Protein AF-A0A7R9Q0Q7-F1 (afdb_monomer_lite)

Structure (mmCIF, N/CA/C/O backbone):
data_AF-A0A7R9Q0Q7-F1
#
_entry.id   AF-A0A7R9Q0Q7-F1
#
loop_
_atom_site.group_PDB
_atom_site.id
_atom_site.type_symbol
_atom_site.label_atom_id
_atom_site.label_alt_id
_atom_site.label_comp_id
_atom_site.label_asym_id
_atom_site.label_entity_id
_atom_site.label_seq_id
_atom_site.pdbx_PDB_ins_code
_atom_site.Cartn_x
_atom_site.Cartn_y
_atom_site.Cartn_z
_atom_site.occupancy
_atom_site.B_iso_or_equiv
_atom_site.auth_seq_id
_atom_site.auth_comp_id
_atom_site.auth_asym_id
_atom_site.auth_atom_id
_atom_site.pdbx_PDB_model_num
ATOM 1 N N . MET A 1 1 ? -32.256 20.666 9.980 1.00 34.41 1 MET A N 1
ATOM 2 C CA . MET A 1 1 ? -31.637 21.398 11.109 1.00 34.41 1 MET A CA 1
ATOM 3 C C . MET A 1 1 ? -31.659 20.410 12.308 1.00 34.41 1 MET A C 1
ATOM 5 O O . MET A 1 1 ? -32.442 19.477 12.265 1.00 34.41 1 MET A O 1
ATOM 9 N N . LEU A 1 2 ? -30.867 20.419 13.379 1.00 43.41 2 LEU A N 1
ATOM 10 C CA . LEU A 1 2 ? -30.816 21.461 14.412 1.00 43.41 2 LEU A CA 1
ATOM 11 C C . LEU A 1 2 ? -32.101 22.320 14.477 1.00 43.41 2 LEU A C 1
ATOM 13 O O . LEU A 1 2 ? -32.026 23.512 14.746 1.00 43.41 2 LEU A O 1
ATOM 17 N N . ILE A 1 3 ? -33.273 21.772 14.085 1.00 30.47 3 ILE A N 1
ATOM 18 C CA . ILE A 1 3 ? -34.508 22.554 13.911 1.00 30.47 3 ILE A CA 1
ATOM 19 C C . ILE A 1 3 ? -34.980 22.833 15.332 1.00 30.47 3 ILE A C 1
ATOM 21 O O . ILE A 1 3 ? -35.586 21.970 15.956 1.00 30.47 3 ILE A O 1
ATOM 25 N N . GLY A 1 4 ? -34.647 24.015 15.841 1.00 35.91 4 GLY A N 1
ATOM 26 C CA . GLY A 1 4 ? -35.104 24.498 17.140 1.00 35.91 4 GLY A CA 1
ATOM 27 C C . GLY A 1 4 ? -34.038 24.625 18.225 1.00 35.91 4 GLY A C 1
ATOM 28 O O . GLY A 1 4 ? -34.411 25.009 19.328 1.00 35.91 4 GLY A O 1
ATOM 29 N N . SER A 1 5 ? -32.758 24.355 17.945 1.00 39.84 5 SER A N 1
ATOM 30 C CA . SER A 1 5 ? -31.684 24.540 18.928 1.00 39.84 5 SER A CA 1
ATOM 31 C C . SER A 1 5 ? -30.570 25.453 18.437 1.00 39.84 5 SER A C 1
ATOM 33 O O . SER A 1 5 ? -29.779 25.050 17.584 1.00 39.84 5 SER A O 1
ATOM 35 N N . ASP A 1 6 ? -30.487 26.653 19.019 1.00 50.09 6 ASP A N 1
ATOM 36 C CA . ASP A 1 6 ? -29.335 27.545 18.866 1.00 50.09 6 ASP A CA 1
ATOM 37 C C . ASP A 1 6 ? -28.090 26.902 19.498 1.00 50.09 6 ASP A C 1
ATOM 39 O O . ASP A 1 6 ? -28.182 26.182 20.501 1.00 50.09 6 ASP A O 1
ATOM 43 N N . MET A 1 7 ? -26.919 27.136 18.904 1.00 55.78 7 MET A N 1
ATOM 44 C CA . MET A 1 7 ? -25.653 26.590 19.389 1.00 55.78 7 MET A CA 1
ATOM 45 C C . MET A 1 7 ? -24.619 27.702 19.551 1.00 55.78 7 MET A C 1
ATOM 47 O O . MET A 1 7 ? -24.373 28.475 18.626 1.00 55.78 7 MET A O 1
ATOM 51 N N . MET A 1 8 ? -24.025 27.795 20.739 1.00 58.91 8 MET A N 1
ATOM 52 C CA . MET A 1 8 ? -23.057 28.840 21.083 1.00 58.91 8 MET A CA 1
ATOM 53 C C . MET A 1 8 ? -21.636 28.282 20.967 1.00 58.91 8 MET A C 1
ATOM 55 O O . MET A 1 8 ? -21.277 27.414 21.754 1.00 58.91 8 MET A O 1
ATOM 59 N N . CYS A 1 9 ? -20.840 28.772 20.012 1.00 61.62 9 CYS A N 1
ATOM 60 C CA . CYS A 1 9 ? -19.417 28.431 19.868 1.00 61.62 9 CYS A CA 1
ATOM 61 C C . CYS A 1 9 ? -18.520 29.568 20.387 1.00 61.62 9 CYS A C 1
ATOM 63 O O . CYS A 1 9 ? -18.939 30.726 20.442 1.00 61.62 9 CYS A O 1
ATOM 65 N N . LEU A 1 10 ? -17.273 29.256 20.749 1.00 59.47 10 LEU A N 1
ATOM 66 C CA . LEU A 1 10 ? -16.295 30.246 21.212 1.00 59.47 10 LEU A CA 1
ATOM 67 C C . LEU A 1 10 ? -15.744 31.099 20.044 1.00 59.47 10 LEU A C 1
ATOM 69 O O . LEU A 1 10 ? -15.176 30.554 19.102 1.00 59.47 10 LEU A O 1
ATOM 73 N N . ASP A 1 11 ? -15.925 32.422 20.177 1.00 54.09 11 ASP A N 1
ATOM 74 C CA . ASP A 1 11 ? -15.346 33.591 19.471 1.00 54.09 11 ASP A CA 1
ATOM 75 C C . ASP A 1 11 ? -15.156 33.545 17.924 1.00 54.09 11 ASP A C 1
ATOM 77 O O . ASP A 1 11 ? -14.146 33.038 17.437 1.00 54.09 11 ASP A O 1
ATOM 81 N N . PRO A 1 12 ? -16.040 34.195 17.134 1.00 49.62 12 PRO A N 1
ATOM 82 C CA . PRO A 1 12 ? -15.914 34.347 15.677 1.00 49.62 12 PRO A CA 1
ATOM 83 C C . PRO A 1 12 ? -14.917 35.431 15.207 1.00 49.62 12 PRO A C 1
ATOM 85 O O . PRO A 1 12 ? -14.795 35.654 14.003 1.00 49.62 12 PRO A O 1
ATOM 88 N N . THR A 1 13 ? -14.216 36.138 16.105 1.00 47.34 13 THR A N 1
ATOM 89 C CA . THR A 1 13 ? -13.236 37.182 15.724 1.00 47.34 13 THR A CA 1
ATOM 90 C C . THR A 1 13 ? -11.850 36.630 15.363 1.00 47.34 13 THR A C 1
ATOM 92 O O . THR A 1 13 ? -11.001 37.356 14.840 1.00 47.34 13 THR A O 1
ATOM 95 N N . ARG A 1 14 ? -11.609 35.334 15.598 1.00 53.94 14 ARG A N 1
ATOM 96 C CA . ARG A 1 14 ? -10.395 34.607 15.190 1.00 53.94 14 ARG A CA 1
ATOM 97 C C . ARG A 1 14 ? -10.638 33.871 13.867 1.00 53.94 14 ARG A C 1
ATOM 99 O O . ARG A 1 14 ? -11.774 33.640 13.479 1.00 53.94 14 ARG A O 1
ATOM 106 N N . ARG A 1 15 ? -9.571 33.431 13.182 1.00 65.31 15 ARG A N 1
ATOM 107 C CA . ARG A 1 15 ? -9.649 32.582 11.963 1.00 65.31 15 ARG A CA 1
ATOM 108 C C . ARG A 1 15 ? -10.302 31.196 12.190 1.00 65.31 15 ARG A C 1
ATOM 110 O O . ARG A 1 15 ? -10.166 30.337 11.329 1.00 65.31 15 ARG A O 1
ATOM 117 N N . TRP A 1 16 ? -10.904 30.938 13.353 1.00 75.00 16 TRP A N 1
ATOM 118 C CA . TRP A 1 16 ? -11.539 29.674 13.724 1.00 75.00 16 TRP A CA 1
ATOM 119 C C . TRP A 1 16 ? -12.496 29.838 14.912 1.00 75.00 16 TRP A C 1
ATOM 121 O O . TRP A 1 16 ? -12.314 30.734 15.730 1.00 75.00 16 TRP A O 1
ATOM 131 N N . ALA A 1 17 ? -13.469 28.932 15.005 1.00 82.81 17 ALA A N 1
ATOM 132 C CA . ALA A 1 17 ? -14.421 28.736 16.090 1.00 82.81 17 ALA A CA 1
ATOM 133 C C . ALA A 1 17 ? -14.254 27.329 16.691 1.00 82.81 17 ALA A C 1
ATOM 135 O O . ALA A 1 17 ? -13.891 26.381 15.986 1.00 82.81 17 ALA A O 1
ATOM 136 N N . ASN A 1 18 ? -14.536 27.187 17.988 1.00 87.88 18 ASN A N 1
ATOM 137 C CA . ASN A 1 18 ? -14.578 25.895 18.680 1.00 87.88 18 ASN A CA 1
ATOM 138 C C . ASN A 1 18 ? -15.948 25.686 19.331 1.00 87.88 18 ASN A C 1
ATOM 140 O O . ASN A 1 18 ? -16.432 26.555 20.059 1.00 87.88 18 ASN A O 1
ATOM 144 N N . CYS A 1 19 ? -16.546 24.532 19.054 1.00 91.44 19 CYS A N 1
ATOM 145 C CA . CYS A 1 19 ? -17.853 24.096 19.523 1.00 91.44 19 CYS A CA 1
ATOM 146 C C . CYS A 1 19 ? -17.701 22.749 20.268 1.00 91.44 19 CYS A C 1
ATOM 148 O O . CYS A 1 19 ? -17.954 21.686 19.686 1.00 91.44 19 CYS A O 1
ATOM 150 N N . PRO A 1 20 ? -17.193 22.745 21.512 1.00 91.75 20 PRO A N 1
ATOM 151 C CA . PRO A 1 20 ? -17.039 21.531 22.314 1.00 91.75 20 PRO A CA 1
ATOM 152 C C . PRO A 1 20 ? -18.362 21.003 22.889 1.00 91.75 20 PRO A C 1
ATOM 154 O O . PRO A 1 20 ? -19.331 21.740 23.005 1.00 91.75 20 PRO A O 1
ATOM 157 N N . GLY A 1 21 ? -18.386 19.739 23.317 1.00 92.25 21 GLY A N 1
ATOM 158 C CA . GLY A 1 21 ? -19.447 19.211 24.185 1.00 92.25 21 GLY A CA 1
ATOM 159 C C . GLY A 1 21 ? -20.784 18.901 23.503 1.00 92.25 21 GLY A C 1
ATOM 160 O O . GLY A 1 21 ? -21.821 18.897 24.163 1.00 92.25 21 GLY A O 1
ATOM 161 N N . ILE A 1 22 ? -20.790 18.607 22.202 1.00 93.88 22 ILE A N 1
ATOM 162 C CA . ILE A 1 22 ? -22.014 18.313 21.442 1.00 93.88 22 ILE A CA 1
ATOM 163 C C . ILE A 1 22 ? -22.382 16.829 21.612 1.00 93.88 22 ILE A C 1
ATOM 165 O O . ILE A 1 22 ? -21.584 15.973 21.223 1.00 93.88 22 ILE A O 1
ATOM 169 N N . PRO A 1 23 ? -23.556 16.474 22.170 1.00 94.50 23 PRO A N 1
ATOM 170 C CA . PRO A 1 23 ? -23.944 15.073 22.330 1.00 94.50 23 PRO A CA 1
ATOM 171 C C . PRO A 1 23 ? -24.285 14.470 20.968 1.00 94.50 23 PRO A C 1
ATOM 173 O O . PRO A 1 23 ? -25.117 15.036 20.269 1.00 94.50 23 PRO A O 1
ATOM 176 N N . TYR A 1 24 ? -23.692 13.336 20.586 1.00 94.75 24 TYR A N 1
ATOM 177 C CA . TYR A 1 24 ? -23.963 12.691 19.285 1.00 94.75 24 TYR A CA 1
ATOM 178 C C . TYR A 1 24 ? -24.838 11.432 19.384 1.00 94.75 24 TYR A C 1
ATOM 180 O O . TYR A 1 24 ? -25.269 10.887 18.366 1.00 94.75 24 TYR A O 1
ATOM 188 N N . ALA A 1 25 ? -25.103 10.958 20.601 1.00 95.19 25 ALA A N 1
ATOM 189 C CA . ALA A 1 25 ? -25.868 9.750 20.884 1.00 95.19 25 ALA A CA 1
ATOM 190 C C . ALA A 1 25 ? -26.617 9.874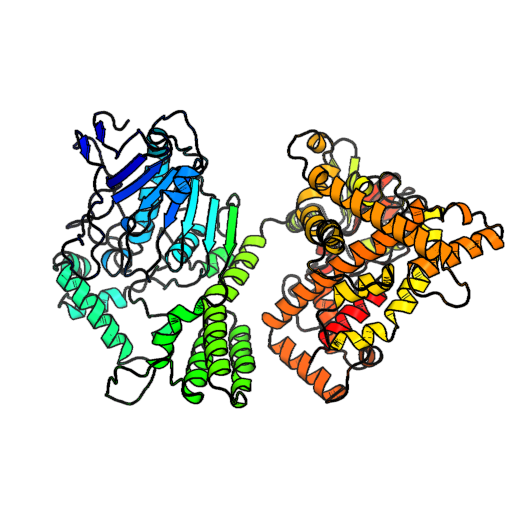 22.216 1.00 95.19 25 ALA A C 1
ATOM 192 O O . ALA A 1 25 ? -26.273 10.706 23.055 1.00 95.19 25 ALA A O 1
ATOM 193 N N . THR A 1 26 ? -27.640 9.041 22.415 1.00 95.00 26 THR A N 1
ATOM 194 C CA . THR A 1 26 ? -28.324 8.938 23.710 1.00 95.00 26 THR A CA 1
ATOM 195 C C . THR A 1 26 ? -27.341 8.451 24.783 1.00 95.00 26 THR A C 1
ATOM 197 O O . THR A 1 26 ? -26.605 7.491 24.520 1.00 95.00 26 THR A O 1
ATOM 200 N N . PRO A 1 27 ? -27.335 9.046 25.994 1.00 94.62 27 PRO A N 1
ATOM 201 C CA . PRO A 1 27 ? -26.468 8.607 27.082 1.00 94.62 27 PRO A CA 1
ATOM 202 C C . PRO A 1 27 ? -26.626 7.102 27.376 1.00 94.62 27 PRO A C 1
ATOM 204 O O . PRO A 1 27 ? -27.754 6.628 27.538 1.00 94.62 27 PRO A O 1
ATOM 207 N N . PRO A 1 28 ? -25.530 6.325 27.473 1.00 95.25 28 PRO A N 1
ATOM 208 C CA . PRO A 1 28 ? -25.562 4.870 27.638 1.00 95.25 28 PRO A CA 1
ATOM 209 C C . PRO A 1 28 ? -25.834 4.448 29.097 1.00 95.25 28 PRO A C 1
ATOM 211 O O . PRO A 1 28 ? -25.118 3.623 29.665 1.00 95.25 28 PRO A O 1
ATOM 214 N N . LEU A 1 29 ? -26.868 5.026 29.710 1.00 94.38 29 LEU A N 1
ATOM 215 C CA . LEU A 1 29 ? -27.227 4.853 31.119 1.00 94.38 29 LEU A CA 1
ATOM 216 C C . LEU A 1 29 ? -28.230 3.708 31.331 1.00 94.38 29 LEU A C 1
ATOM 218 O O . LEU A 1 29 ? -29.013 3.364 30.442 1.00 94.38 29 LEU A O 1
ATOM 222 N N . GLY A 1 30 ? -28.236 3.136 32.539 1.00 92.00 30 GLY A N 1
ATOM 223 C CA . GLY A 1 30 ? -29.208 2.115 32.948 1.00 92.00 30 GLY A CA 1
ATOM 224 C C . GLY A 1 30 ? -29.210 0.899 32.017 1.00 92.00 30 GLY A C 1
ATOM 225 O O . GLY A 1 30 ? -28.176 0.261 31.815 1.00 92.00 30 GLY A O 1
ATOM 226 N N . ASP A 1 31 ? -30.362 0.594 31.416 1.00 91.81 31 ASP A N 1
ATOM 227 C CA . ASP A 1 31 ? -30.509 -0.542 30.498 1.00 91.81 31 ASP A CA 1
ATOM 228 C C . ASP A 1 31 ? -29.702 -0.394 29.199 1.00 91.81 31 ASP A C 1
ATOM 230 O O . ASP A 1 31 ? -29.394 -1.402 28.562 1.00 91.81 31 ASP A O 1
ATOM 234 N N . LEU A 1 32 ? -29.314 0.831 28.816 1.00 94.44 32 LEU A N 1
ATOM 235 C CA . LEU A 1 32 ? -28.445 1.086 27.659 1.00 94.44 32 LEU A CA 1
ATOM 236 C C . LEU A 1 32 ? -26.970 0.779 27.945 1.00 94.44 32 LEU A C 1
ATOM 238 O O . LEU A 1 32 ? -26.162 0.698 27.013 1.00 94.44 32 LEU A O 1
ATOM 242 N N . ARG A 1 33 ? -26.602 0.539 29.208 1.00 94.12 33 ARG A N 1
ATOM 243 C CA . ARG A 1 33 ? -25.245 0.131 29.562 1.00 94.12 33 ARG A CA 1
ATOM 244 C C . ARG A 1 33 ? -24.903 -1.197 28.876 1.00 94.12 33 ARG A C 1
ATOM 246 O O . ARG A 1 33 ? -25.695 -2.146 28.873 1.00 94.12 33 ARG A O 1
ATOM 253 N N . PHE A 1 34 ? -23.716 -1.236 28.267 1.00 93.56 34 PHE A N 1
ATOM 254 C CA . PHE A 1 34 ? -23.186 -2.327 27.428 1.00 93.56 34 PHE A CA 1
ATOM 255 C C . PHE A 1 34 ? -23.947 -2.607 26.122 1.00 93.56 34 PHE A C 1
ATOM 257 O O . PHE A 1 34 ? -23.527 -3.469 25.350 1.00 93.56 34 PHE A O 1
ATOM 264 N N . ARG A 1 35 ? -25.041 -1.887 25.840 1.00 93.38 35 ARG A N 1
ATOM 265 C CA . ARG A 1 35 ? -25.763 -2.012 24.570 1.00 93.38 35 ARG A CA 1
ATOM 266 C C . ARG A 1 35 ? -25.058 -1.240 23.463 1.00 93.38 35 ARG A C 1
ATOM 268 O O . ARG A 1 35 ? -24.217 -0.367 23.703 1.00 93.38 35 ARG A O 1
ATOM 275 N N . ARG A 1 36 ? -25.457 -1.536 22.229 1.00 92.12 36 ARG A N 1
ATOM 276 C CA . ARG A 1 36 ? -25.112 -0.721 21.062 1.00 92.12 36 ARG A CA 1
ATOM 277 C C . ARG A 1 36 ? -25.597 0.714 21.247 1.00 92.12 36 ARG A C 1
ATOM 279 O O . ARG A 1 36 ? -26.580 0.968 21.940 1.00 92.12 36 ARG A O 1
ATOM 286 N N . THR A 1 37 ? -24.881 1.631 20.620 1.00 92.62 37 THR A N 1
ATOM 287 C CA . THR A 1 37 ? -25.165 3.064 20.655 1.00 92.62 37 THR A CA 1
ATOM 288 C C . THR A 1 37 ? -26.523 3.356 20.036 1.00 92.62 37 THR A C 1
ATOM 290 O O . THR A 1 37 ? -26.848 2.835 18.968 1.00 92.62 37 THR A O 1
ATOM 293 N N . VAL A 1 38 ? -27.309 4.201 20.699 1.00 93.31 38 VAL A N 1
ATOM 294 C CA . VAL A 1 38 ? -28.635 4.617 20.234 1.00 93.31 38 VAL A CA 1
ATOM 295 C C . VAL A 1 38 ? -28.549 6.059 19.715 1.00 93.31 38 VAL A C 1
ATOM 297 O O . VAL A 1 38 ? -27.923 6.890 20.380 1.00 93.31 38 VAL A O 1
ATOM 300 N N . PRO A 1 39 ? -29.131 6.374 18.541 1.00 90.81 39 PRO A N 1
ATOM 301 C CA . PRO A 1 39 ? -29.164 7.739 18.025 1.00 90.81 39 PRO A CA 1
ATOM 302 C C . PRO A 1 39 ? -29.850 8.706 18.992 1.00 90.81 39 PRO A C 1
ATOM 304 O O . PRO A 1 39 ? -30.889 8.380 19.565 1.00 90.81 39 PRO A O 1
ATOM 307 N N . ILE A 1 40 ? -29.300 9.913 19.122 1.00 88.81 40 ILE A N 1
ATOM 308 C CA . ILE A 1 40 ? -29.931 10.996 19.879 1.00 88.81 40 ILE A CA 1
ATOM 309 C C . ILE A 1 40 ? -31.099 11.613 19.098 1.00 88.81 40 ILE A C 1
ATOM 311 O O . ILE A 1 40 ? -31.011 11.819 17.887 1.00 88.81 40 ILE A O 1
ATOM 315 N N . TYR A 1 41 ? -32.178 11.959 19.803 1.00 83.12 41 TYR A N 1
ATOM 316 C CA . TYR A 1 41 ? -33.299 12.725 19.260 1.00 83.12 41 TYR A CA 1
ATOM 317 C C . TYR A 1 41 ? -33.283 14.141 19.840 1.00 83.12 41 TYR A C 1
ATOM 319 O O . TYR A 1 41 ? -33.488 14.334 21.035 1.00 83.12 41 TYR A O 1
ATOM 327 N N . TYR A 1 42 ? -33.058 15.147 18.992 1.00 79.00 42 TYR A N 1
ATOM 328 C CA . TYR A 1 42 ? -32.878 16.533 19.442 1.00 79.00 42 TYR A CA 1
ATOM 329 C C . TYR A 1 42 ? -34.160 17.279 19.819 1.00 79.00 42 TYR A C 1
ATOM 331 O O . TYR A 1 42 ? -34.076 18.408 20.286 1.00 79.00 42 TYR A O 1
ATOM 339 N N . ASN A 1 43 ? -35.337 16.670 19.666 1.00 70.12 43 ASN A N 1
ATOM 340 C CA . ASN A 1 43 ? -36.623 17.334 19.912 1.00 70.12 43 ASN A CA 1
ATOM 341 C C . ASN A 1 43 ? -36.782 17.845 21.361 1.00 70.12 43 ASN A C 1
ATOM 343 O O . ASN A 1 43 ? -37.596 18.729 21.613 1.00 70.12 43 ASN A O 1
ATOM 347 N N . GLU A 1 44 ? -36.007 17.300 22.301 1.00 62.88 44 GLU A N 1
ATOM 348 C CA . GLU A 1 44 ? -35.993 17.694 23.715 1.00 62.88 44 GLU A CA 1
ATOM 349 C C . GLU A 1 44 ? -34.996 18.830 24.023 1.00 62.88 44 GLU A C 1
ATOM 351 O O . GLU A 1 44 ? -35.067 19.450 25.085 1.00 62.88 44 GLU A O 1
ATOM 356 N N . TYR A 1 45 ? -34.094 19.156 23.091 1.00 65.06 45 TYR A N 1
ATOM 357 C CA . TYR A 1 45 ? -33.082 20.197 23.253 1.00 65.06 45 TYR A CA 1
ATOM 358 C C . TYR A 1 45 ? -33.527 21.480 22.544 1.00 65.06 45 TYR A C 1
ATOM 360 O O . TYR A 1 45 ? -33.575 21.541 21.321 1.00 65.06 45 TYR A O 1
ATOM 368 N N . LYS A 1 46 ? -33.809 22.541 23.311 1.00 62.66 46 LYS A N 1
ATOM 369 C CA . LYS A 1 46 ? -34.069 23.889 22.760 1.00 62.66 46 LYS A CA 1
ATOM 370 C C . LYS A 1 46 ? -32.801 24.687 22.452 1.00 62.66 46 LYS A C 1
ATOM 372 O O . LYS A 1 46 ? -32.859 25.694 21.763 1.00 62.66 46 LYS A O 1
ATOM 377 N N . THR A 1 47 ? -31.659 24.314 23.021 1.00 71.69 47 THR A N 1
ATOM 378 C CA . THR A 1 47 ? -30.355 24.974 22.828 1.00 71.69 47 THR A CA 1
ATOM 379 C C . THR A 1 47 ? -29.282 23.991 23.278 1.00 71.69 47 THR A C 1
ATOM 381 O O . THR A 1 47 ? -29.442 23.361 24.325 1.00 71.69 47 THR A O 1
ATOM 384 N N . ILE A 1 48 ? -28.201 23.851 22.513 1.00 82.88 48 ILE A N 1
ATOM 385 C CA . ILE A 1 48 ? -27.040 23.048 22.919 1.00 82.88 48 ILE A CA 1
ATOM 386 C C . ILE A 1 48 ? -25.928 24.020 23.304 1.00 82.88 48 ILE A C 1
ATOM 388 O O . ILE A 1 48 ? -25.452 24.801 22.478 1.00 82.88 48 ILE A O 1
ATOM 392 N N . ASN A 1 49 ? -25.520 23.992 24.573 1.00 82.12 49 ASN A N 1
ATOM 393 C CA . ASN A 1 49 ? -24.400 24.804 25.029 1.00 82.12 49 ASN A CA 1
ATOM 394 C C . ASN A 1 49 ? -23.082 24.146 24.605 1.00 82.12 49 ASN A C 1
ATOM 396 O O . ASN A 1 49 ? -22.597 23.246 25.284 1.00 82.12 49 ASN A O 1
ATOM 400 N N . ALA A 1 50 ? -22.509 24.626 23.502 1.00 87.88 50 ALA A N 1
ATOM 401 C CA . ALA A 1 50 ? -21.251 24.134 22.960 1.00 87.88 50 ALA A CA 1
ATOM 402 C C . ALA A 1 50 ? -20.072 25.072 23.276 1.00 87.88 50 ALA A C 1
ATOM 404 O O . ALA A 1 50 ? -19.246 25.342 22.411 1.00 87.88 50 ALA A O 1
ATOM 405 N N . THR A 1 51 ? -20.011 25.628 24.493 1.00 84.31 51 THR A N 1
ATOM 406 C CA . THR A 1 51 ? -18.938 26.560 24.912 1.00 84.31 51 THR A CA 1
ATOM 407 C C . THR A 1 51 ? -17.914 25.938 25.859 1.00 84.31 51 THR A C 1
ATOM 409 O O . THR A 1 51 ? -16.829 26.488 26.041 1.00 84.31 51 THR A O 1
ATOM 412 N N . THR A 1 52 ? -18.219 24.776 26.439 1.00 88.19 52 THR A N 1
ATOM 413 C CA . THR A 1 52 ? -17.331 24.046 27.349 1.00 88.19 52 THR A CA 1
ATOM 414 C C . THR A 1 52 ? -17.269 22.573 26.975 1.00 88.19 52 THR A C 1
ATOM 416 O O . THR A 1 52 ? -18.251 22.004 26.506 1.00 88.19 52 THR A O 1
ATOM 419 N N . PHE A 1 53 ? -16.126 21.932 27.214 1.00 91.38 53 PHE A N 1
ATOM 420 C CA . PHE A 1 53 ? -16.017 20.482 27.064 1.00 91.38 53 PHE A CA 1
ATOM 421 C C . PHE A 1 53 ? -16.936 19.761 28.058 1.00 91.38 53 PHE A C 1
ATOM 423 O O . PHE A 1 53 ? -16.979 20.120 29.235 1.00 91.38 53 PHE A O 1
ATOM 430 N N . SER A 1 54 ? -17.654 18.747 27.572 1.00 92.81 54 SER A N 1
ATOM 431 C CA . SER A 1 54 ? -18.499 17.871 28.394 1.00 92.81 54 SER A CA 1
ATOM 432 C C . SER A 1 54 ? -17.679 16.771 29.078 1.00 92.81 54 SER A C 1
ATOM 434 O O . SER A 1 54 ? -16.474 16.635 28.852 1.00 92.81 54 SER A O 1
ATOM 436 N N . ASN A 1 55 ? -18.349 15.969 29.911 1.00 94.75 55 ASN A N 1
ATOM 437 C CA . ASN A 1 55 ? -17.742 14.855 30.638 1.00 94.75 55 ASN A CA 1
ATOM 438 C C . ASN A 1 55 ? -17.010 13.885 29.701 1.00 94.75 55 ASN A C 1
ATOM 440 O O . ASN A 1 55 ? -17.484 13.561 28.606 1.00 94.75 55 ASN A O 1
ATOM 444 N N . ILE A 1 56 ? -15.873 13.373 30.170 1.00 95.56 56 ILE A N 1
ATOM 445 C CA . ILE A 1 56 ? -15.168 12.280 29.500 1.00 95.56 56 ILE A CA 1
ATOM 446 C C . ILE A 1 56 ? -15.757 10.939 29.947 1.00 95.56 56 ILE A C 1
ATOM 448 O O . ILE A 1 56 ? -16.398 10.850 30.995 1.00 95.56 56 ILE A O 1
ATOM 452 N N . CYS A 1 57 ? -15.546 9.881 29.164 1.00 95.81 57 CYS A N 1
ATOM 453 C CA . CYS A 1 57 ? -16.063 8.565 29.533 1.00 95.81 57 CYS A CA 1
ATOM 454 C C . CYS A 1 57 ? -15.406 8.023 30.801 1.00 95.81 57 CYS A C 1
ATOM 456 O O . CYS A 1 57 ? -14.226 8.266 31.044 1.00 95.81 57 CYS A O 1
ATOM 458 N N . LEU A 1 58 ? -16.182 7.268 31.577 1.00 93.50 58 LEU A N 1
ATOM 459 C CA . LEU A 1 58 ? -15.777 6.689 32.853 1.00 93.50 58 LEU A CA 1
ATOM 460 C C . LEU A 1 58 ? -14.592 5.708 32.720 1.00 93.50 58 LEU A C 1
ATOM 462 O O . LEU A 1 58 ? -14.681 4.734 31.972 1.00 93.50 58 LEU A O 1
ATOM 466 N N . GLN A 1 59 ? -13.483 5.977 33.429 1.00 89.19 59 GLN A N 1
ATOM 467 C CA . GLN A 1 59 ? -12.192 5.270 33.291 1.00 89.19 59 GLN A CA 1
ATOM 468 C C . GLN A 1 59 ? -11.540 4.910 34.641 1.00 89.19 59 GLN A C 1
ATOM 470 O O . GLN A 1 59 ? -11.191 3.752 34.865 1.00 89.19 59 GLN A O 1
ATOM 475 N N . HIS A 1 60 ? -11.390 5.883 35.543 1.00 83.12 60 HIS A N 1
ATOM 476 C CA . HIS A 1 60 ? -10.746 5.791 36.861 1.00 83.12 60 HIS A CA 1
ATOM 477 C C . HIS A 1 60 ? -11.672 6.187 38.024 1.00 83.12 60 HIS A C 1
ATOM 479 O O . HIS A 1 60 ? -11.385 5.851 39.176 1.00 83.12 60 HIS A O 1
ATOM 485 N N . GLY A 1 61 ? -12.770 6.894 37.745 1.00 75.12 61 GLY A N 1
ATOM 486 C CA . GLY A 1 61 ? -13.665 7.440 38.766 1.00 75.12 61 GLY A CA 1
ATOM 487 C C . GLY A 1 61 ? -13.380 8.871 39.185 1.00 75.12 61 GLY A C 1
ATOM 488 O O . GLY A 1 61 ? -13.722 9.254 40.303 1.00 75.12 61 GLY A O 1
ATOM 489 N N . ASN A 1 62 ? -12.702 9.643 38.338 1.00 81.81 62 ASN A N 1
ATOM 490 C CA . ASN A 1 62 ? -12.406 11.044 38.624 1.00 81.81 62 ASN A CA 1
ATOM 491 C C . ASN A 1 62 ? -13.654 11.926 38.458 1.00 81.81 62 ASN A C 1
ATOM 493 O O . ASN A 1 62 ? -14.608 11.559 37.781 1.00 81.81 62 ASN A O 1
ATOM 497 N N . ALA A 1 63 ? -13.642 13.127 39.043 1.00 77.00 63 ALA A N 1
ATOM 498 C CA . ALA A 1 63 ? -14.810 14.015 39.063 1.00 77.00 63 ALA A CA 1
ATOM 499 C C . ALA A 1 63 ? -15.309 14.467 37.670 1.00 77.00 63 ALA A C 1
ATOM 501 O O . ALA A 1 63 ? -16.472 14.832 37.535 1.00 77.00 63 ALA A O 1
ATOM 502 N N . ASN A 1 64 ? -14.451 14.453 36.645 1.00 83.88 64 ASN A N 1
ATOM 503 C CA . ASN A 1 64 ? -14.775 14.82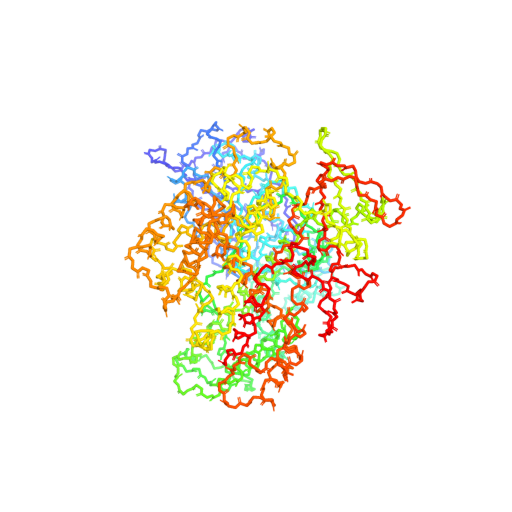2 35.259 1.00 83.88 64 ASN A CA 1
ATOM 504 C C . ASN A 1 64 ? -15.182 13.625 34.376 1.00 83.88 64 ASN A C 1
ATOM 506 O O . ASN A 1 64 ? -15.386 13.786 33.170 1.00 83.88 64 ASN A O 1
ATOM 510 N N . GLU A 1 65 ? -15.276 12.432 34.961 1.00 92.12 65 GLU A N 1
ATOM 511 C CA . GLU A 1 65 ? -15.598 11.185 34.282 1.00 92.12 65 GLU A CA 1
ATOM 512 C C . GLU A 1 65 ? -17.052 10.765 34.548 1.00 92.12 65 GLU A C 1
ATOM 514 O O . GLU A 1 65 ? -17.506 10.723 35.692 1.00 92.12 65 GLU A O 1
ATOM 519 N N . ASN A 1 66 ? -17.794 10.423 33.494 1.00 94.19 66 ASN A N 1
ATOM 520 C CA . ASN A 1 66 ? -19.194 10.011 33.594 1.00 94.19 66 ASN A CA 1
ATOM 521 C C . ASN A 1 66 ? -19.533 8.930 32.552 1.00 94.19 66 ASN A C 1
ATOM 523 O O . ASN A 1 66 ? -18.808 8.730 31.580 1.00 94.19 66 ASN A O 1
ATOM 527 N N . GLU A 1 67 ? -20.629 8.203 32.752 1.00 94.81 67 GLU A N 1
ATOM 528 C CA . GLU A 1 67 ? -21.172 7.293 31.735 1.00 94.81 67 GLU A CA 1
ATOM 529 C C . GLU A 1 67 ? -21.985 8.043 30.677 1.00 94.81 67 GLU A C 1
ATOM 531 O O . GLU A 1 67 ? -22.003 7.638 29.517 1.00 94.81 67 GLU A O 1
ATOM 536 N N . ASP A 1 68 ? -22.596 9.172 31.042 1.00 95.00 68 ASP A N 1
ATOM 537 C CA . ASP A 1 68 ? -23.064 10.164 30.082 1.00 95.00 68 ASP A CA 1
ATOM 538 C C . ASP A 1 68 ? -21.851 10.914 29.514 1.00 95.00 68 ASP A C 1
ATOM 540 O O . ASP A 1 68 ? -21.388 11.910 30.076 1.00 95.00 68 ASP A O 1
ATOM 544 N N . CYS A 1 69 ? -21.282 10.359 28.441 1.00 95.75 69 CYS A N 1
ATOM 545 C CA . CYS A 1 69 ? -20.008 10.808 27.884 1.00 95.75 69 CYS A CA 1
ATOM 546 C C . CYS A 1 69 ? -19.925 10.827 26.353 1.00 95.75 69 CYS A C 1
ATOM 548 O O . CYS A 1 69 ? -18.858 11.134 25.820 1.00 95.75 69 CYS A O 1
ATOM 550 N N . LEU A 1 70 ? -21.003 10.507 25.629 1.00 97.25 70 LEU A N 1
ATOM 551 C CA . LEU A 1 70 ? -21.003 10.395 24.162 1.00 97.25 70 LEU A CA 1
ATOM 552 C C . LEU A 1 70 ? -21.115 11.772 23.485 1.00 97.25 70 LEU A C 1
ATOM 554 O O . LEU A 1 70 ? -22.112 12.108 22.843 1.00 97.25 70 LEU A O 1
ATOM 558 N N . TYR A 1 71 ? -20.055 12.563 23.652 1.00 96.25 71 TYR A N 1
ATOM 559 C CA . TYR A 1 71 ? -19.918 13.926 23.146 1.00 96.25 71 TYR A CA 1
ATOM 560 C C . TYR A 1 71 ? -18.793 14.036 22.112 1.00 96.25 71 TYR A C 1
ATOM 562 O O . TYR A 1 71 ? -17.790 13.319 22.179 1.00 96.25 71 TYR A O 1
ATOM 570 N N . LEU A 1 72 ? -18.942 14.969 21.176 1.00 96.69 72 LEU A N 1
ATOM 571 C CA . LEU A 1 72 ? -17.914 15.378 20.225 1.00 96.69 72 LEU A CA 1
ATOM 572 C C . LEU A 1 72 ? -17.637 16.877 20.314 1.00 96.69 72 LEU A C 1
ATOM 574 O O . LEU A 1 72 ? -18.419 17.646 20.872 1.00 96.69 72 LEU A O 1
ATOM 578 N N . ASN A 1 73 ? -16.501 17.280 19.765 1.00 96.06 73 ASN A N 1
ATOM 579 C CA . ASN A 1 73 ? -16.022 18.652 19.741 1.00 96.06 73 ASN A CA 1
ATOM 580 C C . ASN A 1 73 ? -15.632 19.005 18.311 1.00 96.06 73 ASN A C 1
ATOM 582 O O . ASN A 1 73 ? -15.051 18.169 17.613 1.00 96.06 73 ASN A O 1
ATOM 586 N N . ILE A 1 74 ? -15.942 20.229 17.887 1.00 95.69 74 ILE A N 1
ATOM 587 C CA . ILE A 1 74 ? -15.696 20.685 16.519 1.00 95.69 74 ILE A CA 1
ATOM 588 C C . ILE A 1 74 ? -14.864 21.959 16.535 1.00 95.69 74 ILE A C 1
ATOM 590 O O . ILE A 1 74 ? -15.270 22.954 17.128 1.00 95.69 74 ILE A O 1
ATOM 594 N N . TRP A 1 75 ? -13.750 21.950 15.810 1.00 93.94 75 TRP A N 1
ATOM 595 C CA . TRP A 1 75 ? -12.994 23.148 15.460 1.00 93.94 75 TRP A CA 1
ATOM 596 C C . TRP A 1 75 ? -13.200 23.419 13.978 1.00 93.94 75 TRP A C 1
ATOM 598 O O . TRP A 1 75 ? -13.026 22.526 13.151 1.00 93.94 75 TRP A O 1
ATOM 608 N N . THR A 1 76 ? -13.565 24.643 13.625 1.00 92.44 76 THR A N 1
ATOM 609 C CA . THR A 1 76 ? -13.822 25.016 12.231 1.00 92.44 76 THR A CA 1
ATOM 610 C C . THR A 1 76 ? -13.334 26.433 11.958 1.00 92.44 76 THR A C 1
ATOM 612 O O . THR A 1 76 ? -13.499 27.290 12.822 1.00 92.44 76 THR A O 1
ATOM 615 N N . PRO A 1 77 ? -12.742 26.738 10.792 1.00 88.06 77 PRO A N 1
ATOM 616 C CA . PRO A 1 77 ? -12.346 28.104 10.447 1.00 88.06 77 PRO A CA 1
ATOM 617 C C . PRO A 1 77 ? -13.549 29.040 10.236 1.00 88.06 77 PRO A C 1
ATOM 619 O O . PRO A 1 77 ? -13.417 30.258 10.343 1.00 88.06 77 PRO A O 1
ATOM 622 N N . THR A 1 78 ? -14.735 28.492 9.939 1.00 85.12 78 THR A N 1
ATOM 623 C CA . THR A 1 78 ? -15.947 29.274 9.683 1.00 85.12 78 THR A CA 1
ATOM 624 C C . THR A 1 78 ? -17.216 28.503 10.031 1.00 85.12 78 THR A C 1
ATOM 626 O O . THR A 1 78 ? -17.317 27.300 9.821 1.00 85.12 78 THR A O 1
ATOM 629 N N . LEU A 1 79 ? -18.228 29.220 10.517 1.00 85.06 79 LEU A N 1
ATOM 630 C CA . LEU A 1 79 ? -19.578 28.689 10.726 1.00 85.06 79 LEU A CA 1
ATOM 631 C C . LEU A 1 79 ? -20.486 28.878 9.499 1.00 85.06 79 LEU A C 1
ATOM 633 O O . LEU A 1 79 ? -21.690 28.672 9.593 1.00 85.06 79 LEU A O 1
ATOM 637 N N . ASN A 1 80 ? -19.938 29.289 8.350 1.00 86.62 80 ASN A N 1
ATOM 638 C CA . ASN A 1 80 ? -20.698 29.399 7.109 1.00 86.62 80 ASN A CA 1
ATOM 639 C C . ASN A 1 80 ? -21.010 28.001 6.547 1.00 86.62 80 ASN A C 1
ATOM 641 O O . ASN A 1 80 ? -20.083 27.331 6.081 1.00 86.62 80 ASN A O 1
ATOM 645 N N . PRO A 1 81 ? -22.289 27.586 6.461 1.00 87.31 81 PRO A N 1
ATOM 646 C CA . PRO A 1 81 ? -22.623 26.252 5.979 1.00 87.31 81 PRO A CA 1
ATOM 647 C C . PRO A 1 81 ? -22.263 25.984 4.514 1.00 87.31 81 PRO A C 1
ATOM 649 O O . PRO A 1 81 ? -22.186 24.835 4.088 1.00 87.31 81 PRO A O 1
ATOM 652 N N . SER A 1 82 ? -22.026 27.043 3.736 1.00 90.81 82 SER A N 1
ATOM 653 C CA . SER A 1 82 ? -21.659 26.951 2.319 1.00 90.81 82 SER A CA 1
ATOM 654 C C . SER A 1 82 ? -20.150 26.806 2.081 1.00 90.81 82 SER A C 1
ATOM 656 O O . SER A 1 82 ? -19.735 26.735 0.928 1.00 90.81 82 SER A O 1
ATOM 658 N N . ALA A 1 83 ? -19.317 26.785 3.130 1.00 90.44 83 ALA A N 1
ATOM 659 C CA . ALA A 1 83 ? -17.857 26.736 2.992 1.00 90.44 83 ALA A CA 1
ATOM 660 C C . ALA A 1 83 ? -17.335 25.424 2.372 1.00 90.44 83 ALA A C 1
ATOM 662 O O . ALA A 1 83 ? -16.324 25.445 1.676 1.00 90.44 83 ALA A O 1
ATOM 663 N N . ASN A 1 84 ? -18.050 24.308 2.575 1.00 94.31 84 ASN A N 1
ATOM 664 C CA . ASN A 1 84 ? -17.799 23.009 1.941 1.00 94.31 84 ASN A CA 1
ATOM 665 C C . ASN A 1 84 ? -16.347 22.490 2.085 1.00 94.31 84 ASN A C 1
ATOM 667 O O . ASN A 1 84 ? -15.748 22.004 1.125 1.00 94.31 84 ASN A O 1
ATOM 671 N N . MET A 1 85 ? -15.776 22.597 3.285 1.00 94.00 85 MET A N 1
ATOM 672 C CA . MET A 1 85 ? -14.372 22.271 3.570 1.00 94.00 85 MET A CA 1
ATOM 673 C C . MET A 1 85 ? -14.148 20.786 3.894 1.00 94.00 85 MET A C 1
ATOM 675 O O . MET A 1 85 ? -15.056 20.142 4.421 1.00 94.00 85 MET A O 1
ATOM 679 N N . PRO A 1 86 ? -12.941 20.237 3.671 1.00 94.06 86 PRO A N 1
ATOM 680 C CA . PRO A 1 86 ? -12.591 18.894 4.129 1.00 94.06 86 PRO A CA 1
ATOM 681 C C . PRO A 1 86 ? -12.807 18.729 5.638 1.00 94.06 86 PRO A C 1
ATOM 683 O O . PRO A 1 86 ? -12.587 19.661 6.417 1.00 94.06 86 PRO A O 1
ATOM 686 N N . VAL A 1 87 ? -13.213 17.532 6.056 1.00 94.56 87 VAL A N 1
ATOM 687 C CA . VAL A 1 87 ? -13.476 17.201 7.462 1.00 94.56 87 VAL A CA 1
ATOM 688 C C . VAL A 1 87 ? -12.483 16.146 7.930 1.00 94.56 87 VAL A C 1
ATOM 690 O O . VAL A 1 87 ? -12.317 15.118 7.284 1.00 94.56 87 VAL A O 1
ATOM 693 N N . MET A 1 88 ? -11.846 16.360 9.076 1.00 93.31 88 MET A N 1
ATOM 694 C CA . MET A 1 88 ? -10.921 15.424 9.706 1.00 93.31 88 MET A CA 1
ATOM 695 C C . MET A 1 88 ? -11.460 14.962 11.061 1.00 93.31 88 MET A C 1
ATOM 697 O O . MET A 1 88 ? -11.645 15.767 11.967 1.00 93.31 88 MET A O 1
ATOM 701 N N . ILE A 1 89 ? -11.676 13.658 11.218 1.00 92.94 89 ILE A N 1
ATOM 702 C CA . ILE A 1 89 ? -12.159 13.037 12.452 1.00 92.94 89 ILE A CA 1
ATOM 703 C C . ILE A 1 89 ? -10.999 12.336 13.166 1.00 92.94 89 ILE A C 1
ATOM 705 O O . ILE A 1 89 ? -10.399 11.409 12.620 1.00 92.94 89 ILE A O 1
ATOM 709 N N . TRP A 1 90 ? -10.717 12.750 14.399 1.00 91.88 90 TRP A N 1
ATOM 710 C CA . TRP A 1 90 ? -9.653 12.198 15.233 1.00 91.88 90 TRP A CA 1
ATOM 711 C C . TRP A 1 90 ? -10.160 11.118 16.192 1.00 91.88 90 TRP A C 1
ATOM 713 O O . TRP A 1 90 ? -11.060 11.360 17.003 1.00 91.88 90 TRP A O 1
ATOM 723 N N . LEU A 1 91 ? -9.511 9.951 16.158 1.00 89.50 91 LEU A N 1
ATOM 724 C CA . LEU A 1 91 ? -9.676 8.883 17.141 1.00 89.50 91 LEU A CA 1
ATOM 725 C C . LEU A 1 91 ? -8.431 8.771 18.025 1.00 89.50 91 LEU A C 1
ATOM 727 O O . LEU A 1 91 ? -7.348 8.390 17.570 1.00 89.50 91 LEU A O 1
ATOM 731 N N . TYR A 1 92 ? -8.598 9.066 19.312 1.00 90.75 92 TYR A N 1
ATOM 732 C CA . TYR A 1 92 ? -7.509 9.003 20.282 1.00 90.75 92 TYR A CA 1
ATOM 733 C C . TYR A 1 92 ? -7.059 7.567 20.585 1.00 90.75 92 TYR A C 1
ATOM 735 O O . TYR A 1 92 ? -7.837 6.626 20.459 1.00 90.75 92 TYR A O 1
ATOM 743 N N . GLY A 1 93 ? -5.801 7.399 21.001 1.00 84.94 93 GLY A N 1
ATOM 744 C CA . GLY A 1 93 ? -5.278 6.155 21.573 1.00 84.94 93 GLY A CA 1
ATOM 745 C C . GLY A 1 93 ? -5.487 6.062 23.089 1.00 84.94 93 GLY A C 1
ATOM 746 O O . GLY A 1 93 ? -6.148 6.900 23.685 1.00 84.94 93 GLY A O 1
ATOM 747 N N . GLY A 1 94 ? -4.883 5.058 23.731 1.00 80.56 94 GLY A N 1
ATOM 748 C CA . GLY A 1 94 ? -4.993 4.871 25.190 1.00 80.56 94 GLY A CA 1
ATOM 749 C C . GLY A 1 94 ? -5.403 3.464 25.618 1.00 80.56 94 GLY A C 1
ATOM 750 O O . GLY A 1 94 ? -6.060 3.279 26.638 1.00 80.56 94 GLY A O 1
ATOM 751 N N . GLY A 1 95 ? -5.044 2.446 24.831 1.00 77.56 95 GLY A N 1
ATOM 752 C CA . GLY A 1 95 ? -5.201 1.062 25.272 1.00 77.56 95 GLY A CA 1
ATOM 753 C C . GLY A 1 95 ? -6.639 0.562 25.346 1.00 77.56 95 GLY A C 1
ATOM 754 O O . GLY A 1 95 ? -6.886 -0.420 26.029 1.00 77.56 95 GLY A O 1
ATOM 755 N N . PHE A 1 96 ? -7.597 1.248 24.715 1.00 82.75 96 PHE A N 1
ATOM 756 C CA . PHE A 1 96 ? -9.035 1.022 24.916 1.00 82.75 96 PHE A CA 1
ATOM 757 C C . PHE A 1 96 ? -9.529 1.299 26.342 1.00 82.75 96 PHE A C 1
ATOM 759 O O . PHE A 1 96 ? -10.707 1.089 26.603 1.00 82.75 96 PHE A O 1
ATOM 766 N N . THR A 1 97 ? -8.679 1.763 27.261 1.00 81.00 97 THR A N 1
ATOM 767 C CA . THR A 1 97 ? -9.017 1.934 28.682 1.00 81.00 97 THR A CA 1
ATOM 768 C C . THR A 1 97 ? -8.988 3.379 29.131 1.00 81.00 97 THR A C 1
ATOM 770 O O . THR A 1 97 ? -9.693 3.698 30.080 1.00 81.00 97 THR A O 1
ATOM 773 N N . ILE A 1 98 ? -8.186 4.230 28.483 1.00 85.94 98 ILE A N 1
ATOM 774 C CA . ILE A 1 98 ? -8.060 5.642 28.840 1.00 85.94 98 ILE A CA 1
ATOM 775 C C . ILE A 1 98 ? -8.105 6.569 27.621 1.00 85.94 98 ILE A C 1
ATOM 777 O O . ILE A 1 98 ? -7.875 6.127 26.497 1.00 85.94 98 ILE A O 1
ATOM 781 N N . GLY A 1 99 ? -8.361 7.855 27.856 1.00 91.06 99 GLY A N 1
ATOM 782 C CA . GLY A 1 99 ? -8.322 8.910 26.841 1.00 91.06 99 GLY A CA 1
ATOM 783 C C . GLY A 1 99 ? -9.636 9.678 26.713 1.00 91.06 99 GLY A C 1
ATOM 784 O O . GLY A 1 99 ? -10.661 9.291 27.268 1.00 91.06 99 GLY A O 1
ATOM 785 N N . ALA A 1 100 ? -9.596 10.798 25.997 1.00 94.25 100 ALA A N 1
ATOM 786 C CA . ALA A 1 100 ? -10.765 11.629 25.736 1.00 94.25 100 ALA A CA 1
ATOM 787 C C . ALA A 1 100 ? -10.564 12.470 24.474 1.00 94.25 100 ALA A C 1
ATOM 789 O O . ALA A 1 100 ? -9.438 12.859 24.149 1.00 94.25 100 ALA A O 1
ATOM 790 N N . GLY A 1 101 ? -11.660 12.813 23.795 1.00 92.62 101 GLY A N 1
ATOM 791 C CA . GLY A 1 101 ? -11.633 13.702 22.633 1.00 92.62 101 GLY A CA 1
ATOM 792 C C . GLY A 1 101 ? -11.186 15.119 23.000 1.00 92.62 101 GLY A C 1
ATOM 793 O O . GLY A 1 101 ? -10.540 15.788 22.198 1.00 92.62 101 GLY A O 1
ATOM 794 N N . SER A 1 102 ? -11.460 15.550 24.233 1.00 93.19 102 SER A N 1
ATOM 795 C CA . SER A 1 102 ? -11.048 16.848 24.779 1.00 93.19 102 SER A CA 1
ATOM 796 C C . SER A 1 102 ? -9.551 16.953 25.092 1.00 93.19 102 SER A C 1
ATOM 798 O O . SER A 1 102 ? -9.074 18.047 25.371 1.00 93.19 102 SER A O 1
ATOM 800 N N . ASN A 1 103 ? -8.791 15.850 25.046 1.00 92.56 103 ASN A N 1
ATOM 801 C CA . ASN A 1 103 ? -7.337 15.882 25.257 1.00 92.56 103 ASN A CA 1
ATOM 802 C C . ASN A 1 103 ? -6.572 16.459 24.054 1.00 92.56 103 ASN A C 1
ATOM 804 O O . ASN A 1 103 ? -5.364 16.667 24.142 1.00 92.56 103 ASN A O 1
ATOM 808 N N . PHE A 1 104 ? -7.250 16.663 22.923 1.00 90.56 104 PHE A N 1
ATOM 809 C CA . PHE A 1 104 ? -6.638 17.053 21.661 1.00 90.56 104 PHE A CA 1
ATOM 810 C C . PHE A 1 104 ? -7.237 18.366 21.178 1.00 90.56 104 PHE A C 1
ATOM 812 O O . PHE A 1 104 ? -8.451 18.477 21.022 1.00 90.56 104 PHE A O 1
ATOM 819 N N . ASP A 1 105 ? -6.371 19.343 20.923 1.00 90.06 105 ASP A N 1
ATOM 820 C CA . ASP A 1 105 ? -6.760 20.637 20.379 1.00 90.06 105 ASP A CA 1
ATOM 821 C C . ASP A 1 105 ? -6.692 20.621 18.845 1.00 90.06 105 ASP A C 1
ATOM 823 O O . ASP A 1 105 ? -5.617 20.541 18.246 1.00 90.06 105 ASP A O 1
ATOM 827 N N . GLY A 1 106 ? -7.859 20.703 18.204 1.00 89.75 106 GLY A N 1
ATOM 828 C CA . GLY A 1 106 ? -7.993 20.748 16.750 1.00 89.75 106 GLY A CA 1
ATOM 829 C C . GLY A 1 106 ? -7.586 22.080 16.114 1.00 89.75 106 GLY A C 1
ATOM 830 O O . GLY A 1 106 ? -7.511 22.157 14.887 1.00 89.75 106 GLY A O 1
ATOM 831 N N . GLN A 1 107 ? -7.289 23.124 16.898 1.00 87.44 107 GLN A N 1
ATOM 832 C CA . GLN A 1 107 ? -7.048 24.479 16.396 1.00 87.44 107 GLN A CA 1
ATOM 833 C C . GLN A 1 107 ? -5.996 24.535 15.279 1.00 87.44 107 GLN A C 1
ATOM 835 O O . GLN A 1 107 ? -6.207 25.191 14.260 1.00 87.44 107 GLN A O 1
ATOM 840 N N . GLN A 1 108 ? -4.857 23.857 15.453 1.00 86.94 108 GLN A N 1
ATOM 841 C CA . GLN A 1 108 ? -3.752 23.919 14.488 1.00 86.94 108 GLN A CA 1
ATOM 842 C C . GLN A 1 108 ? -4.133 23.332 13.125 1.00 86.94 108 GLN A C 1
ATOM 844 O O . GLN A 1 108 ? -3.633 23.778 12.095 1.00 86.94 108 GLN A O 1
ATOM 849 N N . LEU A 1 109 ? -5.016 22.339 13.095 1.00 90.06 109 LEU A N 1
ATOM 850 C CA . LEU A 1 109 ? -5.539 21.795 11.845 1.00 90.06 109 LEU A CA 1
ATOM 851 C C . LEU A 1 109 ? -6.636 22.706 11.278 1.00 90.06 109 LEU A C 1
ATOM 853 O O . LEU A 1 109 ? -6.632 22.973 10.080 1.00 90.06 109 LEU A O 1
ATOM 857 N N . ALA A 1 110 ? -7.498 23.264 12.132 1.00 90.12 110 ALA A N 1
ATOM 858 C CA . ALA A 1 110 ? -8.602 24.117 11.699 1.00 90.12 110 ALA A CA 1
ATOM 859 C C . ALA A 1 110 ? -8.152 25.395 10.974 1.00 90.12 110 ALA A C 1
ATOM 861 O O . ALA A 1 110 ? -8.751 25.781 9.974 1.00 90.12 110 ALA A O 1
ATOM 862 N N . ILE A 1 111 ? -7.045 26.013 11.406 1.00 85.94 111 ILE A N 1
ATOM 863 C CA . ILE A 1 111 ? -6.468 27.198 10.739 1.00 85.94 111 ILE A CA 1
ATOM 864 C C . ILE A 1 111 ? -5.898 26.921 9.335 1.00 85.94 111 ILE A C 1
ATOM 866 O O . ILE A 1 111 ? -5.428 27.854 8.685 1.00 85.94 111 ILE A O 1
ATOM 870 N N . ARG A 1 112 ? -5.894 25.658 8.888 1.00 90.25 112 ARG A N 1
ATOM 871 C CA . ARG A 1 112 ? -5.476 25.219 7.547 1.00 90.25 112 ARG A CA 1
ATOM 872 C C . ARG A 1 112 ? -6.678 24.867 6.658 1.00 90.25 112 ARG A C 1
ATOM 874 O O . ARG A 1 112 ? -6.555 24.010 5.791 1.00 90.25 112 ARG A O 1
ATOM 881 N N . ASP A 1 113 ? -7.819 25.514 6.897 1.00 90.38 113 ASP A N 1
ATOM 882 C CA . ASP A 1 113 ? -9.060 25.372 6.125 1.00 90.38 113 ASP A CA 1
ATOM 883 C C . ASP A 1 113 ? -9.674 23.958 6.161 1.00 90.38 113 ASP A C 1
ATOM 885 O O . ASP A 1 113 ? -10.134 23.420 5.154 1.00 90.38 113 ASP A O 1
ATOM 889 N N . VAL A 1 114 ? -9.686 23.347 7.351 1.00 92.88 114 VAL A N 1
ATOM 890 C CA . VAL A 1 114 ? -10.241 22.006 7.605 1.00 92.88 114 VAL A CA 1
ATOM 891 C C . VAL A 1 114 ? -11.178 22.048 8.810 1.00 92.88 114 VAL A C 1
ATOM 893 O O . VAL A 1 114 ? -10.890 22.709 9.803 1.00 92.88 114 VAL A O 1
ATOM 896 N N . VAL A 1 115 ? -12.286 21.310 8.771 1.00 95.75 115 VAL A N 1
ATOM 897 C CA . VAL A 1 115 ? -13.121 21.092 9.963 1.00 95.75 115 VAL A CA 1
ATOM 898 C C . VAL A 1 115 ? -12.591 19.893 10.732 1.00 95.75 115 VAL A C 1
ATOM 900 O O . VAL A 1 115 ? -12.468 18.808 10.177 1.00 95.75 115 VAL A O 1
ATOM 903 N N . VAL A 1 116 ? -12.292 20.056 12.015 1.00 96.06 116 VAL A N 1
ATOM 904 C CA . VAL A 1 116 ? -11.723 18.998 12.854 1.00 96.06 116 VAL A CA 1
ATOM 905 C C . VAL A 1 116 ? -12.761 18.546 13.862 1.00 96.06 116 VAL A C 1
ATOM 907 O O . VAL A 1 116 ? -13.313 19.367 14.588 1.00 96.06 116 VAL A O 1
ATOM 910 N N . VAL A 1 117 ? -12.994 17.240 13.933 1.00 96.94 117 VAL A N 1
ATOM 911 C CA . VAL A 1 117 ? -13.912 16.613 14.883 1.00 96.94 117 VAL A CA 1
ATOM 912 C C . VAL A 1 117 ? -13.118 15.693 15.800 1.00 96.94 117 VAL A C 1
ATOM 914 O O . VAL A 1 117 ? -12.460 14.764 15.333 1.00 96.94 117 VAL A O 1
ATOM 917 N N . THR A 1 118 ? -13.194 15.909 17.109 1.00 96.44 118 THR A N 1
ATOM 918 C CA . THR A 1 118 ? -12.758 14.918 18.106 1.00 96.44 118 THR A CA 1
ATOM 919 C C . THR A 1 118 ? -13.988 14.376 18.819 1.00 96.44 118 THR A C 1
ATOM 921 O O . THR A 1 118 ? -14.989 15.072 18.948 1.00 96.44 118 THR A O 1
ATOM 924 N N . MET A 1 119 ? -13.950 13.132 19.283 1.00 95.31 119 MET A N 1
ATOM 925 C CA . MET A 1 119 ? -15.100 12.509 19.945 1.00 95.31 119 MET A CA 1
ATOM 926 C C . MET A 1 119 ? -14.658 11.666 21.121 1.00 95.31 119 MET A C 1
ATOM 928 O O . MET A 1 119 ? -13.587 11.070 21.071 1.00 95.31 119 MET A O 1
ATOM 932 N N . ASN A 1 120 ? -15.504 11.582 22.139 1.00 96.56 120 ASN A N 1
ATOM 933 C CA . ASN A 1 120 ? -15.448 10.536 23.148 1.00 96.56 120 ASN A CA 1
ATOM 934 C C . ASN A 1 120 ? -16.119 9.268 22.619 1.00 96.56 120 ASN A C 1
ATOM 936 O O . ASN A 1 120 ? -17.069 9.344 21.846 1.00 96.56 120 ASN A O 1
ATOM 940 N N . TYR A 1 121 ? -15.662 8.109 23.071 1.00 95.19 121 TYR A N 1
ATOM 941 C CA . TYR A 1 121 ? -16.312 6.816 22.856 1.00 95.19 121 TYR A CA 1
ATOM 942 C C . TYR A 1 121 ? -16.084 5.942 24.094 1.00 95.19 121 TYR A C 1
ATOM 944 O O . TYR A 1 121 ? -15.109 6.150 24.823 1.00 95.19 121 TYR A O 1
ATOM 952 N N . ARG A 1 122 ? -16.981 4.986 24.374 1.00 96.12 122 ARG A N 1
ATOM 953 C CA . ARG A 1 122 ? -16.873 4.155 25.584 1.00 96.12 122 ARG A CA 1
ATOM 954 C C . ARG A 1 122 ? -15.583 3.334 25.581 1.00 96.12 122 ARG A C 1
ATOM 956 O O . ARG A 1 122 ? -15.168 2.790 24.559 1.00 96.12 122 ARG A O 1
ATOM 963 N N . LEU A 1 123 ? -14.986 3.211 26.764 1.00 92.00 123 LEU A N 1
ATOM 964 C CA . LEU A 1 123 ? -13.713 2.535 27.025 1.00 92.00 123 LEU A CA 1
ATOM 965 C C . LEU A 1 123 ? -13.899 1.400 28.045 1.00 92.00 123 LEU A C 1
ATOM 967 O O . LEU A 1 123 ? -14.950 1.274 28.676 1.00 92.00 123 LEU A O 1
ATOM 971 N N . GLY A 1 124 ? -12.876 0.561 28.198 1.00 89.56 124 GLY A N 1
ATOM 972 C CA . GLY A 1 124 ? -12.798 -0.505 29.192 1.00 89.56 124 GLY A CA 1
ATOM 973 C C . GLY A 1 124 ? -14.012 -1.430 29.164 1.00 89.56 124 GLY A C 1
ATOM 974 O O . GLY A 1 124 ? -14.533 -1.779 28.104 1.00 89.56 124 GLY A O 1
ATOM 975 N N . VAL A 1 125 ? -14.491 -1.790 30.351 1.00 90.94 125 VAL A N 1
ATOM 976 C CA . VAL A 1 125 ? -15.697 -2.594 30.570 1.00 90.94 125 VAL A CA 1
ATOM 977 C C . VAL A 1 125 ? -16.947 -1.993 29.916 1.00 90.94 125 VAL A C 1
ATOM 979 O O . VAL A 1 125 ? -17.808 -2.732 29.448 1.00 90.94 125 VAL A O 1
ATOM 982 N N . PHE A 1 126 ? -17.056 -0.666 29.817 1.00 94.06 126 PHE A N 1
ATOM 983 C CA . PHE A 1 126 ? -18.236 -0.019 29.233 1.00 94.06 126 PHE A CA 1
ATOM 984 C C . PHE A 1 126 ? -18.254 -0.082 27.702 1.00 94.06 126 PHE A C 1
ATOM 986 O O . PHE A 1 126 ? -19.332 -0.129 27.110 1.00 94.06 126 PHE A O 1
ATOM 993 N N . GLY A 1 127 ? -17.079 -0.073 27.065 1.00 92.56 127 GLY A N 1
ATOM 994 C CA . GLY A 1 127 ? -16.936 -0.036 25.607 1.00 92.56 127 GLY A CA 1
ATOM 995 C C . GLY A 1 127 ? -16.596 -1.372 24.952 1.00 92.56 127 GLY A C 1
ATOM 996 O O . GLY A 1 127 ? -16.984 -1.606 23.810 1.00 92.56 127 GLY A O 1
ATOM 997 N N . PHE A 1 128 ? -15.882 -2.253 25.652 1.00 89.19 128 PHE A N 1
ATOM 998 C CA . PHE A 1 128 ? -15.253 -3.441 25.060 1.00 89.19 128 PHE A CA 1
ATOM 999 C C . PHE A 1 128 ? -15.437 -4.713 25.899 1.00 89.19 128 PHE A C 1
ATOM 1001 O O . PHE A 1 128 ? -14.684 -5.676 25.753 1.00 89.19 128 PHE A O 1
ATOM 1008 N N . MET A 1 129 ? -16.443 -4.752 26.778 1.00 88.81 129 MET A N 1
ATOM 1009 C CA . MET A 1 129 ? -16.870 -5.998 27.415 1.00 88.81 129 MET A CA 1
ATOM 1010 C C . MET A 1 129 ? -17.660 -6.850 26.425 1.00 88.81 129 MET A C 1
ATOM 1012 O O . MET A 1 129 ? -18.843 -6.622 26.193 1.00 88.81 129 MET A O 1
ATOM 1016 N N . CYS A 1 130 ? -16.993 -7.847 25.855 1.00 86.00 130 CYS A N 1
ATOM 1017 C CA . CYS A 1 130 ? -17.617 -8.804 24.954 1.00 86.00 130 CYS A CA 1
ATOM 1018 C C . CYS A 1 130 ? -18.232 -9.957 25.743 1.00 86.00 130 CYS A C 1
ATOM 1020 O O . CYS A 1 130 ? -17.560 -10.592 26.561 1.00 86.00 130 CYS A O 1
ATOM 1022 N N . THR A 1 131 ? -19.519 -10.203 25.512 1.00 87.75 131 THR A N 1
ATOM 1023 C CA . THR A 1 131 ? -20.314 -11.196 26.239 1.00 87.75 131 THR A CA 1
ATOM 1024 C C . THR A 1 131 ? -20.885 -12.233 25.275 1.00 87.75 131 THR A C 1
ATOM 1026 O O . THR A 1 131 ? -20.927 -12.018 24.067 1.00 87.75 131 THR A O 1
ATOM 1029 N N . ASP A 1 132 ? -21.367 -13.351 25.810 1.00 86.06 132 ASP A N 1
ATOM 1030 C CA . ASP A 1 132 ? -22.161 -14.343 25.076 1.00 86.06 132 ASP A CA 1
ATOM 1031 C C . ASP A 1 132 ? -23.666 -13.995 25.050 1.00 86.06 132 ASP A C 1
ATOM 1033 O O . ASP A 1 132 ? -24.512 -14.865 24.833 1.00 86.06 132 ASP A O 1
ATOM 1037 N N . ARG A 1 133 ? -24.021 -12.725 25.300 1.00 87.00 133 ARG A N 1
ATOM 1038 C CA . ARG A 1 133 ? -25.403 -12.240 25.376 1.00 87.00 133 ARG A CA 1
ATOM 1039 C C . ARG A 1 133 ? -25.721 -11.289 24.216 1.00 87.00 133 ARG A C 1
ATOM 1041 O O . ARG A 1 133 ? -24.975 -10.337 23.981 1.00 87.00 133 ARG A O 1
ATOM 1048 N N . PRO A 1 134 ? -26.853 -11.486 23.514 1.00 85.62 134 PRO A N 1
ATOM 1049 C CA . PRO A 1 134 ? -27.204 -10.680 22.343 1.00 85.62 134 PRO A CA 1
ATOM 1050 C C . PRO A 1 134 ? -27.521 -9.219 22.685 1.00 85.62 134 PRO A C 1
ATOM 1052 O O . PRO A 1 134 ? -27.383 -8.347 21.833 1.00 85.62 134 PRO A O 1
ATOM 1055 N N . ASP A 1 135 ? -27.926 -8.934 23.924 1.00 87.31 135 ASP A N 1
ATOM 1056 C CA . ASP A 1 135 ? -28.218 -7.583 24.403 1.00 87.31 135 ASP A CA 1
ATOM 1057 C C . ASP A 1 135 ? -26.979 -6.846 24.947 1.00 87.31 135 ASP A C 1
ATOM 1059 O O . ASP A 1 135 ? -27.087 -5.685 25.329 1.00 87.31 135 ASP A O 1
ATOM 1063 N N . ALA A 1 136 ? -25.803 -7.480 24.967 1.00 90.19 136 ALA A N 1
ATOM 1064 C CA . ALA A 1 136 ? -24.519 -6.848 25.281 1.00 90.19 136 ALA A CA 1
ATOM 1065 C C . ALA A 1 136 ? -23.370 -7.498 24.478 1.00 90.19 136 ALA A C 1
ATOM 1067 O O . ALA A 1 136 ? -22.423 -8.024 25.065 1.00 90.19 136 ALA A O 1
ATOM 1068 N N . PRO A 1 137 ? -23.419 -7.490 23.134 1.00 85.50 137 PRO A N 1
ATOM 1069 C CA . PRO A 1 137 ? -22.528 -8.303 22.297 1.00 85.50 137 PRO A CA 1
ATOM 1070 C C . PRO A 1 137 ? -21.048 -7.873 22.348 1.00 85.50 137 PRO A C 1
ATOM 1072 O O . PRO A 1 137 ? -20.179 -8.595 21.866 1.00 85.50 137 PRO A O 1
ATOM 1075 N N . GLY A 1 138 ? -20.742 -6.720 22.950 1.00 87.31 138 GLY A N 1
ATOM 1076 C CA . GLY A 1 138 ? -19.414 -6.110 22.960 1.00 87.31 138 GLY A CA 1
ATOM 1077 C C . GLY A 1 138 ? -19.263 -5.017 21.907 1.00 87.31 138 GLY A C 1
ATOM 1078 O O . GLY A 1 138 ? -20.236 -4.607 21.274 1.00 87.31 138 GLY A O 1
ATOM 1079 N N . ASN A 1 139 ? -18.037 -4.509 21.754 1.00 89.12 139 ASN A N 1
ATOM 1080 C CA . ASN A 1 139 ? -17.680 -3.476 20.771 1.00 89.12 139 ASN A CA 1
ATOM 1081 C C . ASN A 1 139 ? -18.531 -2.192 20.818 1.00 89.12 139 ASN A C 1
ATOM 1083 O O . ASN A 1 139 ? -18.602 -1.457 19.835 1.00 89.12 139 ASN A O 1
ATOM 1087 N N . ALA A 1 140 ? -19.147 -1.882 21.959 1.00 92.75 140 ALA A N 1
ATOM 1088 C CA . ALA A 1 140 ? -19.892 -0.649 22.197 1.00 92.75 140 ALA A CA 1
ATOM 1089 C C . ALA A 1 140 ? -19.102 0.607 21.774 1.00 92.75 140 ALA A C 1
ATOM 1091 O O . ALA A 1 140 ? -19.667 1.484 21.129 1.00 92.75 140 ALA A O 1
ATOM 1092 N N . GLY A 1 141 ? -17.791 0.649 22.036 1.00 92.31 141 GLY A N 1
ATOM 1093 C CA . GLY A 1 141 ? -16.921 1.749 21.604 1.00 92.31 141 GLY A CA 1
ATOM 1094 C C . GLY A 1 141 ? -16.752 1.874 20.079 1.00 92.31 141 GLY A C 1
ATOM 1095 O O . GLY A 1 141 ? -16.563 2.979 19.581 1.00 92.31 141 GLY A O 1
ATOM 1096 N N . LEU A 1 142 ? -16.851 0.779 19.311 1.00 88.81 142 LEU A N 1
ATOM 1097 C CA . LEU A 1 142 ? -16.859 0.837 17.838 1.00 88.81 142 LEU A CA 1
ATOM 1098 C C . LEU A 1 142 ? -18.209 1.336 17.307 1.00 88.81 142 LEU A C 1
ATOM 1100 O O . LEU A 1 142 ? -18.251 2.147 16.382 1.00 88.81 142 LEU A O 1
ATOM 1104 N N . TRP A 1 143 ? -19.310 0.905 17.928 1.00 90.38 143 TRP A N 1
ATOM 1105 C CA . TRP A 1 143 ? -20.645 1.423 17.620 1.00 90.38 143 TRP A CA 1
ATOM 1106 C C . TRP A 1 143 ? -20.766 2.922 17.923 1.00 90.38 143 TRP A C 1
ATOM 1108 O O . TRP A 1 143 ? -21.396 3.648 17.154 1.00 90.38 143 TRP A O 1
ATOM 1118 N N . ASP A 1 144 ? -20.109 3.396 18.985 1.00 94.25 144 ASP A N 1
ATOM 1119 C CA . ASP A 1 144 ? -20.056 4.816 19.341 1.00 94.25 144 ASP A CA 1
ATOM 1120 C C . ASP A 1 144 ? -19.380 5.637 18.231 1.00 94.25 144 ASP A C 1
ATOM 1122 O O . ASP A 1 144 ? -19.918 6.652 17.790 1.00 94.25 144 ASP A O 1
ATOM 1126 N N . GLN A 1 145 ? -18.251 5.154 17.701 1.00 90.62 145 GLN A N 1
ATOM 1127 C CA . GLN A 1 145 ? -17.537 5.801 16.592 1.00 90.62 145 GLN A CA 1
ATOM 1128 C C . GLN A 1 145 ? -18.365 5.838 15.307 1.00 90.62 145 GLN A C 1
ATOM 1130 O O . GLN A 1 145 ? -18.431 6.872 14.639 1.00 90.62 145 GLN A O 1
ATOM 1135 N N . ALA A 1 146 ? -19.027 4.729 14.969 1.00 87.88 146 ALA A N 1
ATOM 1136 C CA . ALA A 1 146 ? -19.912 4.677 13.812 1.00 87.88 146 ALA A CA 1
ATOM 1137 C C . ALA A 1 146 ? -21.088 5.659 13.953 1.00 87.88 146 ALA A C 1
ATOM 1139 O O . ALA A 1 146 ? -21.449 6.330 12.984 1.00 87.88 146 ALA A O 1
ATOM 1140 N N . MET A 1 147 ? -21.651 5.795 15.159 1.00 91.25 147 MET A N 1
ATOM 1141 C CA . MET A 1 147 ? -22.708 6.767 15.442 1.00 91.25 147 MET A CA 1
ATOM 1142 C C . MET A 1 147 ? -22.214 8.208 15.300 1.00 91.25 147 MET A C 1
ATOM 1144 O O . MET A 1 147 ? -22.858 9.008 14.627 1.00 91.25 147 MET A O 1
ATOM 1148 N N . ALA A 1 148 ? -21.058 8.536 15.878 1.00 92.31 148 ALA A N 1
ATOM 1149 C CA . ALA A 1 148 ? -20.471 9.871 15.788 1.00 92.31 148 ALA A CA 1
ATOM 1150 C C . ALA A 1 148 ? -20.134 10.267 14.343 1.00 92.31 148 ALA A C 1
ATOM 1152 O O . ALA A 1 148 ? -20.286 11.426 13.952 1.00 92.31 148 ALA A O 1
ATOM 1153 N N . MET A 1 149 ? -19.711 9.312 13.518 1.00 88.31 149 MET A N 1
ATOM 1154 C CA . MET A 1 149 ? -19.474 9.556 12.100 1.00 88.31 149 MET A CA 1
ATOM 1155 C C . MET A 1 149 ? -20.787 9.753 11.327 1.00 88.31 149 MET A C 1
ATOM 1157 O O . MET A 1 149 ? -20.866 10.694 10.542 1.00 88.31 149 MET A O 1
ATOM 1161 N N . ASN A 1 150 ? -21.825 8.942 11.569 1.00 89.00 150 ASN A N 1
ATOM 1162 C CA . ASN A 1 150 ? -23.150 9.166 10.969 1.00 89.00 150 ASN A CA 1
ATOM 1163 C C . ASN A 1 150 ? -23.697 10.549 11.348 1.00 89.00 150 ASN A C 1
ATOM 1165 O O . ASN A 1 150 ? -24.199 11.283 10.498 1.00 89.00 150 ASN A O 1
ATOM 1169 N N . TRP A 1 151 ? -23.537 10.929 12.617 1.00 92.50 151 TRP A N 1
ATOM 1170 C CA . TRP A 1 151 ? -23.866 12.262 13.102 1.00 92.50 151 TRP A CA 1
ATOM 1171 C C . TRP A 1 151 ? -23.080 13.339 12.344 1.00 92.50 151 TRP A C 1
ATOM 1173 O O . TRP A 1 151 ? -23.662 14.291 11.829 1.00 92.50 151 TRP A O 1
ATOM 1183 N N . THR A 1 152 ? -21.764 13.162 12.207 1.00 92.25 152 THR A N 1
ATOM 1184 C CA . THR A 1 152 ? -20.899 14.108 11.488 1.00 92.25 152 THR A CA 1
ATOM 1185 C C . THR A 1 152 ? -21.371 14.260 10.046 1.00 92.25 152 THR A C 1
ATOM 1187 O O . THR A 1 152 ? -21.630 15.373 9.603 1.00 92.25 152 THR A O 1
ATOM 1190 N N . GLN A 1 153 ? -21.600 13.162 9.329 1.00 88.50 153 GLN A N 1
ATOM 1191 C CA . GLN A 1 153 ? -22.099 13.203 7.956 1.00 88.50 153 GLN A CA 1
ATOM 1192 C C . GLN A 1 153 ? -23.437 13.952 7.837 1.00 88.50 153 GLN A C 1
ATOM 1194 O O . GLN A 1 153 ? -23.657 14.681 6.872 1.00 88.50 153 GLN A O 1
ATOM 1199 N N . GLN A 1 154 ? -24.322 13.808 8.823 1.00 89.88 154 GLN A N 1
ATOM 1200 C CA . GLN A 1 154 ? -25.634 14.448 8.813 1.00 89.88 154 GLN A CA 1
ATOM 1201 C C . GLN A 1 154 ? -25.584 15.951 9.139 1.00 89.88 154 GLN A C 1
ATOM 1203 O O . GLN A 1 154 ? -26.386 16.716 8.596 1.00 89.88 154 GLN A O 1
ATOM 1208 N N . TYR A 1 155 ? -24.677 16.385 10.021 1.00 91.44 155 TYR A N 1
ATOM 1209 C CA . TYR A 1 155 ? -24.731 17.728 10.612 1.00 91.44 155 TYR A CA 1
ATOM 1210 C C . TYR A 1 155 ? -23.527 18.629 10.312 1.00 91.44 155 TYR A C 1
ATOM 1212 O O . TYR A 1 155 ? -23.660 19.843 10.473 1.00 91.44 155 TYR A O 1
ATOM 1220 N N . ILE A 1 156 ? -22.395 18.103 9.827 1.00 93.31 156 ILE A N 1
ATOM 1221 C CA . ILE A 1 156 ? -21.142 18.872 9.681 1.00 93.31 156 ILE A CA 1
ATOM 1222 C C . ILE A 1 156 ? -21.236 20.044 8.698 1.00 93.31 156 ILE A C 1
ATOM 1224 O O . ILE A 1 156 ? -20.477 21.005 8.811 1.00 93.31 156 ILE A O 1
ATOM 1228 N N . THR A 1 157 ? -22.211 20.022 7.786 1.00 93.81 157 THR A N 1
ATOM 1229 C CA . THR A 1 157 ? -22.512 21.161 6.908 1.00 93.81 157 THR A CA 1
ATOM 1230 C C . THR A 1 157 ? -22.810 22.427 7.697 1.00 93.81 157 THR A C 1
ATOM 1232 O O . THR A 1 157 ? -22.382 23.490 7.284 1.00 93.81 157 THR A O 1
ATOM 1235 N N . HIS A 1 158 ? -23.435 22.347 8.876 1.00 90.06 158 HIS A N 1
ATOM 1236 C CA . HIS A 1 158 ? -23.704 23.520 9.725 1.00 90.06 158 HIS A CA 1
ATOM 1237 C C . HIS A 1 158 ? -22.423 24.152 10.299 1.00 90.06 158 HIS A C 1
ATOM 1239 O O . HIS A 1 158 ? -22.453 25.274 10.788 1.00 90.06 158 HIS A O 1
ATOM 1245 N N . PHE A 1 159 ? -21.299 23.443 10.205 1.00 91.69 159 PHE A N 1
ATOM 1246 C CA . PHE A 1 159 ? -19.973 23.866 10.647 1.00 91.69 159 PHE A CA 1
ATOM 1247 C C . PHE A 1 159 ? -19.047 24.182 9.466 1.00 91.69 159 PHE A C 1
ATOM 1249 O O . PHE A 1 159 ? -17.832 24.247 9.635 1.00 91.69 159 PHE A O 1
ATOM 1256 N N . GLY A 1 160 ? -19.611 24.317 8.260 1.00 91.94 160 GLY A N 1
ATOM 1257 C CA . GLY A 1 160 ? -18.874 24.579 7.027 1.00 91.94 160 GLY A CA 1
ATOM 1258 C C . GLY A 1 160 ? -18.142 23.370 6.441 1.00 91.94 160 GLY A C 1
ATOM 1259 O O . GLY A 1 160 ? -17.401 23.530 5.474 1.00 91.94 160 GLY A O 1
ATOM 1260 N N . GLY A 1 161 ? -18.339 22.169 6.991 1.00 94.44 161 GLY A N 1
ATOM 1261 C CA . GLY A 1 161 ? -17.705 20.945 6.505 1.00 94.44 161 GLY A CA 1
ATOM 1262 C C . GLY A 1 161 ? -18.455 20.291 5.345 1.00 94.44 161 GLY A C 1
ATOM 1263 O O . GLY A 1 161 ? -19.676 20.389 5.227 1.00 94.44 161 GLY A O 1
ATOM 1264 N N . ASN A 1 162 ? -17.717 19.579 4.504 1.00 92.81 162 ASN A N 1
ATOM 1265 C CA . ASN A 1 162 ? -18.225 18.780 3.403 1.00 92.81 162 ASN A CA 1
ATOM 1266 C C . ASN A 1 162 ? -18.515 17.345 3.888 1.00 92.81 162 ASN A C 1
ATOM 1268 O O . ASN A 1 162 ? -17.579 16.599 4.185 1.00 92.81 162 ASN A O 1
ATOM 1272 N N . PRO A 1 163 ? -19.785 16.903 3.923 1.00 90.88 163 PRO A N 1
ATOM 1273 C CA . PRO A 1 163 ? -20.146 15.560 4.379 1.00 90.88 163 PRO A CA 1
ATOM 1274 C C . PRO A 1 163 ? -19.687 14.445 3.422 1.00 90.88 163 PRO A C 1
ATOM 1276 O O . PRO A 1 163 ? -19.744 13.270 3.782 1.00 90.88 163 PRO A O 1
ATOM 1279 N N . ASN A 1 164 ? -19.228 14.801 2.216 1.00 87.94 164 ASN A N 1
ATOM 1280 C CA . ASN A 1 164 ? -18.687 13.886 1.211 1.00 87.94 164 ASN A CA 1
ATOM 1281 C C . ASN A 1 164 ? -17.147 13.905 1.133 1.00 87.94 164 ASN A C 1
ATOM 1283 O O . ASN A 1 164 ? -16.581 13.236 0.271 1.00 87.94 164 ASN A O 1
ATOM 1287 N N . ASP A 1 165 ? -16.457 14.661 1.992 1.00 87.69 165 ASP A N 1
ATOM 1288 C CA . ASP A 1 165 ? -14.989 14.671 2.064 1.00 87.69 165 ASP A CA 1
ATOM 1289 C C . ASP A 1 165 ? -14.522 14.579 3.519 1.00 87.69 165 ASP A C 1
ATOM 1291 O O . ASP A 1 165 ? -13.988 15.522 4.103 1.00 87.69 165 ASP A O 1
ATOM 1295 N N . ILE A 1 166 ? -14.787 13.415 4.114 1.00 87.69 166 ILE A N 1
ATOM 1296 C CA . ILE A 1 166 ? -14.429 13.089 5.492 1.00 87.69 166 ILE A CA 1
ATOM 1297 C C . ILE A 1 166 ? -13.182 12.195 5.492 1.00 87.69 166 ILE A C 1
ATOM 1299 O O . ILE A 1 166 ? -13.098 11.201 4.766 1.00 87.69 166 ILE A O 1
ATOM 1303 N N . VAL A 1 167 ? -12.211 12.535 6.335 1.00 87.00 167 VAL A N 1
ATOM 1304 C CA . VAL A 1 167 ? -10.993 11.765 6.582 1.00 87.00 167 VAL A CA 1
ATOM 1305 C C . VAL A 1 167 ? -10.950 11.354 8.047 1.00 87.00 167 VAL A C 1
ATOM 1307 O O . VAL A 1 167 ? -11.023 12.203 8.929 1.00 87.00 167 VAL A O 1
ATOM 1310 N N . MET A 1 168 ? -10.801 10.063 8.330 1.00 85.94 168 MET A N 1
ATOM 1311 C CA . MET A 1 168 ? -10.607 9.567 9.694 1.00 85.94 168 MET A CA 1
ATOM 1312 C C . MET A 1 168 ? -9.137 9.226 9.934 1.00 85.94 168 MET A C 1
ATOM 1314 O O . MET A 1 168 ? -8.496 8.580 9.103 1.00 85.94 168 MET A O 1
ATOM 1318 N N . PHE A 1 169 ? -8.603 9.632 11.081 1.00 85.62 169 PHE A N 1
ATOM 1319 C CA . PHE A 1 169 ? -7.211 9.392 11.454 1.00 85.62 169 PHE A CA 1
ATOM 1320 C C . PHE A 1 169 ? -7.077 9.184 12.965 1.00 85.62 169 PHE A C 1
ATOM 1322 O O . PHE A 1 169 ? -7.928 9.609 13.747 1.00 85.62 169 PHE A O 1
ATOM 1329 N N . GLY A 1 170 ? -6.044 8.458 13.385 1.00 82.31 170 GLY A N 1
ATOM 1330 C CA . GLY A 1 170 ? -5.901 8.065 14.783 1.00 82.31 170 GLY A CA 1
ATOM 1331 C C . GLY A 1 170 ? -4.532 7.495 15.115 1.00 82.31 170 GLY A C 1
ATOM 1332 O O . GLY A 1 170 ? -3.761 7.131 14.225 1.00 82.31 170 GLY A O 1
ATOM 1333 N N . GLN A 1 171 ? -4.253 7.409 16.414 1.00 80.88 171 GLN A N 1
ATOM 1334 C CA . GLN A 1 171 ? -2.975 6.959 16.970 1.00 80.88 171 GLN A CA 1
ATOM 1335 C C . GLN A 1 171 ? -3.170 5.760 17.905 1.00 80.88 171 GLN A C 1
ATOM 1337 O O . GLN A 1 171 ? -4.154 5.681 18.643 1.00 80.88 171 GLN A O 1
ATOM 1342 N N . SER A 1 172 ? -2.216 4.821 17.902 1.00 78.94 172 SER A N 1
ATOM 1343 C CA . SER A 1 172 ? -2.207 3.657 18.801 1.00 78.94 172 SER A CA 1
ATOM 1344 C C . SER A 1 172 ? -3.520 2.857 18.728 1.00 78.94 172 SER A C 1
ATOM 1346 O O . SER A 1 172 ? -3.924 2.426 17.658 1.00 78.94 172 SER A O 1
ATOM 1348 N N . CYS A 1 173 ? -4.243 2.638 19.828 1.00 77.75 173 CYS A N 1
ATOM 1349 C CA . CYS A 1 173 ? -5.524 1.925 19.755 1.00 77.75 173 CYS A CA 1
ATOM 1350 C C . CYS A 1 173 ? -6.573 2.646 18.893 1.00 77.75 173 CYS A C 1
ATOM 1352 O O . CYS A 1 173 ? -7.416 1.965 18.321 1.00 77.75 173 CYS A O 1
ATOM 1354 N N . GLY A 1 174 ? -6.485 3.969 18.719 1.00 80.81 174 GLY A N 1
ATOM 1355 C CA . GLY A 1 174 ? -7.328 4.713 17.784 1.00 80.81 174 GLY A CA 1
ATOM 1356 C C . GLY A 1 174 ? -7.086 4.303 16.329 1.00 80.81 174 GLY A C 1
ATOM 1357 O O . GLY A 1 174 ? -8.046 4.072 15.596 1.00 80.81 174 GLY A O 1
ATOM 1358 N N . SER A 1 175 ? -5.825 4.095 15.922 1.00 76.69 175 SER A N 1
ATOM 1359 C CA . SER A 1 175 ? -5.508 3.554 14.590 1.00 76.69 175 SER A CA 1
ATOM 1360 C C . SER A 1 175 ? -5.925 2.089 14.466 1.00 76.69 175 SER A C 1
ATOM 1362 O O . SER A 1 175 ? -6.505 1.704 13.453 1.00 76.69 175 SER A O 1
ATOM 1364 N N . SER A 1 176 ? -5.751 1.286 15.523 1.00 75.94 176 SER A N 1
ATOM 1365 C CA . SER A 1 176 ? -6.288 -0.078 15.558 1.00 75.94 176 SER A CA 1
ATOM 1366 C C . SER A 1 176 ? -7.806 -0.093 15.371 1.00 75.94 176 SER A C 1
ATOM 1368 O O . SER A 1 176 ? -8.322 -0.963 14.675 1.00 75.94 176 SER A O 1
ATOM 1370 N N . MET A 1 177 ? -8.546 0.849 15.962 1.00 78.44 177 MET A N 1
ATOM 1371 C CA . MET A 1 177 ? -9.998 0.953 15.794 1.00 78.44 177 MET A CA 1
ATOM 1372 C C . MET A 1 177 ? -10.388 1.368 14.379 1.00 78.44 177 MET A C 1
ATOM 1374 O O . MET A 1 177 ? -11.284 0.736 13.822 1.00 78.44 177 MET A O 1
ATOM 1378 N N . LEU A 1 178 ? -9.689 2.324 13.750 1.00 77.00 178 LEU A N 1
ATOM 1379 C CA . LEU A 1 178 ? -9.853 2.587 12.309 1.00 77.00 178 LEU A CA 1
ATOM 1380 C C . LEU A 1 178 ? -9.692 1.301 11.504 1.00 77.00 178 LEU A C 1
ATOM 1382 O O . LEU A 1 178 ? -10.483 1.017 10.608 1.00 77.00 178 LEU A O 1
ATOM 1386 N N . SER A 1 179 ? -8.728 0.473 11.901 1.00 72.25 179 SER A N 1
ATOM 1387 C CA . SER A 1 179 ? -8.469 -0.773 11.206 1.00 72.25 179 SER A CA 1
ATOM 1388 C C . SER A 1 179 ? -9.519 -1.852 11.384 1.00 72.25 179 SER A C 1
ATOM 1390 O O . SER A 1 179 ? -9.802 -2.604 10.455 1.00 72.25 179 SER A O 1
ATOM 1392 N N . ASN A 1 180 ? -10.156 -1.889 12.548 1.00 73.12 180 ASN A N 1
ATOM 1393 C CA . ASN A 1 180 ? -11.321 -2.732 12.777 1.00 73.12 180 ASN A CA 1
ATOM 1394 C C . ASN A 1 180 ? -12.546 -2.223 12.004 1.00 73.12 180 ASN A C 1
ATOM 1396 O O . ASN A 1 180 ? -13.317 -3.042 11.518 1.00 73.12 180 ASN A O 1
ATOM 1400 N N . ASN A 1 181 ? -12.690 -0.905 11.816 1.00 70.62 181 ASN A N 1
ATOM 1401 C CA . ASN A 1 181 ? -13.733 -0.321 10.967 1.00 70.62 181 ASN A CA 1
ATOM 1402 C C . ASN A 1 181 ? -13.564 -0.698 9.474 1.00 70.62 181 ASN A C 1
ATOM 1404 O O . ASN A 1 181 ? -14.561 -0.774 8.763 1.00 70.62 181 ASN A O 1
ATOM 1408 N N . PHE A 1 182 ? -12.346 -1.004 8.989 1.00 62.12 182 PHE A N 1
ATOM 1409 C CA . PHE A 1 182 ? -12.098 -1.377 7.578 1.00 62.12 182 PHE A CA 1
ATOM 1410 C C . PHE A 1 182 ? -12.849 -2.624 7.100 1.00 62.12 182 PHE A C 1
ATOM 1412 O O . PHE A 1 182 ? -13.186 -2.734 5.919 1.00 62.12 182 PHE A O 1
ATOM 1419 N N . GLY A 1 183 ? -13.047 -3.595 7.992 1.00 56.59 183 GLY A N 1
ATOM 1420 C CA . GLY A 1 183 ? -13.586 -4.909 7.647 1.00 56.59 183 GLY A CA 1
ATOM 1421 C C . GLY A 1 183 ? -15.113 -4.994 7.666 1.00 56.59 183 GLY A C 1
ATOM 1422 O O . GLY A 1 183 ? -15.670 -6.051 7.370 1.00 56.59 183 GLY A O 1
ATOM 1423 N N . THR A 1 184 ? -15.806 -3.917 8.039 1.00 60.31 184 THR A N 1
ATOM 1424 C CA . THR A 1 184 ? -17.228 -3.981 8.382 1.00 60.31 184 THR A CA 1
ATOM 1425 C C . THR A 1 184 ? -18.075 -3.399 7.252 1.00 60.31 184 THR A C 1
ATOM 1427 O O . THR A 1 184 ? -17.842 -2.302 6.750 1.00 60.31 184 THR A O 1
ATOM 1430 N N . ARG A 1 185 ? -19.075 -4.165 6.796 1.00 54.38 185 ARG A N 1
ATOM 1431 C CA . ARG A 1 185 ? -20.132 -3.663 5.893 1.00 54.38 185 ARG A CA 1
ATOM 1432 C C . ARG A 1 185 ? -21.309 -3.064 6.671 1.00 54.38 185 ARG A C 1
ATOM 1434 O O . ARG A 1 185 ? -22.239 -2.546 6.062 1.00 54.38 185 ARG A O 1
ATOM 1441 N N . SER A 1 186 ? -21.275 -3.197 7.996 1.00 47.91 186 SER A N 1
ATOM 1442 C CA . SER A 1 186 ? -22.410 -3.034 8.906 1.00 47.91 186 SER A CA 1
ATOM 1443 C C . SER A 1 186 ? -22.665 -1.582 9.309 1.00 47.91 186 SER A C 1
ATOM 1445 O O . SER A 1 186 ? -23.760 -1.256 9.755 1.00 47.91 186 SER A O 1
ATOM 1447 N N . ALA A 1 187 ? -21.692 -0.691 9.124 1.00 47.38 187 ALA A N 1
ATOM 1448 C CA . ALA A 1 187 ? -21.918 0.738 9.256 1.00 47.38 187 ALA A CA 1
ATOM 1449 C C . ALA A 1 187 ? -21.997 1.367 7.860 1.00 47.38 187 ALA A C 1
ATOM 1451 O O . ALA A 1 187 ? -21.216 1.031 6.968 1.00 47.38 187 ALA A O 1
ATOM 1452 N N . ASN A 1 188 ? -22.924 2.312 7.680 1.00 47.72 188 ASN A N 1
ATOM 1453 C CA . ASN A 1 188 ? -22.985 3.223 6.534 1.00 47.72 188 ASN A CA 1
ATOM 1454 C C . ASN A 1 188 ? -21.769 4.183 6.533 1.00 47.72 188 ASN A C 1
ATOM 1456 O O . ASN A 1 188 ? -21.919 5.388 6.386 1.00 47.72 188 ASN A O 1
ATOM 1460 N N . LEU A 1 189 ? -20.549 3.643 6.660 1.00 53.06 189 LEU A N 1
ATOM 1461 C CA . LEU A 1 189 ? -19.230 4.266 6.489 1.00 53.06 189 LEU A CA 1
ATOM 1462 C C . LEU A 1 189 ? -19.010 4.641 5.017 1.00 53.06 189 LEU A C 1
ATOM 1464 O O . LEU A 1 189 ? -17.989 4.310 4.421 1.00 53.06 189 LEU A O 1
ATOM 1468 N N . GLN A 1 190 ? -20.016 5.241 4.375 1.00 44.91 190 GLN A N 1
ATOM 1469 C CA . GLN A 1 190 ? -20.090 5.346 2.922 1.00 44.91 190 GLN A CA 1
ATOM 1470 C C . GLN A 1 190 ? -18.969 6.207 2.341 1.00 44.91 190 GLN A C 1
ATOM 1472 O O . GLN A 1 190 ? -18.650 6.013 1.170 1.00 44.91 190 GLN A O 1
ATOM 1477 N N . ILE A 1 191 ? -18.366 7.100 3.134 1.00 51.97 191 ILE A N 1
ATOM 1478 C CA . ILE A 1 191 ? -17.357 8.047 2.668 1.00 51.97 191 ILE A CA 1
ATOM 1479 C C . ILE A 1 191 ? -16.377 8.371 3.805 1.00 51.97 191 ILE A C 1
ATOM 1481 O O . ILE A 1 191 ? -16.608 9.284 4.591 1.00 51.97 191 ILE A O 1
ATOM 1485 N N . ALA A 1 192 ? -15.273 7.632 3.900 1.00 50.88 192 ALA A N 1
ATOM 1486 C CA . ALA A 1 192 ? -14.126 8.065 4.692 1.00 50.88 192 ALA A CA 1
ATOM 1487 C C . ALA A 1 192 ? -12.816 7.694 3.982 1.00 50.88 192 ALA A C 1
ATOM 1489 O O . ALA A 1 192 ? -12.621 6.550 3.575 1.00 50.88 192 ALA A O 1
ATOM 1490 N N . LYS A 1 193 ? -11.909 8.662 3.812 1.00 54.06 193 LYS A N 1
ATOM 1491 C CA . LYS A 1 193 ? -10.490 8.376 3.537 1.00 54.06 193 LYS A CA 1
ATOM 1492 C C . LYS A 1 193 ? -9.824 8.112 4.888 1.00 54.06 193 LYS A C 1
ATOM 1494 O O . LYS A 1 193 ? -10.130 8.788 5.864 1.00 54.06 193 LYS A O 1
ATOM 1499 N N . PHE A 1 194 ? -8.948 7.126 4.985 1.00 54.09 194 PHE A N 1
ATOM 1500 C CA . PHE A 1 194 ? -8.412 6.680 6.270 1.00 54.09 194 PHE A CA 1
ATOM 1501 C C . PHE A 1 194 ? -6.907 6.901 6.357 1.00 54.09 194 PHE A C 1
ATOM 1503 O O . PHE A 1 194 ? -6.179 6.588 5.419 1.00 54.09 194 PHE A O 1
ATOM 1510 N N . VAL A 1 195 ? -6.427 7.373 7.506 1.00 53.50 195 VAL A N 1
ATOM 1511 C CA . VAL A 1 195 ? -4.999 7.405 7.842 1.00 53.50 195 VAL A CA 1
ATOM 1512 C C . VAL A 1 195 ? -4.769 6.569 9.102 1.00 53.50 195 VAL A C 1
ATOM 1514 O O . VAL A 1 195 ? -5.139 6.980 10.201 1.00 53.50 195 VAL A O 1
ATOM 1517 N N . ALA A 1 196 ? -4.181 5.381 8.959 1.00 56.84 196 ALA A N 1
ATOM 1518 C CA . ALA A 1 196 ? -3.871 4.489 10.074 1.00 56.84 196 ALA A CA 1
ATOM 1519 C C . ALA A 1 196 ? -2.373 4.546 10.407 1.00 56.84 196 ALA A C 1
ATOM 1521 O O . ALA A 1 196 ? -1.541 4.028 9.663 1.00 56.84 196 ALA A O 1
ATOM 1522 N N . ILE A 1 197 ? -2.019 5.137 11.550 1.00 52.62 197 ILE A N 1
ATOM 1523 C CA . ILE A 1 197 ? -0.651 5.067 12.076 1.00 52.62 197 ILE A CA 1
ATOM 1524 C C . ILE A 1 197 ? -0.563 3.850 13.001 1.00 52.62 197 ILE A C 1
ATOM 1526 O O . ILE A 1 197 ? -0.940 3.922 14.168 1.00 52.62 197 ILE A O 1
ATOM 1530 N N . GLY A 1 198 ? -0.122 2.721 12.446 1.00 56.09 198 GLY A N 1
ATOM 1531 C CA . GLY A 1 198 ? 0.463 1.605 13.183 1.00 56.09 198 GLY A CA 1
ATOM 1532 C C . GLY A 1 198 ? -0.439 0.783 14.123 1.00 56.09 198 GLY A C 1
ATOM 1533 O O . GLY A 1 198 ? -0.866 1.258 15.171 1.00 56.09 198 GLY A O 1
ATOM 1534 N N . LYS A 1 199 ? -0.528 -0.523 13.810 1.00 57.00 199 LYS A N 1
ATOM 1535 C CA . LYS A 1 199 ? -1.137 -1.663 14.543 1.00 57.00 199 LYS A CA 1
ATOM 1536 C C . LYS A 1 199 ? -2.589 -1.991 14.172 1.00 57.00 199 LYS A C 1
ATOM 1538 O O . LYS A 1 199 ? -3.526 -1.349 14.632 1.00 57.00 199 LYS A O 1
ATOM 1543 N N . ASN A 1 200 ? -2.776 -3.110 13.468 1.00 54.44 200 ASN A N 1
ATOM 1544 C CA . ASN A 1 200 ? -4.070 -3.553 12.930 1.00 54.44 200 ASN A CA 1
ATOM 1545 C C . ASN A 1 200 ? -4.610 -4.863 13.532 1.00 54.44 200 ASN A C 1
ATOM 1547 O O . ASN A 1 200 ? -5.673 -5.314 13.119 1.00 54.44 200 ASN A O 1
ATOM 1551 N N . LEU A 1 201 ? -3.914 -5.504 14.481 1.00 53.25 201 LEU A N 1
ATOM 1552 C CA . LEU A 1 201 ? -4.144 -6.936 14.748 1.00 53.25 201 LEU A CA 1
ATOM 1553 C C . LEU A 1 201 ? -4.338 -7.321 16.223 1.00 53.25 201 LEU A C 1
ATOM 1555 O O . LEU A 1 201 ? -3.832 -8.349 16.663 1.00 53.25 201 LEU A O 1
ATOM 1559 N N . THR A 1 202 ? -5.077 -6.537 17.011 1.00 53.28 202 THR A N 1
ATOM 1560 C CA . THR A 1 202 ? -5.542 -7.015 18.330 1.00 53.28 202 THR A CA 1
ATOM 1561 C C . THR A 1 202 ? -7.055 -7.034 18.395 1.00 53.28 202 THR A C 1
ATOM 1563 O O . THR A 1 202 ? -7.669 -6.035 18.759 1.00 53.28 202 THR A O 1
ATOM 1566 N N . SER A 1 203 ? -7.629 -8.181 18.039 1.00 57.12 203 SER A N 1
ATOM 1567 C CA . SER A 1 203 ? -9.039 -8.500 18.250 1.00 57.12 203 SER A CA 1
ATOM 1568 C C . SER A 1 203 ? -9.150 -9.904 18.846 1.00 57.12 203 SER A C 1
ATOM 1570 O O . SER A 1 203 ? -8.467 -10.810 18.360 1.00 57.12 203 SER A O 1
ATOM 1572 N N . ARG A 1 204 ? -10.002 -10.113 19.852 1.00 62.72 204 ARG A N 1
ATOM 1573 C CA . ARG A 1 204 ? -10.249 -11.443 20.446 1.00 62.72 204 ARG A CA 1
ATOM 1574 C C . ARG A 1 204 ? -11.539 -12.064 19.925 1.00 62.72 204 ARG A C 1
ATOM 1576 O O . ARG A 1 204 ? -12.460 -11.346 19.567 1.00 62.72 204 ARG A O 1
ATOM 1583 N N . GLN A 1 205 ? -11.633 -13.386 19.897 1.00 60.91 205 GLN A N 1
ATOM 1584 C CA . GLN A 1 205 ? -12.918 -14.022 19.611 1.00 60.91 205 GLN A CA 1
ATOM 1585 C C . GLN A 1 205 ? -13.895 -13.731 20.757 1.00 60.91 205 GLN A C 1
ATOM 1587 O O . GLN A 1 205 ? -13.490 -13.734 21.919 1.00 60.91 205 GLN A O 1
ATOM 1592 N N . VAL A 1 206 ? -15.166 -13.476 20.448 1.00 66.81 206 VAL A N 1
ATOM 1593 C CA . VAL A 1 206 ? -16.218 -13.397 21.471 1.00 66.81 206 VAL A CA 1
ATOM 1594 C C . VAL A 1 206 ? -16.399 -14.780 22.115 1.00 66.81 206 VAL A C 1
ATOM 1596 O O . VAL A 1 206 ? -16.896 -15.698 21.469 1.00 66.81 206 VAL A O 1
ATOM 1599 N N . ASP A 1 207 ? -16.009 -14.929 23.385 1.00 66.81 207 ASP A N 1
ATOM 1600 C CA . ASP A 1 207 ? -16.239 -16.143 24.195 1.00 66.81 207 ASP A CA 1
ATOM 1601 C C . ASP A 1 207 ? -16.940 -15.866 25.547 1.00 66.81 207 ASP A C 1
ATOM 1603 O O . ASP A 1 207 ? -17.330 -16.790 26.267 1.00 66.81 207 ASP A O 1
ATOM 1607 N N . GLY A 1 208 ? -17.115 -14.587 25.906 1.00 73.44 208 GLY A N 1
ATOM 1608 C CA . GLY A 1 208 ? -17.721 -14.139 27.163 1.00 73.44 208 GLY A CA 1
ATOM 1609 C C . GLY A 1 208 ? -16.906 -14.449 28.426 1.00 73.44 208 GLY A C 1
ATOM 1610 O O . GLY A 1 208 ? -17.373 -14.165 29.531 1.00 73.44 208 GLY A O 1
ATOM 1611 N N . LEU A 1 209 ? -15.697 -15.007 28.311 1.00 77.06 209 LEU A N 1
ATOM 1612 C CA . LEU A 1 209 ? -14.916 -15.497 29.449 1.00 77.06 209 LEU A CA 1
ATOM 1613 C C . LEU A 1 209 ? -14.529 -14.363 30.404 1.00 77.06 209 LEU A C 1
ATOM 1615 O O . LEU A 1 209 ? -14.720 -14.468 31.617 1.00 77.06 209 LEU A O 1
ATOM 1619 N N . ILE A 1 210 ? -14.019 -13.258 29.859 1.00 77.75 210 ILE A N 1
ATOM 1620 C CA . ILE A 1 210 ? -13.588 -12.094 30.646 1.00 77.75 210 ILE A CA 1
ATOM 1621 C C . ILE A 1 210 ? -14.793 -11.422 31.316 1.00 77.75 210 ILE A C 1
ATOM 1623 O O . ILE A 1 210 ? -14.724 -11.063 32.492 1.00 77.75 210 ILE A O 1
ATOM 1627 N N . ALA A 1 211 ? -15.923 -11.325 30.610 1.00 85.06 211 ALA A N 1
ATOM 1628 C CA . ALA A 1 211 ? -17.159 -10.777 31.161 1.00 85.06 211 ALA A CA 1
ATOM 1629 C C . ALA A 1 211 ? -17.705 -11.631 32.320 1.00 85.06 211 ALA A C 1
ATOM 1631 O O . ALA A 1 211 ? -18.083 -11.091 33.358 1.00 85.06 211 ALA A O 1
ATOM 1632 N N . LYS A 1 212 ? -17.673 -12.966 32.197 1.00 86.56 212 LYS A N 1
ATOM 1633 C CA . LYS A 1 212 ? -18.069 -13.893 33.272 1.00 86.56 212 LYS A CA 1
ATOM 1634 C C . LYS A 1 212 ? -17.123 -13.834 34.474 1.00 86.56 212 LYS A C 1
ATOM 1636 O O . LYS A 1 212 ? -17.587 -13.885 35.611 1.00 86.56 212 LYS A O 1
ATOM 1641 N N . ARG A 1 213 ? -15.811 -13.677 34.256 1.00 81.31 213 ARG A N 1
ATOM 1642 C CA . ARG A 1 213 ? -14.839 -13.456 35.346 1.00 81.31 213 ARG A CA 1
ATOM 1643 C C . ARG A 1 213 ? -15.146 -12.162 36.096 1.00 81.31 213 ARG A C 1
ATOM 1645 O O . ARG A 1 213 ? -15.264 -12.188 37.319 1.00 81.31 213 ARG A O 1
ATOM 1652 N N . LEU A 1 214 ? -15.346 -11.058 35.372 1.00 86.38 214 LEU A N 1
ATOM 1653 C CA . LEU A 1 214 ? -15.754 -9.780 35.956 1.00 86.38 214 LEU A CA 1
ATOM 1654 C C . LEU A 1 214 ? -17.054 -9.926 36.762 1.00 86.38 214 LEU A C 1
ATOM 1656 O O . LEU A 1 214 ? -17.111 -9.484 37.906 1.00 86.38 214 LEU A O 1
ATOM 1660 N N . ALA A 1 215 ? -18.064 -10.592 36.193 1.00 89.38 215 ALA A N 1
ATOM 1661 C CA . ALA A 1 215 ? -19.328 -10.883 36.862 1.00 89.38 215 ALA A CA 1
ATOM 1662 C C . ALA A 1 215 ? -19.117 -11.645 38.177 1.00 89.38 215 ALA A C 1
ATOM 1664 O O . ALA A 1 215 ? -19.635 -11.228 39.210 1.00 89.38 215 ALA A O 1
ATOM 1665 N N . SER A 1 216 ? -18.296 -12.697 38.174 1.00 86.75 216 SER A N 1
ATOM 1666 C CA . SER A 1 216 ? -17.969 -13.442 39.392 1.00 86.75 216 SER A CA 1
ATOM 1667 C C . SER A 1 216 ? -17.284 -12.569 40.448 1.00 86.75 216 SER A C 1
ATOM 1669 O O . SER A 1 216 ? -17.585 -12.713 41.631 1.00 86.75 216 SER A O 1
ATOM 1671 N N . PHE A 1 217 ? -16.390 -11.656 40.050 1.00 83.94 217 PHE A N 1
ATOM 1672 C CA . PHE A 1 217 ? -15.695 -10.761 40.986 1.00 83.94 217 PHE A CA 1
ATOM 1673 C C . PHE A 1 217 ? -16.633 -9.803 41.717 1.00 83.94 217 PHE A C 1
ATOM 1675 O O . PHE A 1 217 ? -16.370 -9.454 42.867 1.00 83.94 217 PHE A O 1
ATOM 1682 N N . VAL A 1 218 ? -17.715 -9.380 41.065 1.00 88.88 218 VAL A N 1
ATOM 1683 C CA . VAL A 1 218 ? -18.722 -8.497 41.669 1.00 88.88 218 VAL A CA 1
ATOM 1684 C C . VAL A 1 218 ? -19.900 -9.259 42.284 1.00 88.88 218 VAL A C 1
ATOM 1686 O O . VAL A 1 218 ? -20.870 -8.643 42.710 1.00 88.88 218 VAL A O 1
ATOM 1689 N N . GLY A 1 219 ? -19.827 -10.594 42.349 1.00 89.19 219 GLY A N 1
ATOM 1690 C CA . GLY A 1 219 ? -20.870 -11.439 42.938 1.00 89.19 219 GLY A CA 1
ATOM 1691 C C . GLY A 1 219 ? -22.075 -11.706 42.029 1.00 89.19 219 GLY A C 1
ATOM 1692 O O . GLY A 1 219 ? -23.087 -12.232 42.492 1.00 89.19 219 GLY A O 1
ATOM 1693 N N . CYS A 1 220 ? -21.989 -11.386 40.736 1.00 91.94 220 CYS A N 1
ATOM 1694 C CA . CYS A 1 220 ? -23.020 -11.725 39.764 1.00 91.94 220 CYS A CA 1
ATOM 1695 C C . CYS A 1 220 ? -22.975 -13.218 39.407 1.00 91.94 220 CYS A C 1
ATOM 1697 O O . CYS A 1 220 ? -21.921 -13.790 39.125 1.00 91.94 220 CYS A O 1
ATOM 1699 N N . ASN A 1 221 ? -24.146 -13.858 39.375 1.00 90.62 221 ASN A N 1
ATOM 1700 C CA . ASN A 1 221 ? -24.262 -15.272 39.033 1.00 90.62 221 ASN A CA 1
ATOM 1701 C C . ASN A 1 221 ? -24.091 -15.485 37.519 1.00 90.62 221 ASN A C 1
ATOM 1703 O O . ASN A 1 221 ? -24.988 -15.162 36.742 1.00 90.62 221 ASN A O 1
ATOM 1707 N N . ILE A 1 222 ? -22.966 -16.088 37.122 1.00 88.69 222 ILE A N 1
ATOM 1708 C CA . ILE A 1 222 ? -22.597 -16.348 35.719 1.00 88.69 222 ILE A CA 1
ATOM 1709 C C . ILE A 1 222 ? -23.531 -17.324 34.984 1.00 88.69 222 ILE A C 1
ATOM 1711 O O . ILE A 1 222 ? -23.505 -17.375 33.758 1.00 88.69 222 ILE A O 1
ATOM 1715 N N . HIS A 1 223 ? -24.339 -18.102 35.713 1.00 85.81 223 HIS A N 1
ATOM 1716 C CA . HIS A 1 223 ? -25.323 -19.038 35.157 1.00 85.81 223 HIS A CA 1
ATOM 1717 C C . HIS A 1 223 ? -26.718 -18.409 34.990 1.00 85.81 223 HIS A C 1
ATOM 1719 O O . HIS A 1 223 ? -27.617 -19.045 34.443 1.00 85.81 223 HIS A O 1
ATOM 1725 N N . LYS A 1 224 ? -26.916 -17.177 35.476 1.00 85.06 224 LYS A N 1
ATOM 1726 C CA . LYS A 1 224 ? -28.123 -16.363 35.264 1.00 85.06 224 LYS A CA 1
ATOM 1727 C C . LYS A 1 224 ? -27.805 -15.204 34.314 1.00 85.06 224 LYS A C 1
ATOM 1729 O O . LYS A 1 224 ? -26.743 -15.173 33.695 1.00 85.06 224 LYS A O 1
ATOM 1734 N N . ASP A 1 225 ? -28.723 -14.245 34.189 1.00 87.69 225 ASP A N 1
ATOM 1735 C CA . ASP A 1 225 ? -28.467 -13.009 33.449 1.00 87.69 225 ASP A CA 1
ATOM 1736 C C . ASP A 1 225 ? -27.456 -12.118 34.193 1.00 87.69 225 ASP A C 1
ATOM 1738 O O . ASP A 1 225 ? -27.796 -11.193 34.936 1.00 87.69 225 ASP A O 1
ATOM 1742 N N . TYR A 1 226 ? -26.177 -12.458 34.037 1.00 91.62 226 TYR A N 1
ATOM 1743 C CA . TYR A 1 226 ? -25.075 -11.750 34.671 1.00 91.62 226 TYR A CA 1
ATOM 1744 C C . TYR A 1 226 ? -24.899 -10.339 34.101 1.00 91.62 226 TYR A C 1
ATOM 1746 O O . TYR A 1 226 ? -24.413 -9.467 34.815 1.00 91.62 226 TYR A O 1
ATOM 1754 N N . VAL A 1 227 ? -25.334 -10.089 32.860 1.00 93.25 227 VAL A N 1
ATOM 1755 C CA . VAL A 1 227 ? -25.306 -8.755 32.246 1.00 93.25 227 VAL A CA 1
ATOM 1756 C C . VAL A 1 227 ? -26.278 -7.832 32.968 1.00 93.25 227 VAL A C 1
ATOM 1758 O O . VAL A 1 227 ? -25.894 -6.719 33.321 1.00 93.25 227 VAL A O 1
ATOM 1761 N N . GLN A 1 228 ? -27.491 -8.296 33.281 1.00 93.38 228 GLN A N 1
ATOM 1762 C CA . GLN A 1 228 ? -28.441 -7.488 34.045 1.00 93.38 228 GLN A CA 1
ATOM 1763 C C . GLN A 1 228 ? -27.929 -7.165 35.454 1.00 93.38 228 GLN A C 1
ATOM 1765 O O . GLN A 1 228 ? -28.070 -6.036 35.916 1.00 93.38 228 GLN A O 1
ATOM 1770 N N . CYS A 1 229 ? -27.271 -8.120 36.114 1.00 94.12 229 CYS A N 1
ATOM 1771 C CA . CYS A 1 229 ? -26.605 -7.865 37.392 1.00 94.12 229 CYS A CA 1
ATOM 1772 C C . CYS A 1 229 ? -25.468 -6.831 37.252 1.00 94.12 229 CYS A C 1
ATOM 1774 O O . CYS A 1 229 ? -25.402 -5.876 38.023 1.00 94.12 229 CYS A O 1
ATOM 1776 N N . LEU A 1 230 ? -24.624 -6.945 36.219 1.00 93.88 230 LEU A N 1
ATOM 1777 C CA . LEU A 1 230 ? -23.562 -5.971 35.937 1.00 93.88 230 LEU A CA 1
ATOM 1778 C C . LEU A 1 230 ? -24.111 -4.562 35.652 1.00 93.88 230 LEU A C 1
ATOM 1780 O O . LEU A 1 230 ? -23.480 -3.576 36.031 1.00 93.88 230 LEU A O 1
ATOM 1784 N N . ARG A 1 231 ? -25.292 -4.439 35.030 1.00 94.62 231 ARG A N 1
ATOM 1785 C CA . ARG A 1 231 ? -25.963 -3.141 34.826 1.00 94.62 231 ARG A CA 1
ATOM 1786 C C . ARG A 1 231 ? -26.375 -2.467 36.136 1.00 94.62 231 ARG A C 1
ATOM 1788 O O . ARG A 1 231 ? -26.423 -1.244 36.182 1.00 94.62 231 ARG A O 1
ATOM 1795 N N . GLN A 1 232 ? -26.628 -3.233 37.196 1.00 93.50 232 GLN A N 1
ATOM 1796 C CA . GLN A 1 232 ? -27.007 -2.700 38.511 1.00 93.50 232 GLN A CA 1
ATOM 1797 C C . GLN A 1 232 ? -25.806 -2.259 39.358 1.00 93.50 232 GLN A C 1
ATOM 1799 O O . GLN A 1 232 ? -25.977 -1.544 40.345 1.00 93.50 232 GLN A O 1
ATOM 1804 N N . MET A 1 233 ? -24.587 -2.653 38.984 1.00 93.44 233 MET A N 1
ATOM 1805 C CA . MET A 1 233 ? -23.375 -2.243 39.692 1.00 93.44 233 MET A CA 1
ATOM 1806 C C . MET A 1 233 ? -23.097 -0.747 39.507 1.00 93.44 233 MET A C 1
ATOM 1808 O O . MET A 1 233 ? -23.416 -0.157 38.473 1.00 93.44 233 MET A O 1
ATOM 1812 N N . SER A 1 234 ? -22.446 -0.119 40.488 1.00 92.75 234 SER A N 1
ATOM 1813 C CA . SER A 1 234 ? -21.938 1.242 40.304 1.00 92.75 234 SER A CA 1
ATOM 1814 C C . SER A 1 234 ? -20.816 1.252 39.262 1.00 92.75 234 SER A C 1
ATOM 1816 O O . SER A 1 234 ? -20.011 0.317 39.198 1.00 92.75 234 SER A O 1
ATOM 1818 N N . GLY A 1 235 ? -20.723 2.324 38.470 1.00 90.94 235 GLY A N 1
ATOM 1819 C CA . GLY A 1 235 ? -19.657 2.455 37.476 1.00 90.94 235 GLY A CA 1
ATOM 1820 C C . GLY A 1 235 ? -18.259 2.358 38.106 1.00 90.94 235 GLY A C 1
ATOM 1821 O O . GLY A 1 235 ? -17.392 1.649 37.597 1.00 90.94 235 GLY A O 1
ATOM 1822 N N . GLN A 1 236 ? -18.081 2.943 39.297 1.00 87.88 236 GLN A N 1
ATOM 1823 C CA . GLN A 1 236 ? -16.851 2.813 40.083 1.00 87.88 236 GLN A CA 1
ATOM 1824 C C . GLN A 1 236 ? -16.559 1.369 40.503 1.00 87.88 236 GLN A C 1
ATOM 1826 O O . GLN A 1 236 ? -15.414 0.922 40.443 1.00 87.88 236 GLN A O 1
ATOM 1831 N N . GLY A 1 237 ? -17.588 0.617 40.907 1.00 88.69 237 GLY A N 1
ATOM 1832 C CA . GLY A 1 237 ? -17.455 -0.798 41.249 1.00 88.69 237 GLY A CA 1
ATOM 1833 C C . GLY A 1 237 ? -16.978 -1.632 40.060 1.00 88.69 237 GLY A C 1
ATOM 1834 O O . GLY A 1 237 ? -16.112 -2.492 40.222 1.00 88.69 237 GLY A O 1
ATOM 1835 N N . LEU A 1 238 ? -17.475 -1.331 38.858 1.00 89.81 238 LEU A N 1
ATOM 1836 C CA . LEU A 1 238 ? -17.057 -1.989 37.620 1.00 89.81 238 LEU A CA 1
ATOM 1837 C C . LEU A 1 238 ? -15.615 -1.642 37.225 1.00 89.81 238 LEU A C 1
ATOM 1839 O O . LEU A 1 238 ? -14.873 -2.543 36.841 1.00 89.81 238 LEU A O 1
ATOM 1843 N N . ILE A 1 239 ? -15.182 -0.385 37.380 1.00 87.25 239 ILE A N 1
ATOM 1844 C CA . ILE A 1 239 ? -13.775 0.009 37.167 1.00 87.25 239 ILE A CA 1
ATOM 1845 C C . ILE A 1 239 ? -12.849 -0.724 38.143 1.00 87.25 239 ILE A C 1
ATOM 1847 O O . ILE A 1 239 ? -11.826 -1.285 37.746 1.00 87.25 239 ILE A O 1
ATOM 1851 N N . LEU A 1 240 ? -13.202 -0.754 39.431 1.00 83.25 240 LEU A N 1
ATOM 1852 C CA . LEU A 1 240 ? -12.413 -1.456 40.444 1.00 83.25 240 LEU A CA 1
ATOM 1853 C C . LEU A 1 240 ? -12.328 -2.957 40.140 1.00 83.25 240 LEU A C 1
ATOM 1855 O O . LEU A 1 240 ? -11.257 -3.552 40.276 1.00 83.25 240 LEU A O 1
ATOM 1859 N N . ALA A 1 241 ? -13.429 -3.564 39.692 1.00 82.56 241 ALA A N 1
ATOM 1860 C CA . ALA A 1 241 ? -13.463 -4.960 39.272 1.00 82.56 241 ALA A CA 1
ATOM 1861 C C . ALA A 1 241 ? -12.621 -5.209 38.009 1.00 82.56 241 ALA A C 1
ATOM 1863 O O . ALA A 1 241 ? -11.876 -6.186 37.969 1.00 82.56 241 ALA A O 1
ATOM 1864 N N . GLN A 1 242 ? -12.658 -4.307 37.021 1.00 82.62 242 GLN A N 1
ATOM 1865 C CA . GLN A 1 242 ? -11.786 -4.340 35.842 1.00 82.62 242 GLN A CA 1
ATOM 1866 C C . GLN A 1 242 ? -10.307 -4.337 36.253 1.00 82.62 242 GLN A C 1
ATOM 1868 O O . GLN A 1 242 ? -9.543 -5.198 35.815 1.00 82.62 242 GLN A O 1
ATOM 1873 N N . ASN A 1 243 ? -9.908 -3.413 37.129 1.00 73.75 243 ASN A N 1
ATOM 1874 C CA . ASN A 1 243 ? -8.520 -3.279 37.576 1.00 73.75 243 ASN A CA 1
ATOM 1875 C C . ASN A 1 243 ? -8.064 -4.483 38.418 1.00 73.75 243 ASN A C 1
ATOM 1877 O O . ASN A 1 243 ? -6.927 -4.933 38.297 1.00 73.75 243 ASN A O 1
ATOM 1881 N N . LYS A 1 244 ? -8.950 -5.066 39.235 1.00 68.69 244 LYS A N 1
ATOM 1882 C CA . LYS A 1 244 ? -8.656 -6.313 39.962 1.00 68.69 244 LYS A CA 1
ATOM 1883 C C . LYS A 1 244 ? -8.553 -7.523 39.035 1.00 68.69 244 LYS A C 1
ATOM 1885 O O . LYS A 1 244 ? -7.645 -8.333 39.204 1.00 68.69 244 LYS A O 1
ATOM 1890 N N . SER A 1 245 ? -9.433 -7.629 38.040 1.00 63.22 245 SER A N 1
ATOM 1891 C CA . SER A 1 245 ? -9.358 -8.683 37.023 1.00 63.22 245 SER A CA 1
ATOM 1892 C C . SER A 1 245 ? -8.055 -8.600 36.221 1.00 63.22 245 SER A C 1
ATOM 1894 O O . SER A 1 245 ? -7.527 -9.637 35.826 1.00 63.22 245 SER A O 1
ATOM 1896 N N . LEU A 1 246 ? -7.514 -7.392 36.015 1.00 58.03 246 LEU A N 1
ATOM 1897 C CA . LEU A 1 246 ? -6.201 -7.168 35.405 1.00 58.03 246 LEU A CA 1
ATOM 1898 C C . LEU A 1 246 ? -5.069 -7.761 36.262 1.00 58.03 246 LEU A C 1
ATOM 1900 O O . LEU A 1 246 ? -4.263 -8.539 35.761 1.00 58.03 246 LEU A O 1
ATOM 1904 N N . LEU A 1 247 ? -5.034 -7.440 37.562 1.00 52.41 247 LEU A N 1
ATOM 1905 C CA . LEU A 1 247 ? -4.013 -7.929 38.503 1.00 52.41 247 LEU A CA 1
ATOM 1906 C C . LEU A 1 247 ? -4.049 -9.454 38.680 1.00 52.41 247 LEU A C 1
ATOM 1908 O O . LEU A 1 247 ? -3.010 -10.084 38.848 1.00 52.41 247 LEU A O 1
ATOM 1912 N N . TRP A 1 248 ? -5.234 -10.062 38.605 1.00 47.06 248 TRP A N 1
ATOM 1913 C CA . TRP A 1 248 ? -5.380 -11.514 38.709 1.00 47.06 248 TRP A CA 1
ATOM 1914 C C . TRP A 1 248 ? -4.897 -12.250 37.447 1.00 47.06 248 TRP A C 1
ATOM 1916 O O . TRP A 1 248 ? -4.238 -13.281 37.561 1.00 47.06 248 TRP A O 1
ATOM 1926 N N . ASN A 1 249 ? -5.118 -11.682 36.253 1.00 46.44 249 ASN A N 1
ATOM 1927 C CA . ASN A 1 249 ? -4.535 -12.199 35.005 1.00 46.44 249 ASN A CA 1
ATOM 1928 C C . ASN A 1 249 ? -2.993 -12.129 35.010 1.00 46.44 249 ASN A C 1
ATOM 1930 O O . ASN A 1 249 ? -2.341 -12.980 34.413 1.00 46.44 249 ASN A O 1
ATOM 1934 N N . ILE A 1 250 ? -2.407 -11.154 35.716 1.00 47.19 250 ILE A N 1
ATOM 1935 C CA . ILE A 1 250 ? -0.950 -11.028 35.898 1.00 47.19 250 ILE A CA 1
ATOM 1936 C C . ILE A 1 250 ? -0.394 -12.120 36.839 1.00 47.19 250 ILE A C 1
ATOM 1938 O O . ILE A 1 250 ? 0.778 -12.473 36.739 1.00 47.19 250 ILE A O 1
ATOM 1942 N N . GLY A 1 251 ? -1.217 -12.680 37.735 1.00 40.69 251 GLY A N 1
ATOM 1943 C CA . GLY A 1 251 ? -0.768 -13.578 38.804 1.00 40.69 251 GLY A CA 1
ATOM 1944 C C . GLY A 1 251 ? -0.801 -15.086 38.519 1.00 40.69 251 GLY A C 1
ATOM 1945 O O . GLY A 1 251 ? -0.210 -15.829 39.300 1.00 40.69 251 GLY A O 1
ATOM 1946 N N . ILE A 1 252 ? -1.497 -15.570 37.477 1.00 41.19 252 ILE A N 1
ATOM 1947 C CA . ILE A 1 252 ? -1.810 -17.016 37.342 1.00 41.19 252 ILE A CA 1
ATOM 1948 C C . ILE A 1 252 ? -1.492 -17.635 35.964 1.00 41.19 252 ILE A C 1
ATOM 1950 O O . ILE A 1 252 ? -1.294 -18.848 35.899 1.00 41.19 252 ILE A O 1
ATOM 1954 N N . GLU A 1 253 ? -1.352 -16.876 34.871 1.00 37.25 253 GLU A N 1
ATOM 1955 C CA . GLU A 1 253 ? -1.128 -17.464 33.535 1.00 37.25 253 GLU A CA 1
ATOM 1956 C C . GLU A 1 253 ? 0.234 -17.110 32.919 1.00 37.25 253 GLU A C 1
ATOM 1958 O O . GLU A 1 253 ? 0.770 -16.015 33.083 1.00 37.25 253 GLU A O 1
ATOM 1963 N N . LYS A 1 254 ? 0.812 -18.104 32.226 1.00 43.53 254 LYS A N 1
ATOM 1964 C CA . LYS A 1 254 ? 2.124 -18.079 31.566 1.00 43.53 254 LYS A CA 1
ATOM 1965 C C . LYS A 1 254 ? 2.367 -16.744 30.847 1.00 43.53 254 LYS A C 1
ATOM 1967 O O . LYS A 1 254 ? 1.514 -16.289 30.092 1.00 43.53 254 LYS A O 1
ATOM 1972 N N . THR A 1 255 ? 3.588 -16.229 31.011 1.00 42.47 255 THR A N 1
ATOM 1973 C CA . THR A 1 255 ? 4.351 -15.118 30.381 1.00 42.47 255 THR A CA 1
ATOM 1974 C C . THR A 1 255 ? 3.888 -14.588 29.005 1.00 42.47 255 THR A C 1
ATOM 1976 O O . THR A 1 255 ? 4.202 -13.465 28.629 1.00 42.47 255 THR A O 1
ATOM 1979 N N . ILE A 1 256 ? 3.150 -15.387 28.243 1.00 41.50 256 ILE A N 1
ATOM 1980 C CA . ILE A 1 256 ? 2.746 -15.212 26.849 1.00 41.50 256 ILE A CA 1
ATOM 1981 C C . ILE A 1 256 ? 1.472 -14.368 26.697 1.00 41.50 256 ILE A C 1
ATOM 1983 O O . ILE A 1 256 ? 1.423 -13.499 25.828 1.00 41.50 256 ILE A O 1
ATOM 1987 N N . GLN A 1 257 ? 0.459 -14.576 27.544 1.00 41.06 257 GLN A N 1
ATOM 1988 C CA . GLN A 1 257 ? -0.796 -13.815 27.455 1.00 41.06 257 GLN A CA 1
ATOM 1989 C C . GLN A 1 257 ? -0.630 -12.371 27.936 1.00 41.06 257 GLN A C 1
ATOM 1991 O O . GLN A 1 257 ? -1.312 -11.483 27.445 1.00 41.06 257 GLN A O 1
ATOM 1996 N N . LEU A 1 258 ? 0.338 -12.087 28.813 1.00 41.69 258 LEU A N 1
ATOM 1997 C CA . LEU A 1 258 ? 0.519 -10.765 29.424 1.00 41.69 258 LEU A CA 1
ATOM 1998 C C . LEU A 1 258 ? 0.740 -9.613 28.436 1.00 41.69 258 LEU A C 1
ATOM 2000 O O . LEU A 1 258 ? 0.383 -8.480 28.748 1.00 41.69 258 LEU A O 1
ATOM 2004 N N . ILE A 1 259 ? 1.329 -9.865 27.263 1.00 42.91 259 ILE A N 1
ATOM 2005 C CA . ILE A 1 259 ? 1.717 -8.781 26.351 1.00 42.91 259 ILE A CA 1
ATOM 2006 C C . ILE A 1 259 ? 0.685 -8.582 25.225 1.00 42.91 259 ILE A C 1
ATOM 2008 O O . ILE A 1 259 ? 0.512 -7.455 24.743 1.00 42.91 259 ILE A O 1
ATOM 2012 N N . SER A 1 260 ? -0.076 -9.622 24.863 1.00 42.69 260 SER A N 1
ATOM 2013 C CA . SER A 1 260 ? -1.309 -9.485 24.070 1.00 42.69 260 SER A CA 1
ATOM 2014 C C . SER A 1 260 ? -2.479 -8.943 24.903 1.00 42.69 260 SER A C 1
ATOM 2016 O O . SER A 1 260 ? -3.323 -8.231 24.359 1.00 42.69 260 SER A O 1
ATOM 2018 N N . ASP A 1 261 ? -2.476 -9.196 26.219 1.00 46.22 261 ASP A N 1
ATOM 2019 C CA . ASP A 1 261 ? -3.616 -8.990 27.122 1.00 46.22 261 ASP A CA 1
ATOM 2020 C C . ASP A 1 261 ? -3.442 -7.835 28.115 1.00 46.22 261 ASP A C 1
ATOM 2022 O O . ASP A 1 261 ? -4.183 -7.747 29.093 1.00 46.22 261 ASP A O 1
ATOM 2026 N N . ILE A 1 262 ? -2.523 -6.901 27.838 1.00 51.12 262 ILE A N 1
ATOM 2027 C CA . ILE A 1 262 ? -2.350 -5.661 28.626 1.00 51.12 262 ILE A CA 1
ATOM 2028 C C . ILE A 1 262 ? -3.690 -4.918 28.784 1.00 51.12 262 ILE A C 1
ATOM 2030 O O . ILE A 1 262 ? -3.918 -4.237 29.781 1.00 51.12 262 ILE A O 1
ATOM 2034 N N . TYR A 1 263 ? -4.591 -5.084 27.812 1.00 63.28 263 TYR A N 1
ATOM 2035 C CA . TYR A 1 263 ? -5.932 -4.517 27.822 1.00 63.28 263 TYR A CA 1
ATOM 2036 C C . TYR A 1 263 ? -6.955 -5.657 27.981 1.00 63.28 263 TYR A C 1
ATOM 2038 O O . TYR A 1 263 ? -7.183 -6.414 27.029 1.00 63.28 263 TYR A O 1
ATOM 2046 N N . PRO A 1 264 ? -7.551 -5.829 29.178 1.00 60.53 264 PRO A N 1
ATOM 2047 C CA . PRO A 1 264 ? -8.466 -6.933 29.471 1.00 60.53 264 PRO A CA 1
ATOM 2048 C C . PRO A 1 264 ? -9.765 -6.784 28.676 1.00 60.53 264 PRO A C 1
ATOM 2050 O O . PRO A 1 264 ? -10.397 -7.771 28.319 1.00 60.53 264 PRO A O 1
ATOM 2053 N N . PHE A 1 265 ? -10.115 -5.547 28.332 1.00 76.31 265 PHE A N 1
ATOM 2054 C CA . PHE A 1 265 ? -11.208 -5.206 27.441 1.00 76.31 265 PHE A CA 1
ATOM 2055 C C . PHE A 1 265 ? -10.617 -4.613 26.161 1.00 76.31 265 PHE A C 1
ATOM 2057 O O . PHE A 1 265 ? -9.923 -3.600 26.193 1.00 76.31 265 PHE A O 1
ATOM 2064 N N . SER A 1 266 ? -10.842 -5.297 25.044 1.00 76.00 266 SER A N 1
ATOM 2065 C CA . SER A 1 266 ? -10.332 -4.952 23.714 1.00 76.00 266 SER A CA 1
ATOM 2066 C C . SER A 1 266 ? -11.373 -5.341 22.669 1.00 76.00 266 SER A C 1
ATOM 2068 O O . SER A 1 266 ? -12.322 -6.056 22.992 1.00 76.00 266 SER A O 1
ATOM 2070 N N . VAL A 1 267 ? -11.204 -4.883 21.429 1.00 80.50 267 VAL A N 1
ATOM 2071 C CA . VAL A 1 267 ? -12.108 -5.235 20.326 1.00 80.50 267 VAL A CA 1
ATOM 2072 C C . VAL A 1 267 ? -12.260 -6.754 20.217 1.00 80.50 267 VAL A C 1
ATOM 2074 O O . VAL A 1 267 ? -11.275 -7.495 20.299 1.00 80.50 267 VAL A O 1
ATOM 2077 N N . CYS A 1 268 ? -13.484 -7.221 20.000 1.00 81.81 268 CYS A N 1
ATOM 2078 C CA . CYS A 1 268 ? -13.768 -8.624 19.733 1.00 81.81 268 CYS A CA 1
ATOM 2079 C C . CYS A 1 268 ? -14.327 -8.855 18.330 1.00 81.81 268 CYS A C 1
ATOM 2081 O O . CYS A 1 268 ? -14.816 -7.931 17.693 1.00 81.81 268 CYS A O 1
ATOM 2083 N N . TYR A 1 269 ? -14.238 -10.087 17.839 1.00 81.62 269 TYR A N 1
ATOM 2084 C CA . TYR A 1 269 ? -14.817 -10.515 16.570 1.00 81.62 269 TYR A CA 1
ATOM 2085 C C . TYR A 1 269 ? -15.730 -11.733 16.752 1.00 81.62 269 TYR A C 1
ATOM 2087 O O . TYR A 1 269 ? -15.583 -12.494 17.710 1.00 81.62 269 TYR A O 1
ATOM 2095 N N . GLY A 1 270 ? -16.635 -11.944 15.799 1.00 78.19 270 GLY A N 1
ATOM 2096 C CA . GLY A 1 270 ? -17.708 -12.940 15.874 1.00 78.19 270 GLY A CA 1
ATOM 2097 C C . GLY A 1 270 ? -19.082 -12.331 16.165 1.00 78.19 270 GLY A C 1
ATOM 2098 O O . GLY A 1 270 ? -20.012 -13.066 16.479 1.00 78.19 270 GLY A O 1
ATOM 2099 N N . GLU A 1 271 ? -19.216 -11.005 16.064 1.00 79.19 271 GLU A N 1
ATOM 2100 C CA . GLU A 1 271 ? -20.493 -10.289 16.180 1.00 79.19 271 GLU A CA 1
ATOM 2101 C C . GLU A 1 271 ? -20.780 -9.433 14.932 1.00 79.19 271 GLU A C 1
ATOM 2103 O O . GLU A 1 271 ? -20.049 -9.486 13.948 1.00 79.19 271 GLU A O 1
ATOM 2108 N N . GLU A 1 272 ? -21.892 -8.700 14.919 1.00 81.19 272 GLU A N 1
ATOM 2109 C CA . GLU A 1 272 ? -22.405 -8.013 13.726 1.00 81.19 272 GLU A CA 1
ATOM 2110 C C . GLU A 1 272 ? -21.489 -6.905 13.194 1.00 81.19 272 GLU A C 1
ATOM 2112 O O . GLU A 1 272 ? -21.375 -6.746 11.975 1.00 81.19 272 GLU A O 1
ATOM 2117 N N . PHE A 1 273 ? -20.851 -6.127 14.073 1.00 80.38 273 PHE A N 1
ATOM 2118 C CA . PHE A 1 273 ? -19.914 -5.096 13.641 1.00 80.38 273 PHE A CA 1
ATOM 2119 C C . PHE A 1 273 ? -18.680 -5.762 13.036 1.00 80.38 273 PHE A C 1
ATOM 2121 O O . PHE A 1 273 ? -18.357 -5.502 11.883 1.00 80.38 273 PHE A O 1
ATOM 2128 N N . LEU A 1 274 ? -18.040 -6.676 13.768 1.00 80.12 274 LEU A N 1
ATOM 2129 C CA . LEU A 1 274 ? -16.837 -7.382 13.335 1.00 80.12 274 LEU A CA 1
ATOM 2130 C C . LEU A 1 274 ? -17.066 -8.911 13.290 1.00 80.12 274 LEU A C 1
ATOM 2132 O O . LEU A 1 274 ? -16.779 -9.608 14.265 1.00 80.12 274 LEU A O 1
ATOM 2136 N N . PRO A 1 275 ? -17.551 -9.481 12.169 1.00 80.19 275 PRO A N 1
ATOM 2137 C CA . PRO A 1 275 ? -17.949 -10.897 12.104 1.00 80.19 275 PRO A CA 1
ATOM 2138 C C . PRO A 1 275 ? -16.772 -11.878 12.105 1.00 80.19 275 PRO A C 1
ATOM 2140 O O . PRO A 1 275 ? -16.921 -13.035 12.488 1.00 80.19 275 PRO A O 1
ATOM 2143 N N . GLN A 1 276 ? -15.594 -11.431 11.677 1.00 77.12 276 GLN A N 1
ATOM 2144 C CA . GLN A 1 276 ? -14.358 -12.211 11.635 1.00 77.12 276 GLN A CA 1
ATOM 2145 C C . GLN A 1 276 ? -13.191 -11.336 12.081 1.00 77.12 276 GLN A C 1
ATOM 2147 O O . GLN A 1 276 ? -13.307 -10.112 12.105 1.00 77.12 276 GLN A O 1
ATOM 2152 N N . SER A 1 277 ? -12.051 -11.944 12.413 1.00 74.50 277 SER A N 1
ATOM 2153 C CA . SER A 1 277 ? -10.879 -11.147 12.785 1.00 74.50 277 SER A CA 1
ATOM 2154 C C . SER A 1 277 ? -10.449 -10.230 11.623 1.00 74.50 277 SER A C 1
ATOM 2156 O O . SER A 1 277 ? -10.536 -10.640 10.460 1.00 74.50 277 SER A O 1
ATOM 2158 N N . PRO A 1 278 ? -9.923 -9.017 11.886 1.00 72.38 278 PRO A N 1
ATOM 2159 C CA . PRO A 1 278 ? -9.448 -8.111 10.838 1.00 72.38 278 PRO A CA 1
ATOM 2160 C C . PRO A 1 278 ? -8.408 -8.761 9.920 1.00 72.38 278 PRO A C 1
ATOM 2162 O O . PRO A 1 278 ? -8.416 -8.528 8.716 1.00 72.38 278 PRO A O 1
ATOM 2165 N N . VAL A 1 279 ? -7.557 -9.644 10.464 1.00 69.69 279 VAL A N 1
ATOM 2166 C CA . VAL A 1 279 ? -6.601 -10.446 9.680 1.00 69.69 279 VAL A CA 1
ATOM 2167 C C . VAL A 1 279 ? -7.325 -11.294 8.635 1.00 69.69 279 VAL A C 1
ATOM 2169 O O . VAL A 1 279 ? -6.914 -11.327 7.478 1.00 69.69 279 VAL A O 1
ATOM 2172 N N . GLN A 1 280 ? -8.385 -12.003 9.031 1.00 72.31 280 GLN A N 1
ATOM 2173 C CA . GLN A 1 280 ? -9.158 -12.850 8.122 1.00 72.31 280 GLN A CA 1
ATOM 2174 C C . GLN A 1 280 ? -9.893 -12.013 7.077 1.00 72.31 280 GLN A C 1
ATOM 2176 O O . GLN A 1 280 ? -9.853 -12.369 5.903 1.00 72.31 280 GLN A O 1
ATOM 2181 N N . LEU A 1 281 ? -10.477 -10.878 7.470 1.00 72.00 281 LEU A N 1
ATOM 2182 C CA . LEU A 1 281 ? -11.154 -9.962 6.546 1.00 72.00 281 LEU A CA 1
ATOM 2183 C C . LEU A 1 281 ? -10.187 -9.387 5.502 1.00 72.00 281 LEU A C 1
ATOM 2185 O O . LEU A 1 281 ? -10.520 -9.345 4.318 1.00 72.00 281 LEU A O 1
ATOM 2189 N N . LEU A 1 282 ? -8.966 -9.026 5.911 1.00 69.75 282 LEU A N 1
ATOM 2190 C CA . LEU A 1 282 ? -7.899 -8.587 5.008 1.00 69.75 282 LEU A CA 1
ATOM 2191 C C . LEU A 1 282 ? -7.431 -9.718 4.078 1.00 69.75 282 LEU A C 1
ATOM 2193 O O . LEU A 1 282 ? -7.368 -9.518 2.866 1.00 69.75 282 LEU A O 1
ATOM 2197 N N . LYS A 1 283 ? -7.175 -10.923 4.609 1.00 66.69 283 LYS A N 1
ATOM 2198 C CA . LYS A 1 283 ? -6.768 -12.101 3.814 1.00 66.69 283 LYS A CA 1
ATOM 2199 C C . LYS A 1 283 ? -7.823 -12.506 2.782 1.00 66.69 283 LYS A C 1
ATOM 2201 O O . LYS A 1 283 ? -7.487 -12.772 1.633 1.00 66.69 283 LYS A O 1
ATOM 2206 N N . GLN A 1 284 ? -9.093 -12.528 3.183 1.00 69.06 284 GLN A N 1
ATOM 2207 C CA . GLN A 1 284 ? -10.231 -12.850 2.313 1.00 69.06 284 GLN A CA 1
ATOM 2208 C C . GLN A 1 284 ? -10.620 -11.694 1.387 1.00 69.06 284 GLN A C 1
ATOM 2210 O O . GLN A 1 284 ? -11.472 -11.869 0.518 1.00 69.06 284 GLN A O 1
ATOM 2215 N N . ARG A 1 285 ? -10.017 -10.511 1.562 1.00 67.12 285 ARG A N 1
ATOM 2216 C CA . ARG A 1 285 ? -10.327 -9.295 0.800 1.00 67.12 285 ARG A CA 1
ATOM 2217 C C . ARG A 1 285 ? -11.785 -8.856 0.947 1.00 67.12 285 ARG A C 1
ATOM 2219 O O . ARG A 1 285 ? -12.378 -8.294 0.028 1.00 67.12 285 ARG A O 1
ATOM 2226 N N . ASN A 1 286 ? -12.375 -9.121 2.108 1.00 68.31 286 ASN A N 1
ATOM 2227 C CA . ASN A 1 286 ? -13.757 -8.777 2.408 1.00 68.31 286 ASN A CA 1
ATOM 2228 C C . ASN A 1 286 ? -13.840 -7.384 3.053 1.00 68.31 286 ASN A C 1
ATOM 2230 O O . ASN A 1 286 ? -14.261 -7.240 4.195 1.00 68.31 286 ASN A O 1
ATOM 2234 N N . PHE A 1 287 ? -13.406 -6.363 2.313 1.00 68.75 287 PHE A N 1
ATOM 2235 C CA . PHE A 1 287 ? -13.438 -4.953 2.713 1.00 68.75 287 PHE A CA 1
ATOM 2236 C C . PHE A 1 287 ? -13.912 -4.065 1.549 1.00 68.75 287 PHE A C 1
ATOM 2238 O O . PHE A 1 287 ? -14.036 -4.520 0.408 1.00 68.75 287 PHE A O 1
ATOM 2245 N N . ARG A 1 288 ? -14.217 -2.791 1.827 1.00 63.75 288 ARG A N 1
ATOM 2246 C CA . ARG A 1 288 ? -14.690 -1.819 0.822 1.00 63.75 288 ARG A CA 1
ATOM 2247 C C . ARG A 1 288 ? -13.595 -1.503 -0.221 1.00 63.75 288 ARG A C 1
ATOM 2249 O O . ARG A 1 288 ? -12.501 -1.097 0.167 1.00 63.75 288 ARG A O 1
ATOM 2256 N N . PRO A 1 289 ? -13.848 -1.658 -1.537 1.00 57.66 289 PRO A N 1
ATOM 2257 C CA . PRO A 1 289 ? -12.814 -1.499 -2.572 1.00 57.66 289 PRO A CA 1
ATOM 2258 C C . PRO A 1 289 ? -12.442 -0.034 -2.881 1.00 57.66 289 PRO A C 1
ATOM 2260 O O . PRO A 1 289 ? -11.336 0.248 -3.351 1.00 57.66 289 PRO A O 1
ATOM 2263 N N . ASP A 1 290 ? -13.366 0.888 -2.627 1.00 64.19 290 ASP A N 1
ATOM 2264 C CA . ASP A 1 290 ? -13.292 2.327 -2.905 1.00 64.19 290 ASP A CA 1
ATOM 2265 C C . ASP A 1 290 ? -12.559 3.129 -1.823 1.00 64.19 290 ASP A C 1
ATOM 2267 O O . ASP A 1 290 ? -12.287 4.315 -1.999 1.00 64.19 290 ASP A O 1
ATOM 2271 N N . LEU A 1 291 ? -12.178 2.474 -0.728 1.00 69.19 291 LEU A N 1
ATOM 2272 C CA . LEU A 1 291 ? -11.461 3.112 0.359 1.00 69.19 291 LEU A CA 1
ATOM 2273 C C . LEU A 1 291 ? -10.106 3.667 -0.111 1.00 69.19 291 LEU A C 1
ATOM 2275 O O . LEU A 1 291 ? -9.423 3.084 -0.961 1.00 69.19 291 LEU A O 1
ATOM 2279 N N . GLN A 1 292 ? -9.679 4.792 0.450 1.00 71.62 292 GLN A N 1
ATOM 2280 C CA . GLN A 1 292 ? -8.307 5.286 0.327 1.00 71.62 292 GLN A CA 1
ATOM 2281 C C . GLN A 1 292 ? -7.672 5.192 1.704 1.00 71.62 292 GLN A C 1
ATOM 2283 O O . GLN A 1 292 ? -8.276 5.641 2.676 1.00 71.62 292 GLN A O 1
ATOM 2288 N N . VAL A 1 293 ? -6.493 4.575 1.790 1.00 71.94 293 VAL A N 1
ATOM 2289 C CA . VAL A 1 293 ? -5.810 4.372 3.066 1.00 71.94 293 VAL A CA 1
ATOM 2290 C C . VAL A 1 293 ? -4.375 4.860 2.958 1.00 71.94 293 VAL A C 1
ATOM 2292 O O . VAL A 1 293 ? -3.651 4.459 2.050 1.00 71.94 293 VAL A O 1
ATOM 2295 N N . LEU A 1 294 ? -3.975 5.700 3.903 1.00 74.69 294 LEU A N 1
ATOM 2296 C CA . LEU A 1 294 ? -2.593 6.049 4.186 1.00 74.69 294 LEU A CA 1
ATOM 2297 C C . LEU A 1 294 ? -2.179 5.282 5.444 1.00 74.69 294 LEU A C 1
ATOM 2299 O O . LEU A 1 294 ? -2.847 5.382 6.471 1.00 74.69 294 LEU A O 1
ATOM 2303 N N . MET A 1 295 ? -1.113 4.488 5.371 1.00 74.88 295 MET A N 1
ATOM 2304 C CA . MET A 1 295 ? -0.601 3.746 6.526 1.00 74.88 295 MET A CA 1
ATOM 2305 C C . MET A 1 295 ? 0.837 4.156 6.827 1.00 74.88 295 MET A C 1
ATOM 2307 O O . MET A 1 295 ? 1.629 4.335 5.905 1.00 74.88 295 MET A O 1
ATOM 2311 N N . GLY A 1 296 ? 1.175 4.276 8.109 1.00 72.81 296 GLY A N 1
ATOM 2312 C CA . GLY A 1 296 ? 2.512 4.666 8.558 1.00 72.81 296 GLY A CA 1
ATOM 2313 C C . GLY A 1 296 ? 2.853 4.119 9.941 1.00 72.81 296 GLY A C 1
ATOM 2314 O O . GLY A 1 296 ? 2.005 3.533 10.617 1.00 72.81 296 GLY A O 1
ATOM 2315 N N . HIS A 1 297 ? 4.109 4.273 10.339 1.00 74.50 297 HIS A N 1
ATOM 2316 C CA . HIS A 1 297 ? 4.601 4.044 11.698 1.00 74.50 297 HIS A CA 1
ATOM 2317 C C . HIS A 1 297 ? 5.709 5.059 11.983 1.00 74.50 297 HIS A C 1
ATOM 2319 O O . HIS A 1 297 ? 6.323 5.555 11.036 1.00 74.50 297 HIS A O 1
ATOM 2325 N N . GLU A 1 298 ? 5.960 5.350 13.256 1.00 74.94 298 GLU A N 1
ATOM 2326 C CA . GLU A 1 298 ? 7.074 6.205 13.655 1.00 74.94 298 GLU A CA 1
ATOM 2327 C C . GLU A 1 298 ? 8.284 5.353 14.049 1.00 74.94 298 GLU A C 1
ATOM 2329 O O . GLU A 1 298 ? 8.167 4.222 14.541 1.00 74.94 298 GLU A O 1
ATOM 2334 N N . ILE A 1 299 ? 9.478 5.906 13.840 1.00 69.00 299 ILE A N 1
ATOM 2335 C CA . ILE A 1 299 ? 10.715 5.284 14.312 1.00 69.00 299 ILE A CA 1
ATOM 2336 C C . ILE A 1 299 ? 10.659 5.221 15.847 1.00 69.00 299 ILE A C 1
ATOM 2338 O O . ILE A 1 299 ? 10.323 6.202 16.506 1.00 69.00 299 ILE A O 1
ATOM 2342 N N . MET A 1 300 ? 11.012 4.066 16.424 1.00 72.06 300 MET A N 1
ATOM 2343 C CA . MET A 1 300 ? 11.089 3.847 17.877 1.00 72.06 300 MET A CA 1
ATOM 2344 C C . MET A 1 300 ? 9.755 3.916 18.656 1.00 72.06 300 MET A C 1
ATOM 2346 O O . MET A 1 300 ? 9.778 4.067 19.883 1.00 72.06 300 MET A O 1
ATOM 2350 N N . ASP A 1 301 ? 8.601 3.711 18.009 1.00 74.50 301 ASP A N 1
ATOM 2351 C CA . ASP A 1 301 ? 7.282 3.614 18.672 1.00 74.50 301 ASP A CA 1
ATOM 2352 C C . ASP A 1 301 ? 7.242 2.596 19.840 1.00 74.50 301 ASP A C 1
ATOM 2354 O O . ASP A 1 301 ? 6.466 2.716 20.789 1.00 74.50 301 ASP A O 1
ATOM 2358 N N . GLY A 1 302 ? 8.116 1.588 19.819 1.00 71.19 302 GLY A N 1
ATOM 2359 C CA . GLY A 1 302 ? 8.292 0.593 20.876 1.00 71.19 302 GLY A CA 1
ATOM 2360 C C . GLY A 1 302 ? 8.762 1.160 22.218 1.00 71.19 302 GLY A C 1
ATOM 2361 O O . GLY A 1 302 ? 8.594 0.496 23.243 1.00 71.19 302 GLY A O 1
ATOM 2362 N N . THR A 1 303 ? 9.292 2.389 22.245 1.00 74.62 303 THR A N 1
ATOM 2363 C CA . THR A 1 303 ? 9.792 3.050 23.463 1.00 74.62 303 THR A CA 1
ATOM 2364 C C . THR A 1 303 ? 8.727 3.101 24.556 1.00 74.62 303 THR A C 1
ATOM 2366 O O . THR A 1 303 ? 9.021 2.816 25.717 1.00 74.62 303 THR A O 1
ATOM 2369 N N . ILE A 1 304 ? 7.469 3.363 24.189 1.00 68.50 304 ILE A N 1
ATOM 2370 C CA . ILE A 1 304 ? 6.348 3.472 25.136 1.00 68.50 304 ILE A CA 1
ATOM 2371 C C . ILE A 1 304 ? 6.024 2.144 25.848 1.00 68.50 304 ILE A C 1
ATOM 2373 O O . ILE A 1 304 ? 5.435 2.142 26.926 1.00 68.50 304 ILE A O 1
ATOM 2377 N N . PHE A 1 305 ? 6.446 1.005 25.288 1.00 67.56 305 PHE A N 1
ATOM 2378 C CA . PHE A 1 305 ? 6.211 -0.330 25.852 1.00 67.56 305 PHE A CA 1
ATOM 2379 C C . PHE A 1 305 ? 7.399 -0.869 26.657 1.00 67.56 305 PHE A C 1
ATOM 2381 O O . PHE A 1 305 ? 7.299 -1.938 27.261 1.00 67.56 305 PHE A O 1
ATOM 2388 N N . THR A 1 306 ? 8.508 -0.131 26.709 1.00 64.69 306 THR A N 1
ATOM 2389 C CA . THR A 1 306 ? 9.706 -0.548 27.445 1.00 64.69 306 THR A CA 1
ATOM 2390 C C . THR A 1 306 ? 9.521 -0.710 28.958 1.00 64.69 306 THR A C 1
ATOM 2392 O O . THR A 1 306 ? 10.124 -1.637 29.498 1.00 64.69 306 THR A O 1
ATOM 2395 N N . PRO A 1 307 ? 8.680 0.070 29.676 1.00 57.53 307 PRO A N 1
ATOM 2396 C CA . PRO A 1 307 ? 8.489 -0.150 31.109 1.00 57.53 307 PRO A CA 1
ATOM 2397 C C . PRO A 1 307 ? 7.841 -1.507 31.390 1.00 57.53 307 PRO A C 1
ATOM 2399 O O . PRO A 1 307 ? 8.284 -2.220 32.283 1.00 57.53 307 PRO A O 1
ATOM 2402 N N . ILE A 1 308 ? 6.855 -1.901 30.573 1.00 55.00 308 ILE A N 1
ATOM 2403 C CA . ILE A 1 308 ? 6.090 -3.159 30.682 1.00 55.00 308 ILE A CA 1
ATOM 2404 C C . ILE A 1 308 ? 7.006 -4.382 30.519 1.00 55.00 308 ILE A C 1
ATOM 2406 O O . ILE A 1 308 ? 6.790 -5.429 31.123 1.00 55.00 308 ILE A O 1
ATOM 2410 N N . PHE A 1 309 ? 8.080 -4.220 29.751 1.00 52.41 309 PHE A N 1
ATOM 2411 C CA . PHE A 1 309 ? 9.047 -5.259 29.433 1.00 52.41 309 PHE A CA 1
ATOM 2412 C C . PHE A 1 309 ? 9.888 -5.730 30.641 1.00 52.41 309 PHE A C 1
ATOM 2414 O O . PHE A 1 309 ? 10.354 -6.867 30.640 1.00 52.41 309 PHE A O 1
ATOM 2421 N N . ASN A 1 310 ? 10.031 -4.910 31.693 1.00 48.56 310 ASN A N 1
ATOM 2422 C CA . ASN A 1 310 ? 10.745 -5.266 32.932 1.00 48.56 310 ASN A CA 1
ATOM 2423 C C . ASN A 1 310 ? 9.853 -5.920 34.010 1.00 48.56 310 ASN A C 1
ATOM 2425 O O . ASN A 1 310 ? 10.382 -6.443 34.988 1.00 48.56 310 ASN A O 1
ATOM 2429 N N . TYR A 1 311 ? 8.521 -5.917 33.860 1.00 47.16 311 TYR A N 1
ATOM 2430 C CA . TYR A 1 311 ? 7.590 -6.459 34.870 1.00 47.16 311 TYR A CA 1
ATOM 2431 C C . TYR A 1 311 ? 7.422 -7.984 34.817 1.00 47.16 311 TYR A C 1
ATOM 2433 O O . TYR A 1 311 ? 6.734 -8.566 35.653 1.00 47.16 311 TYR A O 1
ATOM 2441 N N . VAL A 1 312 ? 8.042 -8.652 33.846 1.00 44.22 312 VAL A N 1
ATOM 2442 C CA . VAL A 1 312 ? 7.890 -10.091 33.617 1.00 44.22 312 VAL A CA 1
ATOM 2443 C C . VAL A 1 312 ? 8.979 -10.856 34.379 1.00 44.22 312 VAL A C 1
ATOM 2445 O O . VAL A 1 312 ? 9.906 -11.404 33.787 1.00 44.22 312 VAL A O 1
ATOM 2448 N N . ILE A 1 313 ? 8.894 -10.863 35.712 1.00 39.66 313 ILE A N 1
ATOM 2449 C CA . ILE A 1 313 ? 9.703 -11.740 36.572 1.00 39.66 313 ILE A CA 1
ATOM 2450 C C . ILE A 1 313 ? 8.771 -12.799 37.178 1.00 39.66 313 ILE A C 1
ATOM 2452 O O . ILE A 1 313 ? 7.975 -12.472 38.057 1.00 39.66 313 ILE A O 1
ATOM 2456 N N . PRO A 1 314 ? 8.852 -14.078 36.770 1.00 37.47 314 PRO A N 1
ATOM 2457 C CA . PRO A 1 314 ? 8.204 -15.166 37.485 1.00 37.47 314 PRO A CA 1
ATOM 2458 C C . PRO A 1 314 ? 9.086 -15.575 38.673 1.00 37.47 314 PRO A C 1
ATOM 2460 O O . PRO A 1 314 ? 9.698 -16.638 38.678 1.00 37.47 314 PRO A O 1
ATOM 2463 N N . THR A 1 315 ? 9.185 -14.723 39.690 1.00 32.03 315 THR A N 1
ATOM 2464 C CA . THR A 1 315 ? 9.651 -15.147 41.016 1.00 32.03 315 THR A CA 1
ATOM 2465 C C . THR A 1 315 ? 8.427 -15.201 41.899 1.00 32.03 315 THR A C 1
ATOM 2467 O O . THR A 1 315 ? 7.818 -14.168 42.176 1.00 32.03 315 THR A O 1
ATOM 2470 N N . GLY A 1 316 ? 8.026 -16.419 42.265 1.00 34.59 316 GLY A N 1
ATOM 2471 C CA . GLY A 1 316 ? 6.836 -16.681 43.062 1.00 34.59 316 GLY A CA 1
ATOM 2472 C C . GLY A 1 316 ? 6.622 -15.637 44.159 1.00 34.59 316 GLY A C 1
ATOM 2473 O O . GLY A 1 316 ? 7.508 -15.352 44.960 1.00 34.59 316 GLY A O 1
ATOM 2474 N N . SER A 1 317 ? 5.409 -15.094 44.203 1.00 31.61 317 SER A N 1
ATOM 2475 C CA . SER A 1 317 ? 4.815 -14.366 45.332 1.00 31.61 317 SER A CA 1
ATOM 2476 C C . SER A 1 317 ? 5.343 -12.980 45.741 1.00 31.61 317 SER A C 1
ATOM 2478 O O . SER A 1 317 ? 4.808 -12.443 46.708 1.00 31.61 317 SER A O 1
ATOM 2480 N N . GLN A 1 318 ? 6.268 -12.322 45.030 1.00 33.34 318 GLN A N 1
ATOM 2481 C CA . GLN A 1 318 ? 6.638 -10.935 45.379 1.00 33.34 318 GLN A CA 1
ATOM 2482 C C . GLN A 1 318 ? 6.621 -9.975 44.184 1.00 33.34 318 GLN A C 1
ATOM 2484 O O . GLN A 1 318 ? 7.509 -9.972 43.337 1.00 33.34 318 GLN A O 1
ATOM 2489 N N . TYR A 1 319 ? 5.598 -9.114 44.163 1.00 36.31 319 TYR A N 1
ATOM 2490 C CA . TYR A 1 319 ? 5.587 -7.860 43.411 1.00 36.31 319 TYR A CA 1
ATOM 2491 C C . TYR A 1 319 ? 6.758 -6.993 43.898 1.00 36.31 319 TYR A C 1
ATOM 2493 O O . TYR A 1 319 ? 6.718 -6.491 45.020 1.00 36.31 319 TYR A O 1
ATOM 2501 N N . VAL A 1 320 ? 7.783 -6.794 43.068 1.00 35.00 320 VAL A N 1
ATOM 2502 C CA . VAL A 1 320 ? 8.828 -5.790 43.315 1.00 35.00 320 VAL A CA 1
ATOM 2503 C C . VAL A 1 320 ? 8.556 -4.603 42.386 1.00 35.00 320 VAL A C 1
ATOM 2505 O O . VAL A 1 320 ? 8.826 -4.692 41.187 1.00 35.00 320 VAL A O 1
ATOM 2508 N N . PRO A 1 321 ? 7.976 -3.494 42.877 1.00 36.41 321 PRO A N 1
ATOM 2509 C CA . PRO A 1 321 ? 7.897 -2.277 42.090 1.00 36.41 321 PRO A CA 1
ATOM 2510 C C . PRO A 1 321 ? 9.309 -1.692 41.959 1.00 36.41 321 PRO A C 1
ATOM 2512 O O . PRO A 1 321 ? 10.072 -1.721 42.920 1.00 36.41 321 PRO A O 1
ATOM 2515 N N . SER A 1 322 ? 9.623 -1.106 40.800 1.00 38.78 322 SER A N 1
ATOM 2516 C CA . SER A 1 322 ? 10.805 -0.261 40.530 1.00 38.78 322 SER A CA 1
ATOM 2517 C C . SER A 1 322 ? 12.143 -0.942 40.181 1.00 38.78 322 SER A C 1
ATOM 2519 O O . SER A 1 322 ? 13.151 -0.724 40.842 1.00 38.78 322 SER A O 1
ATOM 2521 N N . VAL A 1 323 ? 12.225 -1.647 39.045 1.00 43.50 323 VAL A N 1
ATOM 2522 C CA . VAL A 1 323 ? 13.512 -1.718 38.317 1.00 43.50 323 VAL A CA 1
ATOM 2523 C C . VAL A 1 323 ? 13.488 -0.652 37.216 1.00 43.50 323 VAL A C 1
ATOM 2525 O O . VAL A 1 323 ? 12.765 -0.822 36.230 1.00 43.50 323 VAL A O 1
ATOM 2528 N N . PRO A 1 324 ? 14.227 0.467 37.354 1.00 49.06 324 PRO A N 1
ATOM 2529 C CA . PRO A 1 324 ? 14.320 1.473 36.301 1.00 49.06 324 PRO A CA 1
ATOM 2530 C C . PRO A 1 324 ? 14.785 0.829 34.986 1.00 49.06 324 PRO A C 1
ATOM 2532 O O . PRO A 1 324 ? 15.650 -0.045 35.010 1.00 49.06 324 PRO A O 1
ATOM 2535 N N . PHE A 1 325 ? 14.307 1.302 33.826 1.00 47.84 325 PHE A N 1
ATOM 2536 C CA . PHE A 1 325 ? 14.806 0.887 32.493 1.00 47.84 325 PHE A CA 1
ATOM 2537 C C . PHE A 1 325 ? 16.340 1.037 32.346 1.00 47.84 325 PHE A C 1
ATOM 2539 O O . PHE A 1 325 ? 16.971 0.459 31.459 1.00 47.84 325 PHE A O 1
ATOM 2546 N N . ALA A 1 326 ? 16.971 1.768 33.271 1.00 49.62 326 ALA A N 1
ATOM 2547 C CA . ALA A 1 326 ? 18.413 1.806 33.443 1.00 49.62 326 ALA A CA 1
ATOM 2548 C C . ALA A 1 326 ? 19.059 0.413 33.657 1.00 49.62 326 ALA A C 1
ATOM 2550 O O . ALA A 1 326 ? 20.225 0.238 33.310 1.00 49.62 326 ALA A O 1
ATOM 2551 N N . TYR A 1 327 ? 18.322 -0.594 34.132 1.00 52.88 327 TYR A N 1
ATOM 2552 C CA . TYR A 1 327 ? 18.837 -1.935 34.428 1.00 52.88 327 TYR A CA 1
ATOM 2553 C C . TYR A 1 327 ? 18.093 -3.018 33.628 1.00 52.88 327 TYR A C 1
ATOM 2555 O O . TYR A 1 327 ? 17.339 -3.810 34.186 1.00 52.88 327 TYR A O 1
ATOM 2563 N N . ILE A 1 328 ? 18.288 -3.065 32.303 1.00 59.31 328 ILE A N 1
ATOM 2564 C CA . ILE A 1 328 ? 17.828 -4.208 31.496 1.00 59.31 328 ILE A CA 1
ATOM 2565 C C . ILE A 1 328 ? 18.777 -5.387 31.722 1.00 59.31 328 ILE A C 1
ATOM 2567 O O . ILE A 1 328 ? 19.948 -5.336 31.347 1.00 59.31 328 ILE A O 1
ATOM 2571 N N . ASN A 1 329 ? 18.261 -6.477 32.287 1.00 64.56 329 ASN A N 1
ATOM 2572 C CA . ASN A 1 329 ? 18.977 -7.748 32.332 1.00 64.56 329 ASN A CA 1
ATOM 2573 C C . ASN A 1 329 ? 18.889 -8.438 30.957 1.00 64.56 329 ASN A C 1
ATOM 2575 O O . ASN A 1 329 ? 17.791 -8.715 30.471 1.00 64.56 329 ASN A O 1
ATOM 2579 N N . LYS A 1 330 ? 20.042 -8.747 30.348 1.00 63.81 330 LYS A N 1
ATOM 2580 C CA . LYS A 1 330 ? 20.144 -9.402 29.028 1.00 63.81 330 LYS A CA 1
ATOM 2581 C C . LYS A 1 330 ? 19.328 -10.696 28.929 1.00 63.81 330 LYS A C 1
ATOM 2583 O O . LYS A 1 330 ? 18.639 -10.897 27.933 1.00 63.81 330 LYS A O 1
ATOM 2588 N N . HIS A 1 331 ? 19.345 -11.538 29.965 1.00 61.81 331 HIS A N 1
ATOM 2589 C CA . HIS A 1 331 ? 18.591 -12.796 29.981 1.00 61.81 331 HIS A CA 1
ATOM 2590 C C . HIS A 1 331 ? 17.078 -12.563 29.976 1.00 61.81 331 HIS A C 1
ATOM 2592 O O . HIS A 1 331 ? 16.345 -13.256 29.272 1.00 61.81 331 HIS A O 1
ATOM 2598 N N . ILE A 1 332 ? 16.612 -11.568 30.737 1.00 61.53 332 ILE A N 1
ATOM 2599 C CA . ILE A 1 332 ? 15.188 -11.218 30.818 1.00 61.53 332 ILE A CA 1
ATOM 2600 C C . ILE A 1 332 ? 14.721 -10.647 29.479 1.00 61.53 332 ILE A C 1
ATOM 2602 O O . ILE A 1 332 ? 13.692 -11.072 28.955 1.00 61.53 332 ILE A O 1
ATOM 2606 N N . ALA A 1 333 ? 15.510 -9.749 28.882 1.00 63.03 333 ALA A N 1
ATOM 2607 C CA . ALA A 1 333 ? 15.189 -9.167 27.586 1.00 63.03 333 ALA A CA 1
ATOM 2608 C C . ALA A 1 333 ? 15.080 -10.223 26.483 1.00 63.03 333 ALA A C 1
ATOM 2610 O O . ALA A 1 333 ? 14.090 -10.265 25.752 1.00 63.03 333 ALA A O 1
ATOM 2611 N N . TYR A 1 334 ? 16.059 -11.124 26.422 1.00 63.50 334 TYR A N 1
ATOM 2612 C CA . TYR A 1 334 ? 16.059 -12.244 25.490 1.00 63.50 334 TYR A CA 1
ATOM 2613 C C . TYR A 1 334 ? 14.827 -13.142 25.678 1.00 63.50 334 TYR A C 1
ATOM 2615 O O . TYR A 1 334 ? 14.107 -13.432 24.722 1.00 63.50 334 TYR A O 1
ATOM 2623 N N . SER A 1 335 ? 14.550 -13.558 26.921 1.00 62.53 335 SER A N 1
ATOM 2624 C CA . SER A 1 335 ? 13.417 -14.431 27.249 1.00 62.53 335 SER A CA 1
ATOM 2625 C C . SER A 1 335 ? 12.081 -13.804 26.841 1.00 62.53 335 SER A C 1
ATOM 2627 O O . SER A 1 335 ? 11.241 -14.463 26.222 1.00 62.53 335 SER A O 1
ATOM 2629 N N . ASN A 1 336 ? 11.897 -12.513 27.122 1.00 63.06 336 ASN A N 1
ATOM 2630 C CA . ASN A 1 336 ? 10.663 -11.799 26.812 1.00 63.06 336 ASN A CA 1
ATOM 2631 C C . ASN A 1 336 ? 10.458 -11.623 25.305 1.00 63.06 336 ASN A C 1
ATOM 2633 O O . ASN A 1 336 ? 9.345 -11.822 24.828 1.00 63.06 336 ASN A O 1
ATOM 2637 N N . LEU A 1 337 ? 11.506 -11.325 24.531 1.00 64.25 337 LEU A N 1
ATOM 2638 C CA . LEU A 1 337 ? 11.382 -11.188 23.074 1.00 64.25 337 LEU A CA 1
ATOM 2639 C C . LEU A 1 337 ? 11.149 -12.515 22.375 1.00 64.25 337 LEU A C 1
ATOM 2641 O O . LEU A 1 337 ? 10.254 -12.602 21.539 1.00 64.25 337 LEU A O 1
ATOM 2645 N N . ARG A 1 338 ? 11.871 -13.567 22.769 1.00 61.28 338 ARG A N 1
ATOM 2646 C CA . ARG A 1 338 ? 11.601 -14.925 22.283 1.00 61.28 338 ARG A CA 1
ATOM 2647 C C . ARG A 1 338 ? 10.140 -15.308 22.510 1.00 61.28 338 ARG A C 1
ATOM 2649 O O . ARG A 1 338 ? 9.488 -15.852 21.626 1.00 61.28 338 ARG A O 1
ATOM 2656 N N . THR A 1 339 ? 9.623 -14.993 23.693 1.00 58.31 339 THR A N 1
ATOM 2657 C CA . THR A 1 339 ? 8.232 -15.261 24.069 1.00 58.31 339 THR A CA 1
ATOM 2658 C C . THR A 1 339 ? 7.244 -14.415 23.260 1.00 58.31 339 THR A C 1
ATOM 2660 O O . THR A 1 339 ? 6.233 -14.938 22.793 1.00 58.31 339 THR A O 1
ATOM 2663 N N . LEU A 1 340 ? 7.537 -13.128 23.061 1.00 58.81 340 LEU A N 1
ATOM 2664 C CA . LEU A 1 340 ? 6.733 -12.202 22.263 1.00 58.81 340 LEU A CA 1
ATOM 2665 C C . LEU A 1 340 ? 6.585 -12.671 20.827 1.00 58.81 340 LEU A C 1
ATOM 2667 O O . LEU A 1 340 ? 5.468 -12.812 20.333 1.00 58.81 340 LEU A O 1
ATOM 2671 N N . PHE A 1 341 ? 7.716 -12.928 20.176 1.00 59.12 341 PHE A N 1
ATOM 2672 C CA . PHE A 1 341 ? 7.723 -13.304 18.781 1.00 59.12 341 PHE A CA 1
ATOM 2673 C C . PHE A 1 341 ? 7.113 -14.694 18.594 1.00 59.12 341 PHE A C 1
ATOM 2675 O O . PHE A 1 341 ? 6.206 -14.830 17.784 1.00 59.12 341 PHE A O 1
ATOM 2682 N N . ALA A 1 342 ? 7.446 -15.694 19.418 1.00 54.94 342 ALA A N 1
ATOM 2683 C CA . ALA A 1 342 ? 6.865 -17.041 19.311 1.00 54.94 342 ALA A CA 1
ATOM 2684 C C . ALA A 1 342 ? 5.319 -17.101 19.334 1.00 54.94 342 ALA A C 1
ATOM 2686 O O . ALA A 1 342 ? 4.751 -18.091 18.875 1.00 54.94 342 ALA A O 1
ATOM 2687 N N . ASN A 1 343 ? 4.641 -16.064 19.843 1.00 49.78 343 ASN A N 1
ATOM 2688 C CA . ASN A 1 343 ? 3.182 -16.007 19.983 1.00 49.78 343 ASN A CA 1
ATOM 2689 C C . ASN A 1 343 ? 2.524 -14.879 19.176 1.00 49.78 343 ASN A C 1
ATOM 2691 O O . ASN A 1 343 ? 1.393 -14.481 19.463 1.00 49.78 343 ASN A O 1
ATOM 2695 N N . THR A 1 344 ? 3.212 -14.347 18.164 1.00 53.75 344 THR A N 1
ATOM 2696 C CA . THR A 1 344 ? 2.603 -13.361 17.267 1.00 53.75 344 THR A CA 1
ATOM 2697 C C . THR A 1 344 ? 1.456 -13.973 16.439 1.00 53.75 344 THR A C 1
ATOM 2699 O O . THR A 1 344 ? 1.516 -15.156 16.101 1.00 53.75 344 THR A O 1
ATOM 2702 N N . PRO A 1 345 ? 0.448 -13.181 16.016 1.00 48.69 345 PRO A N 1
ATOM 2703 C CA . PRO A 1 345 ? -0.506 -13.594 14.981 1.00 48.69 345 PRO A CA 1
ATOM 2704 C C . PRO A 1 345 ? 0.112 -13.605 13.567 1.00 48.69 345 PRO A C 1
ATOM 2706 O O . PRO A 1 345 ? -0.588 -13.875 12.588 1.00 48.69 345 PRO A O 1
ATOM 2709 N N . TYR A 1 346 ? 1.400 -13.265 13.444 1.00 52.97 346 TYR A N 1
ATOM 2710 C CA . TYR A 1 346 ? 2.163 -13.362 12.207 1.00 52.97 346 TYR A CA 1
ATOM 2711 C C . TYR A 1 346 ? 2.591 -14.826 11.973 1.00 52.97 346 TYR A C 1
ATOM 2713 O O . TYR A 1 346 ? 2.477 -15.657 12.878 1.00 52.97 346 TYR A O 1
ATOM 2721 N N . PRO A 1 347 ? 3.050 -15.191 10.764 1.00 50.25 347 PRO A N 1
ATOM 2722 C CA . PRO A 1 347 ? 3.563 -16.535 10.504 1.00 50.25 347 PRO A CA 1
ATOM 2723 C C . PRO A 1 347 ? 4.606 -16.955 11.558 1.00 50.25 347 PRO A C 1
ATOM 2725 O O . PRO A 1 347 ? 5.488 -16.168 11.904 1.00 50.25 347 PRO A O 1
ATOM 2728 N N . LYS A 1 348 ? 4.507 -18.191 12.080 1.00 49.44 348 LYS A N 1
ATOM 2729 C CA . LYS A 1 348 ? 5.424 -18.757 13.107 1.00 49.44 348 LYS A CA 1
ATOM 2730 C C . LYS A 1 348 ? 6.900 -18.661 12.712 1.00 49.44 348 LYS A C 1
ATOM 2732 O O . LYS A 1 348 ? 7.787 -18.548 13.547 1.00 49.44 348 LYS A O 1
ATOM 2737 N N . GLU A 1 349 ? 7.109 -18.689 11.418 1.00 47.38 349 GLU A N 1
ATOM 2738 C CA . GLU A 1 349 ? 8.326 -18.411 10.691 1.00 47.38 349 GLU A CA 1
ATOM 2739 C C . GLU A 1 349 ? 8.917 -17.023 11.025 1.00 47.38 349 GLU A C 1
ATOM 2741 O O . GLU A 1 349 ? 9.992 -16.942 11.621 1.00 47.38 349 GLU A O 1
ATOM 2746 N N . LEU A 1 350 ? 8.206 -15.922 10.752 1.00 48.38 350 LEU A N 1
ATOM 2747 C CA . LEU A 1 350 ? 8.646 -14.551 11.077 1.00 48.38 350 LEU A CA 1
ATOM 2748 C C . LEU A 1 350 ? 9.013 -14.408 12.567 1.00 48.38 350 LEU A C 1
ATOM 2750 O O . LEU A 1 350 ? 9.992 -13.766 12.941 1.00 48.38 350 LEU A O 1
ATOM 2754 N N . ALA A 1 351 ? 8.236 -15.065 13.421 1.00 49.69 351 ALA A N 1
ATOM 2755 C CA . ALA A 1 351 ? 8.442 -15.138 14.857 1.00 49.69 351 ALA A CA 1
ATOM 2756 C C . ALA A 1 351 ? 9.752 -15.843 15.273 1.00 49.69 351 ALA A C 1
ATOM 2758 O O . ALA A 1 351 ? 10.488 -15.358 16.140 1.00 49.69 351 ALA A O 1
ATOM 2759 N N . GLN A 1 352 ? 10.063 -16.982 14.654 1.00 51.84 352 GLN A N 1
ATOM 2760 C CA . GLN A 1 352 ? 11.328 -17.691 14.855 1.00 51.84 352 GLN A CA 1
ATOM 2761 C C . GLN A 1 352 ? 12.510 -16.872 14.329 1.00 51.84 352 GLN A C 1
ATOM 2763 O O . GLN A 1 352 ? 13.521 -16.768 15.020 1.00 51.84 352 GLN A O 1
ATOM 2768 N N . LYS A 1 353 ? 12.342 -16.198 13.186 1.00 52.81 353 LYS A N 1
ATOM 2769 C CA . LYS A 1 353 ? 13.360 -15.334 12.578 1.00 52.81 353 LYS A CA 1
ATOM 2770 C C . LYS A 1 353 ? 13.754 -14.167 13.468 1.00 52.81 353 LYS A C 1
ATOM 2772 O O . LYS A 1 353 ? 14.931 -13.974 13.735 1.00 52.81 353 LYS A O 1
ATOM 2777 N N . TYR A 1 354 ? 12.779 -13.427 13.990 1.00 55.66 354 TYR A N 1
ATOM 2778 C CA . TYR A 1 354 ? 13.059 -12.350 14.936 1.00 55.66 354 TYR A CA 1
ATOM 2779 C C . TYR A 1 354 ? 13.682 -12.883 16.220 1.00 55.66 354 TYR A C 1
ATOM 2781 O O . TYR A 1 354 ? 14.643 -12.309 16.713 1.00 55.66 354 TYR A O 1
ATOM 2789 N N . THR A 1 355 ? 13.212 -14.026 16.725 1.00 53.94 355 THR A N 1
ATOM 2790 C CA . THR A 1 355 ? 13.850 -14.686 17.872 1.00 53.94 355 THR A CA 1
ATOM 2791 C C . THR A 1 355 ? 15.323 -15.002 17.592 1.00 53.94 355 THR A C 1
ATOM 2793 O O . THR A 1 355 ? 16.141 -14.807 18.481 1.00 53.94 355 THR A O 1
ATOM 2796 N N . GLN A 1 356 ? 15.671 -15.440 16.377 1.00 55.78 356 GLN A N 1
ATOM 2797 C CA . GLN A 1 356 ? 17.041 -15.756 15.958 1.00 55.78 356 GLN A CA 1
ATOM 2798 C C . GLN A 1 356 ? 17.900 -14.502 15.725 1.00 55.78 356 GLN A C 1
ATOM 2800 O O . GLN A 1 356 ? 18.966 -14.379 16.329 1.00 55.78 356 GLN A O 1
ATOM 2805 N N . THR A 1 357 ? 17.422 -13.526 14.946 1.00 55.25 357 THR A N 1
ATOM 2806 C CA . THR A 1 357 ? 18.073 -12.214 14.755 1.00 55.25 357 THR A CA 1
ATOM 2807 C C . THR A 1 357 ? 18.346 -11.539 16.096 1.00 55.25 357 THR A C 1
ATOM 2809 O O . THR A 1 357 ? 19.404 -10.950 16.307 1.00 55.25 357 THR A O 1
ATOM 2812 N N . PHE A 1 358 ? 17.412 -11.689 17.033 1.00 53.78 358 PHE A N 1
ATOM 2813 C CA . PHE A 1 358 ? 17.517 -11.137 18.373 1.00 53.78 358 PHE A CA 1
ATOM 2814 C C . PHE A 1 358 ? 18.213 -12.061 19.375 1.00 53.78 358 PHE A C 1
ATOM 2816 O O . PHE A 1 358 ? 18.516 -11.662 20.499 1.00 53.78 358 PHE A O 1
ATOM 2823 N N . SER A 1 359 ? 18.543 -13.287 18.963 1.00 51.56 359 SER A N 1
ATOM 2824 C CA . SER A 1 359 ? 19.310 -14.216 19.784 1.00 51.56 359 SER A CA 1
ATOM 2825 C C . SER A 1 359 ? 20.820 -14.004 19.724 1.00 51.56 359 SER A C 1
ATOM 2827 O O . SER A 1 359 ? 21.502 -14.262 20.716 1.00 51.56 359 SER A O 1
ATOM 2829 N N . ASN A 1 360 ? 21.325 -13.415 18.634 1.00 54.09 360 ASN A N 1
ATOM 2830 C CA . ASN A 1 360 ? 22.731 -13.013 18.484 1.00 54.09 360 ASN A CA 1
ATOM 2831 C C . ASN A 1 360 ? 23.143 -11.860 19.425 1.00 54.09 360 ASN A C 1
ATOM 2833 O O . ASN A 1 360 ? 24.315 -11.499 19.523 1.00 54.09 360 ASN A O 1
ATOM 2837 N N . TRP A 1 361 ? 22.193 -11.299 20.177 1.00 57.41 361 TRP A N 1
ATOM 2838 C CA . TRP A 1 361 ? 22.402 -10.200 21.120 1.00 57.41 361 TRP A CA 1
ATOM 2839 C C . TRP A 1 361 ? 23.146 -10.570 22.399 1.00 57.41 361 TRP A C 1
ATOM 2841 O O . TRP A 1 361 ? 23.529 -9.679 23.161 1.00 57.41 361 TRP A O 1
ATOM 2851 N N . TYR A 1 362 ? 23.376 -11.863 22.643 1.00 50.00 362 TYR A N 1
ATOM 2852 C CA . TYR A 1 362 ? 24.228 -12.313 23.746 1.00 50.00 362 TYR A CA 1
ATOM 2853 C C . TYR A 1 362 ? 25.631 -11.676 23.694 1.00 50.00 362 TYR A C 1
ATOM 2855 O O . TYR A 1 362 ? 26.249 -11.479 24.740 1.00 50.00 362 TYR A O 1
ATOM 2863 N N . ASN A 1 363 ? 26.078 -11.269 22.497 1.00 52.31 363 ASN A N 1
ATOM 2864 C CA . ASN A 1 363 ? 27.377 -10.642 22.250 1.00 52.31 363 ASN A CA 1
ATOM 2865 C C . ASN A 1 363 ? 27.394 -9.107 22.399 1.00 52.31 363 ASN A C 1
ATOM 2867 O O . ASN A 1 363 ? 28.469 -8.511 22.355 1.00 52.31 363 ASN A O 1
ATOM 2871 N N . ILE A 1 364 ? 26.250 -8.438 22.603 1.00 57.53 364 ILE A N 1
ATOM 2872 C CA . ILE A 1 364 ? 26.210 -6.975 22.780 1.00 57.53 364 ILE A CA 1
ATOM 2873 C C . ILE A 1 364 ? 26.794 -6.635 24.152 1.00 57.53 364 ILE A C 1
ATOM 2875 O O . ILE A 1 364 ? 26.186 -6.937 25.178 1.00 57.53 364 ILE A O 1
ATOM 2879 N N . SER A 1 365 ? 27.978 -6.024 24.205 1.00 55.03 365 SER A N 1
ATOM 2880 C CA . SER A 1 365 ? 28.676 -5.708 25.460 1.00 55.03 365 SER A CA 1
ATOM 2881 C C . SER A 1 365 ? 28.160 -4.429 26.136 1.00 55.03 365 SER A C 1
ATOM 2883 O O . SER A 1 365 ? 28.179 -4.362 27.366 1.00 55.03 365 SER A O 1
ATOM 2885 N N . GLN A 1 366 ? 27.628 -3.463 25.374 1.00 58.84 366 GLN A N 1
ATOM 2886 C CA . GLN A 1 366 ? 27.181 -2.161 25.883 1.00 58.84 366 GLN A CA 1
ATOM 2887 C C . GLN A 1 366 ? 25.674 -2.106 26.200 1.00 58.84 366 GLN A C 1
ATOM 2889 O O . GLN A 1 366 ? 24.820 -2.520 25.420 1.00 58.84 366 GLN A O 1
ATOM 2894 N N . THR A 1 367 ? 25.322 -1.530 27.353 1.00 57.09 367 THR A N 1
ATOM 2895 C CA . THR A 1 367 ? 23.931 -1.434 27.841 1.00 57.09 367 THR A CA 1
ATOM 2896 C C . THR A 1 367 ? 23.040 -0.519 26.988 1.00 57.09 367 THR A C 1
ATOM 2898 O O . THR A 1 367 ? 21.833 -0.746 26.908 1.00 57.09 367 THR A O 1
ATOM 2901 N N . ASN A 1 368 ? 23.603 0.513 26.350 1.00 58.69 368 ASN A N 1
ATOM 2902 C CA . ASN A 1 368 ? 22.837 1.434 25.499 1.00 58.69 368 ASN A CA 1
ATOM 2903 C C . ASN A 1 368 ? 22.373 0.759 24.201 1.00 58.69 368 ASN A C 1
ATOM 2905 O O . ASN A 1 368 ? 21.213 0.917 23.821 1.00 58.69 368 ASN A O 1
ATOM 2909 N N . ASP A 1 369 ? 23.228 -0.070 23.607 1.00 64.56 369 ASP A N 1
ATOM 2910 C CA . ASP A 1 369 ? 22.911 -0.836 22.402 1.00 64.56 369 ASP A CA 1
ATOM 2911 C C . ASP A 1 369 ? 21.794 -1.846 22.676 1.00 64.56 369 ASP A C 1
ATOM 2913 O O . ASP A 1 369 ? 20.859 -1.962 21.888 1.00 64.56 369 ASP A O 1
ATOM 2917 N N . LEU A 1 370 ? 21.805 -2.497 23.847 1.00 67.75 370 LEU A N 1
ATOM 2918 C CA . LEU A 1 370 ? 20.720 -3.384 24.279 1.00 67.75 370 LEU A CA 1
ATOM 2919 C C . LEU A 1 370 ? 19.374 -2.647 24.402 1.00 67.75 370 LEU A C 1
ATOM 2921 O O . LEU A 1 370 ? 18.343 -3.173 23.990 1.00 67.75 370 LEU A O 1
ATOM 2925 N N . ARG A 1 371 ? 19.362 -1.425 24.954 1.00 68.88 371 ARG A N 1
ATOM 2926 C CA . ARG A 1 371 ? 18.133 -0.623 25.106 1.00 68.88 371 ARG A CA 1
ATOM 2927 C C . ARG A 1 371 ? 17.553 -0.209 23.758 1.00 68.88 371 ARG A C 1
ATOM 2929 O O . ARG A 1 371 ? 16.361 -0.409 23.538 1.00 68.88 371 ARG A O 1
ATOM 2936 N N . ALA A 1 372 ? 18.383 0.344 22.872 1.00 68.50 372 ALA A N 1
ATOM 2937 C CA . ALA A 1 372 ? 17.968 0.739 21.525 1.00 68.50 372 ALA A CA 1
ATOM 2938 C C . ALA A 1 372 ? 17.394 -0.458 20.755 1.00 68.50 372 ALA A C 1
ATOM 2940 O O . ALA A 1 372 ? 16.352 -0.374 20.113 1.00 68.50 372 ALA A O 1
ATOM 2941 N N . THR A 1 373 ? 18.029 -1.608 20.926 1.00 69.06 373 THR A N 1
ATOM 2942 C CA . THR A 1 373 ? 17.658 -2.866 20.294 1.00 69.06 373 THR A CA 1
ATOM 2943 C C . THR A 1 373 ? 16.323 -3.432 20.817 1.00 69.06 373 THR A C 1
ATOM 2945 O O . THR A 1 373 ? 15.470 -3.849 20.027 1.00 69.06 373 THR A O 1
ATOM 2948 N N . VAL A 1 374 ? 16.066 -3.372 22.132 1.00 72.19 374 VAL A N 1
ATOM 2949 C CA . VAL A 1 374 ? 14.751 -3.711 22.720 1.00 72.19 374 VAL A CA 1
ATOM 2950 C C . VAL A 1 374 ? 13.658 -2.770 22.208 1.00 72.19 374 VAL A C 1
ATOM 2952 O O . VAL A 1 374 ? 12.579 -3.230 21.835 1.00 72.19 374 VAL A O 1
ATOM 2955 N N . VAL A 1 375 ? 13.935 -1.463 22.148 1.00 74.19 375 VAL A N 1
ATOM 2956 C CA . VAL A 1 375 ? 13.006 -0.460 21.603 1.00 74.19 375 VAL A CA 1
ATOM 2957 C C . VAL A 1 375 ? 12.673 -0.758 20.144 1.00 74.19 375 VAL A C 1
ATOM 2959 O O . VAL A 1 375 ? 11.494 -0.789 19.786 1.00 74.19 375 VAL A O 1
ATOM 2962 N N . GLN A 1 376 ? 13.682 -1.015 19.313 1.00 73.44 376 GLN A N 1
ATOM 2963 C CA . GLN A 1 376 ? 13.492 -1.336 17.902 1.00 73.44 376 GLN A CA 1
ATOM 2964 C C . GLN A 1 376 ? 12.628 -2.588 17.740 1.00 73.44 376 GLN A C 1
ATOM 2966 O O . GLN A 1 376 ? 11.639 -2.573 17.018 1.00 73.44 376 GLN A O 1
ATOM 2971 N N . SER A 1 377 ? 12.909 -3.632 18.514 1.00 71.38 377 SER A N 1
ATOM 2972 C CA . SER A 1 377 ? 12.173 -4.898 18.431 1.00 71.38 377 SER A CA 1
ATOM 2973 C C . SER A 1 377 ? 10.717 -4.773 18.871 1.00 71.38 377 SER A C 1
ATOM 2975 O O . SER A 1 377 ? 9.824 -5.369 18.270 1.00 71.38 377 SER A O 1
ATOM 2977 N N . LEU A 1 378 ? 10.451 -3.967 19.903 1.00 72.00 378 LEU A N 1
ATOM 2978 C CA . LEU A 1 378 ? 9.086 -3.634 20.310 1.00 72.00 378 LEU A CA 1
ATOM 2979 C C . LEU A 1 378 ? 8.367 -2.804 19.240 1.00 72.00 378 LEU A C 1
ATOM 2981 O O . LEU A 1 378 ? 7.176 -3.025 19.018 1.00 72.00 378 LEU A O 1
ATOM 2985 N N . SER A 1 379 ? 9.081 -1.893 18.571 1.00 76.44 379 SER A N 1
ATOM 2986 C CA . SER A 1 379 ? 8.554 -1.097 17.452 1.00 76.44 379 SER A CA 1
ATOM 2987 C C . SER A 1 379 ? 8.165 -2.008 16.292 1.00 76.44 379 SER A C 1
ATOM 2989 O O . SER A 1 379 ? 7.034 -1.946 15.809 1.00 76.44 379 SER A O 1
ATOM 2991 N N . ASP A 1 380 ? 9.055 -2.932 15.929 1.00 72.56 380 ASP A N 1
ATOM 2992 C CA . ASP A 1 380 ? 8.846 -3.868 14.831 1.00 72.56 380 ASP A CA 1
ATOM 2993 C C . ASP A 1 380 ? 7.682 -4.815 15.098 1.00 72.56 380 ASP A C 1
ATOM 2995 O O . ASP A 1 380 ? 6.803 -4.974 14.246 1.00 72.56 380 ASP A O 1
ATOM 2999 N N . TYR A 1 381 ? 7.627 -5.380 16.307 1.00 71.06 381 TYR A N 1
ATOM 3000 C CA . TYR A 1 381 ? 6.550 -6.268 16.733 1.00 71.06 381 TYR A CA 1
ATOM 3001 C C . TYR A 1 381 ? 5.178 -5.574 16.732 1.00 71.06 381 TYR A C 1
ATOM 3003 O O . TYR A 1 381 ? 4.185 -6.140 16.257 1.00 71.06 381 TYR A O 1
ATOM 3011 N N . ARG A 1 382 ? 5.103 -4.356 17.289 1.00 69.81 382 ARG A N 1
ATOM 3012 C CA . ARG A 1 382 ? 3.832 -3.652 17.523 1.00 69.81 382 ARG A CA 1
ATOM 3013 C C . ARG A 1 382 ? 3.329 -2.892 16.303 1.00 69.81 382 ARG A C 1
ATOM 3015 O O . ARG A 1 382 ? 2.118 -2.889 16.083 1.00 69.81 382 ARG A O 1
ATOM 3022 N N . TYR A 1 383 ? 4.220 -2.260 15.544 1.00 73.00 383 TYR A N 1
ATOM 3023 C CA . TYR A 1 383 ? 3.859 -1.250 14.552 1.00 73.00 383 TYR A CA 1
ATOM 3024 C C . TYR A 1 383 ? 4.411 -1.574 13.166 1.00 73.00 383 TYR A C 1
ATOM 3026 O O . TYR A 1 383 ? 3.602 -1.779 12.261 1.00 73.00 383 TYR A O 1
ATOM 3034 N N . THR A 1 384 ? 5.732 -1.713 12.993 1.00 72.81 384 THR A N 1
ATOM 3035 C CA . THR A 1 384 ? 6.356 -1.864 11.662 1.00 72.81 384 THR A CA 1
ATOM 3036 C C . THR A 1 384 ? 5.803 -3.068 10.897 1.00 72.81 384 THR A C 1
ATOM 3038 O O . THR A 1 384 ? 5.259 -2.915 9.799 1.00 72.81 384 THR A O 1
ATOM 3041 N N . CYS A 1 385 ? 5.846 -4.266 11.497 1.00 68.94 385 CYS A N 1
ATOM 3042 C CA . CYS A 1 385 ? 5.373 -5.492 10.847 1.00 68.94 385 CYS A CA 1
ATOM 3043 C C . CYS A 1 385 ? 3.875 -5.433 10.545 1.00 68.94 385 CYS A C 1
ATOM 3045 O O . CYS A 1 385 ? 3.434 -5.825 9.463 1.00 68.94 385 CYS A O 1
ATOM 3047 N N . SER A 1 386 ? 3.079 -4.923 11.490 1.00 69.25 386 SER A N 1
ATOM 3048 C CA . SER A 1 386 ? 1.630 -4.832 11.322 1.00 69.25 386 SER A CA 1
ATOM 3049 C C . SER A 1 386 ? 1.246 -3.866 10.203 1.00 69.25 386 SER A C 1
ATOM 3051 O O . SER A 1 386 ? 0.313 -4.170 9.455 1.00 69.25 386 SER A O 1
ATOM 3053 N N . THR A 1 387 ? 1.924 -2.721 10.104 1.00 72.56 387 THR A N 1
ATOM 3054 C CA . THR A 1 387 ? 1.713 -1.726 9.047 1.00 72.56 387 THR A CA 1
ATOM 3055 C C . THR A 1 387 ? 2.064 -2.325 7.692 1.00 72.56 387 THR A C 1
ATOM 3057 O O . THR A 1 387 ? 1.234 -2.289 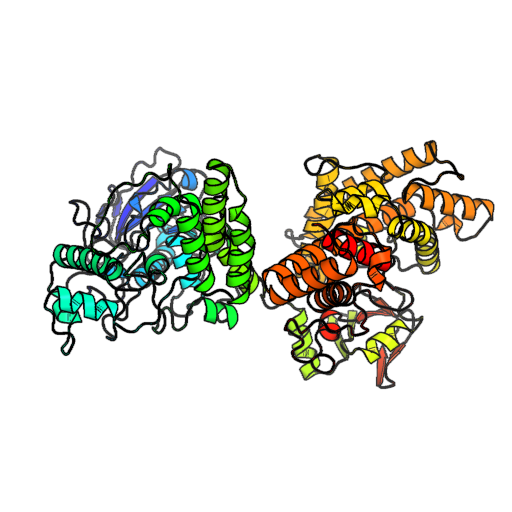6.787 1.00 72.56 387 THR A O 1
ATOM 3060 N N . TYR A 1 388 ? 3.229 -2.968 7.574 1.00 68.81 388 TYR A N 1
ATOM 3061 C CA . TYR A 1 388 ? 3.668 -3.580 6.321 1.00 68.81 388 TYR A CA 1
ATOM 3062 C C . TYR A 1 388 ? 2.740 -4.712 5.865 1.00 68.81 388 TYR A C 1
ATOM 3064 O O . TYR A 1 388 ? 2.278 -4.719 4.727 1.00 68.81 388 TYR A O 1
ATOM 3072 N N . CYS A 1 389 ? 2.392 -5.639 6.764 1.00 64.88 389 CYS A N 1
ATOM 3073 C CA . CYS A 1 389 ? 1.462 -6.726 6.451 1.00 64.88 389 CYS A CA 1
ATOM 3074 C C . CYS A 1 389 ? 0.103 -6.184 5.992 1.00 64.88 389 CYS A C 1
ATOM 3076 O O . CYS A 1 389 ? -0.482 -6.686 5.036 1.00 64.88 389 CYS A O 1
ATOM 3078 N N . SER A 1 390 ? -0.400 -5.138 6.646 1.00 69.44 390 SER A N 1
ATOM 3079 C CA . SER A 1 390 ? -1.683 -4.534 6.280 1.00 69.44 390 SER A CA 1
ATOM 3080 C C . SER A 1 390 ? -1.620 -3.821 4.936 1.00 69.44 390 SER A C 1
ATOM 3082 O O . SER A 1 390 ? -2.530 -3.991 4.130 1.00 69.44 390 SER A O 1
ATOM 3084 N N . ALA A 1 391 ? -0.539 -3.086 4.669 1.00 70.06 391 ALA A N 1
ATOM 3085 C CA . ALA A 1 391 ? -0.293 -2.463 3.375 1.00 70.06 391 ALA A CA 1
ATOM 3086 C C . ALA A 1 391 ? -0.185 -3.515 2.263 1.00 70.06 391 ALA A C 1
ATOM 3088 O O . ALA A 1 391 ? -0.748 -3.324 1.193 1.00 70.06 391 ALA A O 1
ATOM 3089 N N . MET A 1 392 ? 0.442 -4.661 2.533 1.00 66.00 392 MET A N 1
ATOM 3090 C CA . MET A 1 392 ? 0.510 -5.800 1.614 1.00 66.00 392 MET A CA 1
ATOM 3091 C C . MET A 1 392 ? -0.869 -6.397 1.307 1.00 66.00 392 MET A C 1
ATOM 3093 O O . MET A 1 392 ? -1.221 -6.569 0.140 1.00 66.00 392 MET A O 1
ATOM 3097 N N . PHE A 1 393 ? -1.673 -6.696 2.334 1.00 63.69 393 PHE A N 1
ATOM 3098 C CA . PHE A 1 393 ? -3.020 -7.242 2.133 1.00 63.69 393 PHE A CA 1
ATOM 3099 C C . PHE A 1 393 ? -3.961 -6.234 1.458 1.00 63.69 393 PHE A C 1
ATOM 3101 O O . PHE A 1 393 ? -4.793 -6.624 0.640 1.00 63.69 393 PHE A O 1
ATOM 3108 N N . TYR A 1 394 ? -3.814 -4.945 1.769 1.00 62.44 394 TYR A N 1
ATOM 3109 C CA . TYR A 1 394 ? -4.620 -3.868 1.199 1.00 62.44 394 TYR A CA 1
ATOM 3110 C C . TYR A 1 394 ? -4.202 -3.499 -0.233 1.00 62.44 394 TYR A C 1
ATOM 3112 O O . TYR A 1 394 ? -5.051 -3.311 -1.102 1.00 62.44 394 TYR A O 1
ATOM 3120 N N . GLY A 1 395 ? -2.893 -3.428 -0.488 1.00 58.47 395 GLY A N 1
ATOM 3121 C CA . GLY A 1 395 ? -2.277 -3.118 -1.781 1.00 58.47 395 GLY A CA 1
ATOM 3122 C C . GLY A 1 395 ? -2.574 -4.161 -2.856 1.00 58.47 395 GLY A C 1
ATOM 3123 O O . GLY A 1 395 ? -2.572 -3.839 -4.040 1.00 58.47 395 GLY A O 1
ATOM 3124 N N . TYR A 1 396 ? -2.984 -5.368 -2.456 1.00 55.97 396 TYR A N 1
ATOM 3125 C CA . TYR A 1 396 ? -3.612 -6.376 -3.316 1.00 55.97 396 TYR A CA 1
ATOM 3126 C C . TYR A 1 396 ? -5.036 -5.983 -3.782 1.00 55.97 396 TYR A C 1
ATOM 3128 O O . TYR A 1 396 ? -5.924 -6.834 -3.927 1.00 55.97 396 TYR A O 1
ATOM 3136 N N . LYS A 1 397 ? -5.279 -4.687 -4.046 1.00 51.41 397 LYS A N 1
ATOM 3137 C CA . LYS A 1 397 ? -6.455 -4.214 -4.789 1.00 51.41 397 LYS A CA 1
ATOM 3138 C C . LYS A 1 397 ? -6.522 -4.948 -6.127 1.00 51.41 397 LYS A C 1
ATOM 3140 O O . LYS A 1 397 ? -5.507 -5.425 -6.621 1.00 51.41 397 LYS A O 1
ATOM 3145 N N . LYS A 1 398 ? -7.730 -5.060 -6.698 1.00 53.03 398 LYS A N 1
ATOM 3146 C CA . LYS A 1 398 ? -8.026 -5.689 -7.999 1.00 53.03 398 LYS A CA 1
ATOM 3147 C C . LYS A 1 398 ? -7.069 -5.188 -9.091 1.00 53.03 398 LYS A C 1
ATOM 3149 O O . LYS A 1 398 ? -7.388 -4.259 -9.824 1.00 53.03 398 LYS A O 1
ATOM 3154 N N . HIS A 1 399 ? -5.899 -5.809 -9.181 1.00 61.97 399 HIS A N 1
ATOM 3155 C CA . HIS A 1 399 ? -4.906 -5.510 -10.188 1.00 61.97 399 HIS A CA 1
ATOM 3156 C C . HIS A 1 399 ? -5.451 -6.046 -11.506 1.00 61.97 399 HIS A C 1
ATOM 3158 O O . HIS A 1 399 ? -5.963 -7.167 -11.565 1.00 61.97 399 HIS A O 1
ATOM 3164 N N . TRP A 1 400 ? -5.370 -5.256 -12.566 1.00 67.00 400 TRP A N 1
ATOM 3165 C CA . TRP A 1 400 ? -5.931 -5.611 -13.867 1.00 67.00 400 TRP A CA 1
ATOM 3166 C C . TRP A 1 400 ? -5.355 -6.928 -14.424 1.00 67.00 400 TRP A C 1
ATOM 3168 O O . TRP A 1 400 ? -6.077 -7.666 -15.081 1.00 67.00 400 TRP A O 1
ATOM 3178 N N . ASN A 1 401 ? -4.125 -7.303 -14.048 1.00 77.88 401 ASN A N 1
ATOM 3179 C CA . ASN A 1 401 ? -3.574 -8.655 -14.258 1.00 77.88 401 ASN A CA 1
ATOM 3180 C C . ASN A 1 401 ? -4.510 -9.789 -13.787 1.00 77.88 401 ASN A C 1
ATOM 3182 O O . ASN A 1 401 ? -4.700 -10.767 -14.502 1.00 77.88 401 ASN A O 1
ATOM 3186 N N . LEU A 1 402 ? -5.127 -9.662 -12.605 1.00 75.56 402 LEU A N 1
ATOM 3187 C CA . LEU A 1 402 ? -6.080 -10.657 -12.096 1.00 75.56 402 LEU A CA 1
ATOM 3188 C C . LEU A 1 402 ? -7.392 -10.638 -12.889 1.00 75.56 402 LEU A C 1
ATOM 3190 O O . LEU A 1 402 ? -8.010 -11.684 -13.076 1.00 75.56 402 LEU A O 1
ATOM 3194 N N . ALA A 1 403 ? -7.814 -9.464 -13.365 1.00 78.38 403 ALA A N 1
ATOM 3195 C CA . ALA A 1 403 ? -8.979 -9.344 -14.237 1.00 78.38 403 ALA A CA 1
ATOM 3196 C C . ALA A 1 403 ? -8.723 -10.008 -15.602 1.00 78.38 403 ALA A C 1
ATOM 3198 O O . ALA A 1 403 ? -9.568 -10.766 -16.072 1.00 78.38 403 ALA A O 1
ATOM 3199 N N . LEU A 1 404 ? -7.538 -9.812 -16.190 1.00 83.38 404 LEU A N 1
ATOM 3200 C CA . LEU A 1 404 ? -7.100 -10.527 -17.389 1.00 83.38 404 LEU A CA 1
ATOM 3201 C C . LEU A 1 404 ? -7.080 -12.044 -17.167 1.00 83.38 404 LEU A C 1
ATOM 3203 O O . LEU A 1 404 ? -7.634 -12.770 -17.985 1.00 83.38 404 LEU A O 1
ATOM 3207 N N . ASN A 1 405 ? -6.576 -12.528 -16.023 1.00 86.00 405 ASN A N 1
ATOM 3208 C CA . ASN A 1 405 ? -6.638 -13.956 -15.678 1.00 86.00 405 ASN A CA 1
ATOM 3209 C C . ASN A 1 405 ? -8.068 -14.511 -15.694 1.00 86.00 405 ASN A C 1
ATOM 3211 O O . ASN A 1 405 ? -8.300 -15.622 -16.170 1.00 86.00 405 ASN A O 1
ATOM 3215 N N . GLN A 1 406 ? -9.048 -13.746 -15.206 1.00 83.62 406 GLN A N 1
ATOM 3216 C CA . GLN A 1 406 ? -10.456 -14.144 -15.287 1.00 83.62 406 GLN A CA 1
ATOM 3217 C C . GLN A 1 406 ? -10.974 -14.163 -16.731 1.00 83.62 406 GLN A C 1
ATOM 3219 O O . GLN A 1 406 ? -11.767 -15.039 -17.080 1.00 83.62 406 GLN A O 1
ATOM 3224 N N . LEU A 1 407 ? -10.517 -13.238 -17.580 1.00 88.25 407 LEU A N 1
ATOM 3225 C CA . LEU A 1 407 ? -10.856 -13.233 -19.002 1.00 88.25 407 LEU A CA 1
ATOM 3226 C C . LEU A 1 407 ? -10.261 -14.443 -19.726 1.00 88.25 407 LEU A C 1
ATOM 3228 O O . LEU A 1 407 ? -10.994 -15.086 -20.474 1.00 88.25 407 LEU A O 1
ATOM 3232 N N . TYR A 1 408 ? -9.010 -14.829 -19.454 1.00 91.88 408 TYR A N 1
ATOM 3233 C CA . TYR A 1 408 ? -8.420 -16.021 -20.075 1.00 91.88 408 TYR A CA 1
ATOM 3234 C C . TYR A 1 408 ? -9.153 -17.305 -19.685 1.00 91.88 408 TYR A C 1
ATOM 3236 O O . TYR A 1 408 ? -9.388 -18.165 -20.531 1.00 91.88 408 TYR A O 1
ATOM 3244 N N . LYS A 1 409 ? -9.602 -17.415 -18.425 1.00 86.75 409 LYS A N 1
ATOM 3245 C CA . LYS A 1 409 ? -10.432 -18.547 -17.973 1.00 86.75 409 LYS A CA 1
ATOM 3246 C C . LYS A 1 409 ? -11.750 -18.655 -18.747 1.00 86.75 409 LYS A C 1
ATOM 3248 O O . LYS A 1 409 ? -12.273 -19.754 -18.899 1.00 86.75 409 LYS A O 1
ATOM 3253 N N . ARG A 1 410 ? -12.290 -17.533 -19.232 1.00 91.50 410 ARG A N 1
ATOM 3254 C CA . ARG A 1 410 ? -13.560 -17.484 -19.969 1.00 91.50 410 ARG A CA 1
ATOM 3255 C C . ARG A 1 410 ? -13.396 -17.618 -21.484 1.00 91.50 410 ARG A C 1
ATOM 3257 O O . ARG A 1 410 ? -14.219 -18.274 -22.113 1.00 91.50 410 ARG A O 1
ATOM 3264 N N . TYR A 1 411 ? -12.394 -16.963 -22.063 1.00 93.44 411 TYR A N 1
ATOM 3265 C CA . TYR A 1 411 ? -12.252 -16.790 -23.514 1.00 93.44 411 TYR A CA 1
ATOM 3266 C C . TYR A 1 411 ? -11.070 -17.561 -24.117 1.00 93.44 411 TYR A C 1
ATOM 3268 O O . TYR A 1 411 ? -10.963 -17.651 -25.337 1.00 93.44 411 TYR A O 1
ATOM 3276 N N . GLY A 1 412 ? -10.220 -18.164 -23.284 1.00 92.31 412 GLY A N 1
ATOM 3277 C CA . GLY A 1 412 ? -9.021 -18.883 -23.703 1.00 92.31 412 GLY A CA 1
ATOM 3278 C C . GLY A 1 412 ? -7.730 -18.072 -23.523 1.00 92.31 412 GLY A C 1
ATOM 3279 O O . GLY A 1 412 ? -7.770 -16.906 -23.139 1.00 92.31 412 GLY A O 1
ATOM 3280 N N . PRO A 1 413 ? -6.563 -18.688 -23.785 1.00 92.94 413 PRO A N 1
ATOM 3281 C CA . PRO A 1 413 ? -5.248 -18.117 -23.469 1.00 92.94 413 PRO A CA 1
ATOM 3282 C C . PRO A 1 413 ? -4.811 -16.958 -24.373 1.00 92.94 413 PRO A C 1
ATOM 3284 O O . PRO A 1 413 ? -3.816 -16.297 -24.082 1.00 92.94 413 PRO A O 1
ATOM 3287 N N . VAL A 1 414 ? -5.521 -16.736 -25.480 1.00 95.50 414 VAL A N 1
ATOM 3288 C CA . VAL A 1 414 ? -5.300 -15.613 -26.390 1.00 95.50 414 VAL A CA 1
ATOM 3289 C C . VAL A 1 414 ? -6.614 -14.862 -26.506 1.00 95.50 414 VAL A C 1
ATOM 3291 O O . VAL A 1 414 ? -7.619 -15.440 -26.919 1.00 95.50 414 VAL A O 1
ATOM 3294 N N . ILE A 1 415 ? -6.611 -13.587 -26.125 1.00 95.38 415 ILE A N 1
ATOM 3295 C CA . ILE A 1 415 ? -7.789 -12.719 -26.223 1.00 95.38 415 ILE A CA 1
ATOM 3296 C C . ILE A 1 415 ? -7.435 -11.446 -26.975 1.00 95.38 415 ILE A C 1
ATOM 3298 O O . ILE A 1 415 ? -6.314 -10.948 -26.887 1.00 95.38 415 ILE A O 1
ATOM 3302 N N . THR A 1 416 ? -8.419 -10.886 -27.666 1.00 93.88 416 THR A N 1
ATOM 3303 C CA . THR A 1 416 ? -8.313 -9.556 -28.263 1.00 93.88 416 THR A CA 1
ATOM 3304 C C . THR A 1 416 ? -9.223 -8.606 -27.509 1.00 93.88 416 THR A C 1
ATOM 3306 O O . THR A 1 416 ? -10.421 -8.859 -27.376 1.00 93.88 416 THR A O 1
ATOM 3309 N N . ILE A 1 417 ? -8.662 -7.500 -27.033 1.00 89.25 417 ILE A N 1
ATOM 3310 C CA . ILE A 1 417 ? -9.422 -6.389 -26.468 1.00 89.25 417 ILE A CA 1
ATOM 3311 C C . ILE A 1 417 ? -9.383 -5.250 -27.481 1.00 89.25 417 ILE A C 1
ATOM 3313 O O . ILE A 1 417 ? -8.314 -4.779 -27.864 1.00 89.25 417 ILE A O 1
ATOM 3317 N N . TRP A 1 418 ? -10.561 -4.822 -27.918 1.00 85.88 418 TRP A N 1
ATOM 3318 C CA . TRP A 1 418 ? -10.723 -3.691 -28.824 1.00 85.88 418 TRP A CA 1
ATOM 3319 C C . TRP A 1 418 ? -10.959 -2.427 -28.016 1.00 85.88 418 TRP A C 1
ATOM 3321 O O . TRP A 1 418 ? -11.885 -2.374 -27.203 1.00 85.88 418 TRP A O 1
ATOM 3331 N N . ILE A 1 419 ? -10.133 -1.409 -28.241 1.00 76.12 419 ILE A N 1
ATOM 3332 C CA . ILE A 1 419 ? -10.296 -0.109 -27.592 1.00 76.12 419 ILE A CA 1
ATOM 3333 C C . ILE A 1 419 ? -10.387 0.947 -28.684 1.00 76.12 419 ILE A C 1
ATOM 3335 O O . ILE A 1 419 ? -9.399 1.339 -29.305 1.00 76.12 419 ILE A O 1
ATOM 3339 N N . GLY A 1 420 ? -11.627 1.338 -28.983 1.00 75.00 420 GLY A N 1
ATOM 3340 C CA . GLY A 1 420 ? -11.930 2.035 -30.228 1.00 75.00 420 GLY A CA 1
ATOM 3341 C C . GLY A 1 420 ? -11.572 1.153 -31.437 1.00 75.00 420 GLY A C 1
ATOM 3342 O O . GLY A 1 420 ? -11.924 -0.028 -31.437 1.00 75.00 420 GLY A O 1
ATOM 3343 N N . PRO A 1 421 ? -10.880 1.688 -32.459 1.00 79.50 421 PRO A N 1
ATOM 3344 C CA . PRO A 1 421 ? -10.491 0.924 -33.643 1.00 79.50 421 PRO A CA 1
ATOM 3345 C C . PRO A 1 421 ? -9.202 0.104 -33.459 1.00 79.50 421 PRO A C 1
ATOM 3347 O O . PRO A 1 421 ? -8.797 -0.586 -34.388 1.00 79.50 421 PRO A O 1
ATOM 3350 N N . PHE A 1 422 ? -8.533 0.196 -32.305 1.00 81.88 422 PHE A N 1
ATOM 3351 C CA . PHE A 1 422 ? -7.210 -0.394 -32.101 1.00 81.88 422 PHE A CA 1
ATOM 3352 C C . PHE A 1 422 ? -7.312 -1.757 -31.394 1.00 81.88 422 PHE A C 1
ATOM 3354 O O . PHE A 1 422 ? -7.787 -1.811 -30.251 1.00 81.88 422 PHE A O 1
ATOM 3361 N N . PRO A 1 423 ? -6.884 -2.860 -32.040 1.00 88.88 423 PRO A N 1
ATOM 3362 C CA . PRO A 1 423 ? -6.862 -4.177 -31.420 1.00 88.88 423 PRO A CA 1
ATOM 3363 C C . PRO A 1 423 ? -5.608 -4.376 -30.560 1.00 88.88 423 PRO A C 1
ATOM 3365 O O . PRO A 1 423 ? -4.482 -4.120 -30.993 1.00 88.88 423 PRO A O 1
ATOM 3368 N N . PHE A 1 424 ? -5.813 -4.913 -29.358 1.00 89.94 424 PHE A N 1
ATOM 3369 C CA . PHE A 1 424 ? -4.754 -5.381 -28.470 1.00 89.94 424 PHE A CA 1
ATOM 3370 C C . PHE A 1 424 ? -4.898 -6.884 -28.258 1.00 89.94 424 PHE A C 1
ATOM 3372 O O . PHE A 1 424 ? -5.883 -7.340 -27.673 1.00 89.94 424 PHE A O 1
ATOM 3379 N N . VAL A 1 425 ? -3.930 -7.657 -28.740 1.00 94.88 425 VAL A N 1
ATOM 3380 C CA . VAL A 1 425 ? -3.882 -9.110 -28.553 1.00 94.88 425 VAL A CA 1
ATOM 3381 C C . VAL A 1 425 ? -3.061 -9.424 -27.313 1.00 94.88 425 VAL A C 1
ATOM 3383 O O . VAL A 1 425 ? -1.898 -9.046 -27.225 1.00 94.88 425 VAL A O 1
ATOM 3386 N N . PHE A 1 426 ? -3.653 -10.136 -26.364 1.00 94.25 426 PHE A N 1
ATOM 3387 C CA . PHE A 1 426 ? -2.987 -10.599 -25.154 1.00 94.25 426 PHE A CA 1
ATOM 3388 C C . PHE A 1 426 ? -2.752 -12.104 -25.242 1.00 94.25 426 PHE A C 1
ATOM 3390 O O . PHE A 1 426 ? -3.688 -12.855 -25.519 1.00 94.25 426 PHE A O 1
ATOM 3397 N N . ILE A 1 427 ? -1.516 -12.534 -24.991 1.00 94.19 427 ILE A N 1
ATOM 3398 C CA . ILE A 1 427 ? -1.079 -13.934 -24.995 1.00 94.19 427 ILE A CA 1
ATOM 3399 C C . ILE A 1 427 ? -0.675 -14.309 -23.568 1.00 94.19 427 ILE A C 1
ATOM 3401 O O . ILE A 1 427 ? 0.237 -13.702 -23.006 1.00 94.19 427 ILE A O 1
ATOM 3405 N N . ALA A 1 428 ? -1.340 -15.309 -22.993 1.00 92.69 428 ALA A N 1
ATOM 3406 C CA . ALA A 1 428 ? -1.128 -15.774 -21.619 1.00 92.69 428 ALA A CA 1
ATOM 3407 C C . ALA A 1 428 ? -0.752 -17.262 -21.522 1.00 92.69 428 ALA A C 1
ATOM 3409 O O . ALA A 1 428 ? -0.871 -17.857 -20.457 1.00 92.69 428 ALA A O 1
ATOM 3410 N N . ASP A 1 429 ? -0.307 -17.863 -22.627 1.00 90.94 429 ASP A N 1
ATOM 3411 C CA . ASP A 1 429 ? 0.183 -19.243 -22.679 1.00 90.94 429 ASP A CA 1
ATOM 3412 C C . ASP A 1 429 ? 1.682 -19.267 -22.981 1.00 90.94 429 ASP A C 1
ATOM 3414 O O . ASP A 1 429 ? 2.158 -18.536 -23.851 1.00 90.94 429 ASP A O 1
ATOM 3418 N N . THR A 1 430 ? 2.419 -20.098 -22.247 1.00 88.00 430 THR A N 1
ATOM 3419 C CA . THR A 1 430 ? 3.883 -20.168 -22.303 1.00 88.00 430 THR A CA 1
ATOM 3420 C C . THR A 1 430 ? 4.404 -20.590 -23.674 1.00 88.00 430 THR A C 1
ATOM 3422 O O . THR A 1 430 ? 5.359 -19.986 -24.164 1.00 88.00 430 THR A O 1
ATOM 3425 N N . GLU A 1 431 ? 3.802 -21.599 -24.309 1.00 89.00 431 GLU A N 1
ATOM 3426 C CA . GLU A 1 431 ? 4.292 -22.108 -25.595 1.00 89.00 431 GLU A CA 1
ATOM 3427 C C . GLU A 1 431 ? 3.940 -21.150 -26.727 1.00 89.00 431 GLU A C 1
ATOM 3429 O O . GLU A 1 431 ? 4.801 -20.820 -27.543 1.00 89.00 431 GLU A O 1
ATOM 3434 N N . LEU A 1 432 ? 2.720 -20.604 -26.714 1.00 92.75 432 LEU A N 1
ATOM 3435 C CA . LEU A 1 432 ? 2.334 -19.567 -27.672 1.00 92.75 432 LEU A CA 1
ATOM 3436 C C . LEU A 1 432 ? 3.198 -18.310 -27.506 1.00 92.75 432 LEU A C 1
ATOM 3438 O O . LEU A 1 432 ? 3.590 -17.697 -28.489 1.00 92.75 432 LEU A O 1
ATOM 3442 N N . ALA A 1 433 ? 3.558 -17.926 -26.281 1.00 91.38 433 ALA A N 1
ATOM 3443 C CA . ALA A 1 433 ? 4.475 -16.812 -26.056 1.00 91.38 433 ALA A CA 1
ATOM 3444 C C . ALA A 1 433 ? 5.878 -17.080 -26.626 1.00 91.38 433 ALA A C 1
ATOM 3446 O O . ALA A 1 433 ? 6.469 -16.188 -27.237 1.00 91.38 433 ALA A O 1
ATOM 3447 N N . ARG A 1 434 ? 6.416 -18.298 -26.457 1.00 90.31 434 ARG A N 1
ATOM 3448 C CA . ARG A 1 434 ? 7.711 -18.693 -27.042 1.00 90.31 434 ARG A CA 1
ATOM 3449 C C . ARG A 1 434 ? 7.670 -18.677 -28.563 1.00 90.31 434 ARG A C 1
ATOM 3451 O O . ARG A 1 434 ? 8.576 -18.118 -29.176 1.00 90.31 434 ARG A O 1
ATOM 3458 N N . GLU A 1 435 ? 6.625 -19.249 -29.156 1.00 92.81 435 GLU A N 1
ATOM 3459 C CA . GLU A 1 435 ? 6.404 -19.235 -30.603 1.00 92.81 435 GLU A CA 1
ATOM 3460 C C . GLU A 1 435 ? 6.335 -17.792 -31.120 1.00 92.81 435 GLU A C 1
ATOM 3462 O O . GLU A 1 435 ? 7.056 -17.433 -32.047 1.00 92.81 435 GLU A O 1
ATOM 3467 N N . ALA A 1 436 ? 5.557 -16.935 -30.455 1.00 92.75 436 ALA A N 1
ATOM 3468 C CA . ALA A 1 436 ? 5.405 -15.530 -30.813 1.00 92.75 436 ALA A CA 1
ATOM 3469 C C . ALA A 1 436 ? 6.739 -14.759 -30.741 1.00 92.75 436 ALA A C 1
ATOM 3471 O O . ALA A 1 436 ? 7.058 -13.991 -31.644 1.00 92.75 436 ALA A O 1
ATOM 3472 N N . PHE A 1 437 ? 7.556 -14.977 -29.705 1.00 92.00 437 PHE A N 1
ATOM 3473 C CA . PHE A 1 437 ? 8.868 -14.328 -29.579 1.00 92.00 437 PHE A CA 1
ATOM 3474 C C . PHE A 1 437 ? 9.949 -14.882 -30.518 1.00 92.00 437 PHE A C 1
ATOM 3476 O O . PHE A 1 437 ? 10.946 -14.195 -30.768 1.00 92.00 437 PHE A O 1
ATOM 3483 N N . ALA A 1 438 ? 9.790 -16.112 -31.012 1.00 91.31 438 ALA A N 1
ATOM 3484 C CA . ALA A 1 438 ? 10.689 -16.697 -32.003 1.00 91.31 438 ALA A CA 1
ATOM 3485 C C . ALA A 1 438 ? 10.471 -16.103 -33.407 1.00 91.31 438 ALA A C 1
ATOM 3487 O O . ALA A 1 438 ? 11.403 -16.081 -34.215 1.00 91.31 438 ALA A O 1
ATOM 3488 N N . GLN A 1 439 ? 9.269 -15.591 -33.677 1.00 91.44 439 GLN A N 1
ATOM 3489 C CA . GLN A 1 439 ? 8.896 -14.967 -34.944 1.00 91.44 439 GLN A CA 1
ATOM 3490 C C . GLN A 1 439 ? 9.556 -13.589 -35.115 1.00 91.44 439 GLN A C 1
ATOM 3492 O O . GLN A 1 439 ? 9.591 -12.756 -34.204 1.00 91.44 439 GLN A O 1
ATOM 3497 N N . VAL A 1 440 ? 10.112 -13.336 -36.303 1.00 90.81 440 VAL A N 1
ATOM 3498 C CA . VAL A 1 440 ? 10.796 -12.068 -36.633 1.00 90.81 440 VAL A CA 1
ATOM 3499 C C . VAL A 1 440 ? 9.813 -10.912 -36.783 1.00 90.81 440 VAL A C 1
ATOM 3501 O O . VAL A 1 440 ? 10.185 -9.749 -36.668 1.00 90.81 440 VAL A O 1
ATOM 3504 N N . GLU A 1 441 ? 8.554 -11.253 -36.996 1.00 93.19 441 GLU A N 1
ATOM 3505 C CA . GLU A 1 441 ? 7.415 -10.379 -37.167 1.00 93.19 441 GLU A CA 1
ATOM 3506 C C . GLU A 1 441 ? 7.061 -9.657 -35.858 1.00 93.19 441 GLU A C 1
ATOM 3508 O O . GLU A 1 441 ? 6.532 -8.551 -35.897 1.00 93.19 441 GLU A O 1
ATOM 3513 N N . LEU A 1 442 ? 7.405 -10.209 -34.686 1.00 93.00 442 LEU A N 1
ATOM 3514 C CA . LEU A 1 442 ? 7.038 -9.647 -33.379 1.00 93.00 442 LEU A CA 1
ATOM 3515 C C . LEU A 1 442 ? 8.135 -8.778 -32.738 1.00 93.00 442 LEU A C 1
ATOM 3517 O O . LEU A 1 442 ? 8.314 -8.740 -31.516 1.00 93.00 442 LEU A O 1
ATOM 3521 N N . ILE A 1 443 ? 8.911 -8.064 -33.550 1.00 92.75 443 ILE A N 1
ATOM 3522 C CA . ILE A 1 443 ? 9.985 -7.190 -33.052 1.00 92.75 443 ILE A CA 1
ATOM 3523 C C . ILE A 1 443 ? 9.614 -5.708 -33.023 1.00 92.75 443 ILE A C 1
ATOM 3525 O O . ILE A 1 443 ? 10.407 -4.929 -32.494 1.00 92.75 443 ILE A O 1
ATOM 3529 N N . GLY A 1 444 ? 8.458 -5.316 -33.564 1.00 93.31 444 GLY A N 1
ATOM 3530 C CA . GLY A 1 444 ? 8.011 -3.925 -33.588 1.00 93.31 444 GLY A CA 1
ATOM 3531 C C . GLY A 1 444 ? 7.602 -3.397 -32.210 1.00 93.31 444 GLY A C 1
ATOM 3532 O O . GLY A 1 444 ? 7.332 -4.163 -31.279 1.00 93.31 444 GLY A O 1
ATOM 3533 N N . ARG A 1 445 ? 7.533 -2.072 -32.079 1.00 92.06 445 ARG A N 1
ATOM 3534 C CA . ARG A 1 445 ? 7.085 -1.331 -30.897 1.00 92.06 445 ARG A CA 1
ATOM 3535 C C . ARG A 1 445 ? 5.991 -0.327 -31.270 1.00 92.06 445 ARG A C 1
ATOM 3537 O O . ARG A 1 445 ? 6.192 0.498 -32.163 1.00 92.06 445 ARG A O 1
ATOM 3544 N N . PRO A 1 446 ? 4.839 -0.344 -30.580 1.00 88.75 446 PRO A N 1
ATOM 3545 C CA . PRO A 1 446 ? 3.825 0.678 -30.787 1.00 88.75 446 PRO A CA 1
ATOM 3546 C C . PRO A 1 446 ? 4.287 2.036 -30.239 1.00 88.75 446 PRO A C 1
ATOM 3548 O O . PRO A 1 446 ? 4.926 2.131 -29.190 1.00 88.75 446 PRO A O 1
ATOM 3551 N N . GLN A 1 447 ? 3.934 3.104 -30.953 1.00 85.19 447 GLN A N 1
ATOM 3552 C CA . GLN A 1 447 ? 4.360 4.475 -30.661 1.00 85.19 447 GLN A CA 1
ATOM 3553 C C . GLN A 1 447 ? 3.393 5.156 -29.678 1.00 85.19 447 GLN A C 1
ATOM 3555 O O . GLN A 1 447 ? 2.560 5.991 -30.034 1.00 85.19 447 GLN A O 1
ATOM 3560 N N . PHE A 1 448 ? 3.496 4.751 -28.415 1.00 80.06 448 PHE A N 1
ATOM 3561 C CA . PHE A 1 448 ? 2.671 5.205 -27.290 1.00 80.06 448 PHE A CA 1
ATOM 3562 C C . PHE A 1 448 ? 3.180 6.489 -26.633 1.00 80.06 448 PHE A C 1
ATOM 3564 O O . PHE A 1 448 ? 4.377 6.770 -26.674 1.00 80.06 448 PHE A O 1
ATOM 3571 N N . ALA A 1 449 ? 2.296 7.272 -26.003 1.00 74.69 449 ALA A N 1
ATOM 3572 C CA . ALA A 1 449 ? 2.689 8.559 -25.405 1.00 74.69 449 ALA A CA 1
ATOM 3573 C C . ALA A 1 449 ? 3.653 8.389 -24.230 1.00 74.69 449 ALA A C 1
ATOM 3575 O O . ALA A 1 449 ? 4.522 9.229 -24.021 1.00 74.69 449 ALA A O 1
ATOM 3576 N N . LEU A 1 450 ? 3.550 7.276 -23.514 1.00 72.69 450 LEU A N 1
ATOM 3577 C CA . LEU A 1 450 ? 4.508 6.872 -22.501 1.00 72.69 450 LEU A CA 1
ATOM 3578 C C . LEU A 1 450 ? 5.936 6.790 -23.061 1.00 72.69 450 LEU A C 1
ATOM 3580 O O . LEU A 1 450 ? 6.864 7.318 -22.455 1.00 72.69 450 LEU A O 1
ATOM 3584 N N . GLY A 1 451 ? 6.100 6.185 -24.241 1.00 75.12 451 GLY A N 1
ATOM 3585 C CA . GLY A 1 451 ? 7.392 6.126 -24.924 1.00 75.12 451 GLY A CA 1
ATOM 3586 C C . GLY A 1 451 ? 7.875 7.508 -25.373 1.00 75.12 451 GLY A C 1
ATOM 3587 O O . GLY A 1 451 ? 9.065 7.782 -25.302 1.00 75.12 451 GLY A O 1
ATOM 3588 N N . LYS A 1 452 ? 6.971 8.432 -25.737 1.00 78.00 452 LYS A N 1
ATOM 3589 C CA . LYS A 1 452 ? 7.353 9.823 -26.058 1.00 78.00 452 LYS A CA 1
ATOM 3590 C C . LYS A 1 452 ? 8.011 10.525 -24.887 1.00 78.00 452 LYS A C 1
ATOM 3592 O O . LYS A 1 452 ? 9.049 11.152 -25.064 1.00 78.00 452 LYS A O 1
ATOM 3597 N N . LEU A 1 453 ? 7.412 10.395 -23.706 1.00 74.44 453 LEU A N 1
ATOM 3598 C CA . LEU A 1 453 ? 7.928 10.993 -22.481 1.00 74.44 453 LEU A CA 1
ATOM 3599 C C . LEU A 1 453 ? 9.316 10.435 -22.138 1.00 74.44 453 LEU A C 1
ATOM 3601 O O . LEU A 1 453 ? 10.228 11.190 -21.821 1.00 74.44 453 LEU A O 1
ATOM 3605 N N . PHE A 1 454 ? 9.479 9.116 -22.257 1.00 74.50 454 PHE A N 1
ATOM 3606 C CA . PHE A 1 454 ? 10.730 8.429 -21.946 1.00 74.50 454 PHE A CA 1
ATOM 3607 C C . PHE A 1 454 ? 11.847 8.725 -22.960 1.00 74.50 454 PHE A C 1
ATOM 3609 O O . PHE A 1 454 ? 13.010 8.874 -22.591 1.00 74.50 454 PHE A O 1
ATOM 3616 N N . CYS A 1 455 ? 11.497 8.840 -24.243 1.00 73.81 455 CYS A N 1
ATOM 3617 C CA . CYS A 1 455 ? 12.443 8.946 -25.354 1.00 73.81 455 CYS A CA 1
ATOM 3618 C C . CYS A 1 455 ? 12.524 10.352 -25.971 1.00 73.81 455 CYS A C 1
ATOM 3620 O O . CYS A 1 455 ? 13.050 10.491 -27.080 1.00 73.81 455 CYS A O 1
ATOM 3622 N N . ASN A 1 456 ? 11.978 11.374 -25.301 1.00 70.50 456 ASN A N 1
ATOM 3623 C CA . ASN A 1 456 ? 11.925 12.763 -25.772 1.00 70.50 456 ASN A CA 1
ATOM 3624 C C . ASN A 1 456 ? 11.378 12.886 -27.211 1.00 70.50 456 ASN A C 1
ATOM 3626 O O . ASN A 1 456 ? 12.054 13.394 -28.106 1.00 70.50 456 ASN A O 1
ATOM 3630 N N . ASP A 1 457 ? 10.190 12.319 -27.444 1.00 75.94 457 ASP A N 1
ATOM 3631 C CA . ASP A 1 457 ? 9.447 12.263 -28.718 1.00 75.94 457 ASP A CA 1
ATOM 3632 C C . ASP A 1 457 ? 10.112 11.511 -29.887 1.00 75.94 457 ASP A C 1
ATOM 3634 O O . ASP A 1 457 ? 9.459 11.275 -30.907 1.00 75.94 457 ASP A O 1
ATOM 3638 N N . LYS A 1 458 ? 11.383 11.108 -29.769 1.00 79.94 458 LYS A N 1
ATOM 3639 C CA . LYS A 1 458 ? 12.157 10.550 -30.891 1.00 79.94 458 LYS A CA 1
ATOM 3640 C C . LYS A 1 458 ? 12.158 9.027 -30.975 1.00 79.94 458 LYS A C 1
ATOM 3642 O O . LYS A 1 458 ? 12.397 8.508 -32.060 1.00 79.94 458 LYS A O 1
ATOM 3647 N N . TYR A 1 459 ? 11.901 8.320 -29.870 1.00 84.81 459 TYR A N 1
ATOM 3648 C CA . TYR A 1 459 ? 11.932 6.844 -29.800 1.00 84.81 459 TYR A CA 1
ATOM 3649 C C . TYR A 1 459 ? 13.244 6.233 -30.319 1.00 84.81 459 TYR A C 1
ATOM 3651 O O . TYR A 1 459 ? 13.255 5.240 -31.042 1.00 84.81 459 TYR A O 1
ATOM 3659 N N . GLN A 1 460 ? 14.367 6.869 -29.978 1.00 87.38 460 GLN A N 1
ATOM 3660 C CA . GLN A 1 460 ? 15.715 6.468 -30.396 1.00 87.38 460 GLN A CA 1
ATOM 3661 C C . GLN A 1 460 ? 16.494 5.781 -29.260 1.00 87.38 460 GLN A C 1
ATOM 3663 O O . GLN A 1 460 ? 17.703 5.943 -29.134 1.00 87.38 460 GLN A O 1
ATOM 3668 N N . ASP A 1 461 ? 15.790 5.043 -28.407 1.00 89.38 461 ASP A N 1
ATOM 3669 C CA . ASP A 1 461 ? 16.320 4.240 -27.302 1.00 89.38 461 ASP A CA 1
ATOM 3670 C C . ASP A 1 461 ? 16.455 2.749 -27.696 1.00 89.38 461 ASP A C 1
ATOM 3672 O O . ASP A 1 461 ? 16.458 2.408 -28.885 1.00 89.38 461 ASP A O 1
ATOM 3676 N N . ILE A 1 462 ? 16.583 1.838 -26.720 1.00 90.81 462 ILE A N 1
ATOM 3677 C CA . ILE A 1 462 ? 16.596 0.386 -26.968 1.00 90.81 462 ILE A CA 1
ATOM 3678 C C . ILE A 1 462 ? 15.213 -0.231 -26.699 1.00 90.81 462 ILE A C 1
ATOM 3680 O O . ILE A 1 462 ? 14.791 -1.139 -27.430 1.00 90.81 462 ILE A O 1
ATOM 3684 N N . ALA A 1 463 ? 14.501 0.228 -25.668 1.00 88.62 463 ALA A N 1
ATOM 3685 C CA . ALA A 1 463 ? 13.240 -0.361 -25.229 1.00 88.62 463 ALA A CA 1
ATOM 3686 C C . ALA A 1 463 ? 12.062 -0.077 -26.181 1.00 88.62 463 ALA A C 1
ATOM 3688 O O . ALA A 1 463 ? 11.364 -1.023 -26.577 1.00 88.62 463 ALA A O 1
ATOM 3689 N N . PHE A 1 464 ? 11.858 1.186 -26.574 1.00 90.31 464 PHE A N 1
ATOM 3690 C CA . PHE A 1 464 ? 10.683 1.664 -27.320 1.00 90.31 464 PHE A CA 1
ATOM 3691 C C . PHE A 1 464 ? 10.937 1.946 -28.810 1.00 90.31 464 PHE A C 1
ATOM 3693 O O . PHE A 1 464 ? 9.992 2.199 -29.560 1.00 90.31 464 PHE A O 1
ATOM 3700 N N . ASN A 1 465 ? 12.184 1.843 -29.263 1.00 91.00 465 ASN A N 1
ATOM 3701 C CA . ASN A 1 465 ? 12.565 2.055 -30.655 1.00 91.00 465 ASN A CA 1
ATOM 3702 C C . ASN A 1 465 ? 12.008 0.971 -31.589 1.00 91.00 465 ASN A C 1
ATOM 3704 O O . ASN A 1 465 ? 12.285 -0.225 -31.429 1.00 91.00 465 ASN A O 1
ATOM 3708 N N . ASP A 1 466 ? 11.219 1.406 -32.570 1.00 91.81 466 ASP A N 1
ATOM 3709 C CA . ASP A 1 466 ? 10.551 0.568 -33.573 1.00 91.81 466 ASP A CA 1
ATOM 3710 C C . ASP A 1 466 ? 11.355 0.441 -34.878 1.00 91.81 466 ASP A C 1
ATOM 3712 O O . ASP A 1 466 ? 11.163 -0.497 -35.651 1.00 91.81 466 ASP A O 1
ATOM 3716 N N . ASN A 1 467 ? 12.306 1.348 -35.124 1.00 90.56 467 ASN A N 1
ATOM 3717 C CA . ASN A 1 467 ? 13.159 1.274 -36.301 1.00 90.56 467 ASN A CA 1
ATOM 3718 C C . ASN A 1 467 ? 14.193 0.159 -36.109 1.00 90.56 467 ASN A C 1
ATOM 3720 O O . ASN A 1 467 ? 15.141 0.303 -35.340 1.00 90.56 467 ASN A O 1
ATOM 3724 N N . TYR A 1 468 ? 14.021 -0.947 -36.839 1.00 89.44 468 TYR A N 1
ATOM 3725 C CA . TYR A 1 468 ? 14.860 -2.139 -36.707 1.00 89.44 468 TYR A CA 1
ATOM 3726 C C . TYR A 1 468 ? 16.361 -1.844 -36.809 1.00 89.44 468 TYR A C 1
ATOM 3728 O O . TYR A 1 468 ? 17.133 -2.323 -35.980 1.00 89.44 468 TYR A O 1
ATOM 3736 N N . LEU A 1 469 ? 16.777 -1.051 -37.800 1.00 90.56 469 LEU A N 1
ATOM 3737 C CA . LEU A 1 469 ? 18.190 -0.760 -38.027 1.00 90.56 469 LEU A CA 1
ATOM 3738 C C . LEU A 1 469 ? 18.782 0.071 -36.884 1.00 90.56 469 LEU A C 1
ATOM 3740 O O . LEU A 1 469 ? 19.851 -0.263 -36.371 1.00 90.56 469 LEU A O 1
ATOM 3744 N N . SER A 1 470 ? 18.070 1.121 -36.473 1.00 91.56 470 SER A N 1
ATOM 3745 C CA . SER A 1 470 ? 18.465 1.985 -35.361 1.00 91.56 470 SER A CA 1
ATOM 3746 C C . SER A 1 470 ? 18.536 1.200 -34.054 1.00 91.56 470 SER A C 1
ATOM 3748 O O . SER A 1 470 ? 19.588 1.152 -33.417 1.00 91.56 470 SER A O 1
ATOM 3750 N N . TRP A 1 471 ? 17.458 0.493 -33.708 1.00 92.94 471 TRP A N 1
ATOM 3751 C CA . TRP A 1 471 ? 17.382 -0.340 -32.513 1.00 92.94 471 TRP A CA 1
ATOM 3752 C C . TRP A 1 471 ? 18.507 -1.378 -32.462 1.00 92.94 471 TRP A C 1
ATOM 3754 O O . TRP A 1 471 ? 19.185 -1.503 -31.443 1.00 92.94 471 TRP A O 1
ATOM 3764 N N . MET A 1 472 ? 18.729 -2.113 -33.556 1.00 92.06 472 MET A N 1
ATOM 3765 C CA . MET A 1 472 ? 19.743 -3.165 -33.601 1.00 92.06 472 MET A CA 1
ATOM 3766 C C . MET A 1 472 ? 21.155 -2.581 -33.477 1.00 92.06 472 MET A C 1
ATOM 3768 O O . MET A 1 472 ? 21.985 -3.141 -32.761 1.00 92.06 472 MET A O 1
ATOM 3772 N N . SER A 1 473 ? 21.419 -1.437 -34.117 1.00 92.50 473 SER A N 1
ATOM 3773 C CA . SER A 1 473 ? 22.711 -0.744 -34.029 1.00 92.50 473 SER A CA 1
ATOM 3774 C C . SER A 1 473 ? 22.992 -0.263 -32.605 1.00 92.50 473 SER A C 1
ATOM 3776 O O . SER A 1 473 ? 24.059 -0.545 -32.062 1.00 92.50 473 SER A O 1
ATOM 3778 N N . LEU A 1 474 ? 22.017 0.387 -31.962 1.00 92.31 474 LEU A N 1
ATOM 3779 C CA . LEU A 1 474 ? 22.138 0.874 -30.584 1.00 92.31 474 LEU A CA 1
ATOM 3780 C C . LEU A 1 474 ? 22.271 -0.278 -29.584 1.00 92.31 474 LEU A C 1
ATOM 3782 O O . LEU A 1 474 ? 23.165 -0.255 -28.739 1.00 92.31 474 LEU A O 1
ATOM 3786 N N . LYS A 1 475 ? 21.447 -1.327 -29.717 1.00 92.06 475 LYS A N 1
ATOM 3787 C CA . LYS A 1 475 ? 21.531 -2.532 -28.881 1.00 92.06 475 LYS A CA 1
ATOM 3788 C C . LYS A 1 475 ? 22.909 -3.184 -28.992 1.00 92.06 475 LYS A C 1
ATOM 3790 O O . LYS A 1 475 ? 23.514 -3.488 -27.966 1.00 92.06 475 LYS A O 1
ATOM 3795 N N . ASN A 1 476 ? 23.421 -3.376 -30.207 1.00 90.94 476 ASN A N 1
ATOM 3796 C CA . ASN A 1 476 ? 24.733 -3.989 -30.425 1.00 90.94 476 ASN A CA 1
ATOM 3797 C C . ASN A 1 476 ? 25.888 -3.092 -29.964 1.00 90.94 476 ASN A C 1
ATOM 3799 O O . ASN A 1 476 ? 26.884 -3.614 -29.474 1.00 90.94 476 ASN A O 1
ATOM 3803 N N . GLY A 1 477 ? 25.753 -1.767 -30.072 1.00 88.94 477 GLY A N 1
ATOM 3804 C CA . GLY A 1 477 ? 26.734 -0.817 -29.544 1.00 88.94 477 GLY A CA 1
ATOM 3805 C C . GLY A 1 477 ? 26.763 -0.767 -28.012 1.00 88.94 477 GLY A C 1
ATOM 3806 O O . GLY A 1 477 ? 27.832 -0.640 -27.422 1.00 88.94 477 GLY A O 1
ATOM 3807 N N . ALA A 1 478 ? 25.608 -0.912 -27.357 1.00 87.75 478 ALA A N 1
ATOM 3808 C CA . ALA A 1 478 ? 25.482 -0.866 -25.900 1.00 87.75 478 ALA A CA 1
ATOM 3809 C C . ALA A 1 478 ? 25.840 -2.189 -25.203 1.00 87.75 478 ALA A C 1
ATOM 3811 O O . ALA A 1 478 ? 26.381 -2.186 -24.096 1.00 87.75 478 ALA A O 1
ATOM 3812 N N . LEU A 1 479 ? 25.534 -3.335 -25.822 1.00 88.88 479 LEU A N 1
ATOM 3813 C CA . LEU A 1 479 ? 25.663 -4.650 -25.185 1.00 88.88 479 LEU A CA 1
ATOM 3814 C C . LEU A 1 479 ? 27.085 -4.972 -24.675 1.00 88.88 479 LEU A C 1
ATOM 3816 O O . LEU A 1 479 ? 27.188 -5.533 -23.582 1.00 88.88 479 LEU A O 1
ATOM 3820 N N . PRO A 1 480 ? 28.184 -4.615 -25.377 1.00 86.88 480 PRO A N 1
ATOM 3821 C CA . PRO A 1 480 ? 29.536 -4.774 -24.846 1.00 86.88 480 PRO A CA 1
ATOM 3822 C C . PRO A 1 480 ? 29.759 -4.021 -23.532 1.00 86.88 480 PRO A C 1
ATOM 3824 O O . PRO A 1 480 ? 30.425 -4.550 -22.644 1.00 86.88 480 PRO A O 1
ATOM 3827 N N . ALA A 1 481 ? 29.172 -2.828 -23.378 1.00 82.94 481 ALA A N 1
ATOM 3828 C CA . ALA A 1 481 ? 29.268 -2.044 -22.149 1.00 82.94 481 ALA A CA 1
ATOM 3829 C C . ALA A 1 481 ? 28.583 -2.768 -20.987 1.00 82.94 481 ALA A C 1
ATOM 3831 O O . ALA A 1 481 ? 29.189 -2.981 -19.938 1.00 82.94 481 ALA A O 1
ATOM 3832 N N . VAL A 1 482 ? 27.348 -3.228 -21.218 1.00 83.44 482 VAL A N 1
ATOM 3833 C CA . VAL A 1 482 ? 26.557 -3.962 -20.222 1.00 83.44 482 VAL A CA 1
ATOM 3834 C C . VAL A 1 482 ? 27.267 -5.248 -19.798 1.00 83.44 482 VAL A C 1
ATOM 3836 O O . VAL A 1 482 ? 27.374 -5.518 -18.606 1.00 83.44 482 VAL A O 1
ATOM 3839 N N . LYS A 1 483 ? 27.811 -6.014 -20.754 1.00 83.19 483 LYS A N 1
ATOM 3840 C CA . LYS A 1 483 ? 28.558 -7.253 -20.478 1.00 83.19 483 LYS A CA 1
ATOM 3841 C C . LYS A 1 483 ? 29.859 -7.003 -19.725 1.00 83.19 483 LYS A C 1
ATOM 3843 O O . LYS A 1 483 ? 30.162 -7.726 -18.783 1.00 83.19 483 LYS A O 1
ATOM 3848 N N . ARG A 1 484 ? 30.638 -5.998 -20.138 1.00 80.06 484 ARG A N 1
ATOM 3849 C CA . ARG A 1 484 ? 31.889 -5.641 -19.459 1.00 80.06 484 ARG A CA 1
ATOM 3850 C C . ARG A 1 484 ? 31.620 -5.263 -18.012 1.00 80.06 484 ARG A C 1
ATOM 3852 O O . ARG A 1 484 ? 32.332 -5.716 -17.125 1.00 80.06 484 ARG A O 1
ATOM 3859 N N . PHE A 1 485 ? 30.593 -4.453 -17.789 1.00 76.62 485 PHE A N 1
ATOM 3860 C CA . PHE A 1 485 ? 30.250 -4.013 -16.453 1.00 76.62 485 PHE A CA 1
ATOM 3861 C C . PHE A 1 485 ? 29.679 -5.145 -15.611 1.00 76.62 485 PHE A C 1
ATOM 3863 O O . PHE A 1 485 ? 30.109 -5.291 -14.485 1.00 76.62 485 PHE A O 1
ATOM 3870 N N . ALA A 1 486 ? 28.818 -6.009 -16.156 1.00 76.38 486 ALA A N 1
ATOM 3871 C CA . ALA A 1 486 ? 28.294 -7.174 -15.436 1.00 76.38 486 ALA A CA 1
ATOM 3872 C C . ALA A 1 486 ? 29.382 -8.100 -14.857 1.00 76.38 486 ALA A C 1
ATOM 3874 O O . ALA A 1 486 ? 29.102 -8.819 -13.900 1.00 76.38 486 ALA A O 1
ATOM 3875 N N . ASN A 1 487 ? 30.595 -8.069 -15.418 1.00 74.44 487 ASN A N 1
ATOM 3876 C CA . ASN A 1 487 ? 31.742 -8.874 -14.997 1.00 74.44 487 ASN A CA 1
ATOM 3877 C C . ASN A 1 487 ? 32.873 -8.035 -14.364 1.00 74.44 487 ASN A C 1
ATOM 3879 O O . ASN A 1 487 ? 34.004 -8.507 -14.302 1.00 74.44 487 ASN A O 1
ATOM 3883 N N . SER A 1 488 ? 32.625 -6.781 -13.968 1.00 71.75 488 SER A N 1
ATOM 3884 C CA . SER A 1 488 ? 33.665 -5.911 -13.408 1.00 71.75 488 SER A CA 1
ATOM 3885 C C . SER A 1 488 ? 33.903 -6.161 -11.917 1.00 71.75 488 SER A C 1
ATOM 3887 O O . SER A 1 488 ? 32.980 -6.478 -11.164 1.00 71.75 488 SER A O 1
ATOM 3889 N N . ASP A 1 489 ? 35.132 -5.901 -11.460 1.00 65.88 489 ASP A N 1
ATOM 3890 C CA . ASP A 1 489 ? 35.475 -5.926 -10.032 1.00 65.88 489 ASP A CA 1
ATOM 3891 C C . ASP A 1 489 ? 34.681 -4.885 -9.223 1.00 65.88 489 ASP A C 1
ATOM 3893 O O . ASP A 1 489 ? 34.494 -5.045 -8.020 1.00 65.88 489 ASP A O 1
ATOM 3897 N N . GLU A 1 490 ? 34.147 -3.836 -9.855 1.00 63.44 490 GLU A N 1
ATOM 3898 C CA . GLU A 1 490 ? 33.276 -2.861 -9.183 1.00 63.44 490 GLU A CA 1
ATOM 3899 C C . GLU A 1 490 ? 31.989 -3.509 -8.650 1.00 63.44 490 GLU A C 1
ATOM 3901 O O . GLU A 1 490 ? 31.489 -3.091 -7.606 1.00 63.44 490 GLU A O 1
ATOM 3906 N N . LEU A 1 491 ? 31.483 -4.568 -9.300 1.00 62.72 491 LEU A N 1
ATOM 3907 C CA . LEU A 1 491 ? 30.397 -5.378 -8.741 1.00 62.72 491 LEU A CA 1
ATOM 3908 C C . LEU A 1 491 ? 30.839 -6.242 -7.553 1.00 62.72 491 LEU A C 1
ATOM 3910 O O . LEU A 1 491 ? 30.019 -6.569 -6.701 1.00 62.72 491 LEU A O 1
ATOM 3914 N N . SER A 1 492 ? 32.115 -6.614 -7.458 1.00 57.75 492 SER A N 1
ATOM 3915 C CA . SER A 1 492 ? 32.624 -7.349 -6.290 1.00 57.75 492 SER A CA 1
ATOM 3916 C C . SER A 1 492 ? 32.711 -6.460 -5.040 1.00 57.75 492 SER A C 1
ATOM 3918 O O . SER A 1 492 ? 32.513 -6.932 -3.925 1.00 57.75 492 SER A O 1
ATOM 3920 N N . GLN A 1 493 ? 32.877 -5.144 -5.225 1.00 55.66 493 GLN A N 1
ATOM 3921 C CA . GLN A 1 493 ? 32.882 -4.136 -4.152 1.00 55.66 493 GLN A CA 1
ATOM 3922 C C . GLN A 1 493 ? 31.477 -3.814 -3.600 1.00 55.66 493 GLN A C 1
ATOM 3924 O O . GLN A 1 493 ? 31.327 -2.966 -2.719 1.00 55.66 493 GLN A O 1
ATOM 3929 N N . ILE A 1 494 ? 30.432 -4.481 -4.107 1.00 55.59 494 ILE A N 1
ATOM 3930 C CA . ILE A 1 494 ? 29.040 -4.319 -3.661 1.00 55.59 494 ILE A CA 1
ATOM 3931 C C . ILE A 1 494 ? 28.835 -4.754 -2.210 1.00 55.59 494 ILE A C 1
ATOM 3933 O O . ILE A 1 494 ? 27.937 -4.254 -1.536 1.00 55.59 494 ILE A O 1
ATOM 3937 N N . VAL A 1 495 ? 29.673 -5.666 -1.723 1.00 50.09 495 VAL A N 1
ATOM 3938 C CA . VAL A 1 495 ? 29.523 -6.301 -0.410 1.00 50.09 495 VAL A CA 1
ATOM 3939 C C . VAL A 1 495 ? 29.642 -5.299 0.755 1.00 50.09 495 VAL A C 1
ATOM 3941 O O . VAL A 1 495 ? 29.277 -5.649 1.864 1.00 50.09 495 VAL A O 1
ATOM 3944 N N . ASP A 1 496 ? 30.042 -4.038 0.521 1.00 44.75 496 ASP A N 1
ATOM 3945 C CA . ASP A 1 496 ? 30.338 -3.076 1.596 1.00 44.75 496 ASP A CA 1
ATOM 3946 C C . ASP A 1 496 ? 29.430 -1.821 1.672 1.00 44.75 496 ASP A C 1
ATOM 3948 O O . ASP A 1 496 ? 29.639 -0.977 2.544 1.00 44.75 496 ASP A O 1
ATOM 3952 N N . SER A 1 497 ? 28.418 -1.619 0.808 1.00 45.78 497 SER A N 1
ATOM 3953 C CA . SER A 1 497 ? 27.548 -0.418 0.921 1.00 45.78 497 SER A CA 1
ATOM 3954 C C . SER A 1 497 ? 26.096 -0.604 0.420 1.00 45.78 497 SER A C 1
ATOM 3956 O O . SER A 1 497 ? 25.681 -1.677 -0.001 1.00 45.78 497 SER A O 1
ATOM 3958 N N . THR A 1 498 ? 25.271 0.444 0.441 1.00 53.59 498 THR A N 1
ATOM 3959 C CA . THR A 1 498 ? 23.928 0.500 -0.176 1.00 53.59 498 THR A CA 1
ATOM 3960 C C . THR A 1 498 ? 24.037 0.748 -1.695 1.00 53.59 498 THR A C 1
ATOM 3962 O O . THR A 1 498 ? 23.779 1.843 -2.193 1.00 53.59 498 THR A O 1
ATOM 3965 N N . VAL A 1 499 ? 24.532 -0.249 -2.443 1.00 53.88 499 VAL A N 1
ATOM 3966 C CA . VAL A 1 499 ? 25.330 0.004 -3.665 1.00 53.88 499 VAL A CA 1
ATOM 3967 C C . VAL A 1 499 ? 24.557 0.058 -4.993 1.00 53.88 499 VAL A C 1
ATOM 3969 O O . VAL A 1 499 ? 25.041 0.701 -5.916 1.00 53.88 499 VAL A O 1
ATOM 3972 N N . ALA A 1 500 ? 23.370 -0.544 -5.142 1.00 52.12 500 ALA A N 1
ATOM 3973 C CA . ALA A 1 500 ? 22.745 -0.723 -6.470 1.00 52.12 500 ALA A CA 1
ATOM 3974 C C . ALA A 1 500 ? 22.592 0.578 -7.295 1.00 52.12 500 ALA A C 1
ATOM 3976 O O . ALA A 1 500 ? 22.872 0.575 -8.498 1.00 52.12 500 ALA A O 1
ATOM 3977 N N . ASP A 1 501 ? 22.213 1.680 -6.642 1.00 56.81 501 ASP A N 1
ATOM 3978 C CA . ASP A 1 501 ? 22.056 2.994 -7.276 1.00 56.81 501 ASP A CA 1
ATOM 3979 C C . ASP A 1 501 ? 23.424 3.622 -7.572 1.00 56.81 501 ASP A C 1
ATOM 3981 O O . ASP A 1 501 ? 23.714 3.986 -8.708 1.00 56.81 501 ASP A O 1
ATOM 3985 N N . THR A 1 502 ? 24.316 3.640 -6.581 1.00 56.00 502 THR A N 1
ATOM 3986 C CA . THR A 1 502 ? 25.678 4.197 -6.675 1.00 56.00 502 THR A CA 1
ATOM 3987 C C . THR A 1 502 ? 26.546 3.522 -7.750 1.00 56.00 502 THR A C 1
ATOM 3989 O O . THR A 1 502 ? 27.381 4.171 -8.379 1.00 56.00 502 THR A O 1
ATOM 3992 N N . ILE A 1 503 ? 26.356 2.221 -7.988 1.00 58.12 503 ILE A N 1
ATOM 3993 C CA . ILE A 1 503 ? 27.061 1.457 -9.036 1.00 58.12 503 ILE A CA 1
ATOM 3994 C C . ILE A 1 503 ? 26.564 1.852 -10.410 1.00 58.12 503 ILE A C 1
ATOM 3996 O O . ILE A 1 503 ? 27.345 2.015 -11.336 1.00 58.12 503 ILE A O 1
ATOM 4000 N N . LYS A 1 504 ? 25.245 1.956 -10.586 1.00 63.12 504 LYS A N 1
ATOM 4001 C CA . LYS A 1 504 ? 24.688 2.278 -11.901 1.00 63.12 504 LYS A CA 1
ATOM 4002 C C . LYS A 1 504 ? 25.048 3.702 -12.292 1.00 63.12 504 LYS A C 1
ATOM 4004 O O . LYS A 1 504 ? 25.285 3.966 -13.466 1.00 63.12 504 LYS A O 1
ATOM 4009 N N . THR A 1 505 ? 25.192 4.601 -11.320 1.00 60.06 505 THR A N 1
ATOM 4010 C CA . THR A 1 505 ? 25.674 5.959 -11.586 1.00 60.06 505 THR A CA 1
ATOM 4011 C C . THR A 1 505 ? 27.147 5.954 -11.982 1.00 60.06 505 THR A C 1
ATOM 4013 O O . THR A 1 505 ? 27.516 6.664 -12.917 1.00 60.06 505 THR A O 1
ATOM 4016 N N . SER A 1 506 ? 27.987 5.117 -11.354 1.00 62.12 506 SER A N 1
ATOM 4017 C CA . SER A 1 506 ? 29.389 4.981 -11.771 1.00 62.12 506 SER A CA 1
ATOM 4018 C C . SER A 1 506 ? 29.520 4.308 -13.140 1.00 62.12 506 SER A C 1
ATOM 4020 O O . SER A 1 506 ? 30.299 4.779 -13.961 1.00 62.12 506 SER A O 1
ATOM 4022 N N . ALA A 1 507 ? 28.701 3.294 -13.429 1.00 69.62 507 ALA A N 1
ATOM 4023 C CA . ALA A 1 507 ? 28.687 2.556 -14.694 1.00 69.62 507 ALA A CA 1
ATOM 4024 C C . ALA A 1 507 ? 28.292 3.405 -15.905 1.00 69.62 507 ALA A C 1
ATOM 4026 O O . ALA A 1 507 ? 28.772 3.169 -17.013 1.00 69.62 507 ALA A O 1
ATOM 4027 N N . VAL A 1 508 ? 27.357 4.340 -15.710 1.00 72.50 508 VAL A N 1
ATOM 4028 C CA . VAL A 1 508 ? 26.793 5.145 -16.801 1.00 72.50 508 VAL A CA 1
ATOM 4029 C C . VAL A 1 508 ? 27.473 6.507 -16.908 1.00 72.50 508 VAL A C 1
ATOM 4031 O O . VAL A 1 508 ? 27.677 6.993 -18.019 1.00 72.50 508 VAL A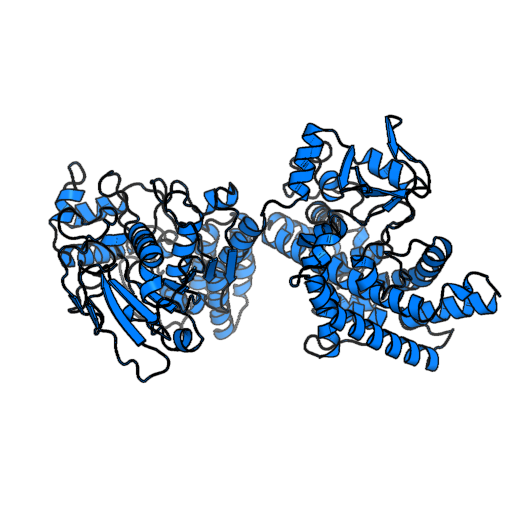 O 1
ATOM 4034 N N . PHE A 1 509 ? 27.826 7.124 -15.776 1.00 77.38 509 PHE A N 1
ATOM 4035 C CA . PHE A 1 509 ? 28.275 8.519 -15.723 1.00 77.38 509 PHE A CA 1
ATOM 4036 C C . PHE A 1 509 ? 29.691 8.708 -15.158 1.00 77.38 509 PHE A C 1
ATOM 4038 O O . PHE A 1 509 ? 30.097 9.852 -14.942 1.00 77.38 509 PHE A O 1
ATOM 4045 N N . SER A 1 510 ? 30.427 7.631 -14.851 1.00 76.69 510 SER A N 1
ATOM 4046 C CA . SER A 1 510 ? 31.730 7.682 -14.161 1.00 76.69 510 SER A CA 1
ATOM 4047 C C . SER A 1 510 ? 31.703 8.486 -12.847 1.00 76.69 510 SER A C 1
ATOM 4049 O O . SER A 1 510 ? 32.717 9.043 -12.420 1.00 76.69 510 SER A O 1
ATOM 4051 N N . LYS A 1 511 ? 30.536 8.582 -12.188 1.00 74.25 511 LYS A N 1
ATOM 4052 C CA . LYS A 1 511 ? 30.331 9.370 -10.962 1.00 74.25 511 LYS A CA 1
ATOM 4053 C C . LYS A 1 511 ? 29.461 8.611 -9.961 1.00 74.25 511 LYS A C 1
ATOM 4055 O O . LYS A 1 511 ? 28.448 8.019 -10.319 1.00 74.25 511 LYS A O 1
ATOM 4060 N N . LYS A 1 512 ? 29.819 8.683 -8.678 1.00 71.50 512 LYS A N 1
ATOM 4061 C CA . LYS A 1 512 ? 28.930 8.299 -7.571 1.00 71.50 512 LYS A CA 1
ATOM 4062 C C . LYS A 1 512 ? 28.058 9.503 -7.211 1.00 71.50 512 LYS A C 1
ATOM 4064 O O . LYS A 1 512 ? 28.600 10.574 -6.931 1.00 71.50 512 LYS A O 1
ATOM 4069 N N . PHE A 1 513 ? 26.736 9.361 -7.270 1.00 70.62 513 PHE A N 1
ATOM 4070 C CA . PHE A 1 513 ? 25.839 10.425 -6.818 1.00 70.62 513 PHE A CA 1
ATOM 4071 C C . PHE A 1 513 ? 25.706 10.436 -5.294 1.00 70.62 513 PHE A C 1
ATOM 4073 O O . PHE A 1 513 ? 25.756 9.391 -4.650 1.00 70.62 513 PHE A O 1
ATOM 4080 N N . ASP A 1 514 ? 25.512 11.628 -4.731 1.00 69.81 514 ASP A N 1
ATOM 4081 C CA . ASP A 1 514 ? 24.944 11.762 -3.393 1.00 69.81 514 ASP A CA 1
ATOM 4082 C C . ASP A 1 514 ? 23.441 11.474 -3.496 1.00 69.81 514 ASP A C 1
ATOM 4084 O O . ASP A 1 514 ? 22.737 12.132 -4.263 1.00 69.81 514 ASP A O 1
ATOM 4088 N N . ILE A 1 515 ? 22.953 10.498 -2.729 1.00 64.06 515 ILE A N 1
ATOM 4089 C CA . ILE A 1 515 ? 21.543 10.085 -2.718 1.00 64.06 515 ILE A CA 1
ATOM 4090 C C . ILE A 1 515 ? 20.593 11.225 -2.311 1.00 64.06 515 ILE A C 1
ATOM 4092 O O . ILE A 1 515 ? 19.425 11.240 -2.704 1.00 64.06 515 ILE A O 1
ATOM 4096 N N . ASN A 1 516 ? 21.093 12.202 -1.550 1.00 66.12 516 ASN A N 1
ATOM 4097 C CA . ASN A 1 516 ? 20.348 13.395 -1.153 1.00 66.12 516 ASN A CA 1
ATOM 4098 C C . ASN A 1 516 ? 20.661 14.609 -2.041 1.00 66.12 516 ASN A C 1
ATOM 4100 O O . ASN A 1 516 ? 20.034 15.658 -1.891 1.00 66.12 516 ASN A O 1
ATOM 4104 N N . GLY A 1 517 ? 21.609 14.473 -2.970 1.00 71.44 517 GLY A N 1
ATOM 4105 C CA . GLY A 1 517 ? 22.022 15.531 -3.879 1.00 71.44 517 GLY A CA 1
ATOM 4106 C C . GLY A 1 517 ? 20.969 15.828 -4.953 1.00 71.44 517 GLY A C 1
ATOM 4107 O O . GLY A 1 517 ? 20.211 14.937 -5.352 1.00 71.44 517 GLY A O 1
ATOM 4108 N N . PRO A 1 518 ? 20.920 17.071 -5.464 1.00 71.25 518 PRO A N 1
ATOM 4109 C CA . PRO A 1 518 ? 19.939 17.481 -6.465 1.00 71.25 518 PRO A CA 1
ATOM 4110 C C . PRO A 1 518 ? 20.067 16.694 -7.776 1.00 71.25 518 PRO A C 1
ATOM 4112 O O . PRO A 1 518 ? 19.054 16.452 -8.428 1.00 71.25 518 PRO A O 1
ATOM 4115 N N . GLU A 1 519 ? 21.269 16.235 -8.147 1.00 71.56 519 GLU A N 1
ATOM 4116 C CA . GLU A 1 519 ? 21.460 15.449 -9.372 1.00 71.56 519 GLU A CA 1
ATOM 4117 C C . GLU A 1 519 ? 20.826 14.055 -9.296 1.00 71.56 519 GLU A C 1
ATOM 4119 O O . GLU A 1 519 ? 20.412 13.530 -10.323 1.00 71.56 519 GLU A O 1
ATOM 4124 N N . PHE A 1 520 ? 20.715 13.453 -8.106 1.00 72.94 520 PHE A N 1
ATOM 4125 C CA . PHE A 1 520 ? 20.069 12.147 -7.953 1.00 72.94 520 PHE A CA 1
ATOM 4126 C C . PHE A 1 520 ? 18.541 12.253 -7.912 1.00 72.94 520 PHE A C 1
ATOM 4128 O O . PHE A 1 520 ? 17.850 11.324 -8.325 1.00 72.94 520 PHE A O 1
ATOM 4135 N N . GLN A 1 521 ? 17.992 13.378 -7.439 1.00 72.88 521 GLN A N 1
ATOM 4136 C CA . GLN A 1 521 ? 16.546 13.525 -7.243 1.00 72.88 521 GLN A CA 1
ATOM 4137 C C . GLN A 1 521 ? 15.750 13.433 -8.551 1.00 72.88 521 GLN A C 1
ATOM 4139 O O . GLN A 1 521 ? 14.719 12.762 -8.569 1.00 72.88 521 GLN A O 1
ATOM 4144 N N . CYS A 1 522 ? 16.218 14.036 -9.651 1.00 76.25 522 CYS A N 1
ATOM 4145 C CA . CYS A 1 522 ? 15.512 13.938 -10.935 1.00 76.25 522 CYS A CA 1
ATOM 4146 C C . CYS A 1 522 ? 15.487 12.488 -11.448 1.00 76.25 522 CYS A C 1
ATOM 4148 O O . CYS A 1 522 ? 14.432 11.975 -11.820 1.00 76.25 522 CYS A O 1
ATOM 4150 N N . PHE A 1 523 ? 16.619 11.787 -11.360 1.00 76.50 523 PHE A N 1
ATOM 4151 C CA . PHE A 1 523 ? 16.729 10.384 -11.737 1.00 76.50 523 PHE A CA 1
ATOM 4152 C C . PHE A 1 523 ? 15.893 9.467 -10.848 1.00 76.50 523 PHE A C 1
ATOM 4154 O O . PHE A 1 523 ? 15.241 8.565 -11.366 1.00 76.50 523 PHE A O 1
ATOM 4161 N N . LYS A 1 524 ? 15.858 9.699 -9.532 1.00 73.62 524 LYS A N 1
ATOM 4162 C CA . LYS A 1 524 ? 14.982 8.982 -8.595 1.00 73.62 524 LYS A CA 1
ATOM 4163 C C . LYS A 1 524 ? 13.513 9.115 -9.003 1.00 73.62 524 LYS A C 1
ATOM 4165 O O . LYS A 1 524 ? 12.791 8.122 -9.025 1.00 73.62 524 LYS A O 1
ATOM 4170 N N . TYR A 1 525 ? 13.100 10.322 -9.384 1.00 73.44 525 TYR A N 1
ATOM 4171 C CA . TYR A 1 525 ? 11.735 10.611 -9.811 1.00 73.44 525 TYR A CA 1
ATOM 4172 C C . TYR A 1 525 ? 11.364 9.911 -11.128 1.00 73.44 525 TYR A C 1
ATOM 4174 O O . TYR A 1 525 ? 10.301 9.301 -11.242 1.00 73.44 525 TYR A O 1
ATOM 4182 N N . CYS A 1 526 ? 12.272 9.940 -12.108 1.00 73.88 526 CYS A N 1
ATOM 4183 C CA . CYS A 1 526 ? 12.106 9.270 -13.403 1.00 73.88 526 CYS A CA 1
ATOM 4184 C C . CYS A 1 526 ? 12.255 7.743 -13.333 1.00 73.88 526 CYS A C 1
ATOM 4186 O O . CYS A 1 526 ? 11.827 7.052 -14.253 1.00 73.88 526 CYS A O 1
ATOM 4188 N N . SER A 1 527 ? 12.866 7.209 -12.271 1.00 72.38 527 SER A N 1
ATOM 4189 C CA . SER A 1 527 ? 13.109 5.774 -12.098 1.00 72.38 527 SER A CA 1
ATOM 4190 C C . SER A 1 527 ? 12.092 5.123 -11.171 1.00 72.38 527 SER A C 1
ATOM 4192 O O . SER A 1 527 ? 11.295 4.312 -11.639 1.00 72.38 527 SER A O 1
ATOM 4194 N N . ILE A 1 528 ? 12.100 5.437 -9.879 1.00 67.25 528 ILE A N 1
ATOM 4195 C CA . ILE A 1 528 ? 11.305 4.729 -8.869 1.00 67.25 528 ILE A CA 1
ATOM 4196 C C . ILE A 1 528 ? 9.843 5.165 -8.945 1.00 67.25 528 ILE A C 1
ATOM 4198 O O . ILE A 1 528 ? 8.950 4.326 -9.083 1.00 67.25 528 ILE A O 1
ATOM 4202 N N . ASP A 1 529 ? 9.604 6.475 -8.898 1.00 67.81 529 ASP A N 1
ATOM 4203 C CA . ASP A 1 529 ? 8.249 7.013 -8.779 1.00 67.81 529 ASP A CA 1
ATOM 4204 C C . ASP A 1 529 ? 7.477 6.841 -10.093 1.00 67.81 529 ASP A C 1
ATOM 4206 O O . ASP A 1 529 ? 6.342 6.370 -10.086 1.00 67.81 529 ASP A O 1
ATOM 4210 N N . TRP A 1 530 ? 8.100 7.153 -11.234 1.00 72.62 530 TRP A N 1
ATOM 4211 C CA . TRP A 1 530 ? 7.464 7.014 -12.546 1.00 72.62 530 TRP A CA 1
ATOM 4212 C C . TRP A 1 530 ? 7.140 5.561 -12.914 1.00 72.62 530 TRP A C 1
ATOM 4214 O O . TRP A 1 530 ? 5.993 5.279 -13.248 1.00 72.62 530 TRP A O 1
ATOM 4224 N N . LEU A 1 531 ? 8.092 4.617 -12.842 1.00 65.69 531 LEU A N 1
ATOM 4225 C CA . LEU A 1 531 ? 7.814 3.220 -13.225 1.00 65.69 531 LEU A CA 1
ATOM 4226 C C . LEU A 1 531 ? 6.767 2.570 -12.309 1.00 65.69 531 LEU A C 1
ATOM 4228 O O . LEU A 1 531 ? 5.923 1.813 -12.796 1.00 65.69 531 LEU A O 1
ATOM 4232 N N . SER A 1 532 ? 6.792 2.884 -11.007 1.00 61.84 532 SER A N 1
ATOM 4233 C CA . SER A 1 532 ? 5.784 2.419 -10.046 1.00 61.84 532 SER A CA 1
ATOM 4234 C C . SER A 1 532 ? 4.384 2.928 -10.400 1.00 61.84 532 SER A C 1
ATOM 4236 O O . SER A 1 532 ? 3.414 2.162 -10.399 1.00 61.84 532 SER A O 1
ATOM 4238 N N . ASP A 1 533 ? 4.278 4.209 -10.747 1.00 63.12 533 ASP A N 1
ATOM 4239 C CA . ASP A 1 533 ? 3.013 4.833 -11.113 1.00 63.12 533 ASP A CA 1
ATOM 4240 C C . ASP A 1 533 ? 2.512 4.289 -12.461 1.00 63.12 533 ASP A C 1
ATOM 4242 O O . ASP A 1 533 ? 1.366 3.831 -12.562 1.00 63.12 533 ASP A O 1
ATOM 4246 N N . VAL A 1 534 ? 3.393 4.208 -13.462 1.00 61.78 534 VAL A N 1
ATOM 4247 C CA . VAL A 1 534 ? 3.089 3.729 -14.816 1.00 61.78 534 VAL A CA 1
ATOM 4248 C C . VAL A 1 534 ? 2.607 2.286 -14.843 1.00 61.78 534 VAL A C 1
ATOM 4250 O O . VAL A 1 534 ? 1.586 1.997 -15.476 1.00 61.78 534 VAL A O 1
ATOM 4253 N N . GLY A 1 535 ? 3.298 1.392 -14.128 1.00 56.94 535 GLY A N 1
ATOM 4254 C CA . GLY A 1 535 ? 2.963 -0.031 -14.067 1.00 56.94 535 GLY A CA 1
ATOM 4255 C C . GLY A 1 535 ? 1.577 -0.315 -13.481 1.00 56.94 535 GLY A C 1
ATOM 4256 O O . GLY A 1 535 ? 0.950 -1.310 -13.853 1.00 56.94 535 GLY A O 1
ATOM 4257 N N . ASN A 1 536 ? 1.068 0.577 -12.623 1.00 53.38 536 ASN A N 1
ATOM 4258 C CA . ASN A 1 536 ? -0.187 0.376 -11.903 1.00 53.38 536 ASN A CA 1
ATOM 4259 C C . ASN A 1 536 ? -1.392 1.118 -12.505 1.00 53.38 536 ASN A C 1
ATOM 4261 O O . ASN A 1 536 ? -2.507 0.616 -12.384 1.00 53.38 536 ASN A O 1
ATOM 4265 N N . ASN A 1 537 ? -1.209 2.276 -13.160 1.00 54.91 537 ASN A N 1
ATOM 4266 C CA . ASN A 1 537 ? -2.344 3.143 -13.526 1.00 54.91 537 ASN A CA 1
ATOM 4267 C C . ASN A 1 537 ? -2.301 3.773 -14.930 1.00 54.91 537 ASN A C 1
ATOM 4269 O O . ASN A 1 537 ? -3.278 4.419 -15.308 1.00 54.91 537 ASN A O 1
ATOM 4273 N N . TYR A 1 538 ? -1.223 3.631 -15.716 1.00 63.16 538 TYR A N 1
ATOM 4274 C CA . TYR A 1 538 ? -1.027 4.533 -16.865 1.00 63.16 538 TYR A CA 1
ATOM 4275 C C . TYR A 1 538 ? -1.381 3.943 -18.219 1.00 63.16 538 TYR A C 1
ATOM 4277 O O . TYR A 1 538 ? -1.718 4.696 -19.132 1.00 63.16 538 TYR A O 1
ATOM 4285 N N . TYR A 1 539 ? -1.396 2.615 -18.349 1.00 66.62 539 TYR A N 1
ATOM 4286 C CA . TYR A 1 539 ? -1.810 1.975 -19.598 1.00 66.62 539 TYR A CA 1
ATOM 4287 C C . TYR A 1 539 ? -3.225 2.383 -20.020 1.00 66.62 539 TYR A C 1
ATOM 4289 O O . TYR A 1 539 ? -3.504 2.449 -21.210 1.00 66.62 539 TYR A O 1
ATOM 4297 N N . ILE A 1 540 ? -4.099 2.768 -19.081 1.00 66.00 540 ILE A N 1
ATOM 4298 C CA . ILE A 1 540 ? -5.428 3.300 -19.413 1.00 66.00 540 ILE A CA 1
ATOM 4299 C C . ILE A 1 540 ? -5.364 4.575 -20.272 1.00 66.00 540 ILE A C 1
ATOM 4301 O O . ILE A 1 540 ? -6.211 4.756 -21.141 1.00 66.00 540 ILE A O 1
ATOM 4305 N N . TYR A 1 541 ? -4.344 5.422 -20.090 1.00 68.62 541 TYR A N 1
ATOM 4306 C CA . TYR A 1 541 ? -4.125 6.611 -20.920 1.00 68.62 541 TYR A CA 1
ATOM 4307 C C . TYR A 1 541 ? -3.505 6.266 -22.278 1.00 68.62 541 TYR A C 1
ATOM 4309 O O . TYR A 1 541 ? -3.585 7.084 -23.191 1.00 68.62 541 TYR A O 1
ATOM 4317 N N . GLU A 1 542 ? -2.884 5.090 -22.431 1.00 73.06 542 GLU A N 1
ATOM 4318 C CA . GLU A 1 542 ? -2.476 4.545 -23.735 1.00 73.06 542 GLU A CA 1
ATOM 4319 C C . GLU A 1 542 ? -3.661 3.964 -24.492 1.00 73.06 542 GLU A C 1
ATOM 4321 O O . GLU A 1 542 ? -3.888 4.294 -25.653 1.00 73.06 542 GLU A O 1
ATOM 4326 N N . PHE A 1 543 ? -4.463 3.169 -23.795 1.00 71.69 543 PHE A N 1
ATOM 4327 C CA . PHE A 1 543 ? -5.667 2.552 -24.318 1.00 71.69 543 PHE A CA 1
ATOM 4328 C C . PHE A 1 543 ? -6.739 3.574 -24.701 1.00 71.69 543 PHE A C 1
ATOM 4330 O O . PHE A 1 543 ? -7.406 3.416 -25.719 1.00 71.69 543 PHE A O 1
ATOM 4337 N N . ILE A 1 544 ? -6.905 4.633 -23.906 1.00 73.44 544 ILE A N 1
ATOM 4338 C CA . ILE A 1 544 ? -7.966 5.628 -24.074 1.00 73.44 544 ILE A CA 1
ATOM 4339 C C . ILE A 1 544 ? -7.329 7.027 -24.182 1.00 73.44 544 ILE A C 1
ATOM 4341 O O . ILE A 1 544 ? -7.324 7.788 -23.210 1.00 73.44 544 ILE A O 1
ATOM 4345 N N . PRO A 1 545 ? -6.803 7.416 -25.364 1.00 72.44 545 PRO A N 1
ATOM 4346 C CA . PRO A 1 545 ? -6.050 8.662 -25.530 1.00 72.44 545 PRO A CA 1
ATOM 4347 C C . PRO A 1 545 ? -6.826 9.932 -25.164 1.00 72.44 545 PRO A C 1
ATOM 4349 O O . PRO A 1 545 ? -6.216 10.917 -24.749 1.00 72.44 545 PRO A O 1
ATOM 4352 N N . ILE A 1 546 ? -8.163 9.922 -25.266 1.00 73.00 546 ILE A N 1
ATOM 4353 C CA . ILE A 1 546 ? -9.005 11.061 -24.865 1.00 73.00 546 ILE A CA 1
ATOM 4354 C C . ILE A 1 546 ? -8.857 11.398 -23.372 1.00 73.00 546 ILE A C 1
ATOM 4356 O O . ILE A 1 546 ? -8.968 12.563 -22.997 1.00 73.00 546 ILE A O 1
ATOM 4360 N N . LEU A 1 547 ? -8.498 10.423 -22.523 1.00 71.44 547 LEU A N 1
ATOM 4361 C CA . LEU A 1 547 ? -8.254 10.663 -21.096 1.00 71.44 547 LEU A CA 1
ATOM 4362 C C . LEU A 1 547 ? -7.054 11.590 -20.839 1.00 71.44 547 LEU A C 1
ATOM 4364 O O . LEU A 1 547 ? -6.975 12.208 -19.780 1.00 71.44 547 LEU A O 1
ATOM 4368 N N . ARG A 1 548 ? -6.142 11.748 -21.807 1.00 69.81 548 ARG A N 1
ATOM 4369 C CA . ARG A 1 548 ? -4.970 12.634 -21.690 1.00 69.81 548 ARG A CA 1
A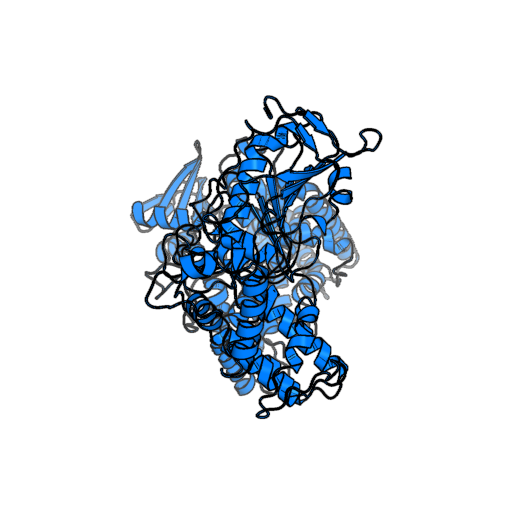TOM 4370 C C . ARG A 1 548 ? -5.326 14.119 -21.699 1.00 69.81 548 ARG A C 1
ATOM 4372 O O . ARG A 1 548 ? -4.518 14.930 -21.259 1.00 69.81 548 ARG A O 1
ATOM 4379 N N . GLN A 1 549 ? -6.502 14.476 -22.218 1.00 68.62 549 GLN A N 1
ATOM 4380 C CA . GLN A 1 549 ? -6.942 15.870 -22.337 1.00 68.62 549 GLN A CA 1
ATOM 4381 C C . GLN A 1 549 ? -7.470 16.444 -21.011 1.00 68.62 549 GLN A C 1
ATOM 4383 O O . GLN A 1 549 ? -7.671 17.652 -20.898 1.00 68.62 549 GLN A O 1
ATOM 4388 N N . PHE A 1 550 ? -7.693 15.607 -19.994 1.00 68.12 550 PHE A N 1
ATOM 4389 C CA . PHE A 1 550 ? -8.189 16.053 -18.694 1.00 68.12 550 PHE A CA 1
ATOM 4390 C C . PHE A 1 550 ? -7.048 16.583 -17.807 1.00 68.12 550 PHE A C 1
ATOM 4392 O O . PHE A 1 550 ? -5.958 16.016 -17.768 1.00 68.12 550 PHE A O 1
ATOM 4399 N N . ARG A 1 551 ? -7.317 17.656 -17.040 1.00 48.25 551 ARG A N 1
ATOM 4400 C CA . ARG A 1 551 ? -6.348 18.367 -16.166 1.00 48.25 551 ARG A CA 1
ATOM 4401 C C . ARG A 1 551 ? -5.619 17.490 -15.138 1.00 48.25 551 ARG A C 1
ATOM 4403 O O . ARG A 1 551 ? -4.605 17.920 -14.605 1.00 48.25 551 ARG A O 1
ATOM 4410 N N . ALA A 1 552 ? -6.125 16.293 -14.859 1.00 56.38 552 ALA A N 1
ATOM 4411 C CA . ALA A 1 552 ? -5.519 15.333 -13.946 1.00 56.38 552 ALA A CA 1
ATOM 4412 C C . ALA A 1 552 ? -4.520 14.380 -14.631 1.00 56.38 552 ALA A C 1
ATOM 4414 O O . ALA A 1 552 ? -4.228 13.345 -14.046 1.00 56.38 552 ALA A O 1
ATOM 4415 N N . ASN A 1 553 ? -4.028 14.682 -15.846 1.00 61.91 553 ASN A N 1
ATOM 4416 C CA . ASN A 1 553 ? -3.066 13.840 -16.563 1.00 61.91 553 ASN A CA 1
ATOM 4417 C C . ASN A 1 553 ? -1.793 13.621 -15.721 1.00 61.91 553 ASN A C 1
ATOM 4419 O O . ASN A 1 553 ? -0.959 14.522 -15.622 1.00 61.91 553 ASN A O 1
ATOM 4423 N N . PRO A 1 554 ? -1.586 12.425 -15.155 1.00 59.41 554 PRO A N 1
ATOM 4424 C CA . PRO A 1 554 ? -0.480 12.200 -14.241 1.00 59.41 554 PRO A CA 1
ATOM 4425 C C . PRO A 1 554 ? 0.886 12.175 -14.952 1.00 59.41 554 PRO A C 1
ATOM 4427 O O . PRO A 1 554 ? 1.917 12.280 -14.293 1.00 59.41 554 PRO A O 1
ATOM 4430 N N . LEU A 1 555 ? 0.919 12.052 -16.291 1.00 64.94 555 LEU A N 1
ATOM 4431 C CA . LEU A 1 555 ? 2.156 12.068 -17.088 1.00 64.94 555 LEU A CA 1
ATOM 4432 C C . LEU A 1 555 ? 2.811 13.452 -17.122 1.00 64.94 555 LEU A C 1
ATOM 4434 O O . LEU A 1 555 ? 4.037 13.539 -17.173 1.00 64.94 555 LEU A O 1
ATOM 4438 N N . SER A 1 556 ? 2.029 14.538 -17.051 1.00 67.56 556 SER A N 1
ATOM 4439 C CA . SER A 1 556 ? 2.589 15.898 -17.101 1.00 67.56 556 SER A CA 1
ATOM 4440 C C . SER A 1 556 ? 3.461 16.214 -15.887 1.00 67.56 556 SER A C 1
ATOM 4442 O O . SER A 1 556 ? 4.333 17.073 -15.970 1.00 67.56 556 SER A O 1
ATOM 4444 N N . ARG A 1 557 ? 3.261 15.496 -14.774 1.00 71.94 557 ARG A N 1
ATOM 4445 C CA . ARG A 1 557 ? 4.061 15.618 -13.550 1.00 71.94 557 ARG A CA 1
ATOM 4446 C C . ARG A 1 557 ? 5.525 15.213 -13.752 1.00 71.94 557 ARG A C 1
ATOM 4448 O O . ARG A 1 557 ? 6.379 15.713 -13.033 1.00 71.94 557 ARG A O 1
ATOM 4455 N N . TYR A 1 558 ? 5.809 14.332 -14.713 1.00 76.38 558 TYR A N 1
ATOM 4456 C CA . TYR A 1 558 ? 7.150 13.782 -14.934 1.00 76.38 558 TYR A CA 1
ATOM 4457 C C . TYR A 1 558 ? 7.916 14.454 -16.071 1.00 76.38 558 TYR A C 1
ATOM 4459 O O . TYR A 1 558 ? 9.133 14.312 -16.126 1.00 76.38 558 TYR A O 1
ATOM 4467 N N . SER A 1 559 ? 7.237 15.189 -16.960 1.00 78.25 559 SER A N 1
ATOM 4468 C CA . SER A 1 559 ? 7.864 15.808 -18.142 1.00 78.25 559 SER A CA 1
ATOM 4469 C C . SER A 1 559 ? 9.088 16.634 -17.776 1.00 78.25 559 SER A C 1
ATOM 4471 O O . SER A 1 559 ? 10.158 16.412 -18.329 1.00 78.25 559 SER A O 1
ATOM 4473 N N . GLN A 1 560 ? 8.956 17.505 -16.772 1.00 81.38 560 GLN A N 1
ATOM 4474 C CA . GLN A 1 560 ? 10.060 18.340 -16.314 1.00 81.38 560 GLN A CA 1
ATOM 4475 C C . GLN A 1 560 ? 11.260 17.501 -15.844 1.00 81.38 560 GLN A C 1
ATOM 4477 O O . GLN A 1 560 ? 12.395 17.787 -16.214 1.00 81.38 560 GLN A O 1
ATOM 4482 N N . SER A 1 561 ? 11.026 16.446 -15.060 1.00 81.88 561 SER A N 1
ATOM 4483 C CA . SER A 1 561 ? 12.104 15.590 -14.557 1.00 81.88 561 SER A CA 1
ATOM 4484 C C . SER A 1 561 ? 12.797 14.812 -15.678 1.00 81.88 561 SER A C 1
ATOM 4486 O O . SER A 1 561 ? 14.020 14.665 -15.645 1.00 81.88 561 SER A O 1
ATOM 4488 N N . PHE A 1 562 ? 12.053 14.343 -16.688 1.00 83.38 562 PHE A N 1
ATOM 4489 C CA . PHE A 1 562 ? 12.638 13.695 -17.867 1.00 83.38 562 PHE A CA 1
ATOM 4490 C C . PHE A 1 562 ? 13.475 14.679 -18.692 1.00 83.38 562 PHE A C 1
ATOM 4492 O O . PHE A 1 562 ? 14.600 14.341 -19.065 1.00 83.38 562 PHE A O 1
ATOM 4499 N N . ASP A 1 563 ? 12.993 15.906 -18.901 1.00 85.25 563 ASP A N 1
ATOM 4500 C CA . ASP A 1 563 ? 13.743 16.963 -19.591 1.00 85.25 563 ASP A CA 1
ATOM 4501 C C . ASP A 1 563 ? 15.057 17.289 -18.863 1.00 85.25 563 ASP A C 1
ATOM 4503 O O . ASP A 1 563 ? 16.122 17.374 -19.486 1.00 85.25 563 ASP A O 1
ATOM 4507 N N . GLU A 1 564 ? 15.010 17.398 -17.532 1.00 86.44 564 GLU A N 1
ATOM 4508 C CA . GLU A 1 564 ? 16.184 17.606 -16.678 1.00 86.44 564 GLU A CA 1
ATOM 4509 C C . GLU A 1 564 ? 17.181 16.435 -16.772 1.00 86.44 564 GLU A C 1
ATOM 4511 O O . GLU A 1 564 ? 18.381 16.665 -16.959 1.00 86.44 564 GLU A O 1
ATOM 4516 N N . CYS A 1 565 ? 16.706 15.183 -16.725 1.00 85.94 565 CYS A N 1
ATOM 4517 C CA . CYS A 1 565 ? 17.550 13.990 -16.889 1.00 85.94 565 CYS A CA 1
ATOM 4518 C C . CYS A 1 565 ? 18.218 13.951 -18.273 1.00 85.94 565 CYS A C 1
ATOM 4520 O O . CYS A 1 565 ? 19.416 13.690 -18.391 1.00 85.94 565 CYS A O 1
ATOM 4522 N N . MET A 1 566 ? 17.472 14.243 -19.342 1.00 87.31 566 MET A N 1
ATOM 4523 C CA . MET A 1 566 ? 18.003 14.298 -20.709 1.00 87.31 566 MET A CA 1
ATOM 4524 C C . MET A 1 566 ? 19.044 15.413 -20.867 1.00 87.31 566 MET A C 1
ATOM 4526 O O . MET A 1 566 ? 20.081 15.212 -21.505 1.00 87.31 566 MET A O 1
ATOM 4530 N N . ALA A 1 567 ? 18.802 16.590 -20.283 1.00 89.81 567 ALA A N 1
ATOM 4531 C CA . ALA A 1 567 ? 19.752 17.698 -20.295 1.00 89.81 567 ALA A CA 1
ATOM 4532 C C . ALA A 1 567 ? 21.050 17.343 -19.553 1.00 89.81 567 ALA A C 1
ATOM 4534 O O . ALA A 1 567 ? 22.144 17.609 -20.065 1.00 89.81 567 ALA A O 1
ATOM 4535 N N . TYR A 1 568 ? 20.935 16.693 -18.392 1.00 88.94 568 TYR A N 1
ATOM 4536 C CA . TYR A 1 568 ? 22.079 16.209 -17.627 1.00 88.94 568 TYR A CA 1
ATOM 4537 C C . TYR A 1 568 ? 22.912 15.206 -18.435 1.00 88.94 568 TYR A C 1
ATOM 4539 O O . TYR A 1 568 ? 24.103 15.431 -18.666 1.00 88.94 568 TYR A O 1
ATOM 4547 N N . THR A 1 569 ? 22.284 14.151 -18.954 1.00 89.94 569 THR A N 1
ATOM 4548 C CA . THR A 1 569 ? 22.966 13.101 -19.725 1.00 89.94 569 THR A CA 1
ATOM 4549 C C . THR A 1 569 ? 23.608 13.654 -20.998 1.00 89.94 569 THR A C 1
ATOM 4551 O O . THR A 1 569 ? 24.730 13.281 -21.345 1.00 89.94 569 THR A O 1
ATOM 4554 N N . ARG A 1 570 ? 22.980 14.637 -21.657 1.00 92.94 570 ARG A N 1
ATOM 4555 C CA . ARG A 1 570 ? 23.582 15.345 -22.799 1.00 92.94 570 ARG A CA 1
ATOM 4556 C C . ARG A 1 570 ? 24.854 16.106 -22.413 1.00 92.94 570 ARG A C 1
ATOM 4558 O O . ARG A 1 570 ? 25.807 16.139 -23.194 1.00 92.94 570 ARG A O 1
ATOM 4565 N N . ASN A 1 571 ? 24.899 16.713 -21.228 1.00 91.88 571 ASN A N 1
ATOM 4566 C CA . ASN A 1 571 ? 26.113 17.363 -20.731 1.00 91.88 571 ASN A CA 1
ATOM 4567 C C . ASN A 1 571 ? 27.217 16.343 -20.430 1.00 91.88 571 ASN A C 1
ATOM 4569 O O . ASN A 1 571 ? 28.369 16.582 -20.799 1.00 91.88 571 ASN A O 1
ATOM 4573 N N . VAL A 1 572 ? 26.870 15.193 -19.848 1.00 89.81 572 VAL A N 1
ATOM 4574 C CA . VAL A 1 572 ? 27.822 14.097 -19.609 1.00 89.81 572 VAL A CA 1
ATOM 4575 C C . VAL A 1 572 ? 28.399 13.567 -20.923 1.00 89.81 572 VAL A C 1
ATOM 4577 O O . VAL A 1 572 ? 29.619 13.442 -21.042 1.00 89.81 572 VAL A O 1
ATOM 4580 N N . LEU A 1 573 ? 27.559 13.341 -21.938 1.00 92.69 573 LEU A N 1
ATOM 4581 C CA . LEU A 1 573 ? 27.992 12.900 -23.268 1.00 92.69 573 LEU A CA 1
ATOM 4582 C C . LEU A 1 573 ? 28.962 13.901 -23.916 1.00 92.69 573 LEU A C 1
ATOM 4584 O O . LEU A 1 573 ? 29.980 13.516 -24.492 1.00 92.69 573 LEU A O 1
ATOM 4588 N N . LYS A 1 574 ? 28.693 15.207 -23.789 1.00 94.12 574 LYS A N 1
ATOM 4589 C CA . LYS A 1 574 ? 29.596 16.266 -24.277 1.00 94.12 574 LYS A CA 1
ATOM 4590 C C . LYS A 1 574 ? 30.951 16.255 -23.568 1.00 94.12 574 LYS A C 1
ATOM 4592 O O . LYS A 1 574 ? 31.967 16.513 -24.211 1.00 94.12 574 LYS A O 1
ATOM 4597 N N . GLN A 1 575 ? 30.977 16.000 -22.261 1.00 91.38 575 GLN A N 1
ATOM 4598 C CA . GLN A 1 575 ? 32.224 15.913 -21.496 1.00 91.38 575 GLN A CA 1
ATOM 4599 C C . GLN A 1 575 ? 33.036 14.682 -21.905 1.00 91.38 575 GLN A C 1
ATOM 4601 O O . GLN A 1 575 ? 34.213 14.826 -22.230 1.00 91.38 575 GLN A O 1
ATOM 4606 N N . HIS A 1 576 ? 32.394 13.517 -22.002 1.00 92.38 576 HIS A N 1
ATOM 4607 C CA . HIS A 1 576 ? 33.048 12.279 -22.425 1.00 92.38 576 HIS A CA 1
ATOM 4608 C C . HIS A 1 576 ? 33.617 12.385 -23.837 1.00 92.38 576 HIS A C 1
ATOM 4610 O O . HIS A 1 576 ? 34.778 12.050 -24.042 1.00 92.38 576 HIS A O 1
ATOM 4616 N N . ASN A 1 577 ? 32.886 12.981 -24.786 1.00 90.81 577 ASN A N 1
ATOM 4617 C CA . ASN A 1 577 ? 33.405 13.225 -26.137 1.00 90.81 577 ASN A CA 1
ATOM 4618 C C . ASN A 1 577 ? 34.715 14.034 -26.152 1.00 90.81 577 ASN A C 1
ATOM 4620 O O . ASN A 1 577 ? 35.584 13.764 -26.980 1.00 90.81 577 ASN A O 1
ATOM 4624 N N . LYS A 1 578 ? 34.885 14.997 -25.233 1.00 92.38 578 LYS A N 1
ATOM 4625 C CA . LYS A 1 578 ? 36.126 15.786 -25.109 1.00 92.38 578 LYS A CA 1
ATOM 4626 C C . LYS A 1 578 ? 37.278 14.981 -24.512 1.00 92.38 578 LYS A C 1
ATOM 4628 O O . LYS A 1 578 ? 38.429 15.230 -24.853 1.00 92.38 578 LYS A O 1
ATOM 4633 N N . THR A 1 579 ? 36.984 14.053 -23.605 1.00 91.44 579 THR A N 1
ATOM 4634 C CA . THR A 1 579 ? 37.994 13.275 -22.869 1.00 91.44 579 THR A CA 1
ATOM 4635 C C . THR A 1 579 ? 38.184 11.851 -23.389 1.00 91.44 579 THR A C 1
ATOM 4637 O O . THR A 1 579 ? 38.955 11.095 -22.795 1.00 91.44 579 THR A O 1
ATOM 4640 N N . PHE A 1 580 ? 37.480 11.481 -24.460 1.00 92.38 580 PHE A N 1
ATOM 4641 C CA . PHE A 1 580 ? 37.412 10.124 -24.987 1.00 92.38 580 PHE A CA 1
ATOM 4642 C C . PHE A 1 580 ? 38.785 9.608 -25.424 1.00 92.38 580 PHE A C 1
ATOM 4644 O O . PHE A 1 580 ? 39.516 10.283 -26.155 1.00 92.38 580 PHE A O 1
ATOM 4651 N N . LYS A 1 581 ? 39.096 8.366 -25.044 1.00 88.81 581 LYS A N 1
ATOM 4652 C CA . LYS A 1 581 ? 40.302 7.649 -25.471 1.00 88.81 581 LYS A CA 1
ATOM 4653 C C . LYS A 1 581 ? 39.921 6.251 -25.949 1.00 88.81 581 LYS A C 1
ATOM 4655 O O . LYS A 1 581 ? 39.421 5.451 -25.166 1.00 88.81 581 LYS A O 1
ATOM 4660 N N . SER A 1 582 ? 40.199 5.935 -27.215 1.00 85.56 582 SER A N 1
ATOM 4661 C CA . SER A 1 582 ? 39.830 4.645 -27.828 1.00 85.56 582 SER A CA 1
ATOM 4662 C C . SER A 1 582 ? 40.467 3.434 -27.142 1.00 85.56 582 SER A C 1
ATOM 4664 O O . SER A 1 582 ? 39.892 2.352 -27.152 1.00 85.56 582 SER A O 1
ATOM 4666 N N . ASN A 1 583 ? 41.629 3.616 -26.513 1.00 86.12 583 ASN A N 1
ATOM 4667 C CA . ASN A 1 583 ? 42.346 2.576 -25.776 1.00 86.12 583 ASN A CA 1
ATOM 4668 C C . ASN A 1 583 ? 41.946 2.460 -24.294 1.00 86.12 583 ASN A C 1
ATOM 4670 O O . ASN A 1 583 ? 42.480 1.603 -23.596 1.00 86.12 583 ASN A O 1
ATOM 4674 N N . ASN A 1 584 ? 41.060 3.323 -23.792 1.00 83.94 584 ASN A N 1
ATOM 4675 C CA . ASN A 1 584 ? 40.629 3.308 -22.398 1.00 83.94 584 ASN A CA 1
ATOM 4676 C C . ASN A 1 584 ? 39.174 3.772 -22.281 1.00 83.94 584 ASN A C 1
ATOM 4678 O O . ASN A 1 584 ? 38.904 4.931 -21.966 1.00 83.94 584 ASN A O 1
ATOM 4682 N N . LEU A 1 585 ? 38.255 2.846 -22.552 1.00 85.12 585 LEU A N 1
ATOM 4683 C CA . LEU A 1 585 ? 36.820 3.063 -22.390 1.00 85.12 585 LEU A CA 1
ATOM 4684 C C . LEU A 1 585 ? 36.471 2.898 -20.908 1.00 85.12 585 LEU A C 1
ATOM 4686 O O . LEU A 1 585 ? 36.703 1.815 -20.361 1.00 85.12 585 LEU A O 1
ATOM 4690 N N . LYS A 1 586 ? 35.954 3.936 -20.253 1.00 81.62 586 LYS A N 1
ATOM 4691 C CA . LYS A 1 586 ? 35.735 3.924 -18.797 1.00 81.62 586 LYS A CA 1
ATOM 4692 C C . LYS A 1 586 ? 34.366 3.389 -18.402 1.00 81.62 586 LYS A C 1
ATOM 4694 O O . LYS A 1 586 ? 34.267 2.617 -17.457 1.00 81.62 586 LYS A O 1
ATOM 4699 N N . ASP A 1 587 ? 33.336 3.778 -19.142 1.00 85.31 587 ASP A N 1
ATOM 4700 C CA . ASP A 1 587 ? 31.937 3.584 -18.772 1.00 85.31 587 ASP A CA 1
ATOM 4701 C C . ASP A 1 587 ? 31.044 3.360 -20.007 1.00 85.31 587 ASP A C 1
ATOM 4703 O O . ASP A 1 587 ? 31.529 3.203 -21.134 1.00 85.31 587 ASP A O 1
ATOM 4707 N N . PHE A 1 588 ? 29.723 3.313 -19.806 1.00 88.12 588 PHE A N 1
ATOM 4708 C CA . PHE A 1 588 ? 28.768 3.107 -20.902 1.00 88.12 588 PHE A CA 1
ATOM 4709 C C . PHE A 1 588 ? 28.818 4.230 -21.942 1.00 88.12 588 PHE A C 1
ATOM 4711 O O . PHE A 1 588 ? 28.615 3.972 -23.130 1.00 88.12 588 PHE A O 1
ATOM 4718 N N . CYS A 1 589 ? 29.111 5.459 -21.514 1.00 90.19 589 CYS A N 1
ATOM 4719 C CA . CYS A 1 589 ? 29.204 6.617 -22.390 1.00 90.19 589 CYS A CA 1
ATOM 4720 C C . CYS A 1 589 ? 30.384 6.473 -23.359 1.00 90.19 589 CYS A C 1
ATOM 4722 O O . CYS A 1 589 ? 30.201 6.579 -24.574 1.00 90.19 589 CYS A O 1
ATOM 4724 N N . ASP A 1 590 ? 31.573 6.136 -22.849 1.00 90.44 590 ASP A N 1
ATOM 4725 C CA . ASP A 1 590 ? 32.755 5.904 -23.682 1.00 90.44 590 ASP A CA 1
ATOM 4726 C C . ASP A 1 590 ? 32.549 4.736 -24.657 1.00 90.44 590 ASP A C 1
ATOM 4728 O O . ASP A 1 590 ? 32.922 4.840 -25.825 1.00 90.44 590 ASP A O 1
ATOM 4732 N N . VAL A 1 591 ? 31.924 3.633 -24.230 1.00 89.50 591 VAL A N 1
ATOM 4733 C CA . VAL A 1 591 ? 31.671 2.493 -25.131 1.00 89.50 591 VAL A CA 1
ATOM 4734 C C . VAL A 1 591 ? 30.760 2.892 -26.295 1.00 89.50 591 VAL A C 1
ATOM 4736 O O . VAL A 1 591 ? 31.057 2.562 -27.444 1.00 89.50 591 VAL A O 1
ATOM 4739 N N . LEU A 1 592 ? 29.698 3.653 -26.029 1.00 90.69 592 LEU A N 1
ATOM 4740 C CA . LEU A 1 592 ? 28.793 4.137 -27.071 1.00 90.69 592 LEU A CA 1
ATOM 4741 C C . LEU A 1 592 ? 29.455 5.154 -28.013 1.00 90.69 592 LEU A C 1
ATOM 4743 O O . LEU A 1 592 ? 29.230 5.103 -29.224 1.00 90.69 592 LEU A O 1
ATOM 4747 N N . ILE A 1 593 ? 30.311 6.041 -27.495 1.00 92.00 593 ILE A N 1
ATOM 4748 C CA . ILE A 1 593 ? 31.128 6.939 -28.329 1.00 92.00 593 ILE A CA 1
ATOM 4749 C C . ILE A 1 593 ? 32.088 6.125 -29.208 1.00 92.00 593 ILE A C 1
ATOM 4751 O O . ILE A 1 593 ? 32.263 6.441 -30.385 1.00 92.00 593 ILE A O 1
ATOM 4755 N N . GLY A 1 594 ? 32.694 5.070 -28.660 1.00 90.81 594 GLY A N 1
ATOM 4756 C CA . GLY A 1 594 ? 33.554 4.153 -29.404 1.00 90.81 594 GLY A CA 1
ATOM 4757 C C . GLY A 1 594 ? 32.808 3.455 -30.540 1.00 90.81 594 GLY A C 1
ATOM 4758 O O . GLY A 1 594 ? 33.285 3.470 -31.672 1.00 90.81 594 GLY A O 1
ATOM 4759 N N . ALA A 1 595 ? 31.611 2.929 -30.266 1.00 90.00 595 ALA A N 1
ATOM 4760 C CA . ALA A 1 595 ? 30.750 2.311 -31.275 1.00 90.00 595 ALA A CA 1
ATOM 4761 C C . ALA A 1 595 ? 30.363 3.299 -32.388 1.00 90.00 595 ALA A C 1
ATOM 4763 O O . ALA A 1 595 ? 30.445 2.960 -33.568 1.00 90.00 595 ALA A O 1
ATOM 4764 N N . LYS A 1 596 ? 30.023 4.545 -32.025 1.00 91.56 596 LYS A N 1
ATOM 4765 C CA . LYS A 1 596 ? 29.768 5.627 -32.988 1.00 91.56 596 LYS A CA 1
ATOM 4766 C C . LYS A 1 596 ? 30.974 5.875 -33.891 1.00 91.56 596 LYS A C 1
ATOM 4768 O O . LYS A 1 596 ? 30.818 5.950 -35.104 1.00 91.56 596 LYS A O 1
ATOM 4773 N N . LYS A 1 597 ? 32.166 6.021 -33.306 1.00 91.19 597 LYS A N 1
ATOM 4774 C CA . LYS A 1 597 ? 33.398 6.294 -34.060 1.00 91.19 597 LYS A CA 1
ATOM 4775 C C . LYS A 1 597 ? 33.759 5.144 -34.993 1.00 91.19 597 LYS A C 1
ATOM 4777 O O . LYS A 1 597 ? 34.000 5.402 -36.160 1.00 91.19 597 LYS A O 1
ATOM 4782 N N . ALA A 1 598 ? 33.679 3.900 -34.521 1.00 88.88 598 ALA A N 1
ATOM 4783 C CA . ALA A 1 598 ? 33.911 2.724 -35.356 1.00 88.88 598 ALA A CA 1
ATOM 4784 C C . ALA A 1 598 ? 32.953 2.674 -36.560 1.00 88.88 598 ALA A C 1
ATOM 4786 O O . ALA A 1 598 ? 33.397 2.493 -37.687 1.00 88.88 598 ALA A O 1
ATOM 4787 N N . ALA A 1 599 ? 31.656 2.928 -36.347 1.00 88.31 599 ALA A N 1
ATOM 4788 C CA . ALA A 1 599 ? 30.680 2.955 -37.438 1.00 88.31 599 ALA A CA 1
ATOM 4789 C C . ALA A 1 599 ? 30.972 4.057 -38.476 1.00 88.31 599 ALA A C 1
ATOM 4791 O O . ALA A 1 599 ? 30.754 3.849 -39.669 1.00 88.31 599 ALA A O 1
ATOM 4792 N N . VAL A 1 600 ? 31.466 5.219 -38.032 1.00 88.56 600 VAL A N 1
ATOM 4793 C CA . VAL A 1 600 ? 31.890 6.318 -38.917 1.00 88.56 600 VAL A CA 1
ATOM 4794 C C . VAL A 1 600 ? 33.164 5.951 -39.682 1.00 88.56 600 VAL A C 1
ATOM 4796 O O . VAL A 1 600 ? 33.215 6.150 -40.893 1.00 88.56 600 VAL A O 1
ATOM 4799 N N . ASP A 1 601 ? 34.166 5.396 -39.000 1.00 87.38 601 ASP A N 1
ATOM 4800 C CA . ASP A 1 601 ? 35.460 5.028 -39.587 1.00 87.38 601 ASP A CA 1
ATOM 4801 C C . ASP A 1 601 ? 35.312 3.915 -40.640 1.00 87.38 601 ASP A C 1
ATOM 4803 O O . ASP A 1 601 ? 35.984 3.931 -41.671 1.00 87.38 601 ASP A O 1
ATOM 4807 N N . GLU A 1 602 ? 34.382 2.981 -40.425 1.00 88.38 602 GLU A N 1
ATOM 4808 C CA . GLU A 1 602 ? 34.026 1.918 -41.374 1.00 88.38 602 GLU A CA 1
ATOM 4809 C C . GLU A 1 602 ? 33.132 2.405 -42.533 1.00 88.38 602 GLU A C 1
ATOM 4811 O O . GLU A 1 602 ? 32.758 1.611 -43.398 1.00 88.38 602 GLU A O 1
ATOM 4816 N N . ASN A 1 603 ? 32.772 3.696 -42.566 1.00 79.31 603 ASN A N 1
ATOM 4817 C CA . ASN A 1 603 ? 31.796 4.282 -43.492 1.00 79.31 603 ASN A CA 1
ATOM 4818 C C . ASN A 1 603 ? 30.483 3.473 -43.549 1.00 79.31 603 ASN A C 1
ATOM 4820 O O . ASN A 1 603 ? 29.873 3.291 -44.607 1.00 79.31 603 ASN A O 1
ATOM 4824 N N . SER A 1 604 ? 30.072 2.942 -42.396 1.00 82.88 604 SER A N 1
ATOM 4825 C CA . SER A 1 604 ? 28.876 2.123 -42.272 1.00 82.88 604 SER A CA 1
ATOM 4826 C C . SER A 1 604 ? 27.629 3.000 -42.322 1.00 82.88 604 SER A C 1
ATOM 4828 O O . SER A 1 604 ? 27.532 4.024 -41.645 1.00 82.88 604 SER A O 1
ATOM 4830 N N . TYR A 1 605 ? 26.602 2.534 -43.031 1.00 81.88 605 TYR A N 1
ATOM 4831 C CA . TYR A 1 605 ? 25.270 3.144 -43.024 1.00 81.88 605 TYR A CA 1
ATOM 4832 C C . TYR A 1 605 ? 24.619 3.151 -41.622 1.00 81.88 605 TYR A C 1
ATOM 4834 O O . TYR A 1 605 ? 23.641 3.857 -41.389 1.00 81.88 605 TYR A O 1
ATOM 4842 N N . THR A 1 606 ? 25.167 2.401 -40.656 1.00 85.81 606 THR A N 1
ATOM 4843 C CA . THR A 1 606 ? 24.740 2.427 -39.247 1.00 85.81 606 THR A CA 1
ATOM 4844 C C . THR A 1 606 ? 25.246 3.647 -38.473 1.00 85.81 606 THR A C 1
ATOM 4846 O O . THR A 1 606 ? 24.740 3.905 -37.382 1.00 85.81 606 THR A O 1
ATOM 4849 N N . ALA A 1 607 ? 26.194 4.428 -39.007 1.00 86.19 607 ALA A N 1
ATOM 4850 C CA . ALA A 1 607 ? 26.740 5.609 -38.333 1.00 86.19 607 ALA A CA 1
ATOM 4851 C C . ALA A 1 607 ? 25.651 6.633 -37.960 1.00 86.19 607 ALA A C 1
ATOM 4853 O O . ALA A 1 607 ? 25.671 7.195 -36.863 1.00 86.19 607 ALA A O 1
ATOM 4854 N N . GLU A 1 608 ? 24.649 6.810 -38.827 1.00 87.00 608 GLU A N 1
ATOM 4855 C CA . GLU A 1 608 ? 23.507 7.706 -38.594 1.00 87.00 608 GLU A CA 1
ATOM 4856 C C . GLU A 1 608 ? 22.632 7.270 -37.408 1.00 87.00 608 GLU A C 1
ATOM 4858 O O . GLU A 1 608 ? 21.962 8.096 -36.786 1.00 87.00 608 GLU A O 1
ATOM 4863 N N . CYS A 1 609 ? 22.670 5.987 -37.033 1.00 89.44 609 CYS A N 1
ATOM 4864 C CA . CYS A 1 609 ? 21.915 5.470 -35.892 1.00 89.44 609 CYS A CA 1
ATOM 4865 C C . CYS A 1 609 ? 22.474 5.981 -34.552 1.00 89.44 609 CYS A C 1
ATOM 4867 O O . CYS A 1 609 ? 21.728 6.090 -33.578 1.00 89.44 609 CYS A O 1
ATOM 4869 N N . PHE A 1 610 ? 23.758 6.357 -34.504 1.00 90.50 610 PHE A N 1
ATOM 4870 C CA . PHE A 1 610 ? 24.458 6.849 -33.310 1.00 90.50 610 PHE A CA 1
ATOM 4871 C C . PHE A 1 610 ? 24.436 8.388 -33.189 1.00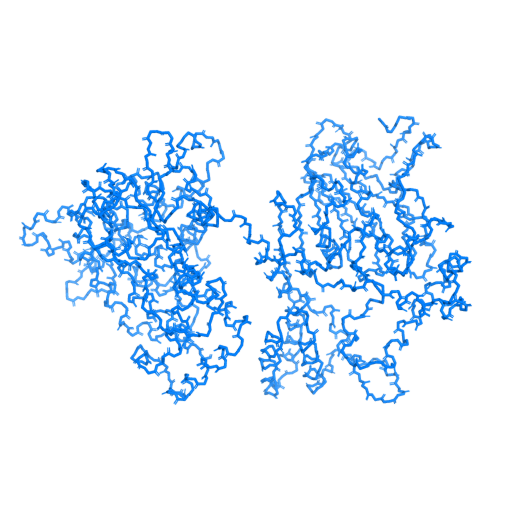 90.50 610 PHE A C 1
ATOM 4873 O O . PHE A 1 610 ? 25.410 9.029 -32.771 1.00 90.50 610 PHE A O 1
ATOM 4880 N N . GLY A 1 611 ? 23.316 9.010 -33.561 1.00 90.00 611 GLY A N 1
ATOM 4881 C CA . GLY A 1 611 ? 23.065 10.428 -33.300 1.00 90.00 611 GLY A CA 1
ATOM 4882 C C . GLY A 1 611 ? 23.135 10.758 -31.804 1.00 90.00 611 GLY A C 1
ATOM 4883 O O . GLY A 1 611 ? 22.872 9.906 -30.958 1.00 90.00 611 GLY A O 1
ATOM 4884 N N . ASP A 1 612 ? 23.489 11.999 -31.460 1.00 90.25 612 ASP A N 1
ATOM 4885 C CA . ASP A 1 612 ? 23.665 12.401 -30.054 1.00 90.25 612 ASP A CA 1
ATOM 4886 C C . ASP A 1 612 ? 22.392 12.187 -29.223 1.00 90.25 612 ASP A C 1
ATOM 4888 O O . ASP A 1 612 ? 22.474 11.755 -28.078 1.00 90.25 612 ASP A O 1
ATOM 4892 N N . ASP A 1 613 ? 21.213 12.422 -29.804 1.00 89.25 613 ASP A N 1
ATOM 4893 C CA . ASP A 1 613 ? 19.944 12.168 -29.118 1.00 89.25 613 ASP A CA 1
ATOM 4894 C C . ASP A 1 613 ? 19.690 10.673 -28.893 1.00 89.25 613 ASP A C 1
ATOM 4896 O O . ASP A 1 613 ? 19.246 10.304 -27.806 1.00 89.25 613 ASP A O 1
ATOM 4900 N N . SER A 1 614 ? 20.046 9.811 -29.854 1.00 91.19 614 SER A N 1
ATOM 4901 C CA . SER A 1 614 ? 19.985 8.353 -29.690 1.00 91.19 614 SER A CA 1
ATOM 4902 C C . SER A 1 614 ? 20.914 7.870 -28.577 1.00 91.19 614 SER A C 1
ATOM 4904 O O . SER A 1 614 ? 20.545 7.012 -27.777 1.00 91.19 614 SER A O 1
ATOM 4906 N N . LEU A 1 615 ? 22.124 8.437 -28.490 1.00 92.38 615 LEU A N 1
ATOM 4907 C CA . LEU A 1 615 ? 23.080 8.099 -27.435 1.00 92.38 615 LEU A CA 1
ATOM 4908 C C . LEU A 1 615 ? 22.576 8.532 -26.055 1.00 92.38 615 LEU A C 1
ATOM 4910 O O . LEU A 1 615 ? 22.636 7.748 -25.112 1.00 92.38 615 LEU A O 1
ATOM 4914 N N . VAL A 1 616 ? 22.046 9.754 -25.937 1.00 91.69 616 VAL A N 1
ATOM 4915 C CA . VAL A 1 616 ? 21.462 10.254 -24.683 1.00 91.69 616 VAL A CA 1
ATOM 4916 C C . VAL A 1 616 ? 20.265 9.401 -24.260 1.00 91.69 616 VAL A C 1
ATOM 4918 O O . VAL A 1 616 ? 20.192 9.000 -23.099 1.00 91.69 616 VAL A O 1
ATOM 4921 N N . ALA A 1 617 ? 19.358 9.086 -25.190 1.00 90.06 617 ALA A N 1
ATOM 4922 C CA . ALA A 1 617 ? 18.202 8.236 -24.920 1.00 90.06 617 ALA A CA 1
ATOM 4923 C C . ALA A 1 617 ? 18.631 6.829 -24.479 1.00 90.06 617 ALA A C 1
ATOM 4925 O O . ALA A 1 617 ? 18.126 6.321 -23.486 1.00 90.06 617 ALA A O 1
ATOM 4926 N N . THR A 1 618 ? 19.621 6.236 -25.151 1.00 90.75 618 THR A N 1
ATOM 4927 C CA . THR A 1 618 ? 20.166 4.916 -24.800 1.00 90.75 618 THR A CA 1
ATOM 4928 C C . THR A 1 618 ? 20.818 4.906 -23.413 1.00 90.75 618 THR A C 1
ATOM 4930 O O . THR A 1 618 ? 20.602 3.976 -22.641 1.00 90.75 618 THR A O 1
ATOM 4933 N N . LEU A 1 619 ? 21.593 5.937 -23.060 1.00 89.75 619 LEU A N 1
ATOM 4934 C CA . LEU A 1 619 ? 22.209 6.048 -21.731 1.00 89.75 619 LEU A CA 1
ATOM 4935 C C . LEU A 1 619 ? 21.155 6.163 -20.623 1.00 89.75 619 LEU A C 1
ATOM 4937 O O . LEU A 1 619 ? 21.270 5.494 -19.596 1.00 89.75 619 LEU A O 1
ATOM 4941 N N . ASN A 1 620 ? 20.113 6.968 -20.845 1.00 87.50 620 ASN A N 1
ATOM 4942 C CA . ASN A 1 620 ? 19.007 7.093 -19.899 1.00 87.50 620 ASN A CA 1
ATOM 4943 C C . ASN A 1 620 ? 18.181 5.806 -19.796 1.00 87.50 620 ASN A C 1
ATOM 4945 O O . ASN A 1 620 ? 17.817 5.432 -18.686 1.00 87.50 620 ASN A O 1
ATOM 4949 N N . ASP A 1 621 ? 17.945 5.101 -20.906 1.00 86.69 621 ASP A N 1
ATOM 4950 C CA . ASP A 1 621 ? 17.263 3.800 -20.927 1.00 86.69 621 ASP A CA 1
ATOM 4951 C C . ASP A 1 621 ? 17.999 2.775 -20.044 1.00 86.69 621 ASP A C 1
ATOM 4953 O O . ASP A 1 621 ? 17.438 2.234 -19.087 1.00 86.69 621 ASP A O 1
ATOM 4957 N N . LEU A 1 622 ? 19.308 2.613 -20.268 1.00 85.44 622 LEU A N 1
ATOM 4958 C CA . LEU A 1 622 ? 20.157 1.710 -19.483 1.00 85.44 622 LEU A CA 1
ATOM 4959 C C . LEU A 1 622 ? 20.221 2.086 -17.996 1.00 85.44 622 LEU A C 1
ATOM 4961 O O . LEU A 1 622 ? 20.271 1.198 -17.141 1.00 85.44 622 LEU A O 1
ATOM 4965 N N . PHE A 1 623 ? 20.221 3.383 -17.678 1.00 83.12 623 PHE A N 1
ATOM 4966 C CA . PHE A 1 623 ? 20.275 3.861 -16.300 1.00 83.12 623 PHE A CA 1
ATOM 4967 C C . PHE A 1 623 ? 18.936 3.684 -15.570 1.00 83.12 623 PHE A C 1
ATOM 4969 O O . PHE A 1 623 ? 18.874 3.002 -14.547 1.00 83.12 623 PHE A O 1
ATOM 4976 N N . ILE A 1 624 ? 17.863 4.275 -16.102 1.00 78.69 624 ILE A N 1
ATOM 4977 C CA . ILE A 1 624 ? 16.550 4.357 -15.450 1.00 78.69 624 ILE A CA 1
ATOM 4978 C C . ILE A 1 624 ? 15.953 2.960 -15.271 1.00 78.69 624 ILE A C 1
ATOM 4980 O O . ILE A 1 624 ? 15.582 2.586 -14.156 1.00 78.69 624 ILE A O 1
ATOM 4984 N N . VAL A 1 625 ? 15.895 2.169 -16.350 1.00 80.62 625 VAL A N 1
ATOM 4985 C CA . VAL A 1 625 ? 15.332 0.811 -16.300 1.00 80.62 625 VAL A CA 1
ATOM 4986 C C . VAL A 1 625 ? 16.218 -0.082 -15.446 1.00 80.62 625 VAL A C 1
ATOM 4988 O O . VAL A 1 625 ? 15.710 -0.817 -14.601 1.00 80.62 625 VAL A O 1
ATOM 4991 N N . GLY A 1 626 ? 17.540 0.038 -15.602 1.00 78.44 626 GLY A N 1
ATOM 4992 C CA . GLY A 1 626 ? 18.504 -0.715 -14.815 1.00 78.44 626 GLY A CA 1
ATOM 4993 C C . GLY A 1 626 ? 18.273 -0.536 -13.318 1.00 78.44 626 GLY A C 1
ATOM 4994 O O . GLY A 1 626 ? 18.153 -1.529 -12.602 1.00 78.44 626 GLY A O 1
ATOM 4995 N N . VAL A 1 627 ? 18.197 0.704 -12.826 1.00 76.81 627 VAL A N 1
ATOM 4996 C CA . VAL A 1 627 ? 18.025 1.018 -11.395 1.00 76.81 627 VAL A CA 1
ATOM 4997 C C . VAL A 1 627 ? 16.746 0.395 -10.840 1.00 76.81 627 VAL A C 1
ATOM 4999 O O . VAL A 1 627 ? 16.818 -0.464 -9.953 1.00 76.81 627 VAL A O 1
ATOM 5002 N N . THR A 1 628 ? 15.589 0.755 -11.396 1.00 75.31 628 THR A N 1
ATOM 5003 C CA . THR A 1 628 ? 14.303 0.400 -10.789 1.00 75.31 628 THR A CA 1
ATOM 5004 C C . THR A 1 628 ? 14.036 -1.095 -10.810 1.00 75.31 628 THR A C 1
ATOM 5006 O O . THR A 1 628 ? 13.612 -1.641 -9.794 1.00 75.31 628 THR A O 1
ATOM 5009 N N . THR A 1 629 ? 14.315 -1.799 -11.916 1.00 81.00 629 THR A N 1
ATOM 5010 C CA . THR A 1 629 ? 13.987 -3.233 -11.999 1.00 81.00 629 THR A CA 1
ATOM 5011 C C . THR A 1 629 ? 14.755 -4.052 -10.966 1.00 81.00 629 THR A C 1
ATOM 5013 O O . THR A 1 629 ? 14.191 -4.959 -10.350 1.00 81.00 629 THR A O 1
ATOM 5016 N N . THR A 1 630 ? 16.029 -3.718 -10.731 1.00 81.62 630 THR A N 1
ATOM 5017 C CA . THR A 1 630 ? 16.845 -4.399 -9.718 1.00 81.62 630 THR A CA 1
ATOM 5018 C C . THR A 1 630 ? 16.375 -4.035 -8.315 1.00 81.62 630 THR A C 1
ATOM 5020 O O . THR A 1 630 ? 16.179 -4.937 -7.508 1.00 81.62 630 THR A O 1
ATOM 5023 N N . LEU A 1 631 ? 16.139 -2.749 -8.026 1.00 75.81 631 LEU A N 1
ATOM 5024 C CA . LEU A 1 631 ? 15.709 -2.305 -6.698 1.00 75.81 631 LEU A CA 1
ATOM 5025 C C . LEU A 1 631 ? 14.360 -2.914 -6.301 1.00 75.81 631 LEU A C 1
ATOM 5027 O O . LEU A 1 631 ? 14.231 -3.453 -5.203 1.00 75.81 631 LEU A O 1
ATOM 5031 N N . THR A 1 632 ? 13.375 -2.890 -7.200 1.00 76.62 632 THR A N 1
ATOM 5032 C CA . THR A 1 632 ? 12.072 -3.519 -6.966 1.00 76.62 632 THR A CA 1
ATOM 5033 C C . THR A 1 632 ? 12.226 -5.014 -6.699 1.00 76.62 632 THR A C 1
ATOM 5035 O O . THR A 1 632 ? 11.629 -5.533 -5.758 1.00 76.62 632 THR A O 1
ATOM 5038 N N . THR A 1 633 ? 13.062 -5.712 -7.475 1.00 83.69 633 THR A N 1
ATOM 5039 C CA . THR A 1 633 ? 13.303 -7.148 -7.267 1.00 83.69 633 THR A CA 1
ATOM 5040 C C . THR A 1 633 ? 13.972 -7.415 -5.914 1.00 83.69 633 THR A C 1
ATOM 5042 O O . THR A 1 633 ? 13.526 -8.299 -5.190 1.00 83.69 633 THR A O 1
ATOM 5045 N N . LEU A 1 634 ? 14.967 -6.614 -5.517 1.00 80.81 634 LEU A N 1
ATOM 5046 C CA . LEU A 1 634 ? 15.624 -6.719 -4.207 1.00 80.81 634 LEU A CA 1
ATOM 5047 C C . LEU A 1 634 ? 14.655 -6.487 -3.048 1.00 80.81 634 LEU A C 1
ATOM 5049 O O . LEU A 1 634 ? 14.675 -7.238 -2.079 1.00 80.81 634 LEU A O 1
ATOM 5053 N N . GLN A 1 635 ? 13.786 -5.478 -3.143 1.00 74.69 635 GLN A N 1
ATOM 5054 C CA . GLN A 1 635 ? 12.764 -5.220 -2.125 1.00 74.69 635 GLN A CA 1
ATOM 5055 C C . GLN A 1 635 ? 11.844 -6.432 -1.944 1.00 74.69 635 GLN A C 1
ATOM 5057 O O . GLN A 1 635 ? 11.555 -6.825 -0.813 1.00 74.69 635 GLN A O 1
ATOM 5062 N N . TRP A 1 636 ? 11.428 -7.064 -3.047 1.00 78.69 636 TRP A N 1
ATOM 5063 C CA . TRP A 1 636 ? 10.641 -8.295 -2.998 1.00 78.69 636 TRP A CA 1
ATOM 5064 C C . TRP A 1 636 ? 11.430 -9.476 -2.443 1.00 78.69 636 TRP A C 1
ATOM 5066 O O . TRP A 1 636 ? 10.888 -10.216 -1.629 1.00 78.69 636 TRP A O 1
ATOM 5076 N N . MET A 1 637 ? 12.694 -9.642 -2.831 1.00 82.38 637 MET A N 1
ATOM 5077 C CA . MET A 1 637 ? 13.569 -10.686 -2.295 1.00 82.38 637 MET A CA 1
ATOM 5078 C C . MET A 1 637 ? 13.722 -10.543 -0.781 1.00 82.38 637 MET A C 1
ATOM 5080 O O . MET A 1 637 ? 13.410 -11.477 -0.052 1.00 82.38 637 MET A O 1
ATOM 5084 N N . LEU A 1 638 ? 14.096 -9.359 -0.288 1.00 77.25 638 LEU A N 1
ATOM 5085 C CA . LEU A 1 638 ? 14.205 -9.077 1.145 1.00 77.25 638 LEU A CA 1
ATOM 5086 C C . LEU A 1 638 ? 12.888 -9.342 1.873 1.00 77.25 638 LEU A C 1
ATOM 5088 O O . LEU A 1 638 ? 12.893 -9.933 2.954 1.00 77.25 638 LEU A O 1
ATOM 5092 N N . LEU A 1 639 ? 11.757 -8.978 1.265 1.00 70.06 639 LEU A N 1
ATOM 5093 C CA . LEU A 1 639 ? 10.451 -9.302 1.817 1.00 70.06 639 LEU A CA 1
ATOM 5094 C C . LEU A 1 639 ? 10.199 -10.815 1.869 1.00 70.06 639 LEU A C 1
ATOM 5096 O O . LEU A 1 639 ? 9.715 -11.307 2.885 1.00 70.06 639 LEU A O 1
ATOM 5100 N N . TYR A 1 640 ? 10.509 -11.561 0.809 1.00 74.94 640 TYR A N 1
ATOM 5101 C CA . TYR A 1 640 ? 10.332 -13.013 0.781 1.00 74.94 640 TYR A CA 1
ATOM 5102 C C . TYR A 1 640 ? 11.236 -13.714 1.791 1.00 74.94 640 TYR A C 1
ATOM 5104 O O . TYR A 1 640 ? 10.766 -14.616 2.473 1.00 74.94 640 TYR A O 1
ATOM 5112 N N . ILE A 1 641 ? 12.481 -13.271 1.961 1.00 75.06 641 ILE A N 1
ATOM 5113 C CA . ILE A 1 641 ? 13.382 -13.790 2.999 1.00 75.06 641 ILE A CA 1
ATOM 5114 C C . ILE A 1 641 ? 12.825 -13.435 4.382 1.00 75.06 641 ILE A C 1
ATOM 5116 O O . ILE A 1 641 ? 12.897 -14.239 5.309 1.00 75.06 641 ILE A O 1
ATOM 5120 N N . ALA A 1 642 ? 12.291 -12.222 4.572 1.00 63.91 642 ALA A N 1
ATOM 5121 C CA . ALA A 1 642 ? 11.647 -11.808 5.822 1.00 63.91 642 ALA A CA 1
ATOM 5122 C C . ALA A 1 642 ? 10.413 -12.658 6.144 1.00 63.91 642 ALA A C 1
ATOM 5124 O O . ALA A 1 642 ? 10.231 -13.047 7.294 1.00 63.91 642 ALA A O 1
ATOM 5125 N N . TYR A 1 643 ? 9.610 -12.973 5.132 1.00 59.84 643 TYR A N 1
ATOM 5126 C CA . TYR A 1 643 ? 8.383 -13.744 5.271 1.00 59.84 643 TYR A CA 1
ATOM 5127 C C . TYR A 1 643 ? 8.628 -15.258 5.412 1.00 59.84 643 TYR A C 1
ATOM 5129 O O . TYR A 1 643 ? 7.873 -15.895 6.138 1.00 59.84 643 TYR A O 1
ATOM 5137 N N . ASN A 1 644 ? 9.685 -15.804 4.789 1.00 69.56 644 ASN A N 1
ATOM 5138 C CA . ASN A 1 644 ? 10.043 -17.234 4.765 1.00 69.56 644 ASN A CA 1
ATOM 5139 C C . ASN A 1 644 ? 11.471 -17.458 5.346 1.00 69.56 644 ASN A C 1
ATOM 5141 O O . ASN A 1 644 ? 12.468 -17.416 4.625 1.00 69.56 644 ASN A O 1
ATOM 5145 N N . PRO A 1 645 ? 11.630 -17.647 6.663 1.00 67.50 645 PRO A N 1
ATOM 5146 C CA . PRO A 1 645 ? 12.912 -17.853 7.332 1.00 67.50 645 PRO A CA 1
ATOM 5147 C C . PRO A 1 645 ? 13.561 -19.199 7.054 1.00 67.50 645 PRO A C 1
ATOM 5149 O O . PRO A 1 645 ? 14.778 -19.271 7.110 1.00 67.50 645 PRO A O 1
ATOM 5152 N N . ASP A 1 646 ? 12.795 -20.241 6.742 1.00 76.50 646 ASP A N 1
ATOM 5153 C CA . ASP A 1 646 ? 13.355 -21.518 6.293 1.00 76.50 646 ASP A CA 1
ATOM 5154 C C . ASP A 1 646 ? 14.154 -21.331 4.991 1.00 76.50 646 ASP A C 1
ATOM 5156 O O . ASP A 1 646 ? 15.188 -21.961 4.781 1.00 76.50 646 ASP A O 1
ATOM 5160 N N . VAL A 1 647 ? 13.715 -20.403 4.134 1.00 79.88 647 VAL A N 1
ATOM 5161 C CA . VAL A 1 647 ? 14.469 -19.957 2.958 1.00 79.88 647 VAL A CA 1
ATOM 5162 C C . VAL A 1 647 ? 15.717 -19.195 3.379 1.00 79.88 647 VAL A C 1
ATOM 5164 O O . VAL A 1 647 ? 16.777 -19.441 2.820 1.00 79.88 647 VAL A O 1
ATOM 5167 N N . CYS A 1 648 ? 15.616 -18.303 4.368 1.00 80.56 648 CYS A N 1
ATOM 5168 C CA . CYS A 1 648 ? 16.766 -17.574 4.909 1.00 80.56 648 CYS A CA 1
ATOM 5169 C C . CYS A 1 648 ? 17.839 -18.519 5.472 1.00 80.56 648 CYS A C 1
ATOM 5171 O O . CYS A 1 648 ? 19.017 -18.307 5.210 1.00 80.56 648 CYS A O 1
ATOM 5173 N N . GLU A 1 649 ? 17.434 -19.548 6.220 1.00 81.25 649 GLU A N 1
ATOM 5174 C CA . GLU A 1 649 ? 18.322 -20.559 6.803 1.00 81.25 649 GLU A CA 1
ATOM 5175 C C . GLU A 1 649 ? 19.002 -21.375 5.703 1.00 81.25 649 GLU A C 1
ATOM 5177 O O . GLU A 1 649 ? 20.220 -21.440 5.671 1.00 81.25 649 GLU A O 1
ATOM 5182 N N . LYS A 1 650 ? 18.254 -21.873 4.712 1.00 85.50 650 LYS A N 1
ATOM 5183 C CA . LYS A 1 650 ? 18.835 -22.614 3.578 1.00 85.50 650 LYS A CA 1
ATOM 5184 C C . LYS A 1 650 ? 19.767 -21.770 2.705 1.00 85.50 650 LYS A C 1
ATOM 5186 O O . LYS A 1 650 ? 20.787 -22.277 2.251 1.00 85.50 650 LYS A O 1
ATOM 5191 N N . LEU A 1 651 ? 19.430 -20.497 2.470 1.00 87.44 651 LEU A N 1
ATOM 5192 C CA . LEU A 1 651 ? 20.325 -19.548 1.798 1.00 87.44 651 LEU A CA 1
ATOM 5193 C C . LEU A 1 651 ? 21.619 -19.394 2.601 1.00 87.44 651 LEU A C 1
ATOM 5195 O O . LEU A 1 651 ? 22.703 -19.510 2.040 1.00 87.44 651 LEU A O 1
ATOM 5199 N N . HIS A 1 652 ? 21.506 -19.164 3.911 1.00 87.62 652 HIS A N 1
ATOM 5200 C CA . HIS A 1 652 ? 22.659 -19.012 4.791 1.00 87.62 652 HIS A CA 1
ATOM 5201 C C . HIS A 1 652 ? 23.518 -20.279 4.838 1.00 87.62 652 HIS A C 1
ATOM 5203 O O . HIS A 1 652 ? 24.728 -20.180 4.667 1.00 87.62 652 HIS A O 1
ATOM 5209 N N . ASP A 1 653 ? 22.908 -21.452 5.007 1.00 89.44 653 ASP A N 1
ATOM 5210 C CA . ASP A 1 653 ? 23.588 -22.746 5.055 1.00 89.44 653 ASP A CA 1
ATOM 5211 C C . ASP A 1 653 ? 24.342 -23.027 3.756 1.00 89.44 653 ASP A C 1
ATOM 5213 O O . ASP A 1 653 ? 25.508 -23.414 3.792 1.00 89.44 653 ASP A O 1
ATOM 5217 N N . GLU A 1 654 ? 23.716 -22.800 2.596 1.00 91.25 654 GLU A N 1
ATOM 5218 C CA . GLU A 1 654 ? 24.380 -23.001 1.309 1.00 91.25 654 GLU A CA 1
ATOM 5219 C C . GLU A 1 654 ? 25.580 -22.058 1.151 1.00 91.25 654 GLU A C 1
ATOM 5221 O O . GLU A 1 654 ? 26.685 -22.507 0.833 1.00 91.25 654 GLU A O 1
ATOM 5226 N N . ILE A 1 655 ? 25.392 -20.767 1.441 1.00 89.25 655 ILE A N 1
ATOM 5227 C CA . ILE A 1 655 ? 26.459 -19.763 1.379 1.00 89.25 655 ILE A CA 1
ATOM 5228 C C . ILE A 1 655 ? 27.593 -20.134 2.343 1.00 89.25 655 ILE A C 1
ATOM 5230 O O . ILE A 1 655 ? 28.762 -20.152 1.955 1.00 89.25 655 ILE A O 1
ATOM 5234 N N . TRP A 1 656 ? 27.270 -20.482 3.587 1.00 88.44 656 TRP A N 1
ATOM 5235 C CA . TRP A 1 656 ? 28.247 -20.837 4.609 1.00 88.44 656 TRP A CA 1
ATOM 5236 C C . TRP A 1 656 ? 29.019 -22.111 4.249 1.00 88.44 656 TRP A C 1
ATOM 5238 O O . TRP A 1 656 ? 30.244 -22.135 4.341 1.00 88.44 656 TRP A O 1
ATOM 5248 N N . CYS A 1 657 ? 28.336 -23.156 3.778 1.00 90.44 657 CYS A N 1
ATOM 5249 C CA . CYS A 1 657 ? 28.969 -24.422 3.414 1.00 90.44 657 CYS A CA 1
ATOM 5250 C C . CYS A 1 657 ? 29.851 -24.328 2.161 1.00 90.44 657 CYS A C 1
ATOM 5252 O O . CYS A 1 657 ? 30.832 -25.065 2.062 1.00 90.44 657 CYS A O 1
ATOM 5254 N N . ARG A 1 658 ? 29.502 -23.477 1.189 1.00 91.00 658 ARG A N 1
ATOM 5255 C CA . ARG A 1 658 ? 30.224 -23.370 -0.094 1.00 91.00 658 ARG A CA 1
ATOM 5256 C C . ARG A 1 658 ? 31.298 -22.288 -0.096 1.00 91.00 658 ARG A C 1
ATOM 5258 O O . ARG A 1 658 ? 32.330 -22.442 -0.746 1.00 91.00 658 ARG A O 1
ATOM 5265 N N . ILE A 1 659 ? 31.068 -21.197 0.628 1.00 89.25 659 ILE A N 1
ATOM 5266 C CA . ILE A 1 659 ? 31.951 -20.025 0.637 1.00 89.25 659 ILE A CA 1
ATOM 5267 C C . ILE A 1 659 ? 32.670 -19.882 1.976 1.00 89.25 659 ILE A C 1
ATOM 5269 O O . ILE A 1 659 ? 33.878 -19.645 1.998 1.00 89.25 659 ILE A O 1
ATOM 5273 N N . GLY A 1 660 ? 31.952 -20.032 3.088 1.00 84.94 660 GLY A N 1
ATOM 5274 C CA . GLY A 1 660 ? 32.485 -19.812 4.431 1.00 84.94 660 GLY A CA 1
ATOM 5275 C C . GLY A 1 660 ? 32.886 -18.353 4.671 1.00 84.94 660 GLY A C 1
ATOM 5276 O O . GLY A 1 660 ? 32.152 -17.414 4.350 1.00 84.94 660 GLY A O 1
ATOM 5277 N N . ASP A 1 661 ? 34.073 -18.140 5.242 1.00 82.25 661 ASP A N 1
ATOM 5278 C CA . ASP A 1 661 ? 34.498 -16.817 5.711 1.00 82.25 661 ASP A CA 1
ATOM 5279 C C . ASP A 1 661 ? 35.037 -15.880 4.622 1.00 82.25 661 ASP A C 1
ATOM 5281 O O . ASP A 1 661 ? 35.067 -14.666 4.836 1.00 82.25 661 ASP A O 1
ATOM 5285 N N . ARG A 1 662 ? 35.385 -16.386 3.433 1.00 85.00 662 ARG A N 1
ATOM 5286 C CA . ARG A 1 662 ? 35.901 -15.530 2.351 1.00 85.00 662 ARG A CA 1
ATOM 5287 C C . ARG A 1 662 ? 34.837 -14.569 1.811 1.00 85.00 662 ARG A C 1
ATOM 5289 O O . ARG A 1 662 ? 33.636 -14.824 1.922 1.00 85.00 662 ARG A O 1
ATOM 5296 N N . THR A 1 663 ? 35.289 -13.488 1.181 1.00 75.75 663 THR A N 1
ATOM 5297 C CA . THR A 1 663 ? 34.415 -12.576 0.436 1.00 75.75 663 THR A CA 1
ATOM 5298 C C . THR A 1 663 ? 33.846 -13.289 -0.802 1.00 75.75 663 THR A C 1
ATOM 5300 O O . THR A 1 663 ? 34.625 -13.869 -1.570 1.00 75.75 663 THR A O 1
ATOM 5303 N N . PRO A 1 664 ? 32.516 -13.278 -0.998 1.00 77.69 664 PRO A N 1
ATOM 5304 C CA . PRO A 1 664 ? 31.873 -13.814 -2.196 1.00 77.69 664 PRO A CA 1
ATOM 5305 C C . PRO A 1 664 ? 32.248 -13.045 -3.469 1.00 77.69 664 PRO A C 1
ATOM 5307 O O . PRO A 1 664 ? 32.474 -11.836 -3.426 1.00 77.69 664 PRO A O 1
ATOM 5310 N N . ASN A 1 665 ? 32.277 -13.728 -4.610 1.00 76.19 665 ASN A N 1
ATOM 5311 C CA . ASN A 1 665 ? 32.498 -13.140 -5.930 1.00 76.19 665 ASN A CA 1
ATOM 5312 C C . ASN A 1 665 ? 31.535 -13.738 -6.974 1.00 76.19 665 ASN A C 1
ATOM 5314 O O . ASN A 1 665 ? 30.817 -14.694 -6.698 1.00 76.19 665 ASN A O 1
ATOM 5318 N N . ALA A 1 666 ? 31.511 -13.174 -8.183 1.00 74.69 666 ALA A N 1
ATOM 5319 C CA . ALA A 1 666 ? 30.554 -13.570 -9.218 1.00 74.69 666 ALA A CA 1
ATOM 5320 C C . ALA A 1 666 ? 30.709 -15.027 -9.707 1.00 74.69 666 ALA A C 1
ATOM 5322 O O . ALA A 1 666 ? 29.726 -15.604 -10.170 1.00 74.69 666 ALA A O 1
ATOM 5323 N N . GLU A 1 667 ? 31.899 -15.630 -9.594 1.00 81.31 667 GLU A N 1
ATOM 5324 C CA . GLU A 1 667 ? 32.153 -17.029 -9.985 1.00 81.31 667 GLU A CA 1
ATOM 5325 C C . GLU A 1 667 ? 31.494 -18.023 -9.015 1.00 81.31 667 GLU A C 1
ATOM 5327 O O . GLU A 1 667 ? 31.220 -19.165 -9.373 1.00 81.31 667 GLU A O 1
ATOM 5332 N N . ASP A 1 668 ? 31.141 -17.577 -7.806 1.00 85.56 668 ASP A N 1
ATOM 5333 C CA . ASP A 1 668 ? 30.470 -18.411 -6.803 1.00 85.56 668 ASP A CA 1
ATOM 5334 C C . ASP A 1 668 ? 29.044 -18.797 -7.175 1.00 85.56 668 ASP A C 1
ATOM 5336 O O . ASP A 1 668 ? 28.440 -19.667 -6.549 1.00 85.56 668 ASP A O 1
ATOM 5340 N N . ARG A 1 669 ? 28.497 -18.156 -8.202 1.00 84.69 669 ARG A N 1
ATOM 5341 C CA . ARG A 1 669 ? 27.160 -18.424 -8.707 1.00 84.69 669 ARG A CA 1
ATOM 5342 C C . ARG A 1 669 ? 26.958 -19.893 -9.078 1.00 84.69 669 ARG A C 1
ATOM 5344 O O . ARG A 1 669 ? 25.891 -20.438 -8.811 1.00 84.69 669 ARG A O 1
ATOM 5351 N N . ASP A 1 670 ? 27.984 -20.523 -9.647 1.00 84.62 670 ASP A N 1
ATOM 5352 C CA . ASP A 1 670 ? 27.916 -21.891 -10.174 1.00 84.62 670 ASP A CA 1
ATOM 5353 C C . ASP A 1 670 ? 27.890 -22.966 -9.072 1.00 84.62 670 ASP A C 1
ATOM 5355 O O . ASP A 1 670 ? 27.668 -24.140 -9.358 1.00 84.62 670 ASP A O 1
ATOM 5359 N N . GLN A 1 671 ? 28.113 -22.580 -7.812 1.00 88.06 671 GLN A N 1
ATOM 5360 C CA . GLN A 1 671 ? 28.100 -23.482 -6.654 1.00 88.06 671 GLN A CA 1
ATOM 5361 C C . GLN A 1 671 ? 26.971 -23.191 -5.651 1.00 88.06 671 GLN A C 1
ATOM 5363 O O . GLN A 1 671 ? 26.903 -23.858 -4.616 1.00 88.06 671 GLN A O 1
ATOM 5368 N N . LEU A 1 672 ? 26.108 -22.209 -5.940 1.00 90.06 672 LEU A N 1
ATOM 5369 C CA . LEU A 1 672 ? 25.020 -21.747 -5.071 1.00 90.06 672 LEU A CA 1
ATOM 5370 C C . LEU A 1 672 ? 23.646 -21.938 -5.737 1.00 90.06 672 LEU A C 1
ATOM 5372 O O . LEU A 1 672 ? 22.952 -20.979 -6.098 1.00 90.06 672 LEU A O 1
ATOM 5376 N N . ASP A 1 673 ? 23.265 -23.201 -5.923 1.00 88.06 673 ASP A N 1
ATOM 5377 C CA . ASP A 1 673 ? 22.031 -23.599 -6.606 1.00 88.06 673 ASP A CA 1
ATOM 5378 C C . ASP A 1 673 ? 20.775 -23.031 -5.922 1.00 88.06 673 ASP A C 1
ATOM 5380 O O . ASP A 1 673 ? 19.852 -22.552 -6.591 1.00 88.06 673 ASP A O 1
ATOM 5384 N N . TYR A 1 674 ? 20.734 -23.050 -4.588 1.00 88.19 674 TYR A N 1
ATOM 5385 C CA . TYR A 1 674 ? 19.607 -22.580 -3.789 1.00 88.19 674 TYR A CA 1
ATOM 5386 C C . TYR A 1 674 ? 19.468 -21.057 -3.844 1.00 88.19 674 TYR A C 1
ATOM 5388 O O . TYR A 1 674 ? 18.358 -20.555 -4.041 1.00 88.19 674 TYR A O 1
ATOM 5396 N N . VAL A 1 675 ? 20.573 -20.307 -3.746 1.00 89.00 675 VAL A N 1
ATOM 5397 C CA . VAL A 1 675 ? 20.568 -18.844 -3.947 1.00 89.00 675 VAL A CA 1
ATOM 5398 C C . VAL A 1 675 ? 20.023 -18.495 -5.327 1.00 89.00 675 VAL A C 1
ATOM 5400 O O . VAL A 1 675 ? 19.145 -17.636 -5.460 1.00 89.00 675 VAL A O 1
ATOM 5403 N N . MET A 1 676 ? 20.491 -19.188 -6.362 1.00 88.12 676 MET A N 1
ATOM 5404 C CA . MET A 1 676 ? 20.069 -18.907 -7.729 1.00 88.12 676 MET A CA 1
ATOM 5405 C C . MET A 1 676 ? 18.603 -19.228 -7.978 1.00 88.12 676 MET A C 1
ATOM 5407 O O . MET A 1 676 ? 17.889 -18.440 -8.607 1.00 88.12 676 MET A O 1
ATOM 5411 N N . ALA A 1 677 ? 18.126 -20.346 -7.452 1.00 87.06 677 ALA A N 1
ATOM 5412 C CA . ALA A 1 677 ? 16.732 -20.713 -7.575 1.00 87.06 677 ALA A CA 1
ATOM 5413 C C . ALA A 1 677 ? 15.816 -19.818 -6.708 1.00 87.06 677 ALA A C 1
ATOM 5415 O O . ALA A 1 677 ? 14.678 -19.561 -7.098 1.00 87.06 677 ALA A O 1
ATOM 5416 N N . PHE A 1 678 ? 16.301 -19.258 -5.591 1.00 88.31 678 PHE A N 1
ATOM 5417 C CA . PHE A 1 678 ? 15.576 -18.241 -4.821 1.00 88.31 678 PHE A CA 1
ATOM 5418 C C . PHE A 1 678 ? 15.402 -16.931 -5.605 1.00 88.31 678 PHE A C 1
ATOM 5420 O O . PHE A 1 678 ? 14.293 -16.391 -5.670 1.00 88.31 678 PHE A O 1
ATOM 5427 N N . ILE A 1 679 ? 16.480 -16.431 -6.224 1.00 88.00 679 ILE A N 1
ATOM 5428 C CA . ILE A 1 679 ? 16.437 -15.237 -7.085 1.00 88.00 679 ILE A CA 1
ATOM 5429 C C . ILE A 1 679 ? 15.440 -15.458 -8.223 1.00 88.00 679 ILE A C 1
ATOM 5431 O O . ILE A 1 679 ? 14.610 -14.588 -8.504 1.00 88.00 679 ILE A O 1
ATOM 5435 N N . ALA A 1 680 ? 15.493 -16.638 -8.844 1.00 86.75 680 ALA A N 1
ATOM 5436 C CA . ALA A 1 680 ? 14.546 -17.029 -9.868 1.00 86.75 680 ALA A CA 1
ATOM 5437 C C . ALA A 1 680 ? 13.108 -16.939 -9.320 1.00 86.75 680 ALA A C 1
ATOM 5439 O O . ALA A 1 680 ? 12.302 -16.171 -9.860 1.00 86.75 680 ALA A O 1
ATOM 5440 N N . GLU A 1 681 ? 12.775 -17.649 -8.241 1.00 86.38 681 GLU A N 1
ATOM 5441 C CA . GLU A 1 681 ? 11.407 -17.706 -7.705 1.00 86.38 681 GLU A CA 1
ATOM 5442 C C . GLU A 1 681 ? 10.846 -16.311 -7.368 1.00 86.38 681 GLU A C 1
ATOM 5444 O O . GLU A 1 681 ? 9.677 -16.015 -7.634 1.00 86.38 681 GLU A O 1
ATOM 5449 N N . CYS A 1 682 ? 11.695 -15.397 -6.889 1.00 86.50 682 CYS A N 1
ATOM 5450 C CA . CYS A 1 682 ? 11.310 -14.000 -6.681 1.00 86.50 682 CYS A CA 1
ATOM 5451 C C . CYS A 1 682 ? 10.941 -13.292 -7.994 1.00 86.50 682 CYS A C 1
ATOM 5453 O O . CYS A 1 682 ? 9.901 -12.634 -8.062 1.00 86.50 682 CYS A O 1
ATOM 5455 N N . LEU A 1 683 ? 11.740 -13.460 -9.052 1.00 86.56 683 LEU A N 1
ATOM 5456 C CA . LEU A 1 683 ? 11.452 -12.923 -10.389 1.00 86.56 683 LEU A CA 1
ATOM 5457 C C . LEU A 1 683 ? 10.210 -13.555 -11.041 1.00 86.56 683 LEU A C 1
ATOM 5459 O O . LEU A 1 683 ? 9.573 -12.910 -11.877 1.00 86.56 683 LEU A O 1
ATOM 5463 N N . ARG A 1 684 ? 9.852 -14.793 -10.675 1.00 86.88 684 ARG A N 1
ATOM 5464 C CA . ARG A 1 684 ? 8.607 -15.442 -11.112 1.00 86.88 684 ARG A CA 1
ATOM 5465 C C . ARG A 1 684 ? 7.398 -14.796 -10.446 1.00 86.88 684 ARG A C 1
ATOM 5467 O O . ARG A 1 684 ? 6.495 -14.308 -11.121 1.00 86.88 684 ARG A O 1
ATOM 5474 N N . LEU A 1 685 ? 7.394 -14.778 -9.115 1.00 81.75 685 LEU A N 1
ATOM 5475 C CA . LEU A 1 685 ? 6.261 -14.308 -8.321 1.00 81.75 685 LEU A CA 1
ATOM 5476 C C . LEU A 1 685 ? 6.052 -12.801 -8.424 1.00 81.75 685 LEU A C 1
ATOM 5478 O O . LEU A 1 685 ? 4.917 -12.319 -8.366 1.00 81.75 685 LEU A O 1
ATOM 5482 N N . ARG A 1 686 ? 7.146 -12.043 -8.501 1.00 82.94 686 ARG A N 1
ATOM 5483 C CA . ARG A 1 686 ? 7.163 -10.579 -8.478 1.00 82.94 686 ARG A CA 1
ATOM 5484 C C . ARG A 1 686 ? 8.043 -10.052 -9.597 1.00 82.94 686 ARG A C 1
ATOM 5486 O O . ARG A 1 686 ? 8.989 -9.302 -9.378 1.00 82.94 686 ARG A O 1
ATOM 5493 N N . ASN A 1 687 ? 7.683 -10.448 -10.814 1.00 84.69 687 ASN A N 1
ATOM 5494 C CA . ASN A 1 687 ? 8.310 -9.924 -12.014 1.00 84.69 687 ASN A CA 1
ATOM 5495 C C . ASN A 1 687 ? 8.172 -8.387 -12.052 1.00 84.69 687 ASN A C 1
ATOM 5497 O O . ASN A 1 687 ? 7.046 -7.893 -11.927 1.00 84.69 687 ASN A O 1
ATOM 5501 N N . PRO A 1 688 ? 9.266 -7.626 -12.241 1.00 80.12 688 PRO A N 1
ATOM 5502 C CA . PRO A 1 688 ? 9.216 -6.162 -12.284 1.00 80.12 688 PRO A CA 1
ATOM 5503 C C . PRO A 1 688 ? 8.443 -5.626 -13.501 1.00 80.12 688 PRO A C 1
ATOM 5505 O O . PRO A 1 688 ? 8.005 -4.480 -13.504 1.00 80.12 688 PRO A O 1
ATOM 5508 N N . THR A 1 689 ? 8.231 -6.458 -14.523 1.00 81.44 689 THR A N 1
ATOM 5509 C CA . THR A 1 689 ? 7.471 -6.151 -15.740 1.00 81.44 689 THR A CA 1
ATOM 5510 C C . THR A 1 689 ? 6.341 -7.169 -15.943 1.00 81.44 689 THR A C 1
ATOM 5512 O O . THR A 1 689 ? 6.364 -7.943 -16.902 1.00 81.44 689 THR A O 1
ATOM 5515 N N . PRO A 1 690 ? 5.308 -7.192 -15.079 1.00 80.50 690 PRO A N 1
ATOM 5516 C CA . PRO A 1 690 ? 4.288 -8.250 -15.068 1.00 80.50 690 PRO A CA 1
ATOM 5517 C C . PRO A 1 690 ? 3.427 -8.307 -16.343 1.00 80.50 690 PRO A C 1
ATOM 5519 O O . PRO A 1 690 ? 2.671 -9.247 -16.552 1.00 80.50 690 PRO A O 1
ATOM 5522 N N . VAL A 1 691 ? 3.516 -7.301 -17.205 1.00 79.31 691 VAL A N 1
ATOM 5523 C CA . VAL A 1 691 ? 2.763 -7.184 -18.464 1.00 79.31 691 VAL A CA 1
ATOM 5524 C C . VAL A 1 691 ? 3.706 -7.268 -19.667 1.00 79.31 691 VAL A C 1
ATOM 5526 O O . VAL A 1 691 ? 3.262 -7.336 -20.806 1.00 79.31 691 VAL A O 1
ATOM 5529 N N . GLY A 1 692 ? 5.017 -7.306 -19.419 1.00 80.81 692 GLY A N 1
ATOM 5530 C CA . GLY A 1 692 ? 6.026 -7.093 -20.443 1.00 80.81 692 GLY A CA 1
ATOM 5531 C C . GLY A 1 692 ? 5.932 -5.700 -21.074 1.00 80.81 692 GLY A C 1
ATOM 5532 O O . GLY A 1 692 ? 5.178 -4.830 -20.634 1.00 80.81 692 GLY A O 1
ATOM 5533 N N . LEU A 1 693 ? 6.726 -5.497 -22.123 1.00 84.75 693 LEU A N 1
ATOM 5534 C CA . LEU A 1 693 ? 6.582 -4.357 -23.023 1.00 84.75 693 LEU A CA 1
ATOM 5535 C C . LEU A 1 693 ? 5.671 -4.735 -24.187 1.00 84.75 693 LEU A C 1
ATOM 5537 O O . LEU A 1 693 ? 5.570 -5.901 -24.560 1.00 84.75 693 LEU A O 1
ATOM 5541 N N . PHE A 1 694 ? 5.036 -3.736 -24.789 1.00 88.50 694 PHE A N 1
ATOM 5542 C CA . PHE A 1 694 ? 4.121 -3.948 -25.900 1.00 88.50 694 PHE A CA 1
ATOM 5543 C C . PHE A 1 694 ? 4.916 -4.205 -27.177 1.00 88.50 694 PHE A C 1
ATOM 5545 O O . PHE A 1 694 ? 5.905 -3.526 -27.465 1.00 88.50 694 PHE A O 1
ATOM 5552 N N . HIS A 1 695 ? 4.483 -5.192 -27.945 1.00 93.50 695 HIS A N 1
ATOM 5553 C CA . HIS A 1 695 ? 5.016 -5.513 -29.259 1.00 93.50 695 HIS A CA 1
ATOM 5554 C C . HIS A 1 695 ? 4.042 -5.041 -30.334 1.00 93.50 695 HIS A C 1
ATOM 5556 O O . HIS A 1 695 ? 2.848 -4.898 -30.080 1.00 93.50 695 HIS A O 1
ATOM 5562 N N . ARG A 1 696 ? 4.551 -4.802 -31.537 1.00 93.69 696 ARG A N 1
ATOM 5563 C CA . ARG A 1 696 ? 3.751 -4.551 -32.735 1.00 93.69 696 ARG A CA 1
ATOM 5564 C C . ARG A 1 696 ? 4.102 -5.611 -33.769 1.00 93.69 696 ARG A C 1
ATOM 5566 O O . ARG A 1 696 ? 5.286 -5.851 -34.012 1.00 93.69 696 ARG A O 1
ATOM 5573 N N . ALA A 1 697 ? 3.085 -6.254 -34.332 1.00 95.38 697 ALA A N 1
ATOM 5574 C CA . ALA A 1 697 ? 3.262 -7.200 -35.424 1.00 95.38 697 ALA A CA 1
ATOM 5575 C C . ALA A 1 697 ? 3.700 -6.440 -36.687 1.00 95.38 697 ALA A C 1
ATOM 5577 O O . ALA A 1 697 ? 2.971 -5.589 -37.185 1.00 95.38 697 ALA A O 1
ATOM 5578 N N . MET A 1 698 ? 4.900 -6.719 -37.190 1.00 94.50 698 MET A N 1
ATOM 5579 C CA . MET A 1 698 ? 5.459 -6.092 -38.396 1.00 94.50 698 MET A CA 1
ATOM 5580 C C . MET A 1 698 ? 4.805 -6.618 -39.681 1.00 94.50 698 MET A C 1
ATOM 5582 O O . MET A 1 698 ? 4.811 -5.942 -40.705 1.00 94.50 698 MET A O 1
ATOM 5586 N N . SER A 1 699 ? 4.253 -7.826 -39.620 1.00 95.44 699 SER A N 1
ATOM 5587 C CA . SER A 1 699 ? 3.450 -8.472 -40.657 1.00 95.44 699 SER A CA 1
ATOM 5588 C C . SER A 1 699 ? 2.494 -9.467 -39.997 1.00 95.44 699 SER A C 1
ATOM 5590 O O . SER A 1 699 ? 2.539 -9.644 -38.777 1.00 95.44 699 SER A O 1
ATOM 5592 N N . ASP A 1 700 ? 1.631 -10.106 -40.786 1.00 96.19 700 ASP A N 1
ATOM 5593 C CA . ASP A 1 700 ? 0.693 -11.106 -40.275 1.00 96.19 700 ASP A CA 1
ATOM 5594 C C . ASP A 1 700 ? 1.432 -12.256 -39.574 1.00 96.19 700 ASP A C 1
ATOM 5596 O O . ASP A 1 700 ? 2.391 -12.819 -40.104 1.00 96.19 700 ASP A O 1
ATOM 5600 N N . ILE A 1 701 ? 0.958 -12.607 -38.380 1.00 95.62 701 ILE A N 1
ATOM 5601 C CA . ILE A 1 701 ? 1.492 -13.669 -37.527 1.00 95.62 701 ILE A CA 1
ATOM 5602 C C . ILE A 1 701 ? 0.462 -14.793 -37.447 1.00 95.62 701 ILE A C 1
ATOM 5604 O O . ILE A 1 701 ? -0.697 -14.573 -37.087 1.00 95.62 701 ILE A O 1
ATOM 5608 N N . ASN A 1 702 ? 0.903 -16.016 -37.734 1.00 94.69 702 ASN A N 1
ATOM 5609 C CA . ASN A 1 702 ? 0.150 -17.227 -37.427 1.00 94.69 702 ASN A CA 1
ATOM 5610 C C . ASN A 1 702 ? 0.705 -17.814 -36.131 1.00 94.69 702 ASN A C 1
ATOM 5612 O O . ASN A 1 702 ? 1.914 -18.006 -36.017 1.00 94.69 702 ASN A O 1
ATOM 5616 N N . LEU A 1 703 ? -0.171 -18.087 -35.166 1.00 94.00 703 LEU A N 1
ATOM 5617 C CA . LEU A 1 703 ? 0.218 -18.557 -33.841 1.00 94.00 703 LEU A CA 1
ATOM 5618 C C . LEU A 1 703 ? -0.544 -19.828 -33.457 1.00 94.00 703 LEU A C 1
ATOM 5620 O O . LEU A 1 703 ? -1.782 -19.864 -33.490 1.00 94.00 703 LEU A O 1
ATOM 5624 N N . GLY A 1 704 ? 0.189 -20.884 -33.100 1.00 88.75 704 GLY A N 1
ATOM 5625 C CA . GLY A 1 704 ? -0.363 -22.163 -32.651 1.00 88.75 704 GLY A CA 1
ATOM 5626 C C . GLY A 1 704 ? -1.292 -22.834 -33.668 1.00 88.75 704 GLY A C 1
ATOM 5627 O O . GLY A 1 704 ? -2.220 -23.538 -33.270 1.00 88.75 704 GLY A O 1
ATOM 5628 N N . ASN A 1 705 ? -1.112 -22.554 -34.967 1.00 86.62 705 ASN A N 1
ATOM 5629 C CA . ASN A 1 705 ? -1.987 -22.976 -36.077 1.00 86.62 705 ASN A CA 1
ATOM 5630 C C . ASN A 1 705 ? -3.480 -22.635 -35.898 1.00 86.62 705 ASN A C 1
ATOM 5632 O O . ASN A 1 705 ? -4.340 -23.229 -36.548 1.00 86.62 705 ASN A O 1
ATOM 5636 N N . LYS A 1 706 ? -3.803 -21.699 -35.001 1.00 91.06 706 LYS A N 1
ATOM 5637 C CA . LYS A 1 706 ? -5.182 -21.408 -34.586 1.00 91.06 706 LYS A CA 1
ATOM 5638 C C . LYS A 1 706 ? -5.500 -19.921 -34.583 1.00 91.06 706 LYS A C 1
ATOM 5640 O O . LYS A 1 706 ? -6.645 -19.550 -34.829 1.00 91.06 706 LYS A O 1
ATOM 5645 N N . TYR A 1 707 ? -4.519 -19.080 -34.278 1.00 94.69 707 TYR A N 1
ATOM 5646 C CA . TYR A 1 707 ? -4.715 -17.643 -34.159 1.00 94.69 707 TYR A CA 1
ATOM 5647 C C . TYR A 1 707 ? -4.007 -16.930 -35.304 1.00 94.69 707 TYR A C 1
ATOM 5649 O O . TYR A 1 707 ? -2.841 -17.197 -35.581 1.00 94.69 707 TYR A O 1
ATOM 5657 N N . GLN A 1 708 ? -4.721 -16.008 -35.939 1.00 94.88 708 GLN A N 1
ATOM 5658 C CA . GLN A 1 708 ? -4.154 -15.040 -36.867 1.00 94.88 708 GLN A CA 1
ATOM 5659 C C . GLN A 1 708 ? -4.116 -13.679 -36.189 1.00 94.88 708 GLN A C 1
ATOM 5661 O O . GLN A 1 708 ? -5.131 -13.201 -35.682 1.00 94.88 708 GLN A O 1
ATOM 5666 N N . ILE A 1 709 ? -2.938 -13.069 -36.179 1.00 96.06 709 ILE A N 1
ATOM 5667 C CA . ILE A 1 709 ? -2.710 -11.724 -35.670 1.00 96.06 709 ILE A CA 1
ATOM 5668 C C . ILE A 1 709 ? -2.318 -10.865 -36.876 1.00 96.06 709 ILE A C 1
ATOM 5670 O O . ILE A 1 709 ? -1.230 -11.066 -37.415 1.00 96.06 709 ILE A O 1
ATOM 5674 N N . PRO A 1 710 ? -3.181 -9.938 -37.325 1.00 95.25 710 PRO A N 1
ATOM 5675 C CA . PRO A 1 710 ? -2.870 -9.074 -38.458 1.00 95.25 710 PRO A CA 1
ATOM 5676 C C . PRO A 1 710 ? -1.656 -8.179 -38.197 1.00 95.25 710 PRO A C 1
ATOM 5678 O O . PRO A 1 710 ? -1.398 -7.791 -37.051 1.00 95.25 710 PRO A O 1
ATOM 5681 N N . ALA A 1 711 ? -0.973 -7.780 -39.267 1.00 95.00 711 ALA A N 1
ATOM 5682 C CA . ALA A 1 711 ? 0.039 -6.731 -39.240 1.00 95.00 711 ALA A CA 1
ATOM 5683 C C . ALA A 1 711 ? -0.464 -5.465 -38.517 1.00 95.00 711 ALA A C 1
ATOM 5685 O O . ALA A 1 711 ? -1.661 -5.181 -38.472 1.00 95.00 711 ALA A O 1
ATOM 5686 N N . GLU A 1 712 ? 0.460 -4.701 -37.936 1.00 92.44 712 GLU A N 1
ATOM 5687 C CA . GLU A 1 712 ? 0.217 -3.484 -37.147 1.00 92.44 712 GLU A CA 1
ATOM 5688 C C . GLU A 1 712 ? -0.531 -3.691 -35.816 1.00 92.44 712 GLU A C 1
ATOM 5690 O O . GLU A 1 712 ? -0.691 -2.749 -35.035 1.00 92.44 712 GLU A O 1
ATOM 5695 N N . THR A 1 713 ? -0.938 -4.921 -35.495 1.00 94.12 713 THR A N 1
ATOM 5696 C CA . THR A 1 713 ? -1.611 -5.229 -34.228 1.00 94.12 713 THR A CA 1
ATOM 5697 C C . THR A 1 713 ? -0.653 -5.092 -33.047 1.00 94.12 713 THR A C 1
ATOM 5699 O O . THR A 1 713 ? 0.477 -5.589 -33.078 1.00 94.12 713 THR A O 1
ATOM 5702 N N . SER A 1 714 ? -1.121 -4.450 -31.971 1.00 92.56 714 SER A N 1
ATOM 5703 C CA . SER A 1 714 ? -0.397 -4.424 -30.699 1.00 92.56 714 SER A CA 1
ATOM 5704 C C . SER A 1 714 ? -0.572 -5.755 -29.975 1.00 92.56 714 SER A C 1
ATOM 5706 O O . SER A 1 714 ? -1.693 -6.208 -29.747 1.00 92.56 714 SER A O 1
ATOM 5708 N N . VAL A 1 715 ? 0.538 -6.371 -29.590 1.00 94.12 715 VAL A N 1
ATOM 5709 C CA . VAL A 1 715 ? 0.587 -7.681 -28.945 1.00 94.12 715 VAL A CA 1
ATOM 5710 C C . VAL A 1 715 ? 1.258 -7.551 -27.583 1.00 94.12 715 VAL A C 1
ATOM 5712 O O . VAL A 1 715 ? 2.328 -6.955 -27.450 1.00 94.12 715 VAL A O 1
ATOM 5715 N N . ILE A 1 716 ? 0.635 -8.129 -26.564 1.00 92.06 716 ILE A N 1
ATOM 5716 C CA . ILE A 1 716 ? 1.127 -8.169 -25.192 1.00 92.06 716 ILE A CA 1
ATOM 5717 C C . ILE A 1 716 ? 1.295 -9.624 -24.783 1.00 92.06 716 ILE A C 1
ATOM 5719 O O . ILE A 1 716 ? 0.334 -10.391 -24.753 1.00 92.06 716 ILE A O 1
ATOM 5723 N N . VAL A 1 717 ? 2.520 -9.992 -24.426 1.00 91.62 717 VAL A N 1
ATOM 5724 C CA . VAL A 1 717 ? 2.796 -11.272 -23.775 1.00 91.62 717 VAL A CA 1
ATOM 5725 C C . VAL A 1 717 ? 2.665 -11.059 -22.275 1.00 91.62 717 VAL A C 1
ATOM 5727 O O . VAL A 1 717 ? 3.501 -10.406 -21.649 1.00 91.62 717 VAL A O 1
ATOM 5730 N N . HIS A 1 718 ? 1.582 -11.571 -21.699 1.00 90.44 718 HIS A N 1
ATOM 5731 C CA . HIS A 1 718 ? 1.203 -11.287 -20.323 1.00 90.44 718 HIS A CA 1
ATOM 5732 C C . HIS A 1 718 ? 2.038 -12.118 -19.342 1.00 90.44 718 HIS A C 1
ATOM 5734 O O . HIS A 1 718 ? 1.638 -13.193 -18.895 1.00 90.44 718 HIS A O 1
ATOM 5740 N N . GLN A 1 719 ? 3.221 -11.591 -19.015 1.00 87.38 719 GLN A N 1
ATOM 5741 C CA . GLN A 1 719 ? 4.232 -12.246 -18.178 1.00 87.38 719 GLN A CA 1
ATOM 5742 C C . GLN A 1 719 ? 3.673 -12.751 -16.844 1.00 87.38 719 GLN A C 1
ATOM 5744 O O . GLN A 1 719 ? 3.964 -13.870 -16.446 1.00 87.38 719 GLN A O 1
ATOM 5749 N N . TYR A 1 720 ? 2.825 -11.971 -16.171 1.00 86.62 720 TYR A N 1
ATOM 5750 C CA . TYR A 1 720 ? 2.218 -12.360 -14.900 1.00 86.62 720 TYR A CA 1
ATOM 5751 C C . TYR A 1 720 ? 1.456 -13.676 -15.024 1.00 86.62 720 TYR A C 1
ATOM 5753 O O . TYR A 1 720 ? 1.681 -14.573 -14.221 1.00 86.62 720 TYR A O 1
ATOM 5761 N N . SER A 1 721 ? 0.593 -13.817 -16.031 1.00 86.94 721 SER A N 1
ATOM 5762 C CA . SER A 1 721 ? -0.180 -15.045 -16.235 1.00 86.94 721 SER A CA 1
ATOM 5763 C C . SER A 1 721 ? 0.710 -16.228 -16.561 1.00 86.94 721 SER A C 1
ATOM 5765 O O . SER A 1 721 ? 0.530 -17.281 -15.973 1.00 86.94 721 SER A O 1
ATOM 5767 N N . ILE A 1 722 ? 1.706 -16.042 -17.428 1.00 86.88 722 ILE A N 1
ATOM 5768 C CA . ILE A 1 722 ? 2.653 -17.100 -17.810 1.00 86.88 722 ILE A CA 1
ATOM 5769 C C . ILE A 1 722 ? 3.445 -17.597 -16.590 1.00 86.88 722 ILE A C 1
ATOM 5771 O O . ILE A 1 722 ? 3.624 -18.798 -16.388 1.00 86.88 722 ILE A O 1
ATOM 5775 N N . LEU A 1 723 ? 3.894 -16.671 -15.742 1.00 85.62 723 LEU A N 1
ATOM 5776 C CA . LEU A 1 723 ? 4.685 -16.961 -14.544 1.00 85.62 723 LEU A CA 1
ATOM 5777 C C . LEU A 1 723 ? 3.834 -17.445 -13.354 1.00 85.62 723 LEU A C 1
ATOM 5779 O O . LEU A 1 723 ? 4.390 -17.922 -12.365 1.00 85.62 723 LEU A O 1
ATOM 5783 N N . THR A 1 724 ? 2.504 -17.342 -13.441 1.00 80.50 724 THR A N 1
ATOM 5784 C CA . THR A 1 724 ? 1.546 -17.771 -12.403 1.00 80.50 724 THR A CA 1
ATOM 5785 C C . THR A 1 724 ? 0.487 -18.748 -12.931 1.00 80.50 724 THR A C 1
ATOM 5787 O O . THR A 1 724 ? -0.583 -18.877 -12.343 1.00 80.50 724 THR A O 1
ATOM 5790 N N . ASP A 1 725 ? 0.763 -19.438 -14.040 1.00 79.25 725 ASP A N 1
ATOM 5791 C CA . ASP A 1 725 ? -0.161 -20.416 -14.620 1.00 79.25 725 ASP A CA 1
ATOM 5792 C C . ASP A 1 725 ? -0.156 -21.722 -13.812 1.00 79.25 725 ASP A C 1
ATOM 5794 O O . ASP A 1 725 ? 0.852 -22.428 -13.772 1.00 79.25 725 ASP A O 1
ATOM 5798 N N . ASP A 1 726 ? -1.302 -22.083 -13.233 1.00 74.50 726 ASP A N 1
ATOM 5799 C CA . ASP A 1 726 ? -1.493 -23.325 -12.472 1.00 74.50 726 ASP A CA 1
ATOM 5800 C C . ASP A 1 726 ? -1.190 -24.594 -13.300 1.00 74.50 726 ASP A C 1
ATOM 5802 O O . ASP A 1 726 ? -0.953 -25.657 -12.733 1.00 74.50 726 ASP A O 1
ATOM 5806 N N . LYS A 1 727 ? -1.168 -24.518 -14.643 1.00 76.38 727 LYS A N 1
ATOM 5807 C CA . LYS A 1 727 ? -0.724 -25.642 -15.494 1.00 76.38 727 LYS A CA 1
ATOM 5808 C C . LYS A 1 727 ? 0.767 -25.943 -15.362 1.00 76.38 727 LYS A C 1
ATOM 5810 O O . LYS A 1 727 ? 1.176 -27.083 -15.564 1.00 76.38 727 LYS A O 1
ATOM 5815 N N . ASN A 1 728 ? 1.566 -24.911 -15.100 1.00 73.62 728 ASN A N 1
ATOM 5816 C CA . ASN A 1 728 ? 3.025 -24.987 -15.068 1.00 73.62 728 ASN A CA 1
ATOM 5817 C C . ASN A 1 728 ? 3.569 -24.972 -13.630 1.00 73.62 728 ASN A C 1
ATOM 5819 O O . ASN A 1 728 ? 4.730 -25.320 -13.418 1.00 73.62 728 ASN A O 1
ATOM 5823 N N . TRP A 1 729 ? 2.745 -24.569 -12.655 1.00 74.38 729 TRP A N 1
ATOM 5824 C CA . TRP A 1 729 ? 3.156 -24.330 -11.274 1.00 74.38 729 TRP A CA 1
ATOM 5825 C C . TRP A 1 729 ? 2.137 -24.887 -10.275 1.00 74.38 729 TRP A C 1
ATOM 5827 O O . TRP A 1 729 ? 0.989 -24.450 -10.235 1.00 74.38 729 TRP A O 1
ATOM 5837 N N . ASP A 1 730 ? 2.579 -25.789 -9.398 1.00 69.12 730 ASP A N 1
ATOM 5838 C CA . ASP A 1 730 ? 1.788 -26.196 -8.234 1.00 69.12 730 ASP A CA 1
ATOM 5839 C C . ASP A 1 730 ? 1.698 -25.023 -7.243 1.00 69.12 730 ASP A C 1
ATOM 5841 O O . ASP A 1 730 ? 2.727 -24.546 -6.763 1.00 69.12 730 ASP A O 1
ATOM 5845 N N . ASN A 1 731 ? 0.482 -24.579 -6.899 1.00 67.94 731 ASN A N 1
ATOM 5846 C CA . ASN A 1 731 ? 0.237 -23.402 -6.047 1.00 67.94 731 ASN A CA 1
ATOM 5847 C C . ASN A 1 731 ? 0.904 -22.126 -6.600 1.00 67.94 731 ASN A C 1
ATOM 5849 O O . ASN A 1 731 ? 1.706 -21.480 -5.925 1.00 67.94 731 ASN A O 1
ATOM 5853 N N . ALA A 1 732 ? 0.582 -21.767 -7.846 1.00 69.94 732 ALA A N 1
ATOM 5854 C CA . ALA A 1 732 ? 1.272 -20.736 -8.622 1.00 69.94 732 ALA A CA 1
ATOM 5855 C C . ALA A 1 732 ? 1.295 -19.330 -7.985 1.00 69.94 732 ALA A C 1
ATOM 5857 O O . ALA A 1 732 ? 2.169 -18.518 -8.311 1.00 69.94 732 ALA A O 1
ATOM 5858 N N . ASP A 1 733 ? 0.354 -19.035 -7.086 1.00 66.31 733 ASP A N 1
ATOM 5859 C CA . ASP A 1 733 ? 0.234 -17.779 -6.343 1.00 66.31 733 ASP A CA 1
ATOM 5860 C C . ASP A 1 733 ? 1.030 -17.753 -5.027 1.00 66.31 733 ASP A C 1
ATOM 5862 O O . ASP A 1 733 ? 1.188 -16.688 -4.415 1.00 66.31 733 ASP A O 1
ATOM 5866 N N . GLN A 1 734 ? 1.553 -18.903 -4.604 1.00 67.69 734 GLN A N 1
ATOM 5867 C CA . GLN A 1 734 ? 2.334 -19.064 -3.388 1.00 67.69 734 GLN A CA 1
ATOM 5868 C C . GLN A 1 734 ? 3.820 -19.181 -3.702 1.00 67.69 734 GLN A C 1
ATOM 5870 O O . GLN A 1 734 ? 4.237 -19.580 -4.789 1.00 67.69 734 GLN A O 1
ATOM 5875 N N . TYR A 1 735 ? 4.619 -18.815 -2.706 1.00 67.62 735 TYR A N 1
ATOM 5876 C CA . TYR A 1 735 ? 6.027 -19.157 -2.703 1.00 67.62 735 TYR A CA 1
ATOM 5877 C C . TYR A 1 735 ? 6.153 -20.676 -2.576 1.00 67.62 735 TYR A C 1
ATOM 5879 O O . TYR A 1 735 ? 5.755 -21.244 -1.558 1.00 67.62 735 TYR A O 1
ATOM 5887 N N . ALA A 1 736 ? 6.645 -21.330 -3.625 1.00 62.44 736 ALA A N 1
ATOM 5888 C CA . ALA A 1 736 ? 6.910 -22.759 -3.603 1.00 62.44 736 ALA A CA 1
ATOM 5889 C C . ALA A 1 736 ? 8.360 -23.008 -3.168 1.00 62.44 736 ALA A C 1
ATOM 5891 O O . ALA A 1 736 ? 9.225 -22.148 -3.330 1.00 62.44 736 ALA A O 1
ATOM 5892 N N . SER A 1 737 ? 8.638 -24.204 -2.634 1.00 55.75 737 SER A N 1
ATOM 5893 C CA . SER A 1 737 ? 10.010 -24.664 -2.389 1.00 55.75 737 SER A CA 1
ATOM 5894 C C . SER A 1 737 ? 10.865 -24.356 -3.616 1.00 55.75 737 SER A C 1
ATOM 5896 O O . SER A 1 737 ? 10.497 -24.790 -4.706 1.00 55.75 737 SER A O 1
ATOM 5898 N N . VAL A 1 738 ? 11.950 -23.608 -3.424 1.00 59.44 738 VAL A N 1
ATOM 5899 C CA . VAL A 1 738 ? 12.925 -23.174 -4.430 1.00 59.44 738 VAL A CA 1
ATOM 5900 C C . VAL A 1 738 ? 13.138 -24.244 -5.516 1.00 59.44 738 VAL A C 1
ATOM 5902 O O . VAL A 1 738 ? 13.891 -25.196 -5.328 1.00 59.44 738 VAL A O 1
ATOM 5905 N N . LYS A 1 739 ? 12.420 -24.133 -6.642 1.00 58.03 739 LYS A N 1
ATOM 5906 C CA . LYS A 1 739 ? 12.551 -25.026 -7.800 1.00 58.03 739 LYS A CA 1
ATOM 5907 C C . LYS A 1 739 ? 13.167 -24.220 -8.929 1.00 58.03 739 LYS A C 1
ATOM 5909 O O . LYS A 1 739 ? 12.570 -23.259 -9.407 1.00 58.03 739 LYS A O 1
ATOM 5914 N N . PHE A 1 740 ? 14.347 -24.634 -9.380 1.00 56.91 740 PHE A N 1
ATOM 5915 C CA . PHE A 1 740 ? 14.917 -24.098 -10.606 1.00 56.91 740 PHE A CA 1
ATOM 5916 C C . PHE A 1 740 ? 14.113 -24.641 -11.790 1.00 56.91 740 PHE A C 1
ATOM 5918 O O . PHE A 1 740 ? 14.259 -25.796 -12.186 1.00 56.91 740 PHE A O 1
ATOM 5925 N N . ILE A 1 741 ? 13.213 -23.826 -12.323 1.00 53.88 741 ILE A N 1
ATOM 5926 C CA . ILE A 1 741 ? 12.475 -24.134 -13.546 1.00 53.88 741 ILE A CA 1
ATOM 5927 C C . ILE A 1 741 ? 12.958 -23.149 -14.608 1.00 53.88 741 ILE A C 1
ATOM 5929 O O . ILE A 1 741 ? 13.148 -21.968 -14.334 1.00 53.88 741 ILE A O 1
ATOM 5933 N N . SER A 1 742 ? 13.195 -23.627 -15.827 1.00 57.66 742 SER A N 1
ATOM 5934 C CA . SER A 1 742 ? 13.549 -22.758 -16.949 1.00 57.66 742 SER A CA 1
ATOM 5935 C C . SER A 1 742 ? 12.291 -22.032 -17.448 1.00 57.66 742 SER A C 1
ATOM 5937 O O . SER A 1 742 ? 11.439 -22.616 -18.118 1.00 57.66 742 SER A O 1
ATOM 5939 N N . TYR A 1 743 ? 12.151 -20.756 -17.095 1.00 70.44 743 TYR A N 1
ATOM 5940 C CA . TYR A 1 743 ? 11.115 -19.847 -17.602 1.00 70.44 743 TYR A CA 1
ATOM 5941 C C . TYR A 1 743 ? 11.747 -18.521 -18.043 1.00 70.44 743 TYR A C 1
ATOM 5943 O O . TYR A 1 743 ? 12.964 -18.365 -18.022 1.00 70.44 743 TYR A O 1
ATOM 5951 N N . MET A 1 744 ? 10.924 -17.574 -18.500 1.00 76.62 744 MET A N 1
ATOM 5952 C CA . MET A 1 744 ? 11.370 -16.378 -19.227 1.00 76.62 744 MET A CA 1
ATOM 5953 C C . MET A 1 744 ? 11.142 -15.078 -18.430 1.00 76.62 744 MET A C 1
ATOM 5955 O O . MET A 1 744 ? 10.431 -14.198 -18.919 1.00 76.62 744 MET A O 1
ATOM 5959 N N . PRO A 1 745 ? 11.717 -14.901 -17.219 1.00 83.38 745 PRO A N 1
ATOM 5960 C CA . PRO A 1 745 ? 11.472 -13.699 -16.415 1.00 83.38 745 PRO A CA 1
ATOM 5961 C C . PRO A 1 745 ? 12.002 -12.420 -17.079 1.00 83.38 745 PRO A C 1
ATOM 5963 O O . PRO A 1 745 ? 11.514 -11.332 -16.785 1.00 83.38 745 PRO A O 1
ATOM 5966 N N . PHE A 1 746 ? 12.963 -12.561 -17.996 1.00 88.38 746 PHE A N 1
ATOM 5967 C CA . PHE A 1 746 ? 13.559 -11.488 -18.794 1.00 88.38 746 PHE A CA 1
ATOM 5968 C C . PHE A 1 746 ? 13.016 -11.428 -20.237 1.00 88.38 746 PHE A C 1
ATOM 5970 O O . PHE A 1 746 ? 13.554 -10.699 -21.077 1.00 88.38 746 PHE A O 1
ATOM 5977 N N . GLY A 1 747 ? 11.954 -12.185 -20.537 1.00 86.81 747 GLY A N 1
ATOM 5978 C CA . GLY A 1 747 ? 11.479 -12.421 -21.901 1.00 86.81 747 GLY A CA 1
ATOM 5979 C C . GLY A 1 747 ? 12.365 -13.407 -22.671 1.00 86.81 747 GLY A C 1
ATOM 5980 O O . GLY A 1 747 ? 13.162 -14.133 -22.084 1.00 86.81 747 GLY A O 1
ATOM 5981 N N . THR A 1 748 ? 12.203 -13.460 -23.994 1.00 88.44 748 THR A N 1
ATOM 5982 C CA . THR A 1 748 ? 13.049 -14.261 -24.895 1.00 88.44 748 THR A CA 1
ATOM 5983 C C . THR A 1 748 ? 13.089 -13.645 -26.299 1.00 88.44 748 THR A C 1
ATOM 5985 O O . THR A 1 748 ? 12.500 -12.591 -26.555 1.00 88.44 748 THR A O 1
ATOM 5988 N N . GLY A 1 749 ? 13.804 -14.292 -27.217 1.00 88.12 749 GLY A N 1
ATOM 5989 C CA . GLY A 1 749 ? 13.888 -13.903 -28.620 1.00 88.12 749 GLY A CA 1
ATOM 5990 C C . GLY A 1 749 ? 14.723 -12.642 -28.852 1.00 88.12 749 GLY A C 1
ATOM 5991 O O . GLY A 1 749 ? 15.575 -12.250 -28.052 1.00 88.12 749 GLY A O 1
ATOM 5992 N N . ARG A 1 750 ? 14.489 -11.970 -29.984 1.00 89.94 750 ARG A N 1
ATOM 5993 C CA . ARG A 1 750 ? 15.318 -10.831 -30.433 1.00 89.94 750 ARG A CA 1
ATOM 5994 C C . ARG A 1 750 ? 15.246 -9.620 -29.497 1.00 89.94 750 ARG A C 1
ATOM 5996 O O . ARG A 1 750 ? 16.206 -8.851 -29.407 1.00 89.94 750 ARG A O 1
ATOM 6003 N N . ARG A 1 751 ? 14.135 -9.470 -28.772 1.00 91.06 751 ARG A N 1
ATOM 6004 C CA . ARG A 1 751 ? 13.880 -8.401 -27.791 1.00 91.06 751 ARG A CA 1
ATOM 6005 C C . ARG A 1 751 ? 14.146 -8.839 -26.338 1.00 91.06 751 ARG A C 1
ATOM 6007 O O . ARG A 1 751 ? 13.710 -8.137 -25.432 1.00 91.06 751 ARG A O 1
ATOM 6014 N N . LEU A 1 752 ? 14.887 -9.935 -26.118 1.00 90.94 752 LEU A N 1
ATOM 6015 C CA . LEU A 1 752 ? 15.399 -10.328 -24.797 1.00 90.94 752 LEU A CA 1
ATOM 6016 C C . LEU A 1 752 ? 16.077 -9.141 -24.091 1.00 90.94 752 LEU A C 1
ATOM 6018 O O . LEU A 1 752 ? 16.779 -8.353 -24.744 1.00 90.94 752 LEU A O 1
ATOM 6022 N N . CYS A 1 753 ? 15.864 -9.047 -22.774 1.00 90.88 753 CYS A N 1
ATOM 6023 C CA . CYS A 1 753 ? 16.426 -8.005 -21.923 1.00 90.88 753 CYS A CA 1
ATOM 6024 C C . CYS A 1 753 ? 17.951 -7.883 -22.114 1.00 90.88 753 CYS A C 1
ATOM 6026 O O . CYS A 1 753 ? 18.680 -8.833 -21.829 1.00 90.88 753 CYS A O 1
ATOM 6028 N N . PRO A 1 754 ? 18.473 -6.718 -22.543 1.00 89.44 754 PRO A N 1
ATOM 6029 C CA . PRO A 1 754 ? 19.917 -6.530 -22.691 1.00 89.44 754 PRO A CA 1
ATOM 6030 C C . PRO A 1 754 ? 20.652 -6.532 -21.341 1.00 89.44 754 PRO A C 1
ATOM 6032 O O . PRO A 1 754 ? 21.849 -6.799 -21.303 1.00 89.44 754 PRO A O 1
ATOM 6035 N N . GLY A 1 755 ? 19.942 -6.242 -20.245 1.00 88.00 755 GLY A N 1
ATOM 6036 C CA . GLY A 1 755 ? 20.473 -6.170 -18.884 1.00 88.00 755 GLY A CA 1
ATOM 6037 C C . GLY A 1 755 ? 20.371 -7.462 -18.073 1.00 88.00 755 GLY A C 1
ATOM 6038 O O . GLY A 1 755 ? 20.679 -7.419 -16.888 1.00 88.00 755 GLY A O 1
ATOM 6039 N N . GLU A 1 756 ? 19.946 -8.589 -18.658 1.00 87.25 756 GLU A N 1
ATOM 6040 C CA . GLU A 1 756 ? 19.735 -9.858 -17.937 1.00 87.25 756 GLU A CA 1
ATOM 6041 C C . GLU A 1 756 ? 20.953 -10.269 -17.098 1.00 87.25 756 GLU A C 1
ATOM 6043 O O . GLU A 1 756 ? 20.834 -10.479 -15.892 1.00 87.25 756 GLU A O 1
ATOM 6048 N N . GLN A 1 757 ? 22.138 -10.328 -17.716 1.00 83.50 757 GLN A N 1
ATOM 6049 C CA . GLN A 1 757 ? 23.363 -10.746 -17.030 1.00 83.50 757 GLN A CA 1
ATOM 6050 C C . GLN A 1 757 ? 23.749 -9.771 -15.911 1.00 83.50 757 GLN A C 1
ATOM 6052 O O . GLN A 1 757 ? 24.112 -10.200 -14.818 1.00 83.50 757 GLN A O 1
ATOM 6057 N N . LEU A 1 758 ? 23.625 -8.464 -16.165 1.00 83.88 758 LEU A N 1
ATOM 6058 C CA . LEU A 1 758 ? 23.912 -7.433 -15.171 1.00 83.88 758 LEU A CA 1
ATOM 6059 C C . LEU A 1 758 ? 22.960 -7.540 -13.976 1.00 83.88 758 LEU A C 1
ATOM 6061 O O . LEU A 1 758 ? 23.412 -7.548 -12.837 1.00 83.88 758 LEU A O 1
ATOM 6065 N N . ALA A 1 759 ? 21.655 -7.657 -14.226 1.00 83.81 759 ALA A N 1
ATOM 6066 C CA . ALA A 1 759 ? 20.657 -7.801 -13.176 1.00 83.81 759 ALA A CA 1
ATOM 6067 C C . ALA A 1 759 ? 20.886 -9.084 -12.370 1.00 83.81 759 ALA A C 1
ATOM 6069 O O . ALA A 1 759 ? 20.904 -9.026 -11.146 1.00 83.81 759 ALA A O 1
ATOM 6070 N N . ALA A 1 760 ? 21.122 -10.218 -13.035 1.00 83.06 760 ALA A N 1
ATOM 6071 C CA . ALA A 1 760 ? 21.386 -11.484 -12.361 1.00 83.06 760 ALA A CA 1
ATOM 6072 C C . ALA A 1 760 ? 22.617 -11.398 -11.444 1.00 83.06 760 ALA A C 1
ATOM 6074 O O . ALA A 1 760 ? 22.534 -11.796 -10.285 1.00 83.06 760 ALA A O 1
ATOM 6075 N N . ASN A 1 761 ? 23.719 -10.816 -11.926 1.00 81.50 761 ASN A N 1
ATOM 6076 C CA . ASN A 1 761 ? 24.940 -10.666 -11.134 1.00 81.50 761 ASN A CA 1
ATOM 6077 C C . ASN A 1 761 ? 24.762 -9.659 -9.988 1.00 81.50 761 ASN A C 1
ATOM 6079 O O . ASN A 1 761 ? 25.247 -9.904 -8.890 1.00 81.50 761 ASN A O 1
ATOM 6083 N N . GLN A 1 762 ? 24.026 -8.561 -10.190 1.00 81.25 762 GLN A N 1
ATOM 6084 C CA . GLN A 1 762 ? 23.726 -7.607 -9.116 1.00 81.25 762 GLN A CA 1
ATOM 6085 C C . GLN A 1 762 ? 22.856 -8.221 -8.021 1.00 81.25 762 GLN A C 1
ATOM 6087 O O . GLN A 1 762 ? 23.175 -8.086 -6.844 1.00 81.25 762 GLN A O 1
ATOM 6092 N N . LEU A 1 763 ? 21.763 -8.889 -8.400 1.00 84.88 763 LEU A N 1
ATOM 6093 C CA . LEU A 1 763 ? 20.865 -9.545 -7.448 1.00 84.88 763 LEU A CA 1
ATOM 6094 C C . LEU A 1 763 ? 21.610 -10.615 -6.651 1.00 84.88 763 LEU A C 1
ATOM 6096 O O . LEU A 1 763 ? 21.447 -10.685 -5.438 1.00 84.88 763 LEU A O 1
ATOM 6100 N N . PHE A 1 764 ? 22.462 -11.391 -7.324 1.00 85.69 764 PHE A N 1
ATOM 6101 C CA . PHE A 1 764 ? 23.336 -12.364 -6.686 1.00 85.69 764 PHE A CA 1
ATOM 6102 C C . PHE A 1 764 ? 24.309 -11.692 -5.712 1.00 85.69 764 PHE A C 1
ATOM 6104 O O . PHE A 1 764 ? 24.224 -11.945 -4.520 1.00 85.69 764 PHE A O 1
ATOM 6111 N N . MET A 1 765 ? 25.160 -10.769 -6.167 1.00 80.19 765 MET A N 1
ATOM 6112 C CA . MET A 1 765 ? 26.180 -10.144 -5.313 1.00 80.19 765 MET A CA 1
ATOM 6113 C C . MET A 1 765 ? 25.593 -9.416 -4.096 1.00 80.19 765 MET A C 1
ATOM 6115 O O . MET A 1 765 ? 26.178 -9.463 -3.019 1.00 80.19 765 MET A O 1
ATOM 6119 N N . ILE A 1 766 ? 24.428 -8.774 -4.231 1.00 76.81 766 ILE A N 1
ATOM 6120 C CA . ILE A 1 766 ? 23.760 -8.086 -3.113 1.00 76.81 766 ILE A CA 1
ATOM 6121 C C . ILE A 1 766 ? 23.212 -9.085 -2.085 1.00 76.81 766 ILE A C 1
ATOM 6123 O O . ILE A 1 766 ? 23.252 -8.815 -0.889 1.00 76.81 766 ILE A O 1
ATOM 6127 N N . MET A 1 767 ? 22.734 -10.249 -2.529 1.00 76.12 767 MET A N 1
ATOM 6128 C CA . MET A 1 767 ? 22.285 -11.323 -1.633 1.00 76.12 767 MET A CA 1
ATOM 6129 C C . MET A 1 767 ? 23.413 -11.933 -0.804 1.00 76.12 767 MET A C 1
ATOM 6131 O O . MET A 1 767 ? 23.150 -12.535 0.232 1.00 76.12 767 MET A O 1
ATOM 6135 N N . MET A 1 768 ? 24.652 -11.769 -1.257 1.00 75.56 768 MET A N 1
ATOM 6136 C CA . MET A 1 768 ? 25.844 -12.291 -0.603 1.00 75.56 768 MET A CA 1
ATOM 6137 C C . MET A 1 768 ? 26.390 -11.372 0.506 1.00 75.56 768 MET A C 1
ATOM 6139 O O . MET A 1 768 ? 27.443 -11.666 1.074 1.00 75.56 768 MET A O 1
ATOM 6143 N N . PHE A 1 769 ? 25.698 -10.267 0.815 1.00 63.69 769 PHE A N 1
ATOM 6144 C CA . PHE A 1 769 ? 26.043 -9.359 1.911 1.00 63.69 769 PHE A CA 1
ATOM 6145 C C . PHE A 1 769 ? 25.944 -10.089 3.262 1.00 63.69 769 PHE A C 1
ATOM 6147 O O . PHE A 1 769 ? 24.901 -10.668 3.577 1.00 63.69 769 PHE A O 1
ATOM 6154 N N . LYS A 1 770 ? 27.043 -10.084 4.027 1.00 49.22 770 LYS A N 1
ATOM 6155 C CA . LYS A 1 770 ? 27.168 -10.778 5.320 1.00 49.22 770 LYS A CA 1
ATOM 6156 C C . LYS A 1 770 ? 26.532 -10.013 6.474 1.00 49.22 770 LYS A C 1
ATOM 6158 O O . LYS A 1 770 ? 26.699 -8.775 6.531 1.00 49.22 770 LYS A O 1
#

Foldseek 3Di:
DCVQAAEDWPDLPDLKTKFAFAALFDQCAQLSFLAFTHGDDCPPHNYDYRYDHAAADAAQPDPSHDSRFWIKMKMASDQQLQLAFAEEEEFEDDLLRDDAQVVDDCHVVRSVHYMYMGTHFHGACRQFQAAPDPRNRGRNRLSSVLSVLVSCLVCVSSRSHNSQRYEYEYDHVRLLSVLLQFLAPLGCPVHYAYERAFFNFQAAARPRPLVLQLLVQLVHDSVPPSVSVVSPDDSNSSSVSSVVSLVVVVADDDLQVCVSCVRVGDHYECDNGHNDGSLVSLQVVNGDLPYHYHYHYDQLPLVVCLVVLVQPDPDPDDDDPDDPSLDDDLVSLLVNLLSLLCNAPAPNQLSVVSSVVSVVCVPVPDSVVVSSVSSRSSRCSTGVVNRVVSCVSSVPRPFVLVVVVVVCVVPNQWDWDDQDPAIEIEGQAFVLLVQLQQDPLFAAADPFVVCCLLLVNPLLAQQRNGPPLLNVLLLVLQLVLLVDLLADCLLLVLLPDPPQQQSLCCQLQVDGDDCPDPLNVLLCCLAAVVLVCCLGPPVVCRSPVVVCPDPVNVSVVNSVSSVVLLVVLLVSLVVCVVVADLVDQRHSSNSLVNSLVVCVVVVHPSNVSSPSSSSSSHSSCCNRHSRRQLVQLLVLLVVVCSSRVVLVVLQCVQCCVQPNPDRDDLVCVVSRLSLLLSSVLSLLQCQSNQFNHKTFRCAWDQTPVPDIDGGRHIYIHRSNSNSQPCVVDPNSNDRDRRDDDDGQSQRDHPSGNSNPSSSSSSNSNNSSHD

Sequence (770 aa):
MLIGSDMMCLDPTRRWANCPGIPYATPPLGDLRFRRTVPIYYNEYKTINATTFSNICLQHGNANENEDCLYLNIWTPTLNPSANMPVMIWLYGGGFTIGAGSNFDGQQLAIRDVVVVTMNYRLGVFGFMCTDRPDAPGNAGLWDQAMAMNWTQQYITHFGGNPNDIVMFGQSCGSSMLSNNFGTRSANLQIAKFVAIGKNLTSRQVDGLIAKRLASFVGCNIHKDYVQCLRQMSGQGLILAQNKSLLWNIGIEKTIQLISDIYPFSVCYGEEFLPQSPVQLLKQRNFRPDLQVLMGHEIMDGTIFTPIFNYVIPTGSQYVPSVPFAYINKHIAYSNLRTLFANTPYPKELAQKYTQTFSNWYNISQTNDLRATVVQSLSDYRYTCSTYCSAMFYGYKKHWNLALNQLYKRYGPVITIWIGPFPFVFIADTELAREAFAQVELIGRPQFALGKLFCNDKYQDIAFNDNYLSWMSLKNGALPAVKRFANSDELSQIVDSTVADTIKTSAVFSKKFDINGPEFQCFKYCSIDWLSDVGNNYYIYEFIPILRQFRANPLSRYSQSFDECMAYTRNVLKQHNKTFKSNNLKDFCDVLIGAKKAAVDENSYTAECFGDDSLVATLNDLFIVGVTTTLTTLQWMLLYIAYNPDVCEKLHDEIWCRIGDRTPNAEDRDQLDYVMAFIAECLRLRNPTPVGLFHRAMSDINLGNKYQIPAETSVIVHQYSILTDDKNWDNADQYASVKFISYMPFGTGRRLCPGEQLAANQLFMIMMFK

InterPro domains:
  IPR001128 Cytochrome P450 [PF00067] (490-768)
  IPR001128 Cytochrome P450 [PR00385] (625-642)
  IPR001128 Cytochrome P450 [PR00385] (677-688)
  IPR001128 Cytochrome P450 [PR00385] (744-753)
  IPR001128 Cytochrome P450 [PR00385] (753-764)
  IPR002018 Carboxylesterase, type B [PF00135] (21-391)
  IPR002401 Cytochrome P450, E-class, group I [PR00463] (408-427)
  IPR002401 Cytochrome P450, E-class, group I [PR00463] (614-631)
  IPR002401 Cytochrome P450, E-class, group I [PR00463] (634-660)
  IPR002401 Cytochrome P450, E-class, group I [PR00463] (676-694)
  IPR002401 Cytochrome P450, E-class, group I [PR00463] (743-753)
  IPR002401 Cytochrome P450, E-class, group I [PR00463] (753-770)
  IPR017972 Cytochrome P450, conserved site [PS00086] (746-755)
  IPR019819 Carboxylesterase type B, conserved site [PS00941] (67-77)
  IPR029058 Alpha/Beta hydrolase fold [G3DSA:3.40.50.1820] (12-405)
  IPR029058 Alpha/Beta hydrolase fold [SSF53474] (20-395)
  IPR036396 Cytochrome P450 superfamily [G3DSA:1.10.630.10] (406-769)
  IPR036396 Cytochrome P450 superfamily [SSF48264] (393-767)
  IPR050654 Acetylcholinesterase-related enzymes [PTHR43918] (21-388)

Radius of gyration: 31.41 Å; chains: 1; bounding box: 79×63×89 Å

Organism: NCBI:txid1979941

Secondary structure (DSSP, 8-state):
--TT-EE--B-TTSS-EEEEEEE-B----GGGTTSPP-B--GGG-SEE--SS--PEEPSS--TTEES---EEEEEES---TT--EEEEEEE--STTTS--GGGS-THHHHTTT-EEEEE----HHHHH---S-TTS-S-HHHHHHHHHHHHHHHHGGGGTEEEEEEEEEEETHHHHHHHHHTT-SSS---S-EEEEES-----EE---HHHHHHHHHTT--TTS-HHHHHHHS-HHHHHHHHHHHHHHHHHHS-TTHHHH-SSSS--EESSSS-SS-HHHHHHTT-S-TT-EEEEE--TTGGGGGHHHHT-----TT-------TT---HHHHHHHHHHHHHT-SS-HHHHHHHHHHTTGGGG---HHHHHHHHHHHHHIIIIIHHHHHHHHHHH----HHHHHHHHHHHH-SEEEEEETTEEEEEE--HHHHHHHHHSGGGGB----HHHHHHTTTS--SSSS---HHHHHHHHHHHHHHHHHHHTSHHHHGGGGSSHHHHHHHHHHHS-PPPTTSHHHHHHHIIIIIHHHHHHHHTHHHHH-GGGGGSTT-TTHHHHHHHHHHHHHHHHHHHHHHHH--TT---SHHHHHHHHHHHHHHTT-TTGGGG-HHHHHHHHHHHHHHHHHHHHHHHHHHHHHHHH-HHHHHHHHHHHHHHTTTSPP-GGGGGG-HHHHHHHHHHHHHT-S-TT---EE-SS-EEETTTEEE-TT-EEEE-HHHHHT-TTTSTTTTS--S-------TT--GGG--TTHHHHHHHHHHHHT--

pLDDT: mean 77.23, std 15.45, range [30.47, 97.25]